Protein AF-A0AAN6HKD9-F1 (afdb_monomer_lite)

pLDDT: mean 76.51, std 19.88, range [21.08, 98.31]

Secondary structure (DSSP, 8-state):
--------------------------EEETT--BS-TTSSEEEE-----TTS-TT-EEEEEEETTTTEEEEEEE--S--SS--B--EEEE--TT-SEETTTEEEEEEEEEEEEEES--SS------HHHHHHHHHHHHHTT-EEEEEEEEEEESSTTGGG-GGG-SEEEEEEEEEES----TTGGGT---EEEEETTEEEEEEEEE-TT--EEEEEEETT----SEEEEE-HHHHHHHHHHHHHHSS-GGGS-SSPEEEEEEEE--EEE-SS-EEEEEEEEEEEEEE---GGGTT------------------------------------------HHHHHHHHHHTT-HHHHHHHHHHHHHHHHHHTT----------EEEEEETTEEPPPB---TT-EEEETTTTEEEE----SS-TT------EEEHHHHHH-SS---HHHHHHH--SSPPPHHHHHHHHHHHHHHHHHHHHHHSSS---HHHHHHHHHHHHHHHHHHHHHHHHTT----EEEEETTS-EEEEEEEETTEEEEEEEESS---S-TTS-PEEEE-TT----EEEEEE-SS-EEEEEEE-TT----S-----S-EEEEEE-SS---EEEEETTSS-EEETT------EEESSSS--S-EEETTT--B-S--SS-EEEEEEEET-TT--EEEEEE-SSBEEEEEE-SS---HHHHHHHHH-TT-EEEEEE--TT--EEEEEEEEEEETTTEEEEEEEEEETT--EEEES----GGGEEEEEEEE---TT-EEEEEE-SSS--EEE-TT----EEEPPPGGGS----GGGGS-----EEEEEE-TTEEEEEEEE-TTSSS--EEEEEEEETTS-EEEEE---GGGB---EEPPTTPPEEEEEEE-TT--EEEEEEESS--SS-TTPEEEEE-SSSEEEEEE-SS-EEEEEEETTEEEETT----

Radius of gyration: 34.32 Å; chains: 1; bounding box: 104×65×121 Å

InterPro domains:
  IPR002594 Glycoside hydrolase family 12 [PF01670] (46-285)
  IPR002594 Glycoside hydrolase family 12 [PTHR34002] (21-289)
  IPR013319 Glycoside hydrolase family 11/12 [G3DSA:2.60.120.180] (16-285)
  IPR013320 Concanavalin A-like lectin/glucanase domain superfamily [SSF49899] (30-285)
  IPR036404 Jacalin-like lectin domain superfamily [SSF51101] (702-754)

Foldseek 3Di:
DDDDDDDDDDDDDDDPPPPDPPFCFDKDWQADKDDDLPPQKIWGQFQPDPQADPVKIWIKTAGPVFGKIKIKIAGADFPVDFRGWTWMWGHDPCFQDWLVFWPWKKKKKFKAKAPADDPDDDPDSDPVVRVVRLVVQVVQVWWKFWKKKWFKAQDRVQLQPNLRGQAIEIETLAIHHDHDDFQPVVVDQLDWDDWDNFIWRWGWHADLSRHIYIYTAGPVRDHDRIDITICSVVVVVSLVSCCVRPFCNVSGDPTITIHIIIIGMTGRHGNHMMMMMMGDIDIDIDGNDDPVCPPDDDDDDDDWDDDDDDDDDDDDDDDDDDDDDDDDDDDDDDDPDPVLVVVCLCLLPPPVLLVLLCVVCVVVVVVVNIDDDDPPDPFWKWWDPDPLDIFDTHRDDEQDWDQGPVVRDIDGHYPDPDDPPDDDDTDMDRPVLSVLEPDDDDVLLVLQPQWLDDAFLVVVVLLLVLQLVSQQVVCCVPPPDHDNSVVSSVVSNVSSSSSLSSSSNVVSPPQDWDKDKDFLQAWKWWWWDADSNAIATQDIDRDFDPDDPPGGTDTQHHHPDFFFKKKFWAARRATRDIHTDDPPDDPPDDPPPAHTWIWMDGDPGGQGMWIAINSNRDIDGPPDDDPWTETENDNDFFDWKAFLQVRDTDPTDPGHWYKYKDKFLAPQFFWKKWWAQQLATQDIYTDRPDDQVVVSSCCVAPVQTFIDIGGAFVLKGFFFKKWFWFADPPRRIRTWIWTAIPVGDIDIGHFLDAPVRGDWIKTFDTADNHIFMKMFTNGNHTGMIDGPPTDDIDTDDDDVQSNDDDDPPPPDDPFRKDKFKDFLAQWFKKKWFWQPVDPLTFGQWIWTAGPVRDIGIAGGDRSVRIDDMDTDDQFFKKKFWWAADPVRAIGTNDIDSDDDPDDPRTDIDIGHSGFMKMWMDTSRHIKIWGQHPVGIDISPDDDD

Structure (mmCIF, N/CA/C/O backbone):
data_AF-A0AAN6HKD9-F1
#
_entry.id   AF-A0AAN6HKD9-F1
#
loop_
_atom_site.group_PDB
_atom_site.id
_atom_site.type_symbol
_atom_site.label_atom_id
_atom_site.label_alt_id
_atom_site.label_comp_id
_atom_site.label_asym_id
_atom_site.label_entity_id
_atom_site.label_seq_id
_atom_site.pdbx_PDB_ins_code
_atom_site.Cartn_x
_atom_site.Cartn_y
_atom_site.Cartn_z
_atom_site.occupancy
_atom_site.B_iso_or_equiv
_atom_site.auth_seq_id
_atom_site.auth_comp_id
_atom_site.auth_asym_id
_atom_site.auth_atom_id
_atom_site.pdbx_PDB_model_num
ATOM 1 N N . MET A 1 1 ? 56.711 4.397 -74.422 1.00 38.41 1 MET A N 1
ATOM 2 C CA . MET A 1 1 ? 56.422 3.602 -73.203 1.00 38.41 1 MET A CA 1
ATOM 3 C C . MET A 1 1 ? 55.196 2.738 -73.473 1.00 38.41 1 MET A C 1
ATOM 5 O O . MET A 1 1 ? 54.370 3.157 -74.274 1.00 38.41 1 MET A O 1
ATOM 9 N N . ARG A 1 2 ? 55.135 1.510 -72.938 1.00 26.94 2 ARG A N 1
ATOM 10 C CA . ARG A 1 2 ? 54.155 0.485 -73.350 1.00 26.94 2 ARG A CA 1
ATOM 11 C C . ARG A 1 2 ? 52.915 0.418 -72.450 1.00 26.94 2 ARG A C 1
ATOM 13 O O . ARG A 1 2 ? 52.998 0.629 -71.248 1.00 26.94 2 ARG A O 1
ATOM 20 N N . LEU A 1 3 ? 51.821 0.031 -73.102 1.00 26.98 3 LEU A N 1
ATOM 21 C CA . LEU A 1 3 ? 50.609 -0.623 -72.597 1.00 26.98 3 LEU A CA 1
ATOM 22 C C . LEU A 1 3 ? 50.889 -1.765 -71.589 1.00 26.98 3 LEU A C 1
ATOM 24 O O . LEU A 1 3 ? 51.888 -2.459 -71.777 1.00 26.98 3 LEU A O 1
ATOM 28 N N . ILE A 1 4 ? 49.956 -2.025 -70.653 1.00 28.55 4 ILE A N 1
ATOM 29 C CA . ILE A 1 4 ? 49.338 -3.339 -70.296 1.00 28.55 4 ILE A CA 1
ATOM 30 C C . ILE A 1 4 ? 48.632 -3.265 -68.920 1.00 28.55 4 ILE A C 1
ATOM 32 O O . ILE A 1 4 ? 49.090 -2.577 -68.014 1.00 28.55 4 ILE A O 1
ATOM 36 N N . ALA A 1 5 ? 47.511 -3.981 -68.779 1.00 29.02 5 ALA A N 1
ATOM 37 C CA . ALA A 1 5 ? 46.774 -4.209 -67.526 1.00 29.02 5 ALA A CA 1
ATOM 38 C C . ALA A 1 5 ? 47.031 -5.629 -66.977 1.00 29.02 5 ALA A C 1
ATOM 40 O O . ALA A 1 5 ? 47.449 -6.475 -67.755 1.00 29.02 5 ALA A O 1
ATOM 41 N N . LEU A 1 6 ? 46.727 -5.903 -65.697 1.00 25.34 6 LEU A N 1
ATOM 42 C CA . LEU A 1 6 ? 46.189 -7.175 -65.142 1.00 25.34 6 LEU A CA 1
ATOM 43 C C . LEU A 1 6 ? 45.953 -6.981 -63.612 1.00 25.34 6 LEU A C 1
ATOM 45 O O . LEU A 1 6 ? 46.754 -6.314 -62.969 1.00 25.34 6 LEU A O 1
ATOM 49 N N . ILE A 1 7 ? 44.769 -7.287 -63.052 1.00 26.95 7 ILE A N 1
ATOM 50 C CA . ILE A 1 7 ? 44.384 -8.534 -62.325 1.00 26.95 7 ILE A CA 1
ATOM 51 C C . ILE A 1 7 ? 45.269 -8.828 -61.085 1.00 26.95 7 ILE A C 1
ATOM 53 O O . ILE A 1 7 ? 46.481 -8.896 -61.219 1.00 26.95 7 ILE A O 1
ATOM 57 N N . GLY A 1 8 ? 44.749 -9.094 -59.874 1.00 23.12 8 GLY A N 1
ATOM 58 C CA . GLY A 1 8 ? 43.359 -9.193 -59.384 1.00 23.12 8 GLY A CA 1
ATOM 59 C C . GLY A 1 8 ? 43.261 -10.078 -58.116 1.00 23.12 8 GLY A C 1
ATOM 60 O O . GLY A 1 8 ? 44.287 -10.565 -57.650 1.00 23.12 8 GLY A O 1
ATOM 61 N N . SER A 1 9 ? 42.037 -10.386 -57.650 1.00 25.08 9 SER A N 1
ATOM 62 C CA . SER A 1 9 ? 41.713 -11.334 -56.541 1.00 25.08 9 SER A CA 1
ATOM 63 C C . SER A 1 9 ? 42.003 -10.826 -55.110 1.00 25.08 9 SER A C 1
ATOM 65 O O . SER A 1 9 ? 43.003 -10.163 -54.886 1.00 25.08 9 SER A O 1
ATOM 67 N N . ALA A 1 10 ? 41.225 -11.137 -54.065 1.00 23.89 10 ALA A N 1
ATOM 68 C CA . ALA A 1 10 ? 39.855 -11.659 -53.966 1.00 23.89 10 ALA A CA 1
ATOM 69 C C . ALA A 1 10 ? 39.316 -11.382 -52.545 1.00 23.89 10 ALA A C 1
ATOM 71 O O . ALA A 1 10 ? 40.070 -11.481 -51.581 1.00 23.89 10 ALA A O 1
ATOM 72 N N . LEU A 1 11 ? 38.009 -11.144 -52.397 1.00 25.94 11 LEU A N 1
ATOM 73 C CA . LEU A 1 11 ? 37.302 -11.454 -51.151 1.00 25.94 11 LEU A CA 1
ATOM 74 C C . LEU A 1 11 ? 35.993 -12.163 -51.494 1.00 25.94 11 LEU A C 1
ATOM 76 O O . LEU A 1 11 ? 35.133 -11.640 -52.200 1.00 25.94 11 LEU A O 1
ATOM 80 N N . THR A 1 12 ? 35.902 -13.404 -51.041 1.00 27.28 12 THR A N 1
ATOM 81 C CA . THR A 1 12 ? 34.793 -14.323 -51.276 1.00 27.28 12 THR A CA 1
ATOM 82 C C . THR A 1 12 ? 33.571 -13.955 -50.447 1.00 27.28 12 THR A C 1
ATOM 84 O O . THR A 1 12 ? 33.673 -13.791 -49.233 1.00 27.28 12 THR A O 1
ATOM 87 N N . LEU A 1 13 ? 32.404 -13.957 -51.090 1.00 27.33 13 LEU A N 1
ATOM 88 C CA . LEU A 1 13 ? 31.116 -14.103 -50.419 1.00 27.33 13 LEU A CA 1
ATOM 89 C C . LEU A 1 13 ? 31.069 -15.439 -49.660 1.00 27.33 13 LEU A C 1
ATOM 91 O O . LEU A 1 13 ? 30.998 -16.500 -50.276 1.00 27.33 13 LEU A O 1
ATOM 95 N N . LEU A 1 14 ? 31.051 -15.369 -48.333 1.00 23.92 14 LEU A N 1
ATOM 96 C CA . LEU A 1 14 ? 30.481 -16.377 -47.438 1.00 23.92 14 LEU A CA 1
ATOM 97 C C . LEU A 1 14 ? 29.631 -15.627 -46.396 1.00 23.92 14 LEU A C 1
ATOM 99 O O . LEU A 1 14 ? 29.869 -14.440 -46.162 1.00 23.92 14 LEU A O 1
ATOM 103 N N . PRO A 1 15 ? 28.557 -16.245 -45.882 1.00 24.48 15 PRO A N 1
ATOM 104 C CA . PRO A 1 15 ? 27.391 -15.499 -45.432 1.00 24.48 15 PRO A CA 1
ATOM 105 C C . PRO A 1 15 ? 27.643 -14.729 -44.139 1.00 24.48 15 PRO A C 1
ATOM 107 O O . PRO A 1 15 ? 28.369 -15.185 -43.256 1.00 24.48 15 PRO A O 1
ATOM 110 N N . TYR A 1 16 ? 26.906 -13.626 -43.979 1.00 24.06 16 TYR A N 1
ATOM 111 C CA . TYR A 1 16 ? 26.525 -13.172 -42.648 1.00 24.06 16 TYR A CA 1
ATOM 112 C C . TYR A 1 16 ? 25.784 -14.322 -41.961 1.00 24.06 16 TYR A C 1
ATOM 114 O O . TYR A 1 16 ? 24.593 -14.541 -42.189 1.00 24.06 16 TYR A O 1
ATOM 122 N N . LEU A 1 17 ? 26.495 -15.052 -41.102 1.00 23.55 17 LEU A N 1
ATOM 123 C CA . LEU A 1 17 ? 25.862 -15.748 -39.998 1.00 23.55 17 LEU A CA 1
ATOM 124 C C . LEU A 1 17 ? 25.246 -14.662 -39.123 1.00 23.55 17 LEU A C 1
ATOM 126 O O . LEU A 1 17 ? 25.915 -14.048 -38.293 1.00 23.55 17 LEU A O 1
ATOM 130 N N . VAL A 1 18 ? 23.958 -14.416 -39.359 1.00 27.41 18 VAL A N 1
ATOM 131 C CA . VAL A 1 18 ? 23.075 -13.801 -38.378 1.00 27.41 18 VAL A CA 1
ATOM 132 C C . VAL A 1 18 ? 23.203 -14.665 -37.131 1.00 27.41 18 VAL A C 1
ATOM 134 O O . VAL A 1 18 ? 22.623 -15.749 -37.060 1.00 27.41 18 VAL A O 1
ATOM 137 N N . SER A 1 19 ? 24.025 -14.215 -36.179 1.00 27.17 19 SER A N 1
ATOM 138 C CA . SER A 1 19 ? 24.009 -14.758 -34.829 1.00 27.17 19 SER A CA 1
ATOM 139 C C . SER A 1 19 ? 22.585 -14.569 -34.345 1.00 27.17 19 SER A C 1
ATOM 141 O O . SER A 1 19 ? 22.116 -13.434 -34.236 1.00 27.17 19 SER A O 1
ATOM 143 N N . GLY A 1 20 ? 21.862 -15.678 -34.212 1.00 28.56 20 GLY A N 1
ATOM 144 C CA . GLY A 1 20 ? 20.434 -15.644 -33.974 1.00 28.56 20 GLY A CA 1
ATOM 145 C C . GLY A 1 20 ? 20.166 -14.951 -32.652 1.00 28.56 20 GLY A C 1
ATOM 146 O O . GLY A 1 20 ? 20.321 -15.568 -31.602 1.00 28.56 20 GLY A O 1
ATOM 147 N N . GLN A 1 21 ? 19.712 -13.696 -32.708 1.00 28.20 21 GLN A N 1
ATOM 148 C CA . GLN A 1 21 ? 18.930 -13.135 -31.620 1.00 28.20 21 GLN A CA 1
ATOM 149 C C . GLN A 1 21 ? 17.798 -14.129 -31.368 1.00 28.20 21 GLN A C 1
ATOM 151 O O . GLN A 1 21 ? 16.927 -14.322 -32.221 1.00 28.20 21 GLN A O 1
ATOM 156 N N . THR A 1 22 ? 17.835 -14.797 -30.218 1.00 29.20 22 THR A N 1
ATOM 157 C CA . THR A 1 22 ? 16.713 -15.588 -29.727 1.00 29.20 22 THR A CA 1
ATOM 158 C C . THR A 1 22 ? 15.526 -14.649 -29.622 1.00 29.20 22 THR A C 1
ATOM 160 O O . THR A 1 22 ? 15.467 -13.803 -28.733 1.00 29.20 22 THR A O 1
ATOM 163 N N . VAL A 1 23 ? 14.622 -14.759 -30.598 1.00 33.94 23 VAL A N 1
ATOM 164 C CA . VAL A 1 23 ? 13.485 -13.860 -30.783 1.00 33.94 23 VAL A CA 1
ATOM 165 C C . VAL A 1 23 ? 12.623 -13.914 -29.527 1.00 33.94 23 VAL A C 1
ATOM 167 O O . VAL A 1 23 ? 11.848 -14.854 -29.341 1.00 33.94 23 VAL A O 1
ATOM 170 N N . GLN A 1 24 ? 12.758 -12.908 -28.662 1.00 41.31 24 GLN A N 1
ATOM 171 C CA . GLN A 1 24 ? 12.074 -12.851 -27.374 1.00 41.31 24 GLN A CA 1
ATOM 172 C C . GLN A 1 24 ? 10.612 -12.413 -27.565 1.00 41.31 24 GLN A C 1
ATOM 174 O O . GLN A 1 24 ? 10.182 -11.357 -27.111 1.00 41.31 24 GLN A O 1
ATOM 179 N N . LYS A 1 25 ? 9.836 -13.258 -28.258 1.00 52.44 25 LYS A N 1
ATOM 180 C CA . LYS A 1 25 ? 8.377 -13.167 -28.423 1.00 52.44 25 LYS A CA 1
ATOM 181 C C . LYS A 1 25 ? 7.691 -13.450 -27.086 1.00 52.44 25 LYS A C 1
ATOM 183 O O . LYS A 1 25 ? 7.098 -14.510 -26.882 1.00 52.44 25 LYS A O 1
ATOM 188 N N . ARG A 1 26 ? 7.799 -12.504 -26.153 1.00 68.19 26 ARG A N 1
ATOM 189 C CA . ARG A 1 26 ? 7.119 -12.570 -24.859 1.00 68.19 26 ARG A CA 1
ATOM 190 C C . ARG A 1 26 ? 5.645 -12.229 -25.068 1.00 68.19 26 ARG A C 1
ATOM 192 O O . ARG A 1 26 ? 5.305 -11.246 -25.721 1.00 68.19 26 ARG A O 1
ATOM 199 N N . THR A 1 27 ? 4.782 -13.079 -24.526 1.00 84.38 27 THR A N 1
ATOM 200 C CA . THR A 1 27 ? 3.343 -12.819 -24.432 1.00 84.38 27 THR A CA 1
ATOM 201 C C . THR A 1 27 ? 3.051 -12.406 -22.996 1.00 84.38 27 THR A C 1
ATOM 203 O O . THR A 1 27 ? 3.474 -13.099 -22.072 1.00 84.38 27 THR A O 1
ATOM 206 N N . VAL A 1 28 ? 2.368 -11.281 -22.813 1.00 86.69 28 VAL A N 1
ATOM 207 C CA . VAL A 1 28 ? 1.895 -10.768 -21.518 1.00 86.69 28 VAL A CA 1
ATOM 208 C C . VAL A 1 28 ? 0.371 -10.693 -21.545 1.00 86.69 28 VAL A C 1
ATOM 210 O O . VAL A 1 28 ? -0.210 -10.395 -22.586 1.00 86.69 28 VAL A O 1
ATOM 213 N N . CYS A 1 29 ? -0.300 -10.994 -20.436 1.00 88.94 29 CYS A N 1
ATOM 214 C CA . CYS A 1 29 ? -1.765 -11.082 -20.397 1.00 88.94 29 CYS A CA 1
ATOM 215 C C . CYS A 1 29 ? -2.356 -10.301 -19.218 1.00 88.94 29 CYS A C 1
ATOM 217 O O . CYS A 1 29 ? -1.681 -10.019 -18.226 1.00 88.94 29 CYS A O 1
ATOM 219 N N . GLY A 1 30 ? -3.644 -9.965 -19.314 1.00 83.81 30 GLY A N 1
ATOM 220 C CA . GLY A 1 30 ? -4.360 -9.266 -18.248 1.00 83.81 30 GLY A CA 1
ATOM 221 C C . GLY A 1 30 ? -3.823 -7.850 -18.021 1.00 83.81 30 GLY A C 1
ATOM 222 O O . GLY A 1 30 ? -3.997 -6.985 -18.870 1.00 83.81 30 GLY A O 1
ATOM 223 N N . ASN A 1 31 ? -3.179 -7.613 -16.876 1.00 79.06 31 ASN A N 1
ATOM 224 C CA . ASN A 1 31 ? -2.647 -6.298 -16.484 1.00 79.06 31 ASN A CA 1
ATOM 225 C C . ASN A 1 31 ? -1.106 -6.244 -16.410 1.00 79.06 31 ASN A C 1
ATOM 227 O O . ASN A 1 31 ? -0.548 -5.270 -15.912 1.00 79.06 31 ASN A O 1
ATOM 231 N N . GLN A 1 32 ? -0.409 -7.271 -16.910 1.00 75.81 32 GLN A N 1
ATOM 232 C CA . GLN A 1 32 ? 1.058 -7.303 -16.977 1.00 75.81 32 GLN A CA 1
ATOM 233 C C . GLN A 1 32 ? 1.589 -6.390 -18.089 1.00 75.81 32 GLN A C 1
ATOM 235 O O . GLN A 1 32 ? 1.135 -6.488 -19.226 1.00 75.81 32 GLN A O 1
ATOM 240 N N . ARG A 1 33 ? 2.586 -5.549 -17.797 1.00 82.31 33 ARG A N 1
ATOM 241 C CA . ARG A 1 33 ? 3.260 -4.700 -18.797 1.00 82.31 33 ARG A CA 1
ATOM 242 C C . ARG A 1 33 ? 4.413 -5.446 -19.477 1.00 82.31 33 ARG A C 1
ATOM 244 O O . ARG A 1 33 ? 5.098 -6.246 -18.847 1.00 82.31 33 ARG A O 1
ATOM 251 N N . PHE A 1 34 ? 4.689 -5.111 -20.734 1.00 79.94 34 PHE A N 1
ATOM 252 C CA . PHE A 1 34 ? 5.960 -5.394 -21.398 1.00 79.94 34 PHE A CA 1
ATOM 253 C C . PHE A 1 34 ? 6.712 -4.083 -21.704 1.00 79.94 34 PHE A C 1
ATOM 255 O O . PHE A 1 34 ? 6.110 -3.118 -22.172 1.00 79.94 34 PHE A O 1
ATOM 262 N N . GLY A 1 35 ? 8.019 -4.046 -21.431 1.00 67.81 35 GLY A N 1
ATOM 263 C CA . GLY A 1 35 ? 8.847 -2.830 -21.472 1.00 67.81 35 GLY A CA 1
ATOM 264 C C . GLY A 1 35 ? 8.944 -2.100 -20.121 1.00 67.81 35 GLY A C 1
ATOM 265 O O . GLY A 1 35 ? 8.136 -2.312 -19.206 1.00 67.81 35 GLY A O 1
ATOM 266 N N . ASN A 1 36 ? 9.957 -1.249 -19.976 1.00 67.69 36 ASN A N 1
ATOM 267 C CA . ASN A 1 36 ? 10.182 -0.365 -18.832 1.00 67.69 36 ASN A CA 1
ATOM 268 C C . ASN A 1 36 ? 9.625 1.038 -19.095 1.00 67.69 36 ASN A C 1
ATOM 270 O O . ASN A 1 36 ? 9.516 1.469 -20.235 1.00 67.69 36 ASN A O 1
ATOM 274 N N . LEU A 1 37 ? 9.371 1.799 -18.024 1.00 58.88 37 LEU A N 1
ATOM 275 C CA . LEU A 1 37 ? 8.940 3.204 -18.121 1.00 58.88 37 LEU A CA 1
ATOM 276 C C . LEU A 1 37 ? 9.972 4.128 -18.796 1.00 58.88 37 LEU A C 1
ATOM 278 O O . LEU A 1 37 ? 9.609 5.218 -19.222 1.00 58.88 37 LEU A O 1
ATOM 282 N N . ASN A 1 38 ? 11.234 3.697 -18.877 1.00 61.47 38 ASN A N 1
ATOM 283 C CA . ASN A 1 38 ? 12.319 4.429 -19.528 1.00 61.47 38 ASN A CA 1
ATOM 284 C C . ASN A 1 38 ? 12.503 4.026 -21.002 1.00 61.47 38 ASN A C 1
ATOM 286 O O . ASN A 1 38 ? 13.229 4.705 -21.718 1.00 61.47 38 ASN A O 1
ATOM 290 N N . ASP A 1 39 ? 11.883 2.933 -21.459 1.00 77.56 39 ASP A N 1
ATOM 291 C CA . ASP A 1 39 ? 11.947 2.531 -22.864 1.00 77.56 39 ASP A CA 1
ATOM 292 C C . ASP A 1 39 ? 11.061 3.492 -23.676 1.00 77.56 39 ASP A C 1
ATOM 294 O O . ASP A 1 39 ? 9.977 3.856 -23.219 1.00 77.56 39 ASP A O 1
ATOM 298 N N . SER A 1 40 ? 11.454 3.872 -24.896 1.00 85.00 40 SER A N 1
ATOM 299 C CA . SER A 1 40 ? 10.670 4.803 -25.736 1.00 85.00 40 SER A CA 1
ATOM 300 C C . SER A 1 40 ? 9.246 4.319 -26.052 1.00 85.00 40 SER A C 1
ATOM 302 O O . SER A 1 40 ? 8.361 5.133 -26.322 1.00 85.00 40 SER A O 1
ATOM 304 N N . LEU A 1 41 ? 9.009 3.004 -25.975 1.00 89.88 41 LEU A N 1
ATOM 305 C CA . LEU A 1 41 ? 7.705 2.362 -26.115 1.00 89.88 41 LEU A CA 1
ATOM 306 C C . LEU A 1 41 ? 7.469 1.367 -24.967 1.00 89.88 41 LEU A C 1
ATOM 308 O O . LEU A 1 41 ? 8.332 0.552 -24.648 1.00 89.88 41 LEU A O 1
ATOM 312 N N . SER A 1 42 ? 6.272 1.386 -24.382 1.00 90.56 42 SER A N 1
ATOM 313 C CA . SER A 1 42 ? 5.810 0.413 -23.376 1.00 90.56 42 SER A CA 1
ATOM 314 C C . SER A 1 42 ? 4.476 -0.202 -23.798 1.00 90.56 42 SER A C 1
ATOM 316 O O . SER A 1 42 ? 3.606 0.514 -24.275 1.00 90.56 42 SER A O 1
ATOM 318 N N . TYR A 1 43 ? 4.262 -1.497 -23.575 1.00 93.06 43 TYR A N 1
ATOM 319 C CA . TYR A 1 43 ? 3.103 -2.232 -24.096 1.00 93.06 43 TYR A CA 1
ATOM 320 C C . TYR A 1 43 ? 2.263 -2.845 -22.972 1.00 93.06 43 TYR A C 1
ATOM 322 O O . TYR A 1 43 ? 2.802 -3.430 -22.029 1.00 93.06 43 TYR A O 1
ATOM 330 N N . TYR A 1 44 ? 0.939 -2.740 -23.077 1.00 93.38 44 TYR A N 1
ATOM 331 C CA . TYR A 1 44 ? 0.004 -3.113 -22.014 1.00 93.38 44 TYR A CA 1
ATOM 332 C C . TYR A 1 44 ? -1.206 -3.858 -22.605 1.00 93.38 44 TYR A C 1
ATOM 334 O O . TYR A 1 44 ? -1.831 -3.325 -23.514 1.00 93.38 44 TYR A O 1
ATOM 342 N N . PRO A 1 45 ? -1.591 -5.053 -22.109 1.00 92.81 45 PRO A N 1
ATOM 343 C CA . PRO A 1 45 ? -2.857 -5.703 -22.463 1.00 92.81 45 PRO A CA 1
ATOM 344 C C . PRO A 1 45 ? -4.068 -5.048 -21.773 1.00 92.81 45 PRO A C 1
ATOM 346 O O . PRO A 1 45 ? -5.168 -5.075 -22.315 1.00 92.81 45 PRO A O 1
ATOM 349 N N . ASN A 1 46 ? -3.847 -4.446 -20.596 1.00 93.19 46 ASN A N 1
ATOM 350 C CA . ASN A 1 46 ? -4.761 -3.538 -19.894 1.00 93.19 46 ASN A CA 1
ATOM 351 C C . ASN A 1 46 ? -6.213 -4.053 -19.730 1.00 93.19 46 ASN A C 1
ATOM 353 O O . ASN A 1 46 ? -7.185 -3.406 -20.132 1.00 93.19 46 ASN A O 1
ATOM 357 N N . ALA A 1 47 ? -6.366 -5.224 -19.108 1.00 90.31 47 ALA A N 1
ATOM 358 C CA . ALA A 1 47 ? -7.640 -5.769 -18.627 1.00 90.31 47 ALA A CA 1
ATOM 359 C C . ALA A 1 47 ? -8.150 -5.051 -17.359 1.00 90.31 47 ALA A C 1
ATOM 361 O O . ALA A 1 47 ? -8.251 -5.641 -16.275 1.00 90.31 47 ALA A O 1
ATOM 362 N N . TRP A 1 48 ? -8.447 -3.756 -17.482 1.00 86.50 48 TRP A N 1
ATOM 363 C CA . TRP A 1 48 ? -8.772 -2.894 -16.345 1.00 86.50 48 TRP A CA 1
ATOM 364 C C . TRP A 1 48 ? -10.188 -3.098 -15.783 1.00 86.50 48 TRP A C 1
ATOM 366 O O . TRP A 1 48 ? -10.403 -2.899 -14.581 1.00 86.50 48 TRP A O 1
ATOM 376 N N . ASN A 1 49 ? -11.172 -3.485 -16.607 1.00 88.69 49 ASN A N 1
ATOM 377 C CA . ASN A 1 49 ? -12.566 -3.454 -16.172 1.00 88.69 49 ASN A CA 1
ATOM 378 C C . ASN A 1 49 ? -12.946 -4.677 -15.328 1.00 88.69 49 ASN A C 1
ATOM 380 O O . ASN A 1 49 ? -13.145 -5.787 -15.829 1.00 88.69 49 ASN A O 1
ATOM 384 N N . LYS A 1 50 ? -13.142 -4.440 -14.027 1.00 85.38 50 LYS A N 1
ATOM 385 C CA . LYS A 1 50 ? -13.527 -5.445 -13.021 1.00 85.38 50 LYS A CA 1
ATOM 386 C C . LYS A 1 50 ? -14.901 -6.094 -13.259 1.00 85.38 50 LYS A C 1
ATOM 388 O O . LYS A 1 50 ? -15.194 -7.104 -12.624 1.00 85.38 50 LYS A O 1
ATOM 393 N N . LYS A 1 51 ? -15.744 -5.539 -14.142 1.00 88.88 51 LYS A N 1
ATOM 394 C CA . LYS A 1 51 ? -17.035 -6.130 -14.552 1.00 88.88 51 LYS A CA 1
ATOM 395 C C . LYS A 1 51 ? -16.878 -7.273 -15.567 1.00 88.88 51 LYS A C 1
ATOM 397 O O . LYS A 1 51 ? -17.851 -7.982 -15.828 1.00 88.88 51 LYS A O 1
ATOM 402 N N . SER A 1 52 ? -15.695 -7.426 -16.165 1.00 90.12 52 SER A N 1
ATOM 403 C CA . SER A 1 52 ? -15.430 -8.397 -17.231 1.00 90.12 52 SER A CA 1
ATOM 404 C C . SER A 1 52 ? -15.662 -9.848 -16.784 1.00 90.12 52 SER A C 1
ATOM 406 O O . SER A 1 52 ? -15.364 -10.197 -15.637 1.00 90.12 52 SER A O 1
ATOM 408 N N . PRO A 1 53 ? -16.184 -10.721 -17.664 1.00 87.50 53 PRO A N 1
ATOM 409 C CA . PRO A 1 53 ? -16.394 -12.124 -17.339 1.00 87.50 53 PRO A CA 1
ATOM 410 C C . PRO A 1 53 ? -15.051 -12.847 -17.179 1.00 87.50 53 PRO A C 1
ATOM 412 O O . PRO A 1 53 ? -14.125 -12.640 -17.958 1.00 87.50 53 PRO A O 1
ATOM 415 N N . LYS A 1 54 ? -14.961 -13.761 -16.203 1.00 85.31 54 LYS A N 1
ATOM 416 C CA . LYS A 1 54 ? -13.758 -14.587 -15.976 1.00 85.31 54 LYS A CA 1
ATOM 417 C C . LYS A 1 54 ? -13.454 -15.578 -17.114 1.00 85.31 54 LYS A C 1
ATOM 419 O O . LYS A 1 54 ? -12.392 -16.187 -17.098 1.00 85.31 54 LYS A O 1
ATOM 424 N N . SER A 1 55 ? -14.386 -15.779 -18.049 1.00 85.75 55 SER A N 1
ATOM 425 C CA . SER A 1 55 ? -14.210 -16.594 -19.260 1.00 85.75 55 SER A CA 1
ATOM 426 C C . SER A 1 55 ? -13.474 -15.862 -20.385 1.00 85.75 55 SER A C 1
ATOM 428 O O . SER A 1 55 ? -12.922 -16.519 -21.266 1.00 85.75 55 SER A O 1
ATOM 430 N N . GLY A 1 56 ? -13.462 -14.527 -20.365 1.00 90.19 56 GLY A N 1
ATOM 431 C CA . GLY A 1 56 ? -12.776 -13.715 -21.364 1.00 90.19 56 GLY A CA 1
ATOM 432 C C . GLY A 1 56 ? -11.326 -13.403 -20.998 1.00 90.19 56 GLY A C 1
ATOM 433 O O . GLY A 1 56 ? -10.902 -13.560 -19.851 1.00 90.19 56 GLY A O 1
ATOM 434 N N . PHE A 1 57 ? -10.550 -12.967 -21.988 1.00 94.19 57 PHE A N 1
ATOM 435 C CA . PHE A 1 57 ? -9.129 -12.659 -21.825 1.00 94.19 57 PHE A CA 1
ATOM 436 C C . PHE A 1 57 ? -8.637 -11.629 -22.845 1.00 94.19 57 PHE A C 1
ATOM 438 O O . PHE A 1 57 ? -9.215 -11.471 -23.919 1.00 94.19 57 PHE A O 1
ATOM 445 N N . VAL A 1 58 ? -7.490 -11.020 -22.537 1.00 95.62 58 VAL A N 1
ATOM 446 C CA . VAL A 1 58 ? -6.634 -10.286 -23.477 1.00 95.62 58 VAL A CA 1
ATOM 447 C C . VAL A 1 58 ? -5.169 -10.639 -23.210 1.00 95.62 58 VAL A C 1
ATOM 449 O O . VAL A 1 58 ? -4.721 -10.681 -22.059 1.00 95.62 58 VAL A O 1
ATOM 452 N N . CYS A 1 59 ? -4.432 -10.915 -24.283 1.00 94.06 59 CYS A N 1
ATOM 453 C CA . CYS A 1 59 ? -3.009 -11.229 -24.278 1.00 94.06 59 CYS A CA 1
ATOM 454 C C . CYS A 1 59 ? -2.311 -10.487 -25.417 1.00 94.06 59 CYS A C 1
ATOM 456 O O . CYS A 1 59 ? -2.738 -10.560 -26.568 1.00 94.06 59 CYS A O 1
ATOM 458 N N . LEU A 1 60 ? -1.219 -9.804 -25.097 1.00 92.75 60 LEU A N 1
ATOM 459 C CA . LEU A 1 60 ? -0.425 -8.991 -26.005 1.00 92.75 60 LEU A CA 1
ATOM 460 C C . LEU A 1 60 ? 0.936 -9.661 -26.228 1.00 92.75 60 LEU A C 1
ATOM 462 O O . LEU A 1 60 ? 1.645 -10.001 -25.280 1.00 92.75 60 LEU A O 1
ATOM 466 N N . LYS A 1 61 ? 1.291 -9.869 -27.494 1.00 91.88 61 LYS A N 1
ATOM 467 C CA . LYS A 1 61 ? 2.571 -10.423 -27.944 1.00 91.88 61 LYS A CA 1
ATOM 468 C C . LYS A 1 61 ? 3.354 -9.319 -28.641 1.00 91.88 61 LYS A C 1
ATOM 470 O O . LYS A 1 61 ? 2.874 -8.778 -29.632 1.00 91.88 61 LYS A O 1
ATOM 475 N N . VAL A 1 62 ? 4.534 -8.982 -28.127 1.00 88.50 62 VAL A N 1
ATOM 476 C CA . VAL A 1 62 ? 5.385 -7.933 -28.716 1.00 88.50 62 VAL A CA 1
ATOM 477 C C . VAL A 1 62 ? 6.395 -8.557 -29.674 1.00 88.50 62 VAL A C 1
ATOM 479 O O . VAL A 1 62 ? 6.942 -9.633 -29.405 1.00 88.50 62 VAL A O 1
ATOM 482 N N . ASP A 1 63 ? 6.642 -7.883 -30.796 1.00 82.44 63 ASP A N 1
ATOM 483 C CA . ASP A 1 63 ? 7.782 -8.155 -31.664 1.00 82.44 63 ASP A CA 1
ATOM 484 C C . ASP A 1 63 ? 8.809 -7.022 -31.526 1.00 82.44 63 ASP A C 1
ATOM 486 O O . ASP A 1 63 ? 8.606 -5.907 -31.998 1.00 82.44 63 ASP A O 1
ATOM 490 N N . ASN A 1 64 ? 9.928 -7.308 -30.857 1.00 67.56 64 ASN A N 1
ATOM 491 C CA . ASN A 1 64 ? 11.010 -6.335 -30.680 1.00 67.56 64 ASN A CA 1
ATOM 492 C C . ASN A 1 64 ? 11.899 -6.188 -31.929 1.00 67.56 64 ASN A C 1
ATOM 494 O O . ASN A 1 64 ? 12.727 -5.283 -31.968 1.00 67.56 64 ASN A O 1
ATOM 498 N N . SER A 1 65 ? 11.764 -7.056 -32.943 1.00 68.06 65 SER A N 1
ATOM 499 C CA . SER A 1 65 ? 12.570 -6.964 -34.174 1.00 68.06 65 SER A CA 1
ATOM 500 C C . SER A 1 65 ? 12.033 -5.931 -35.171 1.00 68.06 65 SER A C 1
ATOM 502 O O . SER A 1 65 ? 12.737 -5.501 -36.081 1.00 68.06 65 SER A O 1
ATOM 504 N N . THR A 1 66 ? 10.779 -5.519 -35.005 1.00 70.56 66 THR A N 1
ATOM 505 C CA . THR A 1 66 ? 10.119 -4.430 -35.731 1.00 70.56 66 THR A CA 1
ATOM 506 C C . THR A 1 66 ? 9.048 -3.903 -34.782 1.00 70.56 66 THR A C 1
ATOM 508 O O . THR A 1 66 ? 8.106 -4.660 -34.564 1.00 70.56 66 THR A O 1
ATOM 511 N N . PRO A 1 67 ? 9.175 -2.690 -34.197 1.00 83.00 67 PRO A N 1
ATOM 512 C CA . PRO A 1 67 ? 8.295 -2.203 -33.131 1.00 83.00 67 PRO A CA 1
ATOM 513 C C . PRO A 1 67 ? 6.810 -2.384 -33.455 1.00 83.00 67 PRO A C 1
ATOM 515 O O . PRO A 1 67 ? 6.233 -1.652 -34.263 1.00 83.00 67 PRO A O 1
ATOM 518 N N . ALA A 1 68 ? 6.228 -3.426 -32.864 1.00 90.69 68 ALA A N 1
ATOM 519 C CA . ALA A 1 68 ? 4.908 -3.930 -33.197 1.00 90.69 68 ALA A CA 1
ATOM 520 C C . ALA A 1 68 ? 4.355 -4.799 -32.065 1.00 90.69 68 ALA A C 1
ATOM 522 O O . ALA A 1 68 ? 5.104 -5.463 -31.342 1.00 90.69 68 ALA A O 1
ATOM 523 N N . PHE A 1 69 ? 3.030 -4.854 -31.952 1.00 94.06 69 PHE A N 1
ATOM 524 C CA . PHE A 1 69 ? 2.357 -5.774 -31.047 1.00 94.06 69 PHE A CA 1
ATOM 525 C C . PHE A 1 69 ? 1.116 -6.413 -31.661 1.00 94.06 69 PHE A C 1
ATOM 527 O O . PHE A 1 69 ? 0.494 -5.881 -32.580 1.00 94.06 69 PHE A O 1
ATOM 534 N N . ASP A 1 70 ? 0.765 -7.571 -31.109 1.00 95.12 70 ASP A N 1
ATOM 535 C CA . ASP A 1 70 ? -0.416 -8.346 -31.455 1.00 95.12 70 ASP A CA 1
ATOM 536 C C . ASP A 1 70 ? -1.228 -8.635 -30.188 1.00 95.12 70 ASP A C 1
ATOM 538 O O . ASP A 1 70 ? -0.844 -9.474 -29.369 1.00 95.12 70 ASP A O 1
ATOM 542 N N . ALA A 1 71 ? -2.345 -7.932 -30.009 1.00 96.44 71 ALA A N 1
ATOM 543 C CA . ALA A 1 71 ? -3.272 -8.115 -28.900 1.00 96.44 71 ALA A CA 1
ATOM 544 C C . ALA A 1 71 ? -4.411 -9.056 -29.312 1.00 96.44 71 ALA A C 1
ATOM 546 O O . ALA A 1 71 ? -5.325 -8.675 -30.042 1.00 96.44 71 ALA A O 1
ATOM 547 N N . THR A 1 72 ? -4.355 -10.301 -28.841 1.00 96.56 72 THR A N 1
ATOM 548 C CA . THR A 1 72 ? -5.408 -11.305 -29.039 1.00 96.56 72 THR A CA 1
ATOM 549 C C . THR A 1 72 ? -6.317 -11.365 -27.824 1.00 96.56 72 THR A C 1
ATOM 551 O O . THR A 1 72 ? -5.841 -11.510 -26.697 1.00 96.56 72 THR A O 1
ATOM 554 N N . TRP A 1 73 ? -7.624 -11.297 -28.051 1.00 97.06 73 TRP A N 1
ATOM 555 C CA . TRP A 1 73 ? -8.624 -11.266 -26.991 1.00 97.06 73 TRP A CA 1
ATOM 556 C C . TRP A 1 73 ? -9.919 -11.975 -27.390 1.00 97.06 73 TRP A C 1
ATOM 558 O O . TRP A 1 73 ? -10.164 -12.275 -28.562 1.00 97.06 73 TRP A O 1
ATOM 568 N N . ASN A 1 74 ? -10.740 -12.256 -26.382 1.00 96.31 74 ASN A N 1
ATOM 569 C CA . ASN A 1 74 ? -12.096 -12.769 -26.525 1.00 96.31 74 ASN A CA 1
ATOM 570 C C . ASN A 1 74 ? -12.921 -12.309 -25.314 1.00 96.31 74 ASN A C 1
ATOM 572 O O . ASN A 1 74 ? -12.524 -12.561 -24.176 1.00 96.31 74 ASN A O 1
ATOM 576 N N . TRP A 1 75 ? -14.059 -11.662 -25.561 1.00 95.19 75 TRP A N 1
ATOM 577 C CA . TRP A 1 75 ? -15.011 -11.236 -24.535 1.00 95.19 75 TRP A CA 1
ATOM 578 C C . TRP A 1 75 ? -16.405 -11.690 -24.966 1.00 95.19 75 TRP A C 1
ATOM 580 O O . TRP A 1 75 ? -17.019 -11.091 -25.846 1.00 95.19 75 TRP A O 1
ATOM 590 N N . ASP A 1 76 ? -16.882 -12.776 -24.361 1.00 89.69 76 ASP A N 1
ATOM 591 C CA . ASP A 1 76 ? -18.095 -13.510 -24.751 1.00 89.69 76 ASP A CA 1
ATOM 592 C C . ASP A 1 76 ? -19.414 -12.840 -24.321 1.00 89.69 76 ASP A C 1
ATOM 594 O O . ASP A 1 76 ? -20.498 -13.263 -24.731 1.00 89.69 76 ASP A O 1
ATOM 598 N N . LYS A 1 77 ? -19.340 -11.788 -23.497 1.00 89.44 77 LYS A N 1
ATOM 599 C CA . LYS A 1 77 ? -20.492 -11.142 -22.867 1.00 89.44 77 LYS A CA 1
ATOM 600 C C . LYS A 1 77 ? -20.365 -9.623 -22.881 1.00 89.44 77 LYS A C 1
ATOM 602 O O . LYS A 1 77 ? -19.561 -9.069 -22.143 1.00 89.44 77 LYS A O 1
ATOM 607 N N . ASN A 1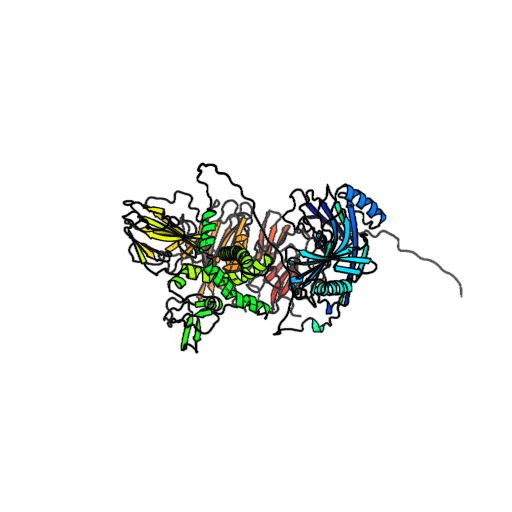 78 ? -21.269 -8.958 -23.599 1.00 86.44 78 ASN A N 1
ATOM 608 C CA . ASN A 1 78 ? -21.378 -7.500 -23.597 1.00 86.44 78 ASN A CA 1
ATOM 609 C C . ASN A 1 78 ? -21.800 -6.986 -22.201 1.00 86.44 78 ASN A C 1
ATOM 611 O O . ASN A 1 78 ? -22.897 -7.296 -21.724 1.00 86.44 78 ASN A O 1
ATOM 615 N N . ILE A 1 79 ? -20.936 -6.194 -21.560 1.00 88.62 79 ILE A N 1
ATOM 616 C CA . ILE A 1 79 ? -21.173 -5.554 -20.250 1.00 88.62 79 ILE A CA 1
ATOM 617 C C . ILE A 1 79 ? -21.667 -4.096 -20.349 1.00 88.62 79 ILE A C 1
ATOM 619 O O . ILE A 1 79 ? -21.789 -3.434 -19.320 1.00 88.62 79 ILE A O 1
ATOM 623 N N . GLN A 1 80 ? -21.971 -3.616 -21.562 1.00 85.44 80 GLN A N 1
ATOM 624 C CA . GLN A 1 80 ? -22.303 -2.220 -21.900 1.00 85.44 80 GLN A CA 1
ATOM 625 C C . GLN A 1 80 ? -21.194 -1.227 -21.504 1.00 85.44 80 GLN A C 1
ATOM 627 O O . GLN A 1 80 ? -21.461 -0.099 -21.097 1.00 85.44 80 GLN A O 1
ATOM 632 N N . ASP A 1 81 ? -19.946 -1.689 -21.563 1.00 87.94 81 ASP A N 1
ATOM 633 C CA . ASP A 1 81 ? -18.744 -1.017 -21.068 1.00 87.94 81 ASP A CA 1
ATOM 634 C C . ASP A 1 81 ? -17.510 -1.677 -21.723 1.00 87.94 81 ASP A C 1
ATOM 636 O O . ASP A 1 81 ? -17.618 -2.782 -22.263 1.00 87.94 81 ASP A O 1
ATOM 640 N N . VAL A 1 82 ? -16.351 -1.023 -21.689 1.00 92.12 82 VAL A N 1
ATOM 641 C CA . VAL A 1 82 ? -15.101 -1.537 -22.286 1.00 92.12 82 VAL A CA 1
ATOM 642 C C . VAL A 1 82 ? -14.482 -2.583 -21.361 1.00 92.12 82 VAL A C 1
ATOM 644 O O . VAL A 1 82 ? -14.348 -2.336 -20.167 1.00 92.12 82 VAL A O 1
ATOM 647 N N . HIS A 1 83 ? -14.062 -3.738 -21.877 1.00 94.25 83 HIS A N 1
ATOM 648 C CA . HIS A 1 83 ? -13.396 -4.769 -21.068 1.00 94.25 83 HIS A CA 1
ATOM 649 C C . HIS A 1 83 ? -11.913 -4.477 -20.828 1.00 94.25 83 HIS A C 1
ATOM 651 O O . HIS A 1 83 ? -11.413 -4.556 -19.701 1.00 94.25 83 HIS A O 1
ATOM 657 N N . SER A 1 84 ? -11.211 -4.173 -21.918 1.00 95.38 84 SER A N 1
ATOM 658 C CA . SER A 1 84 ? -9.780 -3.893 -21.942 1.00 95.38 84 SER A CA 1
ATOM 659 C C . SER A 1 84 ? -9.433 -2.902 -23.046 1.00 95.38 84 SER A C 1
ATOM 661 O O . SER A 1 84 ? -10.124 -2.855 -24.068 1.00 95.38 84 SER A O 1
ATOM 663 N N . PHE A 1 85 ? -8.351 -2.152 -22.848 1.00 96.44 85 PHE A N 1
ATOM 664 C CA . PHE A 1 85 ? -7.764 -1.267 -23.858 1.00 96.44 85 PHE A CA 1
ATOM 665 C C . PHE A 1 85 ? -6.290 -1.646 -24.064 1.00 96.44 85 PHE A C 1
ATOM 667 O O . PHE A 1 85 ? -5.427 -0.984 -23.497 1.00 96.44 85 PHE A O 1
ATOM 674 N N . PRO A 1 86 ? -5.956 -2.754 -24.754 1.00 97.38 86 PRO A N 1
ATOM 675 C CA . PRO A 1 86 ? -4.571 -3.076 -25.081 1.00 97.38 86 PRO A CA 1
ATOM 676 C C . PRO A 1 86 ? -3.917 -2.014 -25.985 1.00 97.38 86 PRO A C 1
ATOM 678 O O . PRO A 1 86 ? -4.415 -1.743 -27.081 1.00 97.38 86 PRO A O 1
ATOM 681 N N . TYR A 1 87 ? -2.782 -1.458 -25.549 1.00 97.00 87 TYR A N 1
ATOM 682 C CA . TYR A 1 87 ? -2.096 -0.330 -26.196 1.00 97.00 87 TYR A CA 1
ATOM 683 C C . TYR A 1 87 ? -0.559 -0.421 -26.170 1.00 97.00 87 TYR A C 1
ATOM 685 O O . TYR A 1 87 ? 0.044 -1.148 -25.371 1.00 97.00 87 TYR A O 1
ATOM 693 N N . VAL A 1 88 ? 0.073 0.403 -27.012 1.00 95.94 88 VAL A N 1
ATOM 694 C CA . VAL A 1 88 ? 1.444 0.902 -26.841 1.00 95.94 88 VAL A CA 1
ATOM 695 C C . VAL A 1 88 ? 1.404 2.345 -26.321 1.00 95.94 88 VAL A C 1
ATOM 697 O O . VAL A 1 88 ? 0.623 3.161 -26.801 1.00 95.94 88 VAL A O 1
ATOM 700 N N . ARG A 1 89 ? 2.230 2.654 -25.320 1.00 94.81 89 ARG A N 1
ATOM 701 C CA . ARG A 1 89 ? 2.468 3.996 -24.774 1.00 94.81 89 ARG A CA 1
ATOM 702 C C . ARG A 1 89 ? 3.797 4.513 -25.298 1.00 94.81 89 ARG A C 1
ATOM 704 O O . ARG A 1 89 ? 4.792 3.789 -25.247 1.00 94.81 89 ARG A O 1
ATOM 711 N N . PHE A 1 90 ? 3.803 5.764 -25.732 1.00 93.94 90 PHE A N 1
ATOM 712 C CA . PHE A 1 90 ? 4.988 6.479 -26.183 1.00 93.94 90 PHE A CA 1
ATOM 713 C C . PHE A 1 90 ? 5.574 7.282 -25.018 1.00 93.94 90 PHE A C 1
ATOM 715 O O . PHE A 1 90 ? 4.880 8.103 -24.417 1.00 93.94 90 PHE A O 1
ATOM 722 N N . ASN A 1 91 ? 6.848 7.051 -24.700 1.00 89.12 91 ASN A N 1
ATOM 723 C CA . ASN A 1 91 ? 7.569 7.770 -23.651 1.00 89.12 91 ASN A CA 1
ATOM 724 C C . ASN A 1 91 ? 8.603 8.711 -24.302 1.00 89.12 91 ASN A C 1
ATOM 726 O O . ASN A 1 91 ? 9.299 8.319 -25.238 1.00 89.12 91 ASN A O 1
ATOM 730 N N . HIS A 1 92 ? 8.713 9.949 -23.811 1.00 88.31 92 HIS A N 1
ATOM 731 C CA . HIS A 1 92 ? 9.687 10.943 -24.283 1.00 88.31 92 HIS A CA 1
ATOM 732 C C . HIS A 1 92 ? 10.221 11.762 -23.098 1.00 88.31 92 HIS A C 1
ATOM 734 O O . HIS A 1 92 ? 9.417 12.093 -22.225 1.00 88.31 92 HIS A O 1
ATOM 740 N N . PRO A 1 93 ? 11.509 12.159 -23.065 1.00 83.44 93 PRO A N 1
ATOM 741 C CA . PRO A 1 93 ? 12.059 12.985 -21.983 1.00 83.44 93 PRO A CA 1
ATOM 742 C C . PRO A 1 93 ? 11.324 14.318 -21.772 1.00 83.44 93 PRO A C 1
ATOM 744 O O . PRO A 1 93 ? 11.149 14.746 -20.633 1.00 83.44 93 PRO A O 1
ATOM 747 N N . ASP A 1 94 ? 10.843 14.945 -22.852 1.00 84.69 94 ASP A N 1
ATOM 748 C CA . ASP A 1 94 ? 10.096 16.210 -22.762 1.00 84.69 94 ASP A CA 1
ATOM 749 C C . ASP A 1 94 ? 8.665 16.039 -22.205 1.00 84.69 94 ASP A C 1
ATOM 751 O O . ASP A 1 94 ? 8.031 17.032 -21.851 1.00 84.69 94 ASP A O 1
ATOM 755 N N . LEU A 1 95 ? 8.127 14.814 -22.112 1.00 87.50 95 LEU A N 1
ATOM 756 C CA . LEU A 1 95 ? 6.778 14.574 -21.588 1.00 87.50 95 LEU A CA 1
ATOM 757 C C . LEU A 1 95 ? 6.775 14.418 -20.048 1.00 87.50 95 LEU A C 1
ATOM 759 O O . LEU A 1 95 ? 7.652 13.766 -19.481 1.00 87.50 95 LEU A O 1
ATOM 763 N N . PRO A 1 96 ? 5.765 14.950 -19.331 1.00 94.44 96 PRO A N 1
ATOM 764 C CA . PRO A 1 96 ? 4.740 15.867 -19.822 1.00 94.44 96 PRO A CA 1
ATOM 765 C C . PRO A 1 96 ? 5.277 17.254 -20.216 1.00 94.44 96 PRO A C 1
ATOM 767 O O . PRO A 1 96 ? 6.072 17.837 -19.466 1.00 94.44 96 PRO A O 1
ATOM 770 N N . ILE A 1 97 ? 4.754 17.799 -21.325 1.00 92.94 97 ILE A N 1
ATOM 771 C CA . ILE A 1 97 ? 5.086 19.116 -21.912 1.00 92.94 97 ILE A CA 1
ATOM 772 C C . ILE A 1 97 ? 3.857 20.038 -21.932 1.00 92.94 97 ILE A C 1
ATOM 774 O O . ILE A 1 97 ? 2.751 19.567 -22.182 1.00 92.94 97 ILE A O 1
ATOM 778 N N . ARG A 1 98 ? 4.009 21.351 -21.710 1.00 93.00 98 ARG A N 1
ATOM 779 C CA . ARG A 1 98 ? 2.910 22.316 -21.922 1.00 93.00 98 ARG A CA 1
ATOM 780 C C . ARG A 1 98 ? 2.592 22.479 -23.405 1.00 93.00 98 ARG A C 1
ATOM 782 O O . ARG A 1 98 ? 3.500 22.604 -24.227 1.00 93.00 98 ARG A O 1
ATOM 789 N N . LEU A 1 99 ? 1.308 22.585 -23.750 1.00 91.50 99 LEU A N 1
ATOM 790 C CA . LEU A 1 99 ? 0.898 22.789 -25.141 1.00 91.50 99 LEU A CA 1
ATOM 791 C C . LEU A 1 99 ? 1.439 24.093 -25.751 1.00 91.50 99 LEU A C 1
ATOM 793 O O . LEU A 1 99 ? 1.725 24.106 -26.945 1.00 91.50 99 LEU A O 1
ATOM 797 N N . LYS A 1 100 ? 1.618 25.187 -25.002 1.00 89.56 100 LYS A N 1
ATOM 798 C CA . LYS A 1 100 ? 2.247 26.402 -25.560 1.00 89.56 100 LYS A CA 1
ATOM 799 C C . LYS A 1 100 ? 3.712 26.201 -25.997 1.00 89.56 100 LYS A C 1
ATOM 801 O O . LYS A 1 100 ? 4.143 26.893 -26.914 1.00 89.56 100 LYS A O 1
ATOM 806 N N . ASP A 1 101 ? 4.442 25.284 -25.353 1.00 90.94 101 ASP A N 1
ATOM 807 C CA . ASP A 1 101 ? 5.895 25.092 -25.515 1.00 90.94 101 ASP A CA 1
ATOM 808 C C . ASP A 1 101 ? 6.223 23.986 -26.540 1.00 90.94 101 ASP A C 1
ATOM 810 O O . ASP A 1 101 ? 7.349 23.884 -27.032 1.00 90.94 101 ASP A O 1
ATOM 814 N N . LEU A 1 102 ? 5.215 23.187 -26.900 1.00 90.88 102 LEU A N 1
ATOM 815 C CA . LEU A 1 102 ? 5.238 22.203 -27.977 1.00 90.88 102 LEU A CA 1
ATOM 816 C C . LEU A 1 102 ? 5.148 22.896 -29.352 1.00 90.88 102 LEU A C 1
ATOM 818 O O . LEU A 1 102 ? 4.231 23.672 -29.595 1.00 90.88 102 LEU A O 1
ATOM 822 N N . GLU A 1 103 ? 6.070 22.609 -30.271 1.00 90.12 103 GLU A N 1
ATOM 823 C CA . GLU A 1 103 ? 6.055 23.129 -31.649 1.00 90.12 103 GLU A CA 1
ATOM 824 C C . GLU A 1 103 ? 5.332 22.162 -32.601 1.00 90.12 103 GLU A C 1
ATOM 826 O O . GLU A 1 103 ? 4.479 22.556 -33.403 1.00 90.12 103 GLU A O 1
ATOM 831 N N . SER A 1 104 ? 5.661 20.872 -32.508 1.00 91.62 104 SER A N 1
ATOM 832 C CA . SER A 1 104 ? 5.017 19.808 -33.277 1.00 91.62 104 SER A CA 1
ATOM 833 C C . SER A 1 104 ? 5.125 18.471 -32.557 1.00 91.62 104 SER A C 1
ATOM 835 O O . SER A 1 104 ? 6.083 18.231 -31.824 1.00 91.62 104 SER A O 1
ATOM 837 N N . ILE A 1 105 ? 4.144 17.600 -32.786 1.00 95.12 105 ILE A N 1
ATOM 838 C CA . ILE A 1 105 ? 4.213 16.200 -32.376 1.00 95.12 105 ILE A CA 1
ATOM 839 C C . ILE A 1 105 ? 3.630 15.324 -33.479 1.00 95.12 105 ILE A C 1
ATOM 841 O O . ILE A 1 105 ? 2.413 15.233 -33.661 1.00 95.12 105 ILE A O 1
ATOM 845 N N . ARG A 1 106 ? 4.520 14.739 -34.280 1.00 96.06 106 ARG A N 1
ATOM 846 C CA . ARG A 1 106 ? 4.161 13.840 -35.377 1.00 96.06 106 ARG A CA 1
ATOM 847 C C . ARG A 1 106 ? 4.140 12.411 -34.856 1.00 96.06 106 ARG A C 1
ATOM 849 O O . ARG A 1 106 ? 5.140 11.955 -34.308 1.00 96.06 106 ARG A O 1
ATOM 856 N N . LEU A 1 107 ? 3.007 11.736 -35.018 1.00 96.25 107 LEU A N 1
ATOM 857 C CA . LEU A 1 107 ? 2.792 10.371 -34.547 1.00 96.25 107 LEU A CA 1
ATOM 858 C C . LEU A 1 107 ? 2.411 9.477 -35.727 1.00 96.25 107 LEU A C 1
ATOM 860 O O . LEU A 1 107 ? 1.509 9.823 -36.494 1.00 96.25 107 LEU A O 1
ATOM 864 N N . SER A 1 108 ? 3.097 8.337 -35.845 1.00 95.06 108 SER A N 1
ATOM 865 C CA . SER A 1 108 ? 2.873 7.336 -36.892 1.00 95.06 108 SER A CA 1
ATOM 866 C C . SER A 1 108 ? 2.489 5.981 -36.309 1.00 95.06 108 SER A C 1
ATOM 868 O O . SER A 1 108 ? 3.051 5.564 -35.294 1.00 95.06 108 SER A O 1
ATOM 870 N N . THR A 1 109 ? 1.567 5.279 -36.970 1.00 96.00 109 THR A N 1
ATOM 871 C CA . THR A 1 109 ? 1.239 3.870 -36.714 1.00 96.00 109 THR A CA 1
ATOM 872 C C . THR A 1 109 ? 0.509 3.234 -37.902 1.00 96.00 109 THR A C 1
ATOM 874 O O . THR A 1 109 ? -0.298 3.882 -38.571 1.00 96.00 109 THR A O 1
ATOM 877 N N . ASP A 1 110 ? 0.752 1.940 -38.113 1.00 96.56 110 ASP A N 1
ATOM 878 C CA . ASP A 1 110 ? -0.078 1.068 -38.943 1.00 96.56 110 ASP A CA 1
ATOM 879 C C . ASP A 1 110 ? -0.846 0.073 -38.062 1.00 96.56 110 ASP A C 1
ATOM 881 O O . ASP A 1 110 ? -0.287 -0.450 -37.093 1.00 96.56 110 ASP A O 1
ATOM 885 N N . TRP A 1 111 ? -2.097 -0.248 -38.406 1.00 97.25 111 TRP A N 1
ATOM 886 C CA . TRP A 1 111 ? -2.907 -1.231 -37.680 1.00 97.25 111 TRP A CA 1
ATOM 887 C C . TRP A 1 111 ? -3.882 -2.017 -38.565 1.00 97.25 111 TRP A C 1
ATOM 889 O O . TRP A 1 111 ? -4.350 -1.557 -39.606 1.00 97.25 111 TRP A O 1
ATOM 899 N N . ILE A 1 112 ? -4.213 -3.233 -38.127 1.00 96.62 112 ILE A N 1
ATOM 900 C CA . ILE A 1 112 ? -5.272 -4.070 -38.698 1.00 96.62 112 ILE A CA 1
ATOM 901 C C . ILE A 1 112 ? -5.829 -5.020 -37.631 1.00 96.62 112 ILE A C 1
ATOM 903 O O . ILE A 1 112 ? -5.123 -5.450 -36.721 1.00 96.62 112 ILE A O 1
ATOM 907 N N . TYR A 1 113 ? -7.098 -5.398 -37.759 1.00 96.19 113 TYR A N 1
ATOM 908 C CA . TYR A 1 113 ? -7.688 -6.504 -37.002 1.00 96.19 113 TYR A CA 1
ATOM 909 C C . TYR A 1 113 ? -7.751 -7.771 -37.868 1.00 96.19 113 TYR A C 1
ATOM 911 O O . TYR A 1 113 ? -8.124 -7.702 -39.039 1.00 96.19 113 TYR A O 1
ATOM 919 N N . THR A 1 114 ? -7.441 -8.935 -37.295 1.00 95.50 114 THR A N 1
ATOM 920 C CA . THR A 1 114 ? -7.495 -10.256 -37.948 1.00 95.50 114 THR A CA 1
ATOM 921 C C . THR A 1 114 ? -8.384 -11.218 -37.144 1.00 95.50 114 THR A C 1
ATOM 923 O O . THR A 1 114 ? -8.263 -11.276 -35.918 1.00 95.50 114 THR A O 1
ATOM 926 N N . PRO A 1 115 ? -9.288 -11.990 -37.780 1.00 93.62 115 PRO A N 1
ATOM 927 C CA . PRO A 1 115 ? -10.115 -12.972 -37.078 1.00 93.62 115 PRO A CA 1
ATOM 928 C C . PRO A 1 115 ? -9.301 -14.178 -36.580 1.00 93.62 115 PRO A C 1
ATOM 930 O O . PRO A 1 115 ? -8.502 -14.753 -37.315 1.00 93.62 115 PRO A O 1
ATOM 933 N N . GLY A 1 116 ? -9.591 -14.641 -35.361 1.00 92.25 116 GLY A N 1
ATOM 934 C CA . GLY A 1 116 ? -8.951 -15.806 -34.747 1.00 92.25 116 GLY A CA 1
ATOM 935 C C . GLY A 1 116 ? -7.758 -15.447 -33.857 1.00 92.25 116 GLY A C 1
ATOM 936 O O . GLY A 1 116 ? -7.742 -14.405 -33.218 1.00 92.25 116 GLY A O 1
ATOM 937 N N . ASN A 1 117 ? -6.793 -16.366 -33.785 1.00 91.19 117 ASN A N 1
ATOM 938 C CA . ASN A 1 117 ? -5.491 -16.187 -33.137 1.00 91.19 117 ASN A CA 1
ATOM 939 C C . ASN A 1 117 ? -4.418 -16.767 -34.080 1.00 91.19 117 ASN A C 1
ATOM 941 O O . ASN A 1 117 ? -4.049 -17.938 -33.937 1.00 91.19 117 ASN A O 1
ATOM 945 N N . PRO A 1 118 ? -4.007 -16.030 -35.127 1.00 86.06 118 PRO A N 1
ATOM 946 C CA . PRO A 1 118 ? -3.009 -16.514 -36.070 1.00 86.06 118 PRO A CA 1
ATOM 947 C C . PRO A 1 118 ? -1.636 -16.616 -35.392 1.00 86.06 118 PRO A C 1
ATOM 949 O O . PRO A 1 118 ? -1.161 -15.684 -34.748 1.00 86.06 118 PRO A O 1
ATOM 952 N N . SER A 1 119 ? -0.956 -17.749 -35.581 1.00 74.31 119 SER A N 1
ATOM 953 C CA . SER A 1 119 ? 0.379 -18.007 -35.013 1.00 74.31 119 SER A CA 1
ATOM 954 C C . SER A 1 119 ? 1.430 -16.978 -35.458 1.00 74.31 119 SER A C 1
ATOM 956 O O . SER A 1 119 ? 2.348 -16.641 -34.696 1.00 74.31 119 SER A O 1
ATOM 958 N N . GLN A 1 120 ? 1.254 -16.442 -36.668 1.00 76.25 120 GLN A N 1
ATOM 959 C CA . GLN A 1 120 ? 1.923 -15.259 -37.199 1.00 76.25 120 GLN A CA 1
ATOM 960 C C . GLN A 1 120 ? 0.853 -14.301 -37.752 1.00 76.25 120 GLN A C 1
ATOM 962 O O . GLN A 1 120 ? 0.322 -14.554 -38.835 1.00 76.25 120 GLN A O 1
ATOM 967 N N . PRO A 1 121 ? 0.491 -13.237 -37.016 1.00 77.94 121 PRO A N 1
ATOM 968 C CA . PRO A 1 121 ? -0.416 -12.209 -37.515 1.00 77.94 121 PRO A CA 1
ATOM 969 C C . PRO A 1 121 ? 0.195 -11.496 -38.735 1.00 77.94 121 PRO A C 1
ATOM 971 O O . PRO A 1 121 ? 1.375 -11.131 -38.695 1.00 77.94 121 PRO A O 1
ATOM 974 N N . PRO A 1 122 ? -0.552 -11.323 -39.839 1.00 74.19 122 PRO A N 1
ATOM 975 C CA . PRO A 1 122 ? -0.016 -10.709 -41.048 1.00 74.19 122 PRO A CA 1
ATOM 976 C C . PRO A 1 122 ? 0.182 -9.201 -40.852 1.00 74.19 122 PRO A C 1
ATOM 978 O O . PRO A 1 122 ? -0.762 -8.483 -40.536 1.00 74.19 122 PRO A O 1
ATOM 981 N N . ARG A 1 123 ? 1.392 -8.698 -41.126 1.00 86.12 123 ARG A N 1
ATOM 982 C CA . ARG A 1 123 ? 1.707 -7.254 -41.193 1.00 86.12 123 ARG A CA 1
ATOM 983 C C . ARG A 1 123 ? 1.300 -6.645 -42.553 1.00 86.12 123 ARG A C 1
ATOM 985 O O . ARG A 1 123 ? 2.047 -5.874 -43.144 1.00 86.12 123 ARG A O 1
ATOM 992 N N . ASP A 1 124 ? 0.144 -7.054 -43.079 1.00 90.31 124 ASP A N 1
ATOM 993 C CA . ASP A 1 124 ? -0.464 -6.505 -44.299 1.00 90.31 124 ASP A CA 1
ATOM 994 C C . ASP A 1 124 ? -1.586 -5.549 -43.894 1.00 90.31 124 ASP A C 1
ATOM 996 O O . ASP A 1 124 ? -2.706 -5.965 -43.599 1.00 90.31 124 ASP A O 1
ATOM 1000 N N . PHE A 1 125 ? -1.258 -4.260 -43.874 1.00 93.94 125 PHE A N 1
ATOM 1001 C CA . PHE A 1 125 ? -2.161 -3.173 -43.497 1.00 93.94 125 PHE A CA 1
ATOM 1002 C C . PHE A 1 125 ? -2.957 -2.622 -44.700 1.00 93.94 125 PHE A C 1
ATOM 1004 O O . PHE A 1 125 ? -3.476 -1.505 -44.670 1.00 93.94 125 PHE A O 1
ATOM 1011 N N . SER A 1 126 ? -3.059 -3.378 -45.802 1.00 93.19 126 SER A N 1
ATOM 1012 C CA . SER A 1 126 ? -3.775 -2.924 -46.995 1.00 93.19 126 SER A CA 1
ATOM 1013 C C . SER A 1 126 ? -5.295 -2.890 -46.798 1.00 93.19 126 SER A C 1
ATOM 1015 O O . SER A 1 126 ? -5.904 -3.772 -46.186 1.00 93.19 126 SER A O 1
ATOM 1017 N N . ARG A 1 127 ? -5.956 -1.913 -47.441 1.00 92.81 127 ARG A N 1
ATOM 1018 C CA . ARG A 1 127 ? -7.431 -1.824 -47.481 1.00 92.81 127 ARG A CA 1
ATOM 1019 C C . ARG A 1 127 ? -8.096 -3.102 -48.007 1.00 92.81 127 ARG A C 1
ATOM 1021 O O . ARG A 1 127 ? -9.219 -3.404 -47.616 1.00 92.81 127 ARG A O 1
ATOM 1028 N N . SER A 1 128 ? -7.411 -3.846 -48.881 1.00 93.12 128 SER A N 1
ATOM 1029 C CA . SER A 1 128 ? -7.919 -5.105 -49.436 1.00 93.12 128 SER A CA 1
ATOM 1030 C C . SER A 1 128 ? -7.992 -6.212 -48.380 1.00 93.12 128 SER A C 1
ATOM 1032 O O . SER A 1 128 ? -9.052 -6.817 -48.207 1.00 93.12 128 SER A O 1
ATOM 1034 N N . LYS A 1 129 ? -6.917 -6.401 -47.601 1.00 94.44 129 LYS A N 1
ATOM 1035 C CA . LYS A 1 129 ? -6.874 -7.358 -46.492 1.00 94.44 129 LYS A CA 1
ATOM 1036 C C . LYS A 1 129 ? -7.825 -6.956 -45.369 1.00 94.44 129 LYS A C 1
ATOM 1038 O O . LYS A 1 129 ? -8.495 -7.808 -44.786 1.00 94.44 129 LYS A O 1
ATOM 1043 N N . TRP A 1 130 ? -7.948 -5.654 -45.117 1.00 95.88 130 TRP A N 1
ATOM 1044 C CA . TRP A 1 130 ? -8.881 -5.138 -44.126 1.00 95.88 130 TRP A CA 1
ATOM 1045 C C . TRP A 1 130 ? -10.344 -5.427 -44.455 1.00 95.88 130 TRP A C 1
ATOM 1047 O O . TRP A 1 130 ? -11.072 -5.897 -43.584 1.00 95.88 130 TRP A O 1
ATOM 1057 N N . ALA A 1 131 ? -10.773 -5.210 -45.701 1.00 93.88 131 ALA A N 1
ATOM 1058 C CA . ALA A 1 131 ? -12.148 -5.490 -46.114 1.00 93.88 131 ALA A CA 1
ATOM 1059 C C . ALA A 1 131 ? -12.523 -6.974 -45.919 1.00 93.88 131 ALA A C 1
ATOM 1061 O O . ALA A 1 131 ? -13.611 -7.277 -45.425 1.00 93.88 131 ALA A O 1
ATOM 1062 N N . GLU A 1 132 ? -11.603 -7.892 -46.237 1.00 93.50 132 GLU A N 1
ATOM 1063 C CA . GLU A 1 132 ? -11.762 -9.332 -45.993 1.00 93.50 132 GLU A CA 1
ATOM 1064 C C . GLU A 1 132 ? -11.889 -9.645 -44.491 1.00 93.50 132 GLU A C 1
ATOM 1066 O O . GLU A 1 132 ? -12.826 -10.331 -44.069 1.00 93.50 132 GLU A O 1
ATOM 1071 N N . ASN A 1 133 ? -10.976 -9.112 -43.672 1.00 95.50 133 ASN A N 1
ATOM 1072 C CA . ASN A 1 133 ? -10.963 -9.354 -42.232 1.00 95.50 133 ASN A CA 1
ATOM 1073 C C . ASN A 1 133 ? -12.200 -8.757 -41.537 1.00 95.50 133 ASN A C 1
ATOM 1075 O O . ASN A 1 133 ? -12.861 -9.458 -40.768 1.00 95.50 133 ASN A O 1
ATOM 1079 N N . LYS A 1 134 ? -12.549 -7.490 -41.814 1.00 95.00 134 LYS A N 1
ATOM 1080 C CA . LYS A 1 134 ? -13.681 -6.774 -41.195 1.00 95.00 134 LYS A CA 1
ATOM 1081 C C . LYS A 1 134 ? -15.013 -7.466 -41.486 1.00 95.00 134 LYS A C 1
ATOM 1083 O O . LYS A 1 134 ? -15.831 -7.595 -40.578 1.00 95.00 134 LYS A O 1
ATOM 1088 N N . ALA A 1 135 ? -15.208 -8.007 -42.693 1.00 93.62 135 ALA A N 1
ATOM 1089 C CA . ALA A 1 135 ? -16.388 -8.813 -43.015 1.00 93.62 135 ALA A CA 1
ATOM 1090 C C . ALA A 1 135 ? -16.500 -10.073 -42.130 1.00 93.62 135 ALA A C 1
ATOM 1092 O O . ALA A 1 135 ? -17.562 -10.345 -41.563 1.00 93.62 135 ALA A O 1
ATOM 1093 N N . GLN A 1 136 ? -15.399 -10.811 -41.947 1.00 94.25 136 GLN A N 1
ATOM 1094 C CA . GLN A 1 136 ? -15.373 -11.999 -41.085 1.00 94.25 136 GLN A CA 1
ATOM 1095 C C . GLN A 1 136 ? -15.559 -11.653 -39.600 1.00 94.25 136 GLN A C 1
ATOM 1097 O O . GLN A 1 136 ? -16.285 -12.351 -38.893 1.00 94.25 136 GLN A O 1
ATOM 1102 N N . LEU A 1 137 ? -14.944 -10.574 -39.117 1.00 96.25 137 LEU A N 1
ATOM 1103 C CA . LEU A 1 137 ? -15.065 -10.132 -37.725 1.00 96.25 137 LEU A CA 1
ATOM 1104 C C . LEU A 1 137 ? -16.487 -9.644 -37.402 1.00 96.25 137 LEU A C 1
ATOM 1106 O O . LEU A 1 137 ? -17.049 -10.040 -36.381 1.00 96.25 137 LEU A O 1
ATOM 1110 N N . ASN A 1 138 ? -17.117 -8.893 -38.312 1.00 94.19 138 ASN A N 1
ATOM 1111 C CA . ASN A 1 138 ? -18.528 -8.514 -38.200 1.00 94.19 138 ASN A CA 1
ATOM 1112 C C . ASN A 1 138 ? -19.439 -9.755 -38.116 1.00 94.19 138 ASN A C 1
ATOM 1114 O O . ASN A 1 138 ? -20.354 -9.785 -37.295 1.00 94.19 138 ASN A O 1
ATOM 1118 N N . SER A 1 139 ? -19.158 -10.817 -38.887 1.00 90.62 139 SER A N 1
ATOM 1119 C CA . SER A 1 139 ? -19.919 -12.080 -38.806 1.00 90.62 139 SER A CA 1
ATOM 1120 C C . SER A 1 139 ? -19.784 -12.809 -37.457 1.00 90.62 139 SER A C 1
ATOM 1122 O O . SER A 1 139 ? -20.650 -13.604 -37.097 1.00 90.62 139 SER A O 1
ATOM 1124 N N . LYS A 1 140 ? -18.730 -12.504 -36.686 1.00 89.44 140 LYS A N 1
ATOM 1125 C CA . LYS A 1 140 ? -18.501 -12.991 -35.314 1.00 89.44 140 LYS A CA 1
ATOM 1126 C C . LYS A 1 140 ? -18.976 -12.008 -34.235 1.00 89.44 140 LYS A C 1
ATOM 1128 O O . LYS A 1 140 ? -18.684 -12.213 -33.060 1.00 89.44 140 LYS A O 1
ATOM 1133 N N . GLY A 1 141 ? -19.688 -10.941 -34.607 1.00 91.75 141 GLY A N 1
ATOM 1134 C CA . GLY A 1 141 ? -20.198 -9.943 -33.663 1.00 91.75 141 GLY A CA 1
ATOM 1135 C C . GLY A 1 141 ? -19.107 -9.169 -32.918 1.00 91.75 141 GLY A C 1
ATOM 1136 O O . GLY A 1 141 ? -19.357 -8.704 -31.809 1.00 91.75 141 GLY A O 1
ATOM 1137 N N . VAL A 1 142 ? -17.904 -9.060 -33.494 1.00 95.94 142 VAL A N 1
ATOM 1138 C CA . VAL A 1 142 ? -16.788 -8.321 -32.888 1.00 95.94 142 VAL A CA 1
ATOM 1139 C C . VAL A 1 142 ? -17.147 -6.839 -32.774 1.00 95.94 142 VAL A C 1
ATOM 1141 O O . VAL A 1 142 ? -17.620 -6.248 -33.742 1.00 95.94 142 VAL A O 1
ATOM 1144 N N . GLN A 1 143 ? -16.898 -6.244 -31.608 1.00 96.50 143 GLN A N 1
ATOM 1145 C CA . GLN A 1 143 ? -17.035 -4.810 -31.350 1.00 96.50 143 GLN A CA 1
ATOM 1146 C C . GLN A 1 143 ? -15.739 -4.276 -30.735 1.00 96.50 143 GLN A C 1
ATOM 1148 O O . GLN A 1 143 ? -15.375 -4.656 -29.617 1.00 96.50 143 GLN A O 1
ATOM 1153 N N . ALA A 1 144 ? -15.039 -3.432 -31.496 1.00 96.88 144 ALA A N 1
ATOM 1154 C CA . ALA A 1 144 ? -13.749 -2.843 -31.134 1.00 96.88 144 ALA A CA 1
ATOM 1155 C C . ALA A 1 144 ? -13.431 -1.601 -31.976 1.00 96.88 144 ALA A C 1
ATOM 1157 O O . ALA A 1 144 ? -13.977 -1.436 -33.069 1.00 96.88 144 ALA A O 1
ATOM 1158 N N . ASN A 1 145 ? -12.519 -0.754 -31.502 1.00 97.25 145 ASN A N 1
ATOM 1159 C CA . ASN A 1 145 ? -11.994 0.396 -32.248 1.00 97.25 145 ASN A CA 1
ATOM 1160 C C . ASN A 1 145 ? -10.497 0.231 -32.568 1.00 97.25 145 ASN A C 1
ATOM 1162 O O . ASN A 1 145 ? -9.882 -0.773 -32.210 1.00 97.25 145 ASN A O 1
ATOM 1166 N N . ALA A 1 146 ? -9.909 1.225 -33.219 1.00 97.75 146 ALA A N 1
ATOM 1167 C CA . ALA A 1 146 ? -8.481 1.505 -33.147 1.00 97.75 146 ALA A CA 1
ATOM 1168 C C . ALA A 1 146 ? -8.327 2.995 -32.848 1.00 97.75 146 ALA A C 1
ATOM 1170 O O . ALA A 1 146 ? -8.837 3.823 -33.610 1.00 97.75 146 ALA A O 1
ATOM 1171 N N . ALA A 1 147 ? -7.688 3.338 -31.734 1.00 97.56 147 ALA A N 1
ATOM 1172 C CA . ALA A 1 147 ? -7.709 4.688 -31.190 1.00 97.56 147 ALA A CA 1
ATOM 1173 C C . ALA A 1 147 ? -6.334 5.131 -30.687 1.00 97.56 147 ALA A C 1
ATOM 1175 O O . ALA A 1 147 ? -5.633 4.382 -30.004 1.00 97.56 147 ALA A O 1
ATOM 1176 N N . TRP A 1 148 ? -5.990 6.379 -31.001 1.00 98.06 148 TRP A N 1
ATOM 1177 C CA . TRP A 1 148 ? -5.058 7.155 -30.190 1.00 98.06 148 TRP A CA 1
ATOM 1178 C C . TRP A 1 148 ? -5.782 7.689 -28.960 1.00 98.06 148 TRP A C 1
ATOM 1180 O O . TRP A 1 148 ? -6.949 8.068 -29.075 1.00 98.06 148 TRP A O 1
ATOM 1190 N N . ASP A 1 149 ? -5.082 7.762 -27.835 1.00 97.38 149 ASP A N 1
ATOM 1191 C CA . ASP A 1 149 ? -5.587 8.275 -26.565 1.00 97.38 149 ASP A CA 1
ATOM 1192 C C . ASP A 1 149 ? -4.550 9.205 -25.904 1.00 97.38 149 ASP A C 1
ATOM 1194 O O . ASP A 1 149 ? -3.340 8.944 -25.928 1.00 97.38 149 ASP A O 1
ATOM 1198 N N . PHE A 1 150 ? -5.021 10.335 -25.374 1.00 97.31 150 PHE A N 1
ATOM 1199 C CA . PHE A 1 150 ? -4.199 11.466 -24.940 1.00 97.31 150 PHE A CA 1
ATOM 1200 C C . PHE A 1 150 ? -4.755 12.102 -23.667 1.00 97.31 150 PHE A C 1
ATOM 1202 O O . PHE A 1 150 ? -5.909 12.530 -23.643 1.00 97.31 150 PHE A O 1
ATOM 1209 N N . PHE A 1 151 ? -3.909 12.286 -22.648 1.00 95.38 151 PHE A N 1
ATOM 1210 C CA . PHE A 1 151 ? -4.330 12.853 -21.359 1.00 95.38 151 PHE A CA 1
ATOM 1211 C C . PHE A 1 151 ? -3.683 14.208 -21.064 1.00 95.38 151 PHE A C 1
ATOM 1213 O O . PHE A 1 151 ? -2.457 14.367 -21.146 1.00 95.38 151 PHE A O 1
ATOM 1220 N N . LEU A 1 152 ? -4.529 15.181 -20.704 1.00 94.19 152 LEU A N 1
ATOM 1221 C CA . LEU A 1 152 ? -4.174 16.586 -20.519 1.00 94.19 152 LEU A CA 1
ATOM 1222 C C . LEU A 1 152 ? -4.769 17.183 -19.228 1.00 94.19 152 LEU A C 1
ATOM 1224 O O . LEU A 1 152 ? -5.902 16.888 -18.846 1.00 94.19 152 LEU A O 1
ATOM 1228 N N . ASP A 1 153 ? -4.005 18.047 -18.554 1.00 92.44 153 ASP A N 1
ATOM 1229 C CA . ASP A 1 153 ? -4.369 18.699 -17.283 1.00 92.44 153 ASP A CA 1
ATOM 1230 C C . ASP A 1 153 ? -3.499 19.955 -17.058 1.00 92.44 153 ASP A C 1
ATOM 1232 O O . ASP A 1 153 ? -2.375 20.028 -17.558 1.00 92.44 153 ASP A O 1
ATOM 1236 N N . ASP A 1 154 ? -3.980 20.944 -16.299 1.00 89.75 154 ASP A N 1
ATOM 1237 C CA . ASP A 1 154 ? -3.157 22.096 -15.885 1.00 89.75 154 ASP A CA 1
ATOM 1238 C C . ASP A 1 154 ? -2.101 21.691 -14.825 1.00 89.75 154 ASP A C 1
ATOM 1240 O O . ASP A 1 154 ? -1.040 22.321 -14.730 1.00 89.75 154 ASP A O 1
ATOM 1244 N N . ASP A 1 155 ? -2.344 20.616 -14.059 1.00 84.69 155 ASP A N 1
ATOM 1245 C CA . ASP A 1 155 ? -1.358 19.980 -13.176 1.00 84.69 155 ASP A CA 1
ATOM 1246 C C . ASP A 1 155 ? -0.572 18.894 -13.924 1.00 84.69 155 ASP A C 1
ATOM 1248 O O . ASP A 1 155 ? -1.087 17.818 -14.249 1.00 84.69 155 ASP A O 1
ATOM 1252 N N . ARG A 1 156 ? 0.728 19.150 -14.111 1.00 87.88 156 ARG A N 1
ATOM 1253 C CA . ARG A 1 156 ? 1.682 18.240 -14.755 1.00 87.88 156 ARG A CA 1
ATOM 1254 C C . ARG A 1 156 ? 1.594 16.806 -14.231 1.00 87.88 156 ARG A C 1
ATOM 1256 O O . ARG A 1 156 ? 1.676 15.869 -15.020 1.00 87.88 156 ARG A O 1
ATOM 1263 N N . ASN A 1 157 ? 1.415 16.613 -12.924 1.00 82.38 157 ASN A N 1
ATOM 1264 C CA . ASN A 1 157 ? 1.429 15.283 -12.317 1.00 82.38 157 ASN A CA 1
ATOM 1265 C C . ASN A 1 157 ? 0.133 14.507 -12.572 1.00 82.38 157 ASN A C 1
ATOM 1267 O O . ASN A 1 157 ? 0.173 13.283 -12.665 1.00 82.38 157 ASN A O 1
ATOM 1271 N N . ARG A 1 158 ? -1.009 15.193 -12.718 1.00 86.94 158 ARG A N 1
ATOM 1272 C CA . ARG A 1 158 ? -2.303 14.544 -12.995 1.00 86.94 158 ARG A CA 1
ATOM 1273 C C . ARG A 1 158 ? -2.353 13.935 -14.393 1.00 86.94 158 ARG A C 1
ATOM 1275 O O . ARG A 1 158 ? -2.967 12.889 -14.567 1.00 86.94 158 ARG A O 1
ATOM 1282 N N . THR A 1 159 ? -1.623 14.510 -15.350 1.00 86.94 159 THR A N 1
ATOM 1283 C CA . THR A 1 159 ? -1.500 13.965 -16.716 1.00 86.94 159 THR A CA 1
ATOM 1284 C C . THR A 1 159 ? -0.865 12.573 -16.796 1.00 86.94 159 THR A C 1
ATOM 1286 O O . THR A 1 159 ? -1.027 11.896 -17.805 1.00 86.94 159 THR A O 1
ATOM 1289 N N . LEU A 1 160 ? -0.170 12.124 -15.742 1.00 82.88 160 LEU A N 1
ATOM 1290 C CA . LEU A 1 160 ? 0.461 10.800 -15.660 1.00 82.88 160 LEU A CA 1
ATOM 1291 C C . LEU A 1 160 ? -0.506 9.683 -15.222 1.00 82.88 160 LEU A C 1
ATOM 1293 O O . LEU A 1 160 ? -0.099 8.525 -15.107 1.00 82.88 160 LEU A O 1
ATOM 1297 N N . TYR A 1 161 ? -1.775 10.017 -14.970 1.00 84.81 161 TYR A N 1
ATOM 1298 C CA . TYR A 1 161 ? -2.779 9.111 -14.421 1.00 84.81 161 TYR A CA 1
ATOM 1299 C C . TYR A 1 161 ? -4.129 9.313 -15.139 1.00 84.81 161 TYR A C 1
ATOM 1301 O O . TYR A 1 161 ? -4.877 10.221 -14.762 1.00 84.81 161 TYR A O 1
ATOM 1309 N N . PRO A 1 162 ? -4.484 8.463 -16.126 1.00 84.50 162 PRO A N 1
ATOM 1310 C CA . PRO A 1 162 ? -5.717 8.581 -16.916 1.00 84.50 162 PRO A CA 1
ATOM 1311 C C . PRO A 1 162 ? -6.977 8.832 -16.078 1.00 84.50 162 PRO A C 1
ATOM 1313 O O . PRO A 1 162 ? -7.775 9.717 -16.363 1.00 84.50 162 PRO A O 1
ATOM 1316 N N . GLN A 1 163 ? -7.090 8.126 -14.951 1.00 81.31 163 GLN A N 1
ATOM 1317 C CA . GLN A 1 163 ? -8.210 8.191 -14.012 1.00 81.31 163 GLN A CA 1
ATOM 1318 C C . GLN A 1 163 ? -8.412 9.535 -13.277 1.00 81.31 163 GLN A C 1
ATOM 1320 O O . GLN A 1 163 ? -9.411 9.676 -12.570 1.00 81.31 163 GLN A O 1
ATOM 1325 N N . VAL A 1 164 ? -7.471 10.485 -13.359 1.00 81.88 164 VAL A N 1
ATOM 1326 C CA . VAL A 1 164 ? -7.567 11.803 -12.693 1.00 81.88 164 VAL A CA 1
ATOM 1327 C C . VAL A 1 164 ? -7.153 12.989 -13.569 1.00 81.88 164 VAL A C 1
ATOM 1329 O O . VAL A 1 164 ? -7.201 14.121 -13.080 1.00 81.88 164 VAL A O 1
ATOM 1332 N N . ALA A 1 165 ? -6.770 12.778 -14.828 1.00 86.94 165 ALA A N 1
ATOM 1333 C CA . ALA A 1 165 ? -6.540 13.869 -15.773 1.00 86.94 165 ALA A CA 1
ATOM 1334 C C . ALA A 1 165 ? -7.856 14.612 -16.081 1.00 86.94 165 ALA A C 1
ATOM 1336 O O . ALA A 1 165 ? -8.928 14.002 -16.146 1.00 86.94 165 ALA A O 1
ATOM 1337 N N . ALA A 1 166 ? -7.793 15.934 -16.246 1.00 88.69 166 ALA A N 1
ATOM 1338 C CA . ALA A 1 166 ? -8.961 16.769 -16.532 1.00 88.69 166 ALA A CA 1
ATOM 1339 C C . ALA A 1 166 ? -9.582 16.496 -17.915 1.00 88.69 166 ALA A C 1
ATOM 1341 O O . ALA A 1 166 ? -10.809 16.533 -18.057 1.00 88.69 166 ALA A O 1
ATOM 1342 N N . VAL A 1 167 ? -8.744 16.221 -18.918 1.00 92.12 167 VAL A N 1
ATOM 1343 C CA . VAL A 1 167 ? -9.136 16.031 -20.319 1.00 92.12 167 VAL A CA 1
ATOM 1344 C C . VAL A 1 167 ? -8.514 14.755 -20.888 1.00 92.12 167 VAL A C 1
ATOM 1346 O O . VAL A 1 167 ? -7.325 14.494 -20.710 1.00 92.12 167 VAL A O 1
ATOM 1349 N N . GLU A 1 168 ? -9.334 14.011 -21.620 1.00 94.75 168 GLU A N 1
ATOM 1350 C CA . GLU A 1 168 ? -9.015 12.820 -22.407 1.00 94.75 168 GLU A CA 1
ATOM 1351 C C . GLU A 1 168 ? -9.407 13.130 -23.862 1.00 94.75 168 GLU A C 1
ATOM 1353 O O . GLU A 1 168 ? -10.529 13.575 -24.129 1.00 94.75 168 GLU A O 1
ATOM 1358 N N . ILE A 1 169 ? -8.487 12.975 -24.813 1.00 95.25 169 ILE A N 1
ATOM 1359 C CA . ILE A 1 169 ? -8.760 13.161 -26.244 1.00 95.25 169 ILE A CA 1
ATOM 1360 C C . ILE A 1 169 ? -8.487 11.834 -26.935 1.00 95.25 169 ILE A C 1
ATOM 1362 O O . ILE A 1 169 ? -7.344 11.399 -27.004 1.00 95.25 169 ILE A O 1
ATOM 1366 N N . MET A 1 170 ? -9.525 11.234 -27.509 1.00 96.00 170 MET A N 1
ATOM 1367 C CA . MET A 1 170 ? -9.408 10.022 -28.309 1.00 96.00 170 MET A CA 1
ATOM 1368 C C . MET A 1 170 ? -9.529 10.345 -29.797 1.00 96.00 170 MET A C 1
ATOM 1370 O O . MET A 1 170 ? -10.431 11.082 -30.203 1.00 96.00 170 MET A O 1
ATOM 1374 N N . VAL A 1 171 ? -8.684 9.744 -30.635 1.00 96.56 171 VAL A N 1
ATOM 1375 C CA . VAL A 1 171 ? -8.786 9.837 -32.102 1.00 96.56 171 VAL A CA 1
ATOM 1376 C C . VAL A 1 171 ? -8.925 8.442 -32.683 1.00 96.56 171 VAL A C 1
ATOM 1378 O O . VAL A 1 171 ? -7.962 7.679 -32.752 1.00 96.56 171 VAL A O 1
ATOM 1381 N N . TRP A 1 172 ? -10.145 8.108 -33.087 1.00 96.19 172 TRP A N 1
ATOM 1382 C CA . TRP A 1 172 ? -10.500 6.805 -33.625 1.00 96.19 172 TRP A CA 1
ATOM 1383 C C . TRP A 1 172 ? -10.166 6.754 -35.115 1.00 96.19 172 TRP A C 1
ATOM 1385 O O . TRP A 1 172 ? -10.775 7.447 -35.932 1.00 96.19 172 TRP A O 1
ATOM 1395 N N . LEU A 1 173 ? -9.203 5.905 -35.464 1.00 96.50 173 LEU A N 1
ATOM 1396 C CA . LEU A 1 173 ? -8.798 5.652 -36.844 1.00 96.50 173 LEU A CA 1
ATOM 1397 C C . LEU A 1 173 ? -9.742 4.682 -37.560 1.00 96.50 173 LEU A C 1
ATOM 1399 O O . LEU A 1 173 ? -9.783 4.676 -38.784 1.00 96.50 173 LEU A O 1
ATOM 1403 N N . GLY A 1 174 ? -10.493 3.855 -36.833 1.00 95.12 174 GLY A N 1
ATOM 1404 C CA . GLY A 1 174 ? -11.471 2.932 -37.408 1.00 95.12 174 GLY A CA 1
ATOM 1405 C C . GLY A 1 174 ? -12.119 2.034 -36.359 1.00 95.12 174 GLY A C 1
ATOM 1406 O O . GLY A 1 174 ? -11.852 2.157 -35.161 1.00 95.12 174 GLY A O 1
ATOM 1407 N N . SER A 1 175 ? -12.988 1.127 -36.806 1.00 95.44 175 SER A N 1
ATOM 1408 C CA . SER A 1 175 ? -13.727 0.223 -35.916 1.00 95.44 175 SER A CA 1
ATOM 1409 C C . SER A 1 175 ? -14.167 -1.087 -36.577 1.00 95.44 175 SER A C 1
ATOM 1411 O O . SER A 1 175 ? -14.139 -1.255 -37.797 1.00 95.44 175 SER A O 1
ATOM 1413 N N . VAL A 1 176 ? -14.584 -2.040 -35.747 1.00 95.56 176 VAL A N 1
ATOM 1414 C CA . VAL A 1 176 ? -15.225 -3.307 -36.119 1.00 95.56 176 VAL A CA 1
ATOM 1415 C C . VAL A 1 176 ? -16.555 -3.392 -35.382 1.00 95.56 176 VAL A C 1
ATOM 1417 O O . VAL A 1 176 ? -16.611 -3.059 -34.200 1.00 95.56 176 VAL A O 1
ATOM 1420 N N . GLY A 1 177 ? -17.610 -3.848 -36.059 1.00 92.50 177 GLY A N 1
ATOM 1421 C CA . GLY A 1 177 ? -18.965 -3.822 -35.518 1.00 92.50 177 GLY A CA 1
ATOM 1422 C C . GLY A 1 177 ? -19.466 -2.397 -35.290 1.00 92.50 177 GLY A C 1
ATOM 1423 O O . GLY A 1 177 ? -19.186 -1.504 -36.086 1.00 92.50 177 GLY A O 1
ATOM 1424 N N . ASP A 1 178 ? -20.215 -2.203 -34.204 1.00 89.44 178 ASP A N 1
ATOM 1425 C CA . ASP A 1 178 ? -20.773 -0.903 -33.820 1.00 89.44 178 ASP A CA 1
ATOM 1426 C C . ASP A 1 178 ? -20.507 -0.573 -32.333 1.00 89.44 178 ASP A C 1
ATOM 1428 O O . ASP A 1 178 ? -21.439 -0.557 -31.526 1.00 89.44 178 ASP A O 1
ATOM 1432 N N . PRO A 1 179 ? -19.236 -0.381 -31.926 1.00 88.19 179 PRO A N 1
ATOM 1433 C CA . PRO A 1 179 ? -18.869 -0.106 -30.538 1.00 88.19 179 PRO A CA 1
ATOM 1434 C C . PRO A 1 179 ? -19.400 1.256 -30.069 1.00 88.19 179 PRO A C 1
ATOM 1436 O O . PRO A 1 179 ? -19.542 2.203 -30.846 1.00 88.19 179 PRO A O 1
ATOM 1439 N N . TRP A 1 180 ? -19.687 1.370 -28.776 1.00 85.00 180 TRP A N 1
ATOM 1440 C CA . TRP A 1 180 ? -20.205 2.598 -28.172 1.00 85.00 180 TRP A CA 1
ATOM 1441 C C . TRP A 1 180 ? -19.074 3.524 -27.708 1.00 85.00 180 TRP A C 1
ATOM 1443 O O . TRP A 1 180 ? -18.082 3.049 -27.169 1.00 85.00 180 TRP A O 1
ATOM 1453 N N . TRP A 1 181 ? -19.249 4.842 -27.851 1.00 82.62 181 TRP A N 1
ATOM 1454 C CA . TRP A 1 181 ? -18.328 5.856 -27.322 1.00 82.62 181 TRP A CA 1
ATOM 1455 C C . TRP A 1 181 ? -19.060 6.997 -26.611 1.00 82.62 181 TRP A C 1
ATOM 1457 O O . TRP A 1 181 ? -20.252 7.249 -26.830 1.00 82.62 181 TRP A O 1
ATOM 1467 N N . LEU A 1 182 ? -18.326 7.718 -25.761 1.00 80.69 182 LEU A N 1
ATOM 1468 C CA . LEU A 1 182 ? -18.840 8.865 -25.018 1.00 80.69 182 LEU A CA 1
ATOM 1469 C C . LEU A 1 182 ? -19.282 9.994 -25.966 1.00 80.69 182 LEU A C 1
ATOM 1471 O O . LEU A 1 182 ? -18.639 10.302 -26.963 1.00 80.69 182 LEU A O 1
ATOM 1475 N N . GLY A 1 183 ? -20.441 10.588 -25.676 1.00 75.31 183 GLY A N 1
ATOM 1476 C CA . GLY A 1 183 ? -21.074 11.599 -26.534 1.00 75.31 183 GLY A CA 1
ATOM 1477 C C . GLY A 1 183 ? -21.894 11.052 -27.710 1.00 75.31 183 GLY A C 1
ATOM 1478 O O . GLY A 1 183 ? -22.704 11.788 -28.275 1.00 75.31 183 GLY A O 1
ATOM 1479 N N . ARG A 1 184 ? -21.782 9.757 -28.049 1.00 78.44 184 ARG A N 1
ATOM 1480 C CA . ARG A 1 184 ? -22.518 9.155 -29.177 1.00 78.44 184 ARG A CA 1
ATOM 1481 C C . ARG A 1 184 ? -24.040 9.176 -29.004 1.00 78.44 184 ARG A C 1
ATOM 1483 O O . ARG A 1 184 ? -24.760 9.371 -29.977 1.00 78.44 184 ARG A O 1
ATOM 1490 N N . ALA A 1 185 ? -24.540 8.981 -27.781 1.00 60.34 185 ALA A N 1
ATOM 1491 C CA . ALA A 1 185 ? -25.966 8.751 -27.511 1.00 60.34 185 ALA A CA 1
ATOM 1492 C C . ALA A 1 185 ? -26.901 9.896 -27.956 1.00 60.34 185 ALA A C 1
ATOM 1494 O O . ALA A 1 185 ? -28.050 9.639 -28.304 1.00 60.34 185 ALA A O 1
ATOM 1495 N N . ASN A 1 186 ? -26.399 11.135 -27.999 1.00 59.72 186 ASN A N 1
ATOM 1496 C CA . ASN A 1 186 ? -27.154 12.309 -28.457 1.00 59.72 186 ASN A CA 1
ATOM 1497 C C . ASN A 1 186 ? -26.886 12.648 -29.939 1.00 59.72 186 ASN A C 1
ATOM 1499 O O . ASN A 1 186 ? -27.483 13.579 -30.474 1.00 59.72 186 ASN A O 1
ATOM 1503 N N . ASN A 1 187 ? -25.956 11.931 -30.583 1.00 64.88 187 ASN A N 1
ATOM 1504 C CA . ASN A 1 187 ? -25.434 12.152 -31.938 1.00 64.88 187 ASN A CA 1
ATOM 1505 C C . ASN A 1 187 ? -24.998 13.607 -32.240 1.00 64.88 187 ASN A C 1
ATOM 1507 O O . ASN A 1 187 ? -24.925 14.030 -33.395 1.00 64.88 187 ASN A O 1
ATOM 1511 N N . SER A 1 188 ? -24.717 14.385 -31.191 1.00 71.25 188 SER A N 1
ATOM 1512 C CA . SER A 1 188 ? -24.407 15.810 -31.246 1.00 71.25 188 SER A CA 1
ATOM 1513 C C . SER A 1 188 ? -22.917 16.023 -31.507 1.00 71.25 188 SER A C 1
ATOM 1515 O O . SER A 1 188 ? -22.106 16.070 -30.580 1.00 71.25 188 SER A O 1
ATOM 1517 N N . ILE A 1 189 ? -22.566 16.147 -32.785 1.00 83.38 189 ILE A N 1
ATOM 1518 C CA . ILE A 1 189 ? -21.226 16.538 -33.231 1.00 83.38 189 ILE A CA 1
ATOM 1519 C C . ILE A 1 189 ? -20.969 17.979 -32.764 1.00 83.38 189 ILE A C 1
ATOM 1521 O O . ILE A 1 189 ? -21.641 18.900 -33.227 1.00 83.38 189 ILE A O 1
ATOM 1525 N N . ILE A 1 190 ? -20.000 18.185 -31.866 1.00 86.38 190 ILE A N 1
ATOM 1526 C CA . ILE A 1 190 ? -19.660 19.527 -31.362 1.00 86.38 190 ILE A CA 1
ATOM 1527 C C . ILE A 1 190 ? -18.811 20.322 -32.360 1.00 86.38 190 ILE A C 1
ATOM 1529 O O . ILE A 1 190 ? -18.842 21.548 -32.357 1.00 86.38 190 ILE A O 1
ATOM 1533 N N . SER A 1 191 ? -18.053 19.644 -33.228 1.00 89.25 191 SER A N 1
ATOM 1534 C CA . SER A 1 191 ? -17.314 20.275 -34.325 1.00 89.25 191 SER A CA 1
ATOM 1535 C C . SER A 1 191 ? -16.846 19.247 -35.361 1.00 89.25 191 SER A C 1
ATOM 1537 O O . SER A 1 191 ? -16.907 18.042 -35.128 1.00 89.25 191 SER A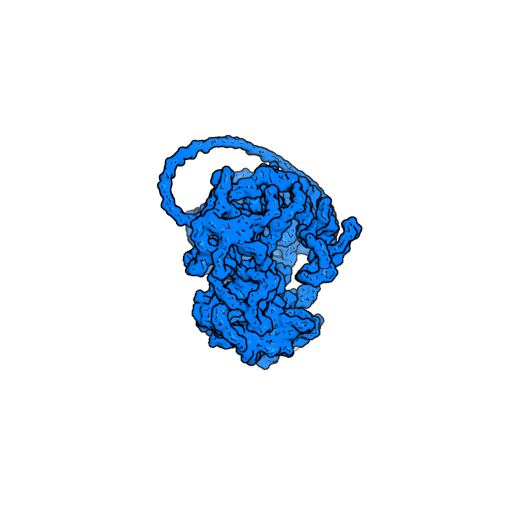 O 1
ATOM 1539 N N . THR A 1 192 ? -16.334 19.711 -36.501 1.00 88.88 192 THR A N 1
ATOM 1540 C CA . THR A 1 192 ? -15.515 18.883 -37.405 1.00 88.88 192 THR A CA 1
ATOM 1541 C C . THR A 1 192 ? -14.076 19.371 -37.328 1.00 88.88 192 THR A C 1
ATOM 1543 O O . THR A 1 192 ? -13.844 20.574 -37.438 1.00 88.88 192 THR A O 1
ATOM 1546 N N . VAL A 1 193 ? -13.123 18.455 -37.165 1.00 86.12 193 VAL A N 1
ATOM 1547 C CA . VAL A 1 193 ? -11.689 18.755 -37.191 1.00 86.12 193 VAL A CA 1
ATOM 1548 C C . VAL A 1 193 ? -11.007 18.001 -38.321 1.00 86.12 193 VAL A C 1
ATOM 1550 O O . VAL A 1 193 ? -11.214 16.803 -38.480 1.00 86.12 193 VAL A O 1
ATOM 1553 N N . THR A 1 194 ? -10.181 18.692 -39.097 1.00 88.00 194 THR A N 1
ATOM 1554 C CA . THR A 1 194 ? -9.339 18.060 -40.115 1.00 88.00 194 THR A CA 1
ATOM 1555 C C . THR A 1 194 ? -7.956 17.814 -39.518 1.00 88.00 194 THR A C 1
ATOM 1557 O O . THR A 1 194 ? -7.297 18.758 -39.077 1.00 88.00 194 THR A O 1
ATOM 1560 N N . LEU A 1 195 ? -7.511 16.557 -39.504 1.00 88.50 195 LEU A N 1
ATOM 1561 C CA . LEU A 1 195 ? -6.142 16.174 -39.156 1.00 88.50 195 LEU A CA 1
ATOM 1562 C C . LEU A 1 195 ? -5.518 15.509 -40.385 1.00 88.50 195 LEU A C 1
ATOM 1564 O O . LEU A 1 195 ? -6.029 14.511 -40.898 1.00 88.50 195 LEU A O 1
ATOM 1568 N N . GLY A 1 196 ? -4.450 16.116 -40.903 1.00 86.12 196 GLY A N 1
ATOM 1569 C CA . GLY A 1 196 ? -3.864 15.702 -42.171 1.00 86.12 196 GLY A CA 1
ATOM 1570 C C . GLY A 1 196 ? -4.803 15.945 -43.348 1.00 86.12 196 GLY A C 1
ATOM 1571 O O . GLY A 1 196 ? -5.175 17.080 -43.647 1.00 86.12 196 GLY A O 1
ATOM 1572 N N . LYS A 1 197 ? -5.197 14.854 -44.013 1.00 86.81 197 LYS A N 1
ATOM 1573 C CA . LYS A 1 197 ? -6.174 14.844 -45.119 1.00 86.81 197 LYS A CA 1
ATOM 1574 C C . LYS A 1 197 ? -7.568 14.350 -44.719 1.00 86.81 197 LYS A C 1
ATOM 1576 O O . LYS A 1 197 ? -8.429 14.271 -45.594 1.00 86.81 197 LYS A O 1
ATOM 1581 N N . THR A 1 198 ? -7.791 14.003 -43.451 1.00 91.12 198 THR A N 1
ATOM 1582 C CA . THR A 1 198 ? -9.041 13.369 -43.009 1.00 91.12 198 THR A CA 1
ATOM 1583 C C . THR A 1 198 ? -9.847 14.283 -42.096 1.00 91.12 198 THR A C 1
ATOM 1585 O O . THR A 1 198 ? -9.318 14.855 -41.143 1.00 91.12 198 THR A O 1
ATOM 1588 N N . ASP A 1 199 ? -11.145 14.385 -42.378 1.00 92.94 199 ASP A N 1
ATOM 1589 C CA . ASP A 1 199 ? -12.125 15.028 -41.507 1.00 92.94 199 ASP A CA 1
ATOM 1590 C C . ASP A 1 199 ? -12.618 14.048 -40.432 1.00 92.94 199 ASP A C 1
ATOM 1592 O O . ASP A 1 199 ? -13.092 12.950 -40.734 1.00 92.94 199 ASP A O 1
ATOM 1596 N N . PHE A 1 200 ? -12.611 14.499 -39.183 1.00 93.62 200 PHE A N 1
ATOM 1597 C CA . PHE A 1 200 ? -13.169 13.799 -38.035 1.00 93.62 200 PHE A CA 1
ATOM 1598 C C . PHE A 1 200 ? -14.340 14.594 -37.449 1.00 93.62 200 PHE A C 1
ATOM 1600 O O . PHE A 1 200 ? -14.252 15.806 -37.231 1.00 93.62 200 PHE A O 1
ATOM 1607 N N . SER A 1 201 ? -15.436 13.905 -37.157 1.00 92.44 201 SER A N 1
ATOM 1608 C CA . SER A 1 201 ? -16.523 14.402 -36.320 1.00 92.44 201 SER A CA 1
ATOM 1609 C C . SER A 1 201 ? -16.109 14.311 -34.854 1.00 92.44 201 SER A C 1
ATOM 1611 O O . SER A 1 201 ? -15.796 13.230 -34.356 1.00 92.44 201 SER A O 1
ATOM 1613 N N . LEU A 1 202 ? -16.097 15.454 -34.169 1.00 92.44 202 LEU A N 1
ATOM 1614 C CA . LEU A 1 202 ? -15.737 15.557 -32.761 1.00 92.44 202 LEU A CA 1
ATOM 1615 C C . LEU A 1 202 ? -16.989 15.415 -31.887 1.00 92.44 202 LEU A C 1
ATOM 1617 O O . LEU A 1 202 ? -17.932 16.202 -32.010 1.00 92.44 202 LEU A O 1
ATOM 1621 N N . PHE A 1 203 ? -16.970 14.435 -30.992 1.00 90.94 203 PHE A N 1
ATOM 1622 C CA . PHE A 1 203 ? -17.975 14.191 -29.960 1.00 90.94 203 PHE A CA 1
ATOM 1623 C C . PHE A 1 203 ? -17.422 14.568 -28.582 1.00 90.94 203 PHE A C 1
ATOM 1625 O O . PHE A 1 203 ? -16.210 14.689 -28.397 1.00 90.94 203 PHE A O 1
ATOM 1632 N N . TYR A 1 204 ? -18.315 14.751 -27.610 1.00 89.44 204 TYR A N 1
ATOM 1633 C CA . TYR A 1 204 ? -17.958 15.076 -26.232 1.00 89.44 204 TYR A CA 1
ATOM 1634 C C . TYR A 1 204 ? -18.852 14.333 -25.233 1.00 89.44 204 TYR A C 1
ATOM 1636 O O . TYR A 1 204 ? -20.071 14.261 -25.407 1.00 89.44 204 TYR A O 1
ATOM 1644 N N . GLY A 1 205 ? -18.248 13.832 -24.156 1.00 87.25 205 GLY A N 1
ATOM 1645 C CA . GLY A 1 205 ? -18.942 13.352 -22.965 1.00 87.25 205 GLY A CA 1
ATOM 1646 C C . GLY A 1 205 ? -18.078 13.485 -21.709 1.00 87.25 205 GLY A C 1
ATOM 1647 O O . GLY A 1 205 ? -16.950 13.971 -21.754 1.00 87.25 205 GLY A O 1
ATOM 1648 N N . ARG A 1 206 ? -18.600 13.030 -20.567 1.00 84.12 206 ARG A N 1
ATOM 1649 C CA . ARG A 1 206 ? -17.821 12.848 -19.332 1.00 84.12 206 ARG A CA 1
ATOM 1650 C C . ARG A 1 206 ? -17.814 11.371 -18.954 1.00 84.12 206 ARG A C 1
ATOM 1652 O O . ARG A 1 206 ? -18.875 10.744 -18.946 1.00 84.12 206 ARG A O 1
ATOM 1659 N N . ASN A 1 207 ? -16.638 10.824 -18.644 1.00 77.62 207 ASN A N 1
ATOM 1660 C CA . ASN A 1 207 ? -16.519 9.463 -18.117 1.00 77.62 207 ASN A CA 1
ATOM 1661 C C . ASN A 1 207 ? -16.935 9.419 -16.626 1.00 77.62 207 ASN A C 1
ATOM 1663 O O . ASN A 1 207 ? -17.211 10.450 -16.007 1.00 77.62 207 ASN A O 1
ATOM 1667 N N . SER A 1 208 ? -16.986 8.231 -16.013 1.00 68.06 208 SER A N 1
ATOM 1668 C CA . SER A 1 208 ? -17.392 8.083 -14.602 1.00 68.06 208 SER A CA 1
ATOM 1669 C C . SER A 1 208 ? -16.417 8.696 -13.583 1.00 68.06 208 SER A C 1
ATOM 1671 O O . SER A 1 208 ? -16.780 8.842 -12.417 1.00 68.06 208 SER A O 1
ATOM 1673 N N . GLY A 1 209 ? -15.195 9.048 -13.999 1.00 63.50 209 GLY A N 1
ATOM 1674 C CA . GLY A 1 209 ? -14.234 9.825 -13.209 1.00 63.50 209 GLY A CA 1
ATOM 1675 C C . GLY A 1 209 ? -14.465 11.341 -13.282 1.00 63.50 209 GLY A C 1
ATOM 1676 O O . GLY A 1 209 ? -13.877 12.087 -12.503 1.00 63.50 209 GLY A O 1
ATOM 1677 N N . GLY A 1 210 ? -15.344 11.813 -14.171 1.00 75.50 210 GLY A N 1
ATOM 1678 C CA . GLY A 1 210 ? -15.617 13.235 -14.392 1.00 75.50 210 GLY A CA 1
ATOM 1679 C C . GLY A 1 210 ? -14.673 13.922 -15.386 1.00 75.50 210 GLY A C 1
ATOM 1680 O O . GLY A 1 210 ? -14.880 15.100 -15.671 1.00 75.50 210 GLY A O 1
ATOM 1681 N N . THR A 1 211 ? -13.692 13.202 -15.937 1.00 84.56 211 THR A N 1
ATOM 1682 C CA . THR A 1 211 ? -12.815 13.667 -17.023 1.00 84.56 211 THR A CA 1
ATOM 1683 C C . THR A 1 211 ? -13.641 14.031 -18.255 1.00 84.56 211 THR A C 1
ATOM 1685 O O . THR A 1 211 ? -14.602 13.334 -18.603 1.00 84.56 211 THR A O 1
ATOM 1688 N N . HIS A 1 212 ? -13.274 15.129 -18.917 1.00 89.06 212 HIS A N 1
ATOM 1689 C CA . HIS A 1 212 ? -13.862 15.532 -20.192 1.00 89.06 212 HIS A CA 1
ATOM 1690 C C . HIS A 1 212 ? -13.269 14.685 -21.318 1.00 89.06 212 HIS A C 1
ATOM 1692 O O . HIS A 1 212 ? -12.087 14.828 -21.621 1.00 89.06 212 HIS A O 1
ATOM 1698 N N . VAL A 1 213 ? -14.090 13.841 -21.942 1.00 91.38 213 VAL A N 1
ATOM 1699 C CA . VAL A 1 213 ? -13.664 12.948 -23.024 1.00 91.38 213 VAL A CA 1
ATOM 1700 C C . VAL A 1 213 ? -14.108 13.513 -24.366 1.00 91.38 213 VAL A C 1
ATOM 1702 O O . VAL A 1 213 ? -15.301 13.744 -24.589 1.00 91.38 213 VAL A O 1
ATOM 1705 N N . PHE A 1 214 ? -13.145 13.726 -25.258 1.00 92.69 214 PHE A N 1
ATOM 1706 C CA . PHE A 1 214 ? -13.350 14.209 -26.619 1.00 92.69 214 PHE A CA 1
ATOM 1707 C C . PHE A 1 214 ? -13.008 13.111 -27.615 1.00 92.69 214 PHE A C 1
ATOM 1709 O O . PHE A 1 214 ? -11.837 12.817 -27.832 1.00 92.69 214 PHE A O 1
ATOM 1716 N N . THR A 1 215 ? -14.018 12.519 -28.247 1.00 93.75 215 THR A N 1
ATOM 1717 C CA . THR A 1 215 ? -13.816 11.428 -29.207 1.00 93.75 215 THR A CA 1
ATOM 1718 C C . THR A 1 215 ? -13.937 11.967 -30.629 1.00 93.75 215 THR A C 1
ATOM 1720 O O . THR A 1 215 ? -15.016 12.377 -31.054 1.00 93.75 215 THR A O 1
ATOM 1723 N N . ALA A 1 216 ? -12.835 11.981 -31.374 1.00 93.81 216 ALA A N 1
ATOM 1724 C CA . ALA A 1 216 ? -12.801 12.308 -32.794 1.00 93.81 216 ALA A CA 1
ATOM 1725 C C . ALA A 1 216 ? -12.915 11.015 -33.620 1.00 93.81 216 ALA A C 1
ATOM 1727 O O . ALA A 1 216 ? -12.020 10.175 -33.574 1.00 93.81 216 ALA A O 1
ATOM 1728 N N . VAL A 1 217 ? -14.002 10.857 -34.379 1.00 92.94 217 VAL A N 1
ATOM 1729 C CA . VAL A 1 217 ? -14.267 9.684 -35.241 1.00 92.94 217 VAL A CA 1
ATOM 1730 C C . VAL A 1 217 ? -14.313 10.132 -36.699 1.00 92.94 217 VAL A C 1
ATOM 1732 O O . VAL A 1 217 ? -14.767 11.241 -36.975 1.00 92.94 217 VAL A O 1
ATOM 1735 N N . THR A 1 218 ? -13.846 9.316 -37.646 1.00 92.25 218 THR A N 1
ATOM 1736 C CA . THR A 1 218 ? -13.854 9.672 -39.076 1.00 92.25 218 THR A CA 1
ATOM 1737 C C . THR A 1 218 ? -15.261 10.035 -39.562 1.00 92.25 218 THR A C 1
ATOM 1739 O O . THR A 1 218 ? -16.229 9.302 -39.371 1.00 92.25 218 THR A O 1
ATOM 1742 N N . LYS A 1 219 ? -15.392 11.212 -40.183 1.00 90.25 219 LYS A N 1
ATOM 1743 C CA . LYS A 1 219 ? -16.688 11.841 -40.507 1.00 90.25 219 LYS A CA 1
ATOM 1744 C C . LYS A 1 219 ? -17.533 11.044 -41.506 1.00 90.25 219 LYS A C 1
ATOM 1746 O O . LYS A 1 219 ? -18.756 11.159 -41.515 1.00 90.25 219 LYS A O 1
ATOM 1751 N N . ASP A 1 220 ? -16.881 10.259 -42.357 1.00 88.81 220 ASP A N 1
ATOM 1752 C CA . ASP A 1 220 ? -17.491 9.361 -43.340 1.00 88.81 220 ASP A CA 1
ATOM 1753 C C . ASP A 1 220 ? -17.508 7.886 -42.882 1.00 88.81 220 ASP A C 1
ATOM 1755 O O . ASP A 1 220 ? -17.891 7.007 -43.654 1.00 88.81 220 ASP A O 1
ATOM 1759 N N . ASN A 1 221 ? -17.124 7.615 -41.627 1.00 85.38 221 ASN A N 1
ATOM 1760 C CA . ASN A 1 221 ? -16.914 6.285 -41.047 1.00 85.38 221 ASN A CA 1
ATOM 1761 C C . ASN A 1 221 ? -15.908 5.405 -41.823 1.00 85.38 221 ASN A C 1
ATOM 1763 O O . ASN A 1 221 ? -15.994 4.174 -41.769 1.00 85.38 221 ASN A O 1
ATOM 1767 N N . THR A 1 222 ? -14.960 5.995 -42.562 1.00 91.12 222 THR A N 1
ATOM 1768 C CA . THR A 1 222 ? -13.869 5.226 -43.183 1.00 91.12 222 THR A CA 1
ATOM 1769 C C . THR A 1 222 ? -12.810 4.816 -42.162 1.00 91.12 222 THR A C 1
ATOM 1771 O O . THR A 1 222 ? -12.506 5.562 -41.234 1.00 91.12 222 THR A O 1
ATOM 1774 N N . ASP A 1 223 ? -12.222 3.629 -42.338 1.00 95.25 223 ASP A N 1
ATOM 1775 C CA . ASP A 1 223 ? -11.091 3.180 -41.520 1.00 95.25 223 ASP A CA 1
ATOM 1776 C C . ASP A 1 223 ? -9.750 3.610 -42.149 1.00 95.25 223 ASP A C 1
ATOM 1778 O O . ASP A 1 223 ? -9.504 3.407 -43.346 1.00 95.25 223 ASP A O 1
ATOM 1782 N N . ILE A 1 224 ? -8.856 4.156 -41.327 1.00 95.62 224 ILE A N 1
ATOM 1783 C CA . ILE A 1 224 ? -7.516 4.621 -41.687 1.00 95.62 224 ILE A CA 1
ATOM 1784 C C . ILE A 1 224 ? -6.475 3.666 -41.092 1.00 95.62 224 ILE A C 1
ATOM 1786 O O . ILE A 1 224 ? -6.085 3.795 -39.938 1.00 95.62 224 ILE A O 1
ATOM 1790 N N . LEU A 1 225 ? -6.026 2.698 -41.889 1.00 95.44 225 LEU A N 1
ATOM 1791 C CA . LEU A 1 225 ? -5.128 1.613 -41.452 1.00 95.44 225 LEU A CA 1
ATOM 1792 C C . LEU A 1 225 ? -3.663 2.038 -41.283 1.00 95.44 225 LEU A C 1
ATOM 1794 O O . LEU A 1 225 ? -2.908 1.351 -40.609 1.00 95.44 225 LEU A O 1
ATOM 1798 N N . SER A 1 226 ? -3.284 3.162 -41.891 1.00 94.38 226 SER A N 1
ATOM 1799 C CA . SER A 1 226 ? -1.946 3.756 -41.847 1.00 94.38 226 SER A CA 1
ATOM 1800 C C . SER A 1 226 ? -2.088 5.243 -41.581 1.00 94.38 226 SER A C 1
ATOM 1802 O O . SER A 1 226 ? -2.763 5.937 -42.349 1.00 94.38 226 SER A O 1
ATOM 1804 N N . PHE A 1 227 ? -1.479 5.734 -40.507 1.00 93.81 227 PHE A N 1
ATOM 1805 C CA . PHE A 1 227 ? -1.633 7.109 -40.042 1.00 93.81 227 PHE A CA 1
ATOM 1806 C C . PHE A 1 227 ? -0.273 7.704 -39.686 1.00 93.81 227 PHE A C 1
ATOM 1808 O O . PHE A 1 227 ? 0.467 7.070 -38.948 1.00 93.81 227 PHE A O 1
ATOM 1815 N N . ASP A 1 228 ? 0.045 8.897 -40.195 1.00 95.25 228 ASP A N 1
ATOM 1816 C CA . ASP A 1 228 ? 1.304 9.617 -39.942 1.00 95.25 228 ASP A CA 1
ATOM 1817 C C . ASP A 1 228 ? 1.073 11.136 -40.060 1.00 95.25 228 ASP A C 1
ATOM 1819 O O . ASP A 1 228 ? 1.179 11.726 -41.141 1.00 95.25 228 ASP A O 1
ATOM 1823 N N . GLU A 1 229 ? 0.698 11.777 -38.950 1.00 95.94 229 GLU A N 1
ATOM 1824 C CA . GLU A 1 229 ? 0.263 13.180 -38.926 1.00 95.94 229 GLU A CA 1
ATOM 1825 C C . GLU A 1 229 ? 0.746 13.936 -37.678 1.00 95.94 229 GLU A C 1
ATOM 1827 O O . GLU A 1 229 ? 1.101 13.345 -36.659 1.00 95.94 229 GLU A O 1
ATOM 1832 N N . ASN A 1 230 ? 0.764 15.273 -37.753 1.00 93.38 230 ASN A N 1
ATOM 1833 C CA . ASN A 1 230 ? 1.098 16.149 -36.622 1.00 93.38 230 ASN A CA 1
ATOM 1834 C C . ASN A 1 230 ? -0.155 16.458 -35.788 1.00 93.38 230 ASN A C 1
ATOM 1836 O O . ASN A 1 230 ? -1.024 17.199 -36.242 1.00 93.38 230 ASN A O 1
ATOM 1840 N N . PHE A 1 231 ? -0.222 15.947 -34.558 1.00 94.50 231 PHE A N 1
ATOM 1841 C CA . PHE A 1 231 ? -1.371 16.102 -33.657 1.00 94.50 231 PHE A CA 1
ATOM 1842 C C . PHE A 1 231 ? -1.428 17.465 -32.952 1.00 94.50 231 PHE A C 1
ATOM 1844 O O . PHE A 1 231 ? -2.462 17.820 -32.386 1.00 94.50 231 PHE A O 1
ATOM 1851 N N . TYR A 1 232 ? -0.369 18.277 -32.999 1.00 90.44 232 TYR A N 1
ATOM 1852 C CA . TYR A 1 232 ? -0.346 19.543 -32.262 1.00 90.44 232 TYR A CA 1
ATOM 1853 C C . TYR A 1 232 ? -1.501 20.517 -32.608 1.00 90.44 232 TYR A C 1
ATOM 1855 O O . TYR A 1 232 ? -2.133 21.046 -31.685 1.00 90.44 232 TYR A O 1
ATOM 1863 N N . PRO A 1 233 ? -1.863 20.732 -33.893 1.00 88.19 233 PRO A N 1
ATOM 1864 C CA . PRO A 1 233 ? -3.021 21.549 -34.250 1.00 88.19 233 PRO A CA 1
ATOM 1865 C C . PRO A 1 233 ? -4.345 20.964 -33.742 1.00 88.19 233 PRO A C 1
ATOM 1867 O O . PRO A 1 233 ? -5.243 21.734 -33.397 1.00 88.19 233 PRO A O 1
ATOM 1870 N N . LEU A 1 234 ? -4.462 19.630 -33.651 1.00 88.38 234 LEU A N 1
ATOM 1871 C CA . LEU A 1 234 ? -5.660 18.962 -33.139 1.00 88.38 234 LEU A CA 1
ATOM 1872 C C . LEU A 1 234 ? -5.895 19.315 -31.668 1.00 88.38 234 LEU A C 1
ATOM 1874 O O . LEU A 1 234 ? -7.004 19.717 -31.336 1.00 88.38 234 LEU A O 1
ATOM 1878 N N . PHE A 1 235 ? -4.882 19.230 -30.799 1.00 91.50 235 PHE A N 1
ATOM 1879 C CA . PHE A 1 235 ? -5.059 19.539 -29.371 1.00 91.50 235 PHE A CA 1
ATOM 1880 C C . PHE A 1 235 ? -5.533 20.980 -29.153 1.00 91.50 235 PHE A C 1
ATOM 1882 O O . PHE A 1 235 ? -6.502 21.218 -28.429 1.00 91.50 235 PHE A O 1
ATOM 1889 N N . LYS A 1 236 ? -4.916 21.940 -29.857 1.00 86.44 236 LYS A N 1
ATOM 1890 C CA . LYS A 1 236 ? -5.360 23.342 -29.851 1.00 86.44 236 LYS A CA 1
ATOM 1891 C C . LYS A 1 236 ? -6.788 23.495 -30.368 1.00 86.44 236 LYS A C 1
ATOM 1893 O O . LYS A 1 236 ? -7.567 24.229 -29.765 1.00 86.44 236 LYS A O 1
ATOM 1898 N N . PHE A 1 237 ? -7.143 22.814 -31.457 1.00 87.81 237 PHE A N 1
ATOM 1899 C CA . PHE A 1 237 ? -8.487 22.886 -32.023 1.00 87.81 237 PHE A CA 1
ATOM 1900 C C . PHE A 1 237 ? -9.536 22.282 -31.083 1.00 87.81 237 PHE A C 1
ATOM 1902 O O . PHE A 1 237 ? -10.517 22.955 -30.785 1.00 87.81 237 PHE A O 1
ATOM 1909 N N . VAL A 1 238 ? -9.326 21.064 -30.573 1.00 88.31 238 VAL A N 1
ATOM 1910 C CA . VAL A 1 238 ? -10.250 20.378 -29.653 1.00 88.31 238 VAL A CA 1
ATOM 1911 C C . VAL A 1 238 ? -10.505 21.237 -28.423 1.00 88.31 238 VAL A C 1
ATOM 1913 O O . VAL A 1 238 ? -11.663 21.528 -28.137 1.00 88.31 238 VAL A O 1
ATOM 1916 N N . LEU A 1 239 ? -9.456 21.746 -27.765 1.00 86.44 239 LEU A N 1
ATOM 1917 C CA . LEU A 1 239 ? -9.615 22.654 -26.627 1.00 86.44 239 LEU A CA 1
ATOM 1918 C C . LEU A 1 239 ? -10.349 23.946 -27.024 1.00 86.44 239 LEU A C 1
ATOM 1920 O O . LEU A 1 239 ? -11.224 24.396 -26.287 1.00 86.44 239 LEU A O 1
ATOM 1924 N N . GLN A 1 240 ? -10.071 24.528 -28.196 1.00 85.56 240 GLN A N 1
ATOM 1925 C CA . GLN A 1 240 ? -10.776 25.727 -28.665 1.00 85.56 240 GLN A CA 1
ATOM 1926 C C . GLN A 1 240 ? -12.271 25.477 -28.939 1.00 85.56 240 GLN A C 1
ATOM 1928 O O . GLN A 1 240 ? -13.085 26.362 -28.680 1.00 85.56 240 GLN A O 1
ATOM 1933 N N . GLN A 1 241 ? -12.652 24.314 -29.476 1.00 83.31 241 GLN A N 1
ATOM 1934 C CA . GLN A 1 241 ? -14.063 23.959 -29.679 1.00 83.31 241 GLN A CA 1
ATOM 1935 C C . GLN A 1 241 ? -14.740 23.607 -28.351 1.00 83.31 241 GLN A C 1
ATOM 1937 O O . GLN A 1 241 ? -15.858 24.047 -28.100 1.00 83.31 241 GLN A O 1
ATOM 1942 N N . ALA A 1 242 ? -14.043 22.896 -27.465 1.00 80.31 242 ALA A N 1
ATOM 1943 C CA . ALA A 1 242 ? -14.513 22.559 -26.127 1.00 80.31 242 ALA A CA 1
ATOM 1944 C C . ALA A 1 242 ? -14.915 23.812 -25.327 1.00 80.31 242 ALA A C 1
ATOM 1946 O O . ALA A 1 242 ? -16.028 23.882 -24.814 1.00 80.31 242 ALA A O 1
ATOM 1947 N N . HIS A 1 243 ? -14.072 24.852 -25.330 1.00 81.81 243 HIS A N 1
ATOM 1948 C CA . HIS A 1 243 ? -14.369 26.143 -24.693 1.00 81.81 243 HIS A CA 1
ATOM 1949 C C . HIS A 1 243 ? -15.544 26.920 -25.333 1.00 81.81 243 HIS A C 1
ATOM 1951 O O . HIS A 1 243 ? -16.019 27.883 -24.734 1.00 81.81 243 HIS A O 1
ATOM 1957 N N . LYS A 1 244 ? -16.006 26.552 -26.540 1.00 79.75 244 LYS A N 1
ATOM 1958 C CA . LYS A 1 244 ? -17.152 27.183 -27.231 1.00 79.75 244 LYS A CA 1
ATOM 1959 C C . LYS A 1 244 ? -18.469 26.421 -27.071 1.00 79.75 244 LYS A C 1
ATOM 1961 O O . LYS A 1 244 ? -19.524 27.031 -27.216 1.00 79.75 244 LYS A O 1
ATOM 1966 N N . HIS A 1 245 ? -18.405 25.107 -26.859 1.00 71.44 245 HIS A N 1
ATOM 1967 C CA . HIS A 1 245 ? -19.544 24.192 -27.011 1.00 71.44 245 HIS A CA 1
ATOM 1968 C C . HIS A 1 245 ? -19.901 23.408 -25.735 1.00 71.44 245 HIS A C 1
ATOM 1970 O O . HIS A 1 245 ? -20.745 22.518 -25.798 1.00 71.44 245 HIS A O 1
ATOM 1976 N N . ILE A 1 246 ? -19.272 23.711 -24.594 1.00 71.94 246 ILE A N 1
ATOM 1977 C CA . ILE A 1 246 ? -19.535 23.064 -23.299 1.00 71.94 246 ILE A CA 1
ATOM 1978 C C . ILE A 1 246 ? -19.955 24.123 -22.278 1.00 71.94 246 ILE A C 1
ATOM 1980 O O . ILE A 1 246 ? -19.280 25.139 -22.135 1.00 71.94 246 ILE A O 1
ATOM 1984 N N . ASP A 1 247 ? -21.018 23.842 -21.520 1.00 61.88 247 ASP A N 1
ATOM 1985 C CA . ASP A 1 247 ? -21.693 24.782 -20.601 1.00 61.88 247 ASP A CA 1
ATOM 1986 C C . ASP A 1 247 ? -20.884 25.152 -19.338 1.00 61.88 247 ASP A C 1
ATOM 1988 O O . ASP A 1 247 ? -21.315 25.952 -18.512 1.00 61.88 247 ASP A O 1
ATOM 1992 N N . ALA A 1 248 ? -19.702 24.559 -19.160 1.00 63.69 248 ALA A N 1
ATOM 1993 C CA . ALA A 1 248 ? -18.779 24.830 -18.058 1.00 63.69 248 ALA A CA 1
ATOM 1994 C C . ALA A 1 248 ? -17.334 24.980 -18.579 1.00 63.69 248 ALA A C 1
ATOM 1996 O O . ALA A 1 248 ? -16.457 24.192 -18.221 1.00 63.69 248 ALA A O 1
ATOM 1997 N N . PRO A 1 249 ? -17.041 25.979 -19.435 1.00 57.38 249 PRO A N 1
ATOM 1998 C CA . PRO A 1 249 ? -15.742 26.090 -20.103 1.00 57.38 249 PRO A CA 1
ATOM 1999 C C . PRO A 1 249 ? -14.602 26.477 -19.146 1.00 57.38 249 PRO A C 1
ATOM 2001 O O . PRO A 1 249 ? -13.438 26.370 -19.511 1.00 57.38 249 PRO A O 1
ATOM 2004 N N . ASN A 1 250 ? -14.919 26.902 -17.917 1.00 62.56 250 ASN A N 1
ATOM 2005 C CA . ASN A 1 250 ? -13.940 27.169 -16.860 1.00 62.56 250 ASN A CA 1
ATOM 2006 C C . ASN A 1 250 ? -13.396 25.893 -16.181 1.00 62.56 250 ASN A C 1
ATOM 2008 O O . ASN A 1 250 ? -12.409 25.996 -15.457 1.00 62.56 250 ASN A O 1
ATOM 2012 N N . ASP A 1 251 ? -14.014 24.724 -16.404 1.00 66.75 251 ASP A N 1
ATOM 2013 C CA . ASP A 1 251 ? -13.509 23.422 -15.931 1.00 66.75 251 ASP A CA 1
ATOM 2014 C C . ASP A 1 251 ? -12.413 22.854 -16.864 1.00 66.75 251 ASP A C 1
ATOM 2016 O O . ASP A 1 251 ? -11.751 21.874 -16.522 1.00 66.75 251 ASP A O 1
ATOM 2020 N N . LEU A 1 252 ? -12.226 23.446 -18.052 1.00 75.94 252 LEU A N 1
ATOM 2021 C CA . LEU A 1 252 ? -11.241 23.015 -19.044 1.00 75.94 252 LEU A CA 1
ATOM 2022 C C . LEU A 1 252 ? -9.906 23.759 -18.866 1.00 75.94 252 LEU A C 1
ATOM 2024 O O . LEU A 1 252 ? -9.901 24.978 -18.668 1.00 75.94 252 LEU A O 1
ATOM 2028 N N . PRO A 1 253 ? -8.763 23.061 -18.994 1.00 81.12 253 PRO A N 1
ATOM 2029 C CA . PRO A 1 253 ? -7.454 23.685 -18.895 1.00 81.12 253 PRO A CA 1
ATOM 2030 C C . PRO A 1 253 ? -7.167 24.588 -20.102 1.00 81.12 253 PRO A C 1
ATOM 2032 O O . PRO A 1 253 ? -7.474 24.248 -21.251 1.00 81.12 253 PRO A O 1
ATOM 2035 N N . LYS A 1 254 ? -6.550 25.747 -19.846 1.00 75.62 254 LYS A N 1
ATOM 2036 C CA . LYS A 1 254 ? -6.302 26.789 -20.868 1.00 75.62 254 LYS A CA 1
ATOM 2037 C C . LYS A 1 254 ? -4.968 26.620 -21.591 1.00 75.62 254 LYS A C 1
ATOM 2039 O O . LYS A 1 254 ? -4.875 26.913 -22.780 1.00 75.62 254 LYS A O 1
ATOM 2044 N N . ASP A 1 255 ? -3.953 26.155 -20.869 1.00 84.94 255 ASP A N 1
ATOM 2045 C CA . ASP A 1 255 ? -2.643 25.753 -21.391 1.00 84.94 255 ASP A CA 1
ATOM 2046 C C . ASP A 1 255 ? -2.195 24.500 -20.620 1.00 84.94 255 ASP A C 1
ATOM 2048 O O . ASP A 1 255 ? -1.335 24.589 -19.736 1.00 84.94 255 ASP A O 1
ATOM 2052 N N . PRO A 1 256 ? -2.838 23.345 -20.884 1.00 92.25 256 PRO A N 1
ATOM 2053 C CA . PRO A 1 256 ? -2.519 22.115 -20.184 1.00 92.25 256 PRO A CA 1
ATOM 2054 C C . PRO A 1 256 ? -1.128 21.597 -20.537 1.00 92.25 256 PRO A C 1
ATOM 2056 O O . PRO A 1 256 ? -0.568 21.856 -21.607 1.00 92.25 256 PRO A O 1
ATOM 2059 N N . TRP A 1 257 ? -0.631 20.747 -19.650 1.00 95.56 257 TRP A N 1
ATOM 2060 C CA . TRP A 1 257 ? 0.365 19.747 -19.981 1.00 95.56 257 TRP A CA 1
ATOM 2061 C C . TRP A 1 257 ? -0.288 18.617 -20.790 1.00 95.56 257 TRP A C 1
ATOM 2063 O O . TRP A 1 257 ? -1.393 18.187 -20.471 1.00 95.56 257 TRP A O 1
ATOM 2073 N N . LEU A 1 258 ? 0.403 18.119 -21.811 1.00 95.44 258 LEU A N 1
ATOM 2074 C CA . LEU A 1 258 ? 0.169 16.824 -22.448 1.00 95.44 258 LEU A CA 1
ATOM 2075 C C . LEU A 1 258 ? 1.112 15.816 -21.786 1.00 95.44 258 LEU A C 1
ATOM 2077 O O . LEU A 1 258 ? 2.323 16.041 -21.809 1.00 95.44 258 LEU A O 1
ATOM 2081 N N . GLY A 1 259 ? 0.579 14.747 -21.185 1.00 93.62 259 GLY A N 1
ATOM 2082 C CA . GLY A 1 259 ? 1.385 13.797 -20.405 1.00 93.62 259 GLY A CA 1
ATOM 2083 C C . GLY A 1 259 ? 1.476 12.385 -20.956 1.00 93.62 259 GLY A C 1
ATOM 2084 O O . GLY A 1 259 ? 2.579 11.863 -21.093 1.00 93.62 259 GLY A O 1
ATOM 2085 N N . ILE A 1 260 ? 0.336 11.767 -21.259 1.00 94.19 260 ILE A N 1
ATOM 2086 C CA . ILE A 1 260 ? 0.269 10.400 -21.793 1.00 94.19 260 ILE A CA 1
ATOM 2087 C C . ILE A 1 260 ? -0.129 10.441 -23.265 1.00 94.19 260 ILE A C 1
ATOM 2089 O O . ILE A 1 260 ? -0.986 11.232 -23.664 1.00 94.19 260 ILE A O 1
ATOM 2093 N N . ILE A 1 261 ? 0.512 9.563 -24.039 1.00 97.06 261 ILE A N 1
ATOM 2094 C CA . ILE A 1 261 ? 0.271 9.319 -25.459 1.00 97.06 261 ILE A CA 1
ATOM 2095 C C . ILE A 1 261 ? 0.217 7.807 -25.668 1.00 97.06 261 ILE A C 1
ATOM 2097 O O . ILE A 1 261 ? 1.217 7.112 -25.458 1.00 97.06 261 ILE A O 1
ATOM 2101 N N . GLU A 1 262 ? -0.940 7.301 -26.075 1.00 97.69 262 GLU A N 1
ATOM 2102 C CA . GLU A 1 262 ? -1.201 5.872 -26.250 1.00 97.69 262 GLU A CA 1
ATOM 2103 C C . GLU A 1 262 ? -1.857 5.586 -27.602 1.00 97.69 262 GLU A C 1
ATOM 2105 O O . GLU A 1 262 ? -2.601 6.407 -28.133 1.00 97.69 262 GLU A O 1
ATOM 2110 N N . PHE A 1 263 ? -1.579 4.410 -28.164 1.00 98.31 263 PHE A N 1
ATOM 2111 C CA . PHE A 1 263 ? -2.277 3.883 -29.332 1.00 98.31 263 PHE A CA 1
ATOM 2112 C C . PHE A 1 263 ? -2.652 2.419 -29.117 1.00 98.31 263 PHE A C 1
ATOM 2114 O O . PHE A 1 263 ? -1.797 1.589 -28.795 1.00 98.31 263 PHE A O 1
ATOM 2121 N N . GLY A 1 264 ? -3.924 2.084 -29.312 1.00 98.12 264 GLY A N 1
ATOM 2122 C CA . GLY A 1 264 ? -4.434 0.758 -28.998 1.00 98.12 264 GLY A CA 1
ATOM 2123 C C . GLY A 1 264 ? -5.824 0.477 -29.544 1.00 98.12 264 GLY A C 1
ATOM 2124 O O . GLY A 1 264 ? -6.293 1.103 -30.495 1.00 98.12 264 GLY A O 1
ATOM 2125 N N . THR A 1 265 ? -6.483 -0.497 -28.925 1.00 98.19 265 THR A N 1
ATOM 2126 C CA . THR A 1 265 ? -7.848 -0.905 -29.262 1.00 98.19 265 THR A CA 1
ATOM 2127 C C . THR A 1 265 ? -8.661 -1.149 -28.002 1.00 98.19 265 THR A C 1
ATOM 2129 O O . THR A 1 265 ? -8.255 -1.903 -27.124 1.00 98.19 265 THR A O 1
ATOM 2132 N N . GLU A 1 266 ? -9.814 -0.506 -27.888 1.00 97.19 266 GLU A N 1
ATOM 2133 C CA . GLU A 1 266 ? -10.820 -0.821 -26.883 1.00 97.19 266 GLU A CA 1
ATOM 2134 C C . GLU A 1 266 ? -11.647 -2.021 -27.350 1.00 97.19 266 GLU A C 1
ATOM 2136 O O . GLU A 1 266 ? -11.910 -2.208 -28.542 1.00 97.19 266 GLU A O 1
ATOM 2141 N N . THR A 1 267 ? -12.050 -2.860 -26.398 1.00 96.19 267 THR A N 1
ATOM 2142 C CA . THR A 1 267 ? -12.606 -4.191 -26.670 1.00 96.19 267 THR A CA 1
ATOM 2143 C C . THR A 1 267 ? -13.922 -4.388 -25.910 1.00 96.19 267 THR A C 1
ATOM 2145 O O . THR A 1 267 ? -13.944 -4.337 -24.679 1.00 96.19 267 THR A O 1
ATOM 2148 N N . TRP A 1 268 ? -15.031 -4.604 -26.629 1.00 95.12 268 TRP A N 1
ATOM 2149 C CA . TRP A 1 268 ? -16.385 -4.691 -26.043 1.00 95.12 268 TRP A CA 1
ATOM 2150 C C . TRP A 1 268 ? -17.032 -6.072 -26.166 1.00 95.12 268 TRP A C 1
ATOM 2152 O O . TRP A 1 268 ? -17.761 -6.490 -25.271 1.00 95.12 268 TRP A O 1
ATOM 2162 N N . LEU A 1 269 ? -16.839 -6.760 -27.293 1.00 94.94 269 LEU A N 1
ATOM 2163 C CA . LEU A 1 269 ? -17.519 -8.026 -27.577 1.00 94.94 269 LEU A CA 1
ATOM 2164 C C . LEU A 1 269 ? -16.780 -8.797 -28.666 1.00 94.94 269 LEU A C 1
ATOM 2166 O O . LEU A 1 269 ? -16.314 -8.196 -29.631 1.00 94.94 269 LEU A O 1
ATOM 2170 N N . SER A 1 270 ? -16.713 -10.121 -28.551 1.00 93.62 270 SER A N 1
ATOM 2171 C CA . SER A 1 270 ? -16.341 -11.008 -29.654 1.00 93.62 270 SER A CA 1
ATOM 2172 C C . SER A 1 270 ? -16.897 -12.412 -29.424 1.00 93.62 270 SER A C 1
ATOM 2174 O O . SER A 1 270 ? -16.803 -12.943 -28.321 1.00 93.62 270 SER A O 1
ATOM 2176 N N . ASN A 1 271 ? -17.440 -13.050 -30.464 1.00 89.50 271 ASN A N 1
ATOM 2177 C CA . ASN A 1 271 ? -17.758 -14.477 -30.422 1.00 89.50 271 ASN A CA 1
ATOM 2178 C C . ASN A 1 271 ? -16.549 -15.296 -30.914 1.00 89.50 271 ASN A C 1
ATOM 2180 O O . ASN A 1 271 ? -16.453 -15.679 -32.087 1.00 89.50 271 ASN A O 1
ATOM 2184 N N . GLY A 1 272 ? -15.596 -15.520 -30.005 1.00 90.44 272 GLY A N 1
ATOM 2185 C CA . GLY A 1 272 ? -14.323 -16.193 -30.272 1.00 90.44 272 GLY A CA 1
ATOM 2186 C C . GLY A 1 272 ? -13.145 -15.220 -30.359 1.00 90.44 272 GLY A C 1
ATOM 2187 O O . GLY A 1 272 ? -13.279 -14.031 -30.096 1.00 90.44 272 GLY A O 1
ATOM 2188 N N . ASN A 1 273 ? -11.963 -15.718 -30.717 1.00 95.81 273 ASN A N 1
ATOM 2189 C CA . ASN A 1 273 ? -10.759 -14.884 -30.696 1.00 95.81 273 ASN A CA 1
ATOM 2190 C C . ASN A 1 273 ? -10.746 -13.854 -31.842 1.00 95.81 273 ASN A C 1
ATOM 2192 O O . ASN A 1 273 ? -11.079 -14.183 -32.990 1.00 95.81 273 ASN A O 1
ATOM 2196 N N . ALA A 1 274 ? -10.287 -12.645 -31.529 1.00 96.56 274 ALA A N 1
ATOM 2197 C CA . ALA A 1 274 ? -9.880 -11.614 -32.478 1.00 96.56 274 ALA A CA 1
ATOM 2198 C C . ALA A 1 274 ? -8.479 -11.104 -32.102 1.00 96.56 274 ALA A C 1
ATOM 2200 O O . ALA A 1 274 ? -8.157 -10.998 -30.917 1.00 96.56 274 ALA A O 1
ATOM 2201 N N . THR A 1 275 ? -7.655 -10.778 -33.099 1.00 97.44 275 THR A N 1
ATOM 2202 C CA . THR A 1 275 ? -6.302 -10.237 -32.903 1.00 97.44 275 THR A CA 1
ATOM 2203 C C . THR A 1 275 ? -6.199 -8.853 -33.527 1.00 97.44 275 THR A C 1
ATOM 2205 O O . THR A 1 275 ? -6.349 -8.711 -34.739 1.00 97.44 275 THR A O 1
ATOM 2208 N N . PHE A 1 276 ? -5.917 -7.843 -32.710 1.00 97.75 276 PHE A N 1
ATOM 2209 C CA . PHE A 1 276 ? -5.457 -6.533 -33.162 1.00 97.75 276 PHE A CA 1
ATOM 2210 C C . PHE A 1 276 ? -3.946 -6.565 -33.353 1.00 97.75 276 PHE A C 1
ATOM 2212 O O . PHE A 1 276 ? -3.226 -7.063 -32.492 1.00 97.75 276 PHE A O 1
ATOM 2219 N N . THR A 1 277 ? -3.475 -6.024 -34.464 1.00 96.25 277 THR A N 1
ATOM 2220 C CA . THR A 1 277 ? -2.077 -6.031 -34.891 1.00 96.25 277 THR A CA 1
ATOM 2221 C C . THR A 1 277 ? -1.718 -4.592 -35.220 1.00 96.25 277 THR A C 1
ATOM 2223 O O . THR A 1 277 ? -2.322 -4.016 -36.121 1.00 96.25 277 THR A O 1
ATOM 2226 N N . ALA A 1 278 ? -0.740 -4.021 -34.518 1.00 96.69 278 ALA A N 1
ATOM 2227 C CA . ALA A 1 278 ? -0.252 -2.663 -34.756 1.00 96.69 278 ALA A CA 1
ATOM 2228 C C . ALA A 1 278 ? 1.279 -2.634 -34.852 1.00 96.69 278 ALA A C 1
ATOM 2230 O O . ALA A 1 278 ? 1.953 -3.446 -34.214 1.00 96.69 278 ALA A O 1
ATOM 2231 N N . ALA A 1 279 ? 1.825 -1.745 -35.679 1.00 94.88 279 ALA A N 1
ATOM 2232 C CA . ALA A 1 279 ? 3.254 -1.645 -35.974 1.00 94.88 279 ALA A CA 1
ATOM 2233 C C . ALA A 1 279 ? 3.659 -0.227 -36.419 1.00 94.88 279 ALA A C 1
ATOM 2235 O O . ALA A 1 279 ? 2.831 0.685 -36.480 1.00 94.88 279 ALA A O 1
ATOM 2236 N N . ASN A 1 280 ? 4.939 -0.071 -36.777 1.00 91.94 280 ASN A N 1
ATOM 2237 C CA . ASN A 1 280 ? 5.500 1.120 -37.431 1.00 91.94 280 ASN A CA 1
ATOM 2238 C C . ASN A 1 280 ? 5.290 2.409 -36.614 1.00 91.94 280 ASN A C 1
ATOM 2240 O O . ASN A 1 280 ? 4.981 3.478 -37.143 1.00 91.94 280 ASN A O 1
ATOM 2244 N N . PHE A 1 281 ? 5.469 2.269 -35.298 1.00 94.50 281 PHE A N 1
ATOM 2245 C CA . PHE A 1 281 ? 5.348 3.336 -34.313 1.00 94.50 281 PHE A CA 1
ATOM 2246 C C . PHE A 1 281 ? 6.473 4.368 -34.460 1.00 94.50 281 PHE A C 1
ATOM 2248 O O . PHE A 1 281 ? 7.650 4.020 -34.364 1.00 94.50 281 PHE A O 1
ATOM 2255 N N . VAL A 1 282 ? 6.116 5.643 -34.635 1.00 91.25 282 VAL A N 1
ATOM 2256 C CA . VAL A 1 282 ? 7.065 6.773 -34.620 1.00 91.25 282 VAL A CA 1
ATOM 2257 C C . VAL A 1 282 ? 6.477 7.925 -33.815 1.00 91.25 282 VAL A C 1
ATOM 2259 O O . VAL A 1 282 ? 5.280 8.190 -33.903 1.00 91.25 282 VAL A O 1
ATOM 2262 N N . MET A 1 283 ? 7.331 8.628 -33.072 1.00 93.69 283 MET A N 1
ATOM 2263 C CA . MET A 1 283 ? 7.035 9.913 -32.443 1.00 93.69 283 MET A CA 1
ATOM 2264 C C . MET A 1 283 ? 8.199 10.878 -32.700 1.00 93.69 283 MET A C 1
ATOM 2266 O O . MET A 1 283 ? 9.319 10.610 -32.275 1.00 93.69 283 MET A O 1
ATOM 2270 N N . ASP A 1 284 ? 7.929 11.989 -33.387 1.00 91.94 284 ASP A N 1
ATOM 2271 C CA . ASP A 1 284 ? 8.839 13.138 -33.543 1.00 91.94 284 ASP A CA 1
ATOM 2272 C C . ASP A 1 284 ? 8.214 14.329 -32.803 1.00 91.94 284 ASP A C 1
ATOM 2274 O O . ASP A 1 284 ? 7.204 14.884 -33.247 1.00 91.94 284 ASP A O 1
ATOM 2278 N N . LEU A 1 285 ? 8.773 14.661 -31.635 1.00 92.19 285 LEU A N 1
ATOM 2279 C CA . LEU A 1 285 ? 8.322 15.733 -30.747 1.00 92.19 285 LEU A CA 1
ATOM 2280 C C . LEU A 1 285 ? 9.353 16.864 -30.786 1.00 92.19 285 LEU A C 1
ATOM 2282 O O . LEU A 1 285 ? 10.527 16.647 -30.496 1.00 92.19 285 LEU A O 1
ATOM 2286 N N . LYS A 1 286 ? 8.907 18.078 -31.122 1.00 88.88 286 LYS A N 1
ATOM 2287 C CA . LYS A 1 286 ? 9.747 19.287 -31.141 1.00 88.88 286 LYS A CA 1
ATOM 2288 C C . LYS A 1 286 ? 9.212 20.317 -30.165 1.00 88.88 286 LYS A C 1
ATOM 2290 O O . LYS A 1 286 ? 8.012 20.595 -30.161 1.00 88.88 286 LYS A O 1
ATOM 2295 N N . SER A 1 287 ? 10.099 20.872 -29.350 1.00 83.81 287 SER A N 1
ATOM 2296 C CA . SER A 1 287 ? 9.789 21.807 -28.272 1.00 83.81 287 SER A CA 1
ATOM 2297 C C . SER A 1 287 ? 10.640 23.077 -28.394 1.00 83.81 287 SER A C 1
ATOM 2299 O O . SER A 1 287 ? 11.785 23.037 -28.839 1.00 83.81 287 SER A O 1
ATOM 2301 N N . ASN A 1 288 ? 10.081 24.224 -28.001 1.00 74.00 288 ASN A N 1
ATOM 2302 C CA . ASN A 1 288 ? 10.756 25.531 -28.059 1.00 74.00 288 ASN A CA 1
ATOM 2303 C C . ASN A 1 288 ? 11.547 25.857 -26.772 1.00 74.00 288 ASN A C 1
ATOM 2305 O O . ASN A 1 288 ? 11.787 27.024 -26.463 1.00 74.00 288 ASN A O 1
ATOM 2309 N N . VAL A 1 289 ? 11.918 24.841 -25.987 1.00 63.25 289 VAL A N 1
ATOM 2310 C CA . VAL A 1 289 ? 12.519 25.016 -24.656 1.00 63.25 289 VAL A CA 1
ATOM 2311 C C . VAL A 1 289 ? 14.037 25.162 -24.767 1.00 63.25 289 VAL A C 1
ATOM 2313 O O . VAL A 1 289 ? 14.747 24.205 -25.076 1.00 63.25 289 VAL A O 1
ATOM 2316 N N . THR A 1 290 ? 14.555 26.354 -24.469 1.00 44.94 290 THR A N 1
ATOM 2317 C CA . THR A 1 290 ? 15.997 26.596 -24.328 1.00 44.94 290 THR A CA 1
ATOM 2318 C C . THR A 1 290 ? 16.564 25.941 -23.064 1.00 44.94 290 THR A C 1
ATOM 2320 O O . THR A 1 290 ? 15.912 25.913 -22.024 1.00 44.94 290 THR A O 1
ATOM 2323 N N . GLU A 1 291 ? 17.804 25.434 -23.122 1.00 40.88 291 GLU A N 1
ATOM 2324 C CA . GLU A 1 291 ? 18.395 24.605 -22.048 1.00 40.88 291 GLU A CA 1
ATOM 2325 C C . GLU A 1 291 ? 18.431 25.267 -20.656 1.00 40.88 291 GLU A C 1
ATOM 2327 O O . GLU A 1 291 ? 18.418 24.559 -19.653 1.00 40.88 291 GLU A O 1
ATOM 2332 N N . ASN A 1 292 ? 18.411 26.603 -20.579 1.00 33.75 292 ASN A N 1
ATOM 2333 C CA . ASN A 1 292 ? 18.417 27.354 -19.317 1.00 33.75 292 ASN A CA 1
ATOM 2334 C C . ASN A 1 292 ? 17.040 27.450 -18.620 1.00 33.75 292 ASN A C 1
ATOM 2336 O O . ASN A 1 292 ? 16.979 27.824 -17.447 1.00 33.75 292 ASN A O 1
ATOM 2340 N N . ASP A 1 293 ? 15.942 27.114 -19.304 1.00 39.19 293 ASP A N 1
ATOM 2341 C CA . ASP A 1 293 ? 14.580 27.211 -18.753 1.00 39.19 293 ASP A CA 1
ATOM 2342 C C . ASP A 1 293 ? 14.103 25.913 -18.079 1.00 39.19 293 ASP A C 1
ATOM 2344 O O . ASP A 1 293 ? 13.043 25.890 -17.456 1.00 39.19 293 ASP A O 1
ATOM 2348 N N . ARG A 1 294 ? 14.903 24.836 -18.137 1.00 42.16 294 ARG A N 1
ATOM 2349 C CA . ARG A 1 294 ? 14.579 23.536 -17.517 1.00 42.16 294 ARG A CA 1
ATOM 2350 C C . ARG A 1 294 ? 14.510 23.583 -15.980 1.00 42.16 294 ARG A C 1
ATOM 2352 O O . ARG A 1 294 ? 13.799 22.771 -15.396 1.00 42.16 294 ARG A O 1
ATOM 2359 N N . ASP A 1 295 ? 15.181 24.552 -15.349 1.00 36.94 295 ASP A N 1
ATOM 2360 C CA . ASP A 1 295 ? 15.287 24.703 -13.884 1.00 36.94 295 ASP A CA 1
ATOM 2361 C C . ASP A 1 295 ? 14.668 26.008 -13.324 1.00 36.94 295 ASP A C 1
ATOM 2363 O O . ASP A 1 295 ? 14.773 26.285 -12.124 1.00 36.94 295 ASP A O 1
ATOM 2367 N N . SER A 1 296 ? 14.025 26.840 -14.157 1.00 30.12 296 SER A N 1
ATOM 2368 C CA . SER A 1 296 ? 13.611 28.200 -13.768 1.00 30.12 296 SER A CA 1
ATOM 2369 C C . SER A 1 296 ? 12.093 28.399 -13.651 1.00 30.12 296 SER A C 1
ATOM 2371 O O . SER A 1 296 ? 11.338 28.144 -14.580 1.00 30.12 296 SER A O 1
ATOM 2373 N N . ALA A 1 297 ? 11.689 28.994 -12.520 1.00 32.12 297 ALA A N 1
ATOM 2374 C CA . ALA A 1 297 ? 10.329 29.391 -12.119 1.00 32.12 297 ALA A CA 1
ATOM 2375 C C . ALA A 1 297 ? 9.334 28.244 -11.771 1.00 32.12 297 ALA A C 1
ATOM 2377 O O . ALA A 1 297 ? 9.066 27.343 -12.548 1.00 32.12 297 ALA A O 1
ATOM 2378 N N . GLY A 1 298 ? 8.669 28.261 -10.613 1.00 29.73 298 GLY A N 1
ATOM 2379 C CA . GLY A 1 298 ? 8.758 29.268 -9.565 1.00 29.73 298 GLY A CA 1
ATOM 2380 C C . GLY A 1 298 ? 7.901 28.963 -8.341 1.00 29.73 298 GLY A C 1
ATOM 2381 O O . GLY A 1 298 ? 6.688 28.793 -8.409 1.00 29.73 298 GLY A O 1
ATOM 2382 N N . SER A 1 299 ? 8.579 28.988 -7.199 1.00 29.02 299 SER A N 1
ATOM 2383 C CA . SER A 1 299 ? 8.102 29.591 -5.958 1.00 29.02 299 SER A CA 1
ATOM 2384 C C . SER A 1 299 ? 7.139 30.775 -6.175 1.00 29.02 299 SER A C 1
ATOM 2386 O O . SER A 1 299 ? 7.479 31.719 -6.882 1.00 29.02 299 SER A O 1
ATOM 2388 N N . GLY A 1 300 ? 6.014 30.780 -5.453 1.00 25.98 300 GLY A N 1
ATOM 2389 C CA . GLY A 1 300 ? 5.421 32.025 -4.955 1.00 25.98 300 GLY A CA 1
ATOM 2390 C C . GLY A 1 300 ? 4.276 32.684 -5.739 1.00 25.98 300 GLY A C 1
ATOM 2391 O O . GLY A 1 300 ? 4.489 33.620 -6.495 1.00 25.98 300 GLY A O 1
ATOM 2392 N N . ASN A 1 301 ? 3.058 32.380 -5.276 1.00 26.28 301 ASN A N 1
ATOM 2393 C CA . ASN A 1 301 ? 2.082 33.377 -4.794 1.00 26.28 301 ASN A CA 1
ATOM 2394 C C . ASN A 1 301 ? 1.135 34.117 -5.784 1.00 26.28 301 ASN A C 1
ATOM 2396 O O . ASN A 1 301 ? 1.517 35.075 -6.444 1.00 26.28 301 ASN A O 1
ATOM 2400 N N . GLY A 1 302 ? -0.168 33.807 -5.661 1.00 24.78 302 GLY A N 1
ATOM 2401 C CA . GLY A 1 302 ? -1.263 34.796 -5.661 1.00 24.78 302 GLY A CA 1
ATOM 2402 C C . GLY A 1 302 ? -1.972 35.140 -6.983 1.00 24.78 302 GLY A C 1
ATOM 2403 O O . GLY A 1 302 ? -1.365 35.687 -7.892 1.00 24.78 302 GLY A O 1
ATOM 2404 N N . GLY A 1 303 ? -3.310 34.982 -7.035 1.00 21.08 303 GLY A N 1
ATOM 2405 C CA . GLY A 1 303 ? -4.126 35.726 -8.018 1.00 21.08 303 GLY A CA 1
ATOM 2406 C C . GLY A 1 303 ? -5.495 35.169 -8.448 1.00 21.08 303 GLY A C 1
ATOM 2407 O O . GLY A 1 303 ? -5.609 34.603 -9.518 1.00 21.08 303 GLY A O 1
ATOM 2408 N N . ASN A 1 304 ? -6.544 35.452 -7.665 1.00 24.83 304 ASN A N 1
ATOM 2409 C CA . ASN A 1 304 ? -7.908 35.824 -8.111 1.00 24.83 304 ASN A CA 1
ATOM 2410 C C . ASN A 1 304 ? -8.622 35.139 -9.322 1.00 24.83 304 ASN A C 1
ATOM 2412 O O . ASN A 1 304 ? -8.370 35.474 -10.472 1.00 24.83 304 ASN A O 1
ATOM 2416 N N . LYS A 1 305 ? -9.759 34.499 -8.982 1.00 24.11 305 LYS A N 1
ATOM 2417 C CA . LYS A 1 305 ? -11.142 34.811 -9.444 1.00 24.11 305 LYS A CA 1
ATOM 2418 C C . LYS A 1 305 ? -11.654 34.470 -10.867 1.00 24.11 305 LYS A C 1
ATOM 2420 O O . LYS A 1 305 ? -11.180 34.997 -11.863 1.00 24.11 305 LYS A O 1
ATOM 2425 N N . THR A 1 306 ? -12.864 33.875 -10.835 1.00 24.36 306 THR A N 1
ATOM 2426 C CA . THR A 1 306 ? -14.067 34.131 -11.684 1.00 24.36 306 THR A CA 1
ATOM 2427 C C . THR A 1 306 ? -14.039 33.706 -13.165 1.00 24.36 306 THR A C 1
ATOM 2429 O O . THR A 1 306 ? -13.020 33.850 -13.823 1.00 24.36 306 THR A O 1
ATOM 2432 N N . SER A 1 307 ? -15.141 33.235 -13.774 1.00 28.02 307 SER A N 1
ATOM 2433 C CA . SER A 1 307 ? -16.524 32.978 -13.286 1.00 28.02 307 SER A CA 1
ATOM 2434 C C . SER A 1 307 ? -17.383 32.313 -14.373 1.00 28.02 307 SER A C 1
ATOM 2436 O O . SER A 1 307 ? -17.197 32.679 -15.528 1.00 28.02 307 SER A O 1
ATOM 2438 N N . ASP A 1 308 ? -18.364 31.492 -13.953 1.00 27.70 308 ASP A N 1
ATOM 2439 C CA . ASP A 1 308 ? -19.700 31.226 -14.558 1.00 27.70 308 ASP A CA 1
ATOM 2440 C C . ASP A 1 308 ? -19.758 30.762 -16.042 1.00 27.70 308 ASP A C 1
ATOM 2442 O O . ASP A 1 308 ? -18.825 30.961 -16.807 1.00 27.70 308 ASP A O 1
ATOM 2446 N N . GLY A 1 309 ? -20.784 30.085 -16.569 1.00 25.48 309 GLY A N 1
ATOM 2447 C CA . GLY A 1 309 ? -22.065 29.512 -16.106 1.00 25.48 309 GLY A CA 1
ATOM 2448 C C . GLY A 1 309 ? -22.695 28.782 -17.331 1.00 25.48 309 GLY A C 1
ATOM 2449 O O . GLY A 1 309 ? -22.107 28.844 -18.405 1.00 25.48 309 GLY A O 1
ATOM 2450 N N . ASP A 1 310 ? -23.873 28.147 -17.321 1.00 30.56 310 ASP A N 1
ATOM 2451 C CA . ASP A 1 310 ? -25.000 28.165 -16.377 1.00 30.56 310 ASP A CA 1
ATOM 2452 C C . ASP A 1 310 ? -26.119 27.194 -16.874 1.00 30.56 310 ASP A C 1
ATOM 2454 O O . ASP A 1 310 ? -26.287 27.084 -18.084 1.00 30.56 310 ASP A O 1
ATOM 2458 N N . ARG A 1 311 ? -26.964 26.643 -15.973 1.00 30.06 311 ARG A N 1
ATOM 2459 C CA . ARG A 1 311 ? -28.355 26.129 -16.230 1.00 30.06 311 ARG A CA 1
ATOM 2460 C C . ARG A 1 311 ? -28.567 24.938 -17.216 1.00 30.06 311 ARG A C 1
ATOM 2462 O O . ARG A 1 311 ? -27.700 24.600 -17.997 1.00 30.06 311 ARG A O 1
ATOM 2469 N N . ASP A 1 312 ? -29.682 24.189 -17.208 1.00 27.27 312 ASP A N 1
ATOM 2470 C CA . ASP A 1 312 ? -30.940 24.290 -16.442 1.00 27.27 312 ASP A CA 1
ATOM 2471 C C . ASP A 1 312 ? -31.583 22.913 -16.100 1.00 27.27 312 ASP A C 1
ATOM 2473 O O . ASP A 1 312 ? -31.137 21.847 -16.524 1.00 27.27 312 ASP A O 1
ATOM 2477 N N . LYS A 1 313 ? -32.655 23.011 -15.305 1.00 30.23 313 LYS A N 1
ATOM 2478 C CA . LYS A 1 313 ? -33.691 22.042 -14.870 1.00 30.23 313 LYS A CA 1
ATOM 2479 C C . LYS A 1 313 ? -34.322 21.235 -16.033 1.00 30.23 313 LYS A C 1
ATOM 2481 O O . LYS A 1 313 ? -34.219 21.653 -17.178 1.00 30.23 313 LYS A O 1
ATOM 2486 N N . GLY A 1 314 ? -35.018 20.102 -15.866 1.00 24.69 314 GLY A N 1
ATOM 2487 C CA . GLY A 1 314 ? -35.743 19.518 -14.719 1.00 24.69 314 GLY A CA 1
ATOM 2488 C C . GLY A 1 314 ? -36.499 18.233 -15.160 1.00 24.69 314 GLY A C 1
ATOM 2489 O O . GLY A 1 314 ? -36.130 17.672 -16.189 1.00 24.69 314 GLY A O 1
ATOM 2490 N N . ASP A 1 315 ? -37.566 17.700 -14.539 1.00 26.59 315 ASP A N 1
ATOM 2491 C CA . ASP A 1 315 ? -38.129 17.791 -13.171 1.00 26.59 315 ASP A CA 1
ATOM 2492 C C . ASP A 1 315 ? -39.179 16.646 -12.948 1.00 26.59 315 ASP A C 1
ATOM 2494 O O . ASP A 1 315 ? -39.638 16.024 -13.902 1.00 26.59 315 ASP A O 1
ATOM 2498 N N . ASP A 1 316 ? -39.521 16.364 -11.681 1.00 29.05 316 ASP A N 1
ATOM 2499 C CA . ASP A 1 316 ? -40.737 15.727 -11.106 1.00 29.05 316 ASP A CA 1
ATOM 2500 C C . ASP A 1 316 ? -41.410 14.399 -11.599 1.00 29.05 316 ASP A C 1
ATOM 2502 O O . ASP A 1 316 ? -42.187 14.340 -12.545 1.00 29.05 316 ASP A O 1
ATOM 2506 N N . ALA A 1 317 ? -41.315 13.392 -10.704 1.00 28.14 317 ALA A N 1
ATOM 2507 C CA . ALA A 1 317 ? -42.429 12.830 -9.897 1.00 28.14 317 ALA A CA 1
ATOM 2508 C C . ALA A 1 317 ? -43.283 11.584 -10.319 1.00 28.14 317 ALA A C 1
ATOM 2510 O O . ALA A 1 317 ? -44.211 11.647 -11.116 1.00 28.14 317 ALA A O 1
ATOM 2511 N N . ASN A 1 318 ? -43.161 10.549 -9.460 1.00 30.61 318 ASN A N 1
ATOM 2512 C CA . ASN A 1 318 ? -44.224 9.926 -8.621 1.00 30.61 318 ASN A CA 1
ATOM 2513 C C . ASN A 1 318 ? -44.779 8.495 -8.888 1.00 30.61 318 ASN A C 1
ATOM 2515 O O . ASN A 1 318 ? -45.297 8.176 -9.949 1.00 30.61 318 ASN A O 1
ATOM 2519 N N . LYS A 1 319 ? -44.861 7.751 -7.765 1.00 30.23 319 LYS A N 1
ATOM 2520 C CA . LYS A 1 319 ? -45.818 6.686 -7.359 1.00 30.23 319 LYS A CA 1
ATOM 2521 C C . LYS A 1 319 ? -45.922 5.339 -8.104 1.00 30.23 319 LYS A C 1
ATOM 2523 O O . LYS A 1 319 ? -46.424 5.236 -9.213 1.00 30.23 319 LYS A O 1
ATOM 2528 N N . GLY A 1 320 ? -45.711 4.276 -7.318 1.00 24.00 320 GLY A N 1
ATOM 2529 C CA . GLY A 1 320 ? -46.278 2.932 -7.487 1.00 24.00 320 GLY A CA 1
ATOM 2530 C C . GLY A 1 320 ? -46.139 2.155 -6.170 1.00 24.00 320 GLY A C 1
ATOM 2531 O O . GLY A 1 320 ? -45.044 2.100 -5.624 1.00 24.00 320 GLY A O 1
ATOM 2532 N N . ASN A 1 321 ? -47.237 1.636 -5.613 1.00 26.62 321 ASN A N 1
ATOM 2533 C CA . ASN A 1 321 ? -47.293 1.031 -4.270 1.00 26.62 321 ASN A CA 1
ATOM 2534 C C . ASN A 1 321 ? -47.671 -0.459 -4.357 1.00 26.62 321 ASN A C 1
ATOM 2536 O O . ASN A 1 321 ? -48.420 -0.837 -5.256 1.00 26.62 321 ASN A O 1
ATOM 2540 N N . GLY A 1 322 ? -47.226 -1.280 -3.405 1.00 24.88 322 GLY A N 1
ATOM 2541 C CA . GLY A 1 322 ? -47.621 -2.689 -3.304 1.00 24.88 322 GLY A CA 1
ATOM 2542 C C . GLY A 1 322 ? -46.733 -3.473 -2.340 1.00 24.88 322 GLY A C 1
ATOM 2543 O O . GLY A 1 322 ? -45.516 -3.468 -2.481 1.00 24.88 322 GLY A O 1
ATOM 2544 N N . GLY A 1 323 ? -47.335 -4.149 -1.364 1.00 24.45 323 GLY A N 1
ATOM 2545 C CA . GLY A 1 323 ? -46.630 -5.034 -0.437 1.00 24.45 323 GLY A CA 1
ATOM 2546 C C . GLY A 1 323 ? -47.478 -6.253 -0.094 1.00 24.45 323 GLY A C 1
ATOM 2547 O O . GLY A 1 323 ? -48.661 -6.279 -0.426 1.00 24.45 323 GLY A O 1
ATOM 2548 N N . ASP A 1 324 ? -46.887 -7.226 0.599 1.00 25.95 324 ASP A N 1
ATOM 2549 C CA . ASP A 1 324 ? -47.631 -8.272 1.309 1.00 25.95 324 ASP A CA 1
ATOM 2550 C C . ASP A 1 324 ? -46.832 -8.805 2.520 1.00 25.95 324 ASP A C 1
ATOM 2552 O O . ASP A 1 324 ? -45.641 -8.515 2.666 1.00 25.95 324 ASP A O 1
ATOM 2556 N N . LYS A 1 325 ? -47.500 -9.532 3.422 1.00 27.06 325 LYS A N 1
ATOM 2557 C CA . LYS A 1 325 ? -46.979 -10.033 4.708 1.00 27.06 325 LYS A CA 1
ATOM 2558 C C . LYS A 1 325 ? -46.726 -11.546 4.680 1.00 27.06 325 LYS A C 1
ATOM 2560 O O . LYS A 1 325 ? -47.495 -12.286 4.079 1.00 27.06 325 LYS A O 1
ATOM 2565 N N . GLY A 1 326 ? -45.765 -12.031 5.475 1.00 24.22 326 GLY A N 1
ATOM 2566 C CA . GLY A 1 326 ? -45.655 -13.467 5.773 1.00 24.22 326 GLY A CA 1
ATOM 2567 C C . GLY A 1 326 ? -44.514 -13.859 6.719 1.00 24.22 326 GLY A C 1
ATOM 2568 O O . GLY A 1 326 ? -43.350 -13.724 6.370 1.00 24.22 326 GLY A O 1
ATOM 2569 N N . SER A 1 327 ? -44.877 -14.367 7.901 1.00 24.45 327 SER A N 1
ATOM 2570 C CA . SER A 1 327 ? -44.051 -15.127 8.870 1.00 24.45 327 SER A CA 1
ATOM 2571 C C . SER A 1 327 ? -43.175 -16.218 8.208 1.00 24.45 327 SER A C 1
ATOM 2573 O O . SER A 1 327 ? -43.552 -16.747 7.170 1.00 24.45 327 SER A O 1
ATOM 2575 N N . GLY A 1 328 ? -42.025 -16.656 8.742 1.00 24.30 328 GLY A N 1
ATOM 2576 C CA . GLY A 1 328 ? -41.315 -16.342 9.995 1.00 24.30 328 GLY A CA 1
ATOM 2577 C C . GLY A 1 328 ? -40.787 -17.629 10.660 1.00 24.30 328 GLY A C 1
ATOM 2578 O O . GLY A 1 328 ? -41.575 -18.554 10.824 1.00 24.30 328 GLY A O 1
ATOM 2579 N N . ASN A 1 329 ? -39.495 -17.701 11.016 1.00 26.08 329 ASN A N 1
ATOM 2580 C CA . ASN A 1 329 ? -38.932 -18.641 12.008 1.00 26.08 329 ASN A CA 1
ATOM 2581 C C . ASN A 1 329 ? -37.451 -18.332 12.303 1.00 26.08 329 ASN A C 1
ATOM 2583 O O . ASN A 1 329 ? -36.698 -17.983 11.394 1.00 26.08 329 ASN A O 1
ATOM 2587 N N . ASP A 1 330 ? -37.053 -18.492 13.565 1.00 30.34 330 ASP A N 1
ATOM 2588 C CA . ASP A 1 330 ? -35.714 -18.173 14.068 1.00 30.34 330 ASP A CA 1
ATOM 2589 C C . ASP A 1 330 ? -34.650 -19.221 13.709 1.00 30.34 330 ASP A C 1
ATOM 2591 O O . ASP A 1 330 ? -34.874 -20.426 13.807 1.00 30.34 330 ASP A O 1
ATOM 2595 N N . ASN A 1 331 ? -33.443 -18.739 13.412 1.00 26.75 331 ASN A N 1
ATOM 2596 C CA . ASN A 1 331 ? -32.184 -19.400 13.751 1.00 26.75 331 ASN A CA 1
ATOM 2597 C C . ASN A 1 331 ? -31.169 -18.303 14.102 1.00 26.75 331 ASN A C 1
ATOM 2599 O O . ASN A 1 331 ? -31.096 -17.284 13.417 1.00 26.75 331 ASN A O 1
ATOM 2603 N N . GLY A 1 332 ? -30.433 -18.490 15.200 1.00 32.69 332 GLY A N 1
ATOM 2604 C CA . GLY A 1 332 ? -29.522 -17.484 15.753 1.00 32.69 332 GLY A CA 1
ATOM 2605 C C . GLY A 1 332 ? -28.260 -17.327 14.914 1.00 32.69 332 GLY A C 1
ATOM 2606 O O . GLY A 1 332 ? -27.238 -17.932 15.228 1.00 32.69 332 GLY A O 1
ATOM 2607 N N . ASP A 1 333 ? -28.350 -16.530 13.852 1.00 23.66 333 ASP A N 1
ATOM 2608 C CA . ASP A 1 333 ? -27.263 -16.317 12.903 1.00 23.66 333 ASP A CA 1
ATOM 2609 C C . ASP A 1 333 ? -26.426 -15.069 13.227 1.00 23.66 333 ASP A C 1
ATOM 2611 O O . ASP A 1 333 ? -26.898 -14.092 13.817 1.00 23.66 333 ASP A O 1
ATOM 2615 N N . ASN A 1 334 ? -25.156 -15.105 12.828 1.00 38.25 334 ASN A N 1
ATOM 2616 C CA . ASN A 1 334 ? -24.132 -14.129 13.211 1.00 38.25 334 ASN A CA 1
ATOM 2617 C C . ASN A 1 334 ? -24.224 -12.827 12.387 1.00 38.25 334 ASN A C 1
ATOM 2619 O O . ASN A 1 334 ? -23.307 -12.476 11.642 1.00 38.25 334 ASN A O 1
ATOM 2623 N N . SER A 1 335 ? -25.348 -12.111 12.488 1.00 25.66 335 SER A N 1
ATOM 2624 C CA . SER A 1 335 ? -25.548 -10.830 11.808 1.00 25.66 335 SER A CA 1
ATOM 2625 C C . SER A 1 335 ? -25.247 -9.645 12.725 1.00 25.66 335 SER A C 1
ATOM 2627 O O . SER A 1 335 ? -25.995 -9.370 13.667 1.00 25.66 335 SER A O 1
ATOM 2629 N N . THR A 1 336 ? -24.232 -8.852 12.373 1.00 35.50 336 THR A N 1
ATOM 2630 C CA . THR A 1 336 ? -24.250 -7.420 12.683 1.00 35.50 336 THR A CA 1
ATOM 2631 C C . THR A 1 336 ? -25.507 -6.829 12.050 1.00 35.50 336 THR A C 1
ATOM 2633 O O . THR A 1 336 ? -25.641 -6.747 10.828 1.00 35.50 336 THR A O 1
ATOM 2636 N N . SER A 1 337 ? -26.483 -6.512 12.897 1.00 31.03 337 SER A N 1
ATOM 2637 C CA . SER A 1 337 ? -27.812 -6.086 12.475 1.00 31.03 337 SER A CA 1
ATOM 2638 C C . SER A 1 337 ? -27.712 -4.819 11.618 1.00 31.03 337 SER A C 1
ATOM 2640 O O . SER A 1 337 ? -27.159 -3.803 12.039 1.00 31.03 337 SER A O 1
ATOM 2642 N N . LYS A 1 338 ? -28.279 -4.866 10.404 1.00 35.16 338 LYS A N 1
ATOM 2643 C CA . LYS A 1 338 ? -28.450 -3.664 9.566 1.00 35.16 338 LYS A CA 1
ATOM 2644 C C . LYS A 1 338 ? -29.298 -2.599 10.269 1.00 35.16 338 LYS A C 1
ATOM 2646 O O . LYS A 1 338 ? -29.121 -1.424 9.978 1.00 35.16 338 LYS A O 1
ATOM 2651 N N . GLY A 1 339 ? -30.182 -3.007 11.186 1.00 33.34 339 GLY A N 1
ATOM 2652 C CA . GLY A 1 339 ? -30.986 -2.096 11.999 1.00 33.34 339 GLY A CA 1
ATOM 2653 C C . GLY A 1 339 ? -30.137 -1.277 12.969 1.00 33.34 339 GLY A C 1
ATOM 2654 O O . GLY A 1 339 ? -30.362 -0.078 13.088 1.00 33.34 339 GLY A O 1
ATOM 2655 N N . ASP A 1 340 ? -29.108 -1.883 13.574 1.00 39.75 340 ASP A N 1
ATOM 2656 C CA . ASP A 1 340 ? -28.165 -1.174 14.444 1.00 39.75 340 ASP A CA 1
ATOM 2657 C C . ASP A 1 340 ? -27.434 -0.099 13.630 1.00 39.75 340 ASP A C 1
ATOM 2659 O O . ASP A 1 340 ? -27.379 1.042 14.063 1.00 39.75 340 ASP A O 1
ATOM 2663 N N . GLU A 1 341 ? -26.938 -0.415 12.423 1.00 36.81 341 GLU A N 1
ATOM 2664 C CA . GLU A 1 341 ? -26.300 0.584 11.547 1.00 36.81 341 GLU A CA 1
ATOM 2665 C C . GLU A 1 341 ? -27.254 1.694 11.073 1.00 36.81 341 GLU A C 1
ATOM 2667 O O . GLU A 1 341 ? -26.808 2.821 10.847 1.00 36.81 341 GLU A O 1
ATOM 2672 N N . GLU A 1 342 ? -28.541 1.391 10.888 1.00 38.28 342 GLU A N 1
ATOM 2673 C CA . GLU A 1 342 ? -29.542 2.323 10.358 1.00 38.28 342 GLU A CA 1
ATOM 2674 C C . GLU A 1 342 ? -30.087 3.278 11.434 1.00 38.28 342 GLU A C 1
ATOM 2676 O O . GLU A 1 342 ? -30.240 4.473 11.167 1.00 38.28 342 GLU A O 1
ATOM 2681 N N . ASP A 1 343 ? -30.292 2.807 12.668 1.00 42.47 343 ASP A N 1
ATOM 2682 C CA . ASP A 1 343 ? -30.611 3.686 13.800 1.00 42.47 343 ASP A CA 1
ATOM 2683 C C . ASP A 1 343 ? -29.377 4.488 14.264 1.00 42.47 343 ASP A C 1
ATOM 2685 O O . ASP A 1 343 ? -29.520 5.657 14.633 1.00 42.47 343 ASP A O 1
ATOM 2689 N N . ASP A 1 344 ? -28.153 3.961 14.121 1.00 41.94 344 ASP A N 1
ATOM 2690 C CA . ASP A 1 344 ? -26.912 4.740 14.282 1.00 41.94 344 ASP A CA 1
ATOM 2691 C C . ASP A 1 344 ? -26.810 5.845 13.214 1.00 41.94 344 ASP A C 1
ATOM 2693 O O . ASP A 1 344 ? -26.492 6.995 13.521 1.00 41.94 344 ASP A O 1
ATOM 2697 N N . ALA A 1 345 ? -27.174 5.544 11.960 1.00 41.06 345 ALA A N 1
ATOM 2698 C CA . ALA A 1 345 ? -27.255 6.525 10.874 1.00 41.06 345 ALA A CA 1
ATOM 2699 C C . ALA A 1 345 ? -28.364 7.581 11.075 1.00 41.06 345 ALA A C 1
ATOM 2701 O O . ALA A 1 345 ? -28.336 8.626 10.418 1.00 41.06 345 ALA A O 1
ATOM 2702 N N . ARG A 1 346 ? -29.311 7.352 11.995 1.00 44.47 346 ARG A N 1
ATOM 2703 C CA . ARG A 1 346 ? -30.271 8.362 12.471 1.00 44.47 346 ARG A CA 1
ATOM 2704 C C . ARG A 1 346 ? -29.734 9.150 13.672 1.00 44.47 346 ARG A C 1
ATOM 2706 O O . ARG A 1 346 ? -29.890 10.369 13.688 1.00 44.47 346 ARG A O 1
ATOM 2713 N N . ARG A 1 347 ? -29.067 8.498 14.637 1.00 45.03 347 ARG A N 1
ATOM 2714 C CA . ARG A 1 347 ? -28.493 9.129 15.850 1.00 45.03 347 ARG A CA 1
ATOM 2715 C C . ARG A 1 347 ? -27.273 10.011 15.540 1.00 45.03 347 ARG A C 1
ATOM 2717 O O . ARG A 1 347 ? -27.287 11.187 15.886 1.00 45.03 347 ARG A O 1
ATOM 2724 N N . LEU A 1 348 ? -26.268 9.492 14.824 1.00 40.31 348 LEU A N 1
ATOM 2725 C CA . LEU A 1 348 ? -25.035 10.207 14.418 1.00 40.31 348 LEU A CA 1
ATOM 2726 C C . LEU A 1 348 ? -25.288 11.403 13.486 1.00 40.31 348 LEU A C 1
ATOM 2728 O O . LEU A 1 348 ? -24.394 12.196 13.206 1.00 40.31 348 LEU A O 1
ATOM 2732 N N . MET A 1 349 ? -26.479 11.456 12.898 1.00 47.72 349 MET A N 1
ATOM 2733 C CA . MET A 1 349 ? -26.749 12.174 11.659 1.00 47.72 349 MET A CA 1
ATOM 2734 C C . MET A 1 349 ? -28.156 12.783 11.668 1.00 47.72 349 MET A C 1
ATOM 2736 O O . MET A 1 349 ? -28.790 12.924 10.615 1.00 47.72 349 MET A O 1
ATOM 2740 N N . ASN A 1 350 ? -28.617 13.181 12.858 1.00 48.66 350 ASN A N 1
ATOM 2741 C CA . ASN A 1 350 ? -29.839 13.953 13.050 1.00 48.66 350 ASN A CA 1
ATOM 2742 C C . ASN A 1 350 ? -29.823 15.200 12.140 1.00 48.66 350 ASN A C 1
ATOM 2744 O O . ASN A 1 350 ? -28.762 15.777 11.873 1.00 48.66 350 ASN A O 1
ATOM 2748 N N . ASN A 1 351 ? -30.987 15.613 11.629 1.00 44.94 351 ASN A N 1
ATOM 2749 C CA . ASN A 1 351 ? -31.063 16.662 10.601 1.00 44.94 351 ASN A CA 1
ATOM 2750 C C . ASN A 1 351 ? -30.508 18.015 11.085 1.00 44.94 351 ASN A C 1
ATOM 2752 O O . ASN A 1 351 ? -30.030 18.793 10.263 1.00 44.94 351 ASN A O 1
ATOM 2756 N N . SER A 1 352 ? -30.500 18.264 12.399 1.00 48.38 352 SER A N 1
ATOM 2757 C CA . SER A 1 352 ? -29.812 19.401 13.018 1.00 48.38 352 SER A CA 1
ATOM 2758 C C . SER A 1 352 ? -28.296 19.343 12.812 1.00 48.38 352 SER A C 1
ATOM 2760 O O . SER A 1 352 ? -27.740 20.252 12.213 1.00 48.38 352 SER A O 1
ATOM 2762 N N . VAL A 1 353 ? -27.630 18.273 13.256 1.00 50.34 353 VAL A N 1
ATOM 2763 C CA . VAL A 1 353 ? -26.160 18.149 13.287 1.00 50.34 353 VAL A CA 1
ATOM 2764 C C . VAL A 1 353 ? -25.560 18.269 11.890 1.00 50.34 353 VAL A C 1
ATOM 2766 O O . VAL A 1 353 ? -24.663 19.078 11.660 1.00 50.34 353 VAL A O 1
ATOM 2769 N N . LEU A 1 354 ? -26.105 17.526 10.921 1.00 51.06 354 LEU A N 1
ATOM 2770 C CA . LEU A 1 354 ? -25.707 17.681 9.522 1.00 51.06 354 LEU A CA 1
ATOM 2771 C C . LEU A 1 354 ? -26.057 19.080 9.007 1.00 51.06 354 LEU A C 1
ATOM 2773 O O . LEU A 1 354 ? -25.229 19.695 8.337 1.00 51.06 354 LEU A O 1
ATOM 2777 N N . GLY A 1 355 ? -27.260 19.576 9.311 1.00 52.53 355 GLY A N 1
ATOM 2778 C CA . GLY A 1 355 ? -27.686 20.921 8.946 1.00 52.53 355 GLY A CA 1
ATOM 2779 C C . GLY A 1 355 ? -26.668 21.967 9.397 1.00 52.53 355 GLY A C 1
ATOM 2780 O O . GLY A 1 355 ? -26.290 22.813 8.594 1.00 52.53 355 GLY A O 1
ATOM 2781 N N . TYR A 1 356 ? -26.132 21.860 10.616 1.00 55.56 356 TYR A N 1
ATOM 2782 C CA . TYR A 1 356 ? -25.078 22.730 11.138 1.00 55.56 356 TYR A CA 1
ATOM 2783 C C . TYR A 1 356 ? -23.717 22.486 10.490 1.00 55.56 356 TYR A C 1
ATOM 2785 O O . TYR A 1 356 ? -23.094 23.457 10.078 1.00 55.56 356 TYR A O 1
ATOM 2793 N N . VAL A 1 357 ? -23.263 21.239 10.315 1.00 55.75 357 VAL A N 1
ATOM 2794 C CA . VAL A 1 357 ? -22.003 20.937 9.602 1.00 55.75 357 VAL A CA 1
ATOM 2795 C C . VAL A 1 357 ? -22.026 21.532 8.193 1.00 55.75 357 VAL A C 1
ATOM 2797 O O . VAL A 1 357 ? -21.088 22.218 7.788 1.00 55.75 357 VAL A O 1
ATOM 2800 N N . VAL A 1 358 ? -23.108 21.300 7.448 1.00 53.50 358 VAL A N 1
ATOM 2801 C CA . VAL A 1 358 ? -23.262 21.786 6.077 1.00 53.50 358 VAL A CA 1
ATOM 2802 C C . VAL A 1 358 ? -23.509 23.294 6.059 1.00 53.50 358 VAL A C 1
ATOM 2804 O O . VAL A 1 358 ? -22.925 23.959 5.218 1.00 53.50 358 VAL A O 1
ATOM 2807 N N . THR A 1 359 ? -24.260 23.877 6.998 1.00 52.91 359 THR A N 1
ATOM 2808 C CA . THR A 1 359 ? -24.496 25.338 7.061 1.00 52.91 359 THR A CA 1
ATOM 2809 C C . THR A 1 359 ? -23.282 26.124 7.558 1.00 52.91 359 THR A C 1
ATOM 2811 O O . THR A 1 359 ? -23.053 27.232 7.088 1.00 52.91 359 THR A O 1
ATOM 2814 N N . ALA A 1 360 ? -22.446 25.559 8.430 1.00 47.91 360 ALA A N 1
ATOM 2815 C CA . ALA A 1 360 ? -21.165 26.143 8.830 1.00 47.91 360 ALA A CA 1
ATOM 2816 C C . ALA A 1 360 ? -20.097 25.966 7.738 1.00 47.91 360 ALA A C 1
ATOM 2818 O O . ALA A 1 360 ? -19.260 26.849 7.538 1.00 47.91 360 ALA A O 1
ATOM 2819 N N . ALA A 1 361 ? -20.145 24.863 6.982 1.00 49.38 361 ALA A N 1
ATOM 2820 C CA . ALA A 1 361 ? -19.309 24.666 5.802 1.00 49.38 361 ALA A CA 1
ATOM 2821 C C . ALA A 1 361 ? -19.801 25.456 4.576 1.00 49.38 361 ALA A C 1
ATOM 2823 O O . ALA A 1 361 ? -18.978 25.800 3.738 1.00 49.38 361 ALA A O 1
ATOM 2824 N N . LEU A 1 362 ? -21.090 25.790 4.453 1.00 48.62 362 LEU A N 1
ATOM 2825 C CA . LEU A 1 362 ? -21.679 26.465 3.286 1.00 48.62 362 LEU A CA 1
ATOM 2826 C C . LEU A 1 362 ? -21.006 27.810 2.963 1.00 48.62 362 LEU A C 1
ATOM 2828 O O . LEU A 1 362 ? -20.653 28.005 1.800 1.00 48.62 362 LEU A O 1
ATOM 2832 N N . PRO A 1 363 ? -20.713 28.698 3.937 1.00 43.16 363 PRO A N 1
ATOM 2833 C CA . PRO A 1 363 ? -19.884 29.879 3.722 1.00 43.16 363 PRO A CA 1
ATOM 2834 C C . PRO A 1 363 ? -18.505 29.555 3.145 1.00 43.16 363 PRO A C 1
ATOM 2836 O O . PRO A 1 363 ? -18.044 30.284 2.276 1.00 43.16 363 PRO A O 1
ATOM 2839 N N . TRP A 1 364 ? -17.869 28.455 3.561 1.00 41.41 364 TRP A N 1
ATOM 2840 C CA . TRP A 1 364 ? -16.561 28.013 3.057 1.00 41.41 364 TRP A CA 1
ATOM 2841 C C . TRP A 1 364 ? -16.646 27.326 1.689 1.00 41.41 364 TRP A C 1
ATOM 2843 O O . TRP A 1 364 ? -15.786 27.559 0.849 1.00 41.41 364 TRP A O 1
ATOM 2853 N N . ILE A 1 365 ? -17.707 26.565 1.417 1.00 42.50 365 ILE A N 1
ATOM 2854 C CA . ILE A 1 365 ? -18.034 25.989 0.104 1.00 42.50 365 ILE A CA 1
ATOM 2855 C C . ILE A 1 365 ? -18.349 27.122 -0.896 1.00 42.50 365 ILE A C 1
ATOM 2857 O O . ILE A 1 365 ? -17.954 27.066 -2.059 1.00 42.50 365 ILE A O 1
ATOM 2861 N N . HIS A 1 366 ? -18.985 28.206 -0.441 1.00 36.69 366 HIS A N 1
ATOM 2862 C CA . HIS A 1 366 ? -19.162 29.446 -1.204 1.00 36.69 366 HIS A CA 1
ATOM 2863 C C . HIS A 1 366 ? -17.886 30.311 -1.279 1.00 36.69 366 HIS A C 1
ATOM 2865 O O . HIS A 1 366 ? -17.700 31.010 -2.274 1.00 36.69 366 HIS A O 1
ATOM 2871 N N . LEU A 1 367 ? -16.971 30.247 -0.303 1.00 32.06 367 LEU A N 1
ATOM 2872 C CA . LEU A 1 367 ? -15.665 30.922 -0.373 1.00 32.06 367 LEU A CA 1
ATOM 2873 C C . LEU A 1 367 ? -14.694 30.201 -1.320 1.00 32.06 367 LEU A C 1
ATOM 2875 O O . LEU A 1 367 ? -13.939 30.858 -2.035 1.00 32.06 367 LEU A O 1
ATOM 2879 N N . MET A 1 368 ? -14.761 28.867 -1.386 1.00 33.78 368 MET A N 1
ATOM 2880 C CA . MET A 1 368 ? -14.030 28.038 -2.351 1.00 33.78 368 MET A CA 1
ATOM 2881 C C . MET A 1 368 ? -14.449 28.337 -3.798 1.00 33.78 368 MET A C 1
ATOM 2883 O O . MET A 1 368 ? -13.610 28.259 -4.688 1.00 33.78 368 MET A O 1
ATOM 2887 N N . LYS A 1 369 ? -15.682 28.816 -4.039 1.00 32.62 369 LYS A N 1
ATOM 2888 C CA . LYS A 1 369 ? -16.080 29.401 -5.339 1.00 32.62 369 LYS A CA 1
ATOM 2889 C C . LYS A 1 369 ? -15.379 30.733 -5.676 1.00 32.62 369 LYS A C 1
ATOM 2891 O O . LYS A 1 369 ? -15.578 31.249 -6.773 1.00 32.62 369 LYS A O 1
ATOM 2896 N N . ARG A 1 370 ? -14.612 31.344 -4.761 1.00 27.84 370 ARG A N 1
ATOM 2897 C CA . ARG A 1 370 ? -13.987 32.670 -4.965 1.00 27.84 370 ARG A CA 1
ATOM 2898 C C . ARG A 1 370 ? -12.472 32.732 -4.763 1.00 27.84 370 ARG A C 1
ATOM 2900 O O . ARG A 1 370 ? -11.862 33.596 -5.389 1.00 27.84 370 ARG A O 1
ATOM 2907 N N . HIS A 1 371 ? -11.859 31.860 -3.957 1.00 23.77 371 HIS A N 1
ATOM 2908 C CA . HIS A 1 371 ? -10.400 31.829 -3.775 1.00 23.77 371 HIS A CA 1
ATOM 2909 C C . HIS A 1 371 ? -9.840 30.415 -3.557 1.00 23.77 371 HIS A C 1
ATOM 2911 O O . HIS A 1 371 ? -10.277 29.686 -2.666 1.00 23.77 371 HIS A O 1
ATOM 2917 N N . THR A 1 372 ? -8.787 30.084 -4.306 1.00 26.75 372 THR A N 1
ATOM 2918 C CA . THR A 1 372 ? -7.909 28.929 -4.089 1.00 26.75 372 THR A CA 1
ATOM 2919 C C . THR A 1 372 ? -7.020 29.150 -2.862 1.00 26.75 372 THR A C 1
ATOM 2921 O O . THR A 1 372 ? -5.933 29.718 -2.951 1.00 26.75 372 THR A O 1
ATOM 2924 N N . PHE A 1 373 ? -7.473 28.689 -1.695 1.00 23.92 373 PHE A N 1
ATOM 2925 C CA . PHE A 1 373 ? -6.614 28.548 -0.516 1.00 23.92 373 PHE A CA 1
ATOM 2926 C C . PHE A 1 373 ? -6.000 27.149 -0.466 1.00 23.92 373 PHE A C 1
ATOM 2928 O O . PHE A 1 373 ? -6.712 26.148 -0.383 1.00 23.92 373 PHE A O 1
ATOM 2935 N N . ALA A 1 374 ? -4.668 27.090 -0.482 1.00 22.67 374 ALA A N 1
ATOM 2936 C CA . ALA A 1 374 ? -3.920 25.863 -0.257 1.00 22.67 374 ALA A CA 1
ATOM 2937 C C . ALA A 1 374 ? -4.045 25.433 1.214 1.00 22.67 374 ALA A C 1
ATOM 2939 O O . ALA A 1 374 ? -3.433 26.026 2.100 1.00 22.67 374 ALA A O 1
ATOM 2940 N N . TRP A 1 375 ? -4.811 24.373 1.475 1.00 25.16 375 TRP A N 1
ATOM 2941 C CA . TRP A 1 375 ? -4.905 23.752 2.798 1.00 25.16 375 TRP A CA 1
ATOM 2942 C C . TRP A 1 375 ? -3.846 22.658 2.979 1.00 25.16 375 TRP A C 1
ATOM 2944 O O . TRP A 1 375 ? -4.166 21.488 3.178 1.00 25.16 375 TRP A O 1
ATOM 2954 N N . GLN A 1 376 ? -2.568 23.049 2.954 1.00 25.41 376 GLN A N 1
ATOM 2955 C CA . GLN A 1 376 ? -1.526 22.289 3.648 1.00 25.41 376 GLN A CA 1
ATOM 2956 C C . GLN A 1 376 ? -1.449 22.775 5.096 1.00 25.41 376 GLN A C 1
ATOM 2958 O O . GLN A 1 376 ? -0.618 23.607 5.454 1.00 25.41 376 GLN A O 1
ATOM 2963 N N . THR A 1 377 ? -2.304 22.229 5.958 1.00 28.94 377 THR A N 1
ATOM 2964 C CA . THR A 1 377 ? -2.049 22.296 7.398 1.00 28.94 377 THR A CA 1
ATOM 2965 C C . THR A 1 377 ? -0.977 21.269 7.747 1.00 28.94 377 THR A C 1
ATOM 2967 O O . THR A 1 377 ? -1.287 20.105 8.014 1.00 28.94 377 THR A O 1
ATOM 2970 N N . GLN A 1 378 ? 0.280 21.712 7.815 1.00 35.09 378 GLN A N 1
ATOM 2971 C CA . GLN A 1 378 ? 1.100 21.255 8.938 1.00 35.09 378 GLN A CA 1
ATOM 2972 C C . GLN A 1 378 ? 0.326 21.619 10.215 1.00 35.09 378 GLN A C 1
ATOM 2974 O O . GLN A 1 378 ? -0.252 22.705 10.285 1.00 35.09 378 GLN A O 1
ATOM 2979 N N . GLY A 1 379 ? 0.195 20.671 11.144 1.00 49.41 379 GLY A N 1
ATOM 2980 C CA . GLY A 1 379 ? -0.682 20.819 12.305 1.00 49.41 379 GLY A CA 1
ATOM 2981 C C . GLY A 1 379 ? -0.259 22.004 13.164 1.00 49.41 379 GLY A C 1
ATOM 2982 O O . GLY A 1 379 ? 0.822 21.982 13.744 1.00 49.41 379 GLY A O 1
ATOM 2983 N N . VAL A 1 380 ? -1.109 23.032 13.216 1.00 63.38 380 VAL A N 1
ATOM 2984 C CA . VAL A 1 380 ? -0.960 24.148 14.150 1.00 63.38 380 VAL A CA 1
ATOM 2985 C C . VAL A 1 380 ? -2.048 24.005 15.204 1.00 63.38 380 VAL A C 1
ATOM 2987 O O . VAL A 1 380 ? -3.240 23.954 14.879 1.00 63.38 380 VAL A O 1
ATOM 2990 N N . ASP A 1 381 ? -1.627 23.945 16.455 1.00 79.12 381 ASP A N 1
ATOM 2991 C CA . ASP A 1 381 ? -2.461 23.647 17.609 1.00 79.12 381 ASP A CA 1
ATOM 2992 C C . ASP A 1 381 ? -2.780 24.913 18.404 1.00 79.12 381 ASP A C 1
ATOM 2994 O O . ASP A 1 381 ? -2.255 26.005 18.152 1.00 79.12 381 ASP A O 1
ATOM 2998 N N . SER A 1 382 ? -3.717 24.796 19.337 1.00 79.69 382 SER A N 1
ATOM 2999 C CA . SER A 1 382 ? -4.064 25.839 20.302 1.00 79.69 382 SER A CA 1
ATOM 3000 C C . SER A 1 382 ? -4.497 25.182 21.615 1.00 79.69 382 SER A C 1
ATOM 3002 O O . SER A 1 382 ? -5.191 24.163 21.605 1.00 79.69 382 SER A O 1
ATOM 3004 N N . ALA A 1 383 ? -4.078 25.745 22.746 1.00 80.38 383 ALA A N 1
ATOM 3005 C CA . ALA A 1 383 ? -4.443 25.269 24.076 1.00 80.38 383 ALA A CA 1
ATOM 3006 C C . ALA A 1 383 ? -5.725 25.954 24.558 1.00 80.38 383 ALA A C 1
ATOM 3008 O O . ALA A 1 383 ? -5.852 27.172 24.411 1.00 80.38 383 ALA A O 1
ATOM 3009 N N . ASN A 1 384 ? -6.656 25.199 25.145 1.00 77.75 384 ASN A N 1
ATOM 3010 C CA . ASN A 1 384 ? -7.814 25.772 25.840 1.00 77.75 384 ASN A CA 1
ATOM 3011 C C . ASN A 1 384 ? -7.383 26.267 27.230 1.00 77.75 384 ASN A C 1
ATOM 3013 O O . ASN A 1 384 ? -6.859 25.484 28.019 1.00 77.75 384 ASN A O 1
ATOM 3017 N N . ILE A 1 385 ? -7.604 27.551 27.522 1.00 75.81 385 ILE A N 1
ATOM 3018 C CA . ILE A 1 385 ? -7.166 28.211 28.769 1.00 75.81 385 ILE A CA 1
ATOM 3019 C C . ILE A 1 385 ? -8.365 28.441 29.721 1.00 75.81 385 ILE A C 1
ATOM 3021 O O . ILE A 1 385 ? -8.200 28.944 30.831 1.00 75.81 385 ILE A O 1
ATOM 3025 N N . GLY A 1 386 ? -9.574 28.027 29.322 1.00 68.06 386 GLY A N 1
ATOM 3026 C CA . GLY A 1 386 ? -10.817 28.255 30.064 1.00 68.06 386 GLY A CA 1
ATOM 3027 C C . GLY A 1 386 ? -11.519 29.559 29.667 1.00 68.06 386 GLY A C 1
ATOM 3028 O O . GLY A 1 386 ? -10.971 30.387 28.941 1.00 68.06 386 GLY A O 1
ATOM 3029 N N . ASP A 1 387 ? -12.770 29.731 30.104 1.00 63.44 387 ASP A N 1
ATOM 3030 C CA . ASP A 1 387 ? -13.609 30.917 29.840 1.00 63.44 387 ASP A CA 1
ATOM 3031 C C . ASP A 1 387 ? -13.640 31.365 28.363 1.00 63.44 387 ASP A C 1
ATOM 3033 O O . ASP A 1 387 ? -13.597 32.553 28.043 1.00 63.44 387 ASP A O 1
ATOM 3037 N N . ARG A 1 388 ? -13.695 30.391 27.440 1.00 62.91 388 ARG A N 1
ATOM 3038 C CA . ARG A 1 388 ? -13.643 30.568 25.969 1.00 62.91 388 ARG A CA 1
ATOM 3039 C C . ARG A 1 388 ? -12.326 31.135 25.412 1.00 62.91 388 ARG A C 1
ATOM 3041 O O . ARG A 1 388 ? -12.240 31.358 24.199 1.00 62.91 388 ARG A O 1
ATOM 3048 N N . ARG A 1 389 ? -11.300 31.330 26.245 1.00 71.75 389 ARG A N 1
ATOM 3049 C CA . ARG A 1 389 ? -9.971 31.804 25.836 1.00 71.75 389 ARG A CA 1
ATOM 3050 C C . ARG A 1 389 ? -9.102 30.655 25.340 1.00 71.75 389 ARG A C 1
ATOM 3052 O O . ARG A 1 389 ? -9.138 29.538 25.856 1.00 71.75 389 ARG A O 1
ATOM 3059 N N . CYS A 1 390 ? -8.305 30.950 24.323 1.00 74.88 390 CYS A N 1
ATOM 3060 C CA . CYS A 1 390 ? -7.383 30.005 23.713 1.00 74.88 390 CYS A CA 1
ATOM 3061 C C . CYS A 1 390 ? -6.047 30.676 23.455 1.00 74.88 390 CYS A C 1
ATOM 3063 O O . CYS A 1 390 ? -6.002 31.871 23.165 1.00 74.88 390 CYS A O 1
ATOM 3065 N N . SER A 1 391 ? -4.986 29.878 23.487 1.00 80.31 391 SER A N 1
ATOM 3066 C CA . SER A 1 391 ? -3.654 30.367 23.169 1.00 80.31 391 SER A CA 1
ATOM 3067 C C . SER A 1 391 ? -3.547 30.857 21.723 1.00 80.31 391 SER A C 1
ATOM 3069 O O . SER A 1 391 ? -4.308 30.462 20.828 1.00 80.31 391 SER A O 1
ATOM 3071 N N . MET A 1 392 ? -2.496 31.627 21.463 1.00 81.94 392 MET A N 1
ATOM 3072 C CA . MET A 1 392 ? -1.907 31.755 20.142 1.00 81.94 392 MET A CA 1
ATOM 3073 C C . MET A 1 392 ? -1.623 30.377 19.529 1.00 81.94 392 MET A C 1
ATOM 3075 O O . MET A 1 392 ? -1.467 29.362 20.210 1.00 81.94 392 MET A O 1
ATOM 3079 N N . ALA A 1 393 ? -1.572 30.356 18.202 1.00 80.50 393 ALA A N 1
ATOM 3080 C CA . ALA A 1 393 ? -1.395 29.135 17.440 1.00 80.50 393 ALA A CA 1
ATOM 3081 C C . ALA A 1 393 ? 0.084 28.743 17.357 1.00 80.50 393 ALA A C 1
ATOM 3083 O O . ALA A 1 393 ? 0.911 29.568 16.963 1.00 80.50 393 ALA A O 1
ATOM 3084 N N . PHE A 1 394 ? 0.407 27.491 17.678 1.00 78.88 394 PHE A N 1
ATOM 3085 C CA . PHE A 1 394 ? 1.783 26.994 17.737 1.00 78.88 394 PHE A CA 1
ATOM 3086 C C . PHE A 1 394 ? 1.940 25.627 17.061 1.00 78.88 394 PHE A C 1
ATOM 3088 O O . PHE A 1 394 ? 0.972 24.898 16.883 1.00 78.88 394 PHE A O 1
ATOM 3095 N N . ASN A 1 395 ? 3.168 25.265 16.687 1.00 78.12 395 ASN A N 1
ATOM 3096 C CA . ASN A 1 395 ? 3.478 23.911 16.219 1.00 78.12 395 ASN A CA 1
ATOM 3097 C C . ASN A 1 395 ? 3.892 23.067 17.427 1.00 78.12 395 ASN A C 1
ATOM 3099 O O . ASN A 1 395 ? 4.905 23.388 18.054 1.00 78.12 395 ASN A O 1
ATOM 3103 N N . LEU A 1 396 ? 3.147 22.010 17.757 1.00 71.38 396 LEU A N 1
ATOM 3104 C CA . LEU A 1 396 ? 3.484 21.150 18.889 1.00 71.38 396 LEU A CA 1
ATOM 3105 C C . LEU A 1 396 ? 4.833 20.441 18.668 1.00 71.38 396 LEU A C 1
ATOM 3107 O O . LEU A 1 396 ? 5.067 19.782 17.652 1.00 71.38 396 LEU A O 1
ATOM 3111 N N . ARG A 1 397 ? 5.730 20.572 19.646 1.00 70.88 397 ARG A N 1
ATOM 3112 C CA . ARG A 1 397 ? 7.038 19.911 19.705 1.00 70.88 397 ARG A CA 1
ATOM 3113 C C . ARG A 1 397 ? 7.250 19.420 21.122 1.00 70.88 397 ARG A C 1
ATOM 3115 O O . ARG A 1 397 ? 7.027 20.175 22.052 1.00 70.88 397 ARG A O 1
ATOM 3122 N N . MET A 1 398 ? 7.682 18.177 21.304 1.00 71.31 398 MET A N 1
ATOM 3123 C CA . MET A 1 398 ? 7.931 17.653 22.649 1.00 71.31 398 MET A CA 1
ATOM 3124 C C . MET A 1 398 ? 9.155 18.317 23.286 1.00 71.31 398 MET A C 1
ATOM 3126 O O . MET A 1 398 ? 10.152 18.566 22.610 1.00 71.31 398 MET A O 1
ATOM 3130 N N . THR A 1 399 ? 9.105 18.529 24.603 1.00 71.38 399 THR A N 1
ATOM 3131 C CA . THR A 1 399 ? 10.146 19.194 25.416 1.00 71.38 399 THR A CA 1
ATOM 3132 C C . THR A 1 399 ? 10.387 20.670 25.073 1.00 71.38 399 THR A C 1
ATOM 3134 O O . THR A 1 399 ? 11.441 21.210 25.402 1.00 71.38 399 THR A O 1
ATOM 3137 N N . ASP A 1 400 ? 9.399 21.334 24.467 1.00 79.12 400 ASP A N 1
ATOM 3138 C CA . ASP A 1 400 ? 9.437 22.758 24.118 1.00 79.12 400 ASP A CA 1
ATOM 3139 C C . ASP A 1 400 ? 8.649 23.616 25.134 1.00 79.12 400 ASP A C 1
ATOM 3141 O O . ASP A 1 400 ? 7.754 23.123 25.834 1.00 79.12 400 ASP A O 1
ATOM 3145 N N . THR A 1 401 ? 8.977 24.908 25.227 1.00 83.06 401 THR A N 1
ATOM 3146 C CA . THR A 1 401 ? 8.266 25.883 26.075 1.00 83.06 401 THR A CA 1
ATOM 3147 C C . THR A 1 401 ? 7.853 27.085 25.244 1.00 83.06 401 THR A C 1
ATOM 3149 O O . THR A 1 401 ? 8.685 27.865 24.788 1.00 83.06 401 THR A O 1
ATOM 3152 N N . ILE A 1 402 ? 6.547 27.239 25.071 1.00 83.38 402 ILE A N 1
ATOM 3153 C CA . ILE A 1 402 ? 5.948 28.188 24.142 1.00 83.38 402 ILE A CA 1
ATOM 3154 C C . ILE A 1 402 ? 5.408 29.361 24.956 1.00 83.38 402 ILE A C 1
ATOM 3156 O O . ILE A 1 402 ? 4.516 29.188 25.786 1.00 83.38 402 ILE A O 1
ATOM 3160 N N . HIS A 1 403 ? 5.964 30.552 24.738 1.00 84.31 403 HIS A N 1
ATOM 3161 C CA . HIS A 1 403 ? 5.479 31.771 25.377 1.00 84.31 403 HIS A CA 1
ATOM 3162 C C . HIS A 1 403 ? 4.303 32.354 24.588 1.00 84.31 403 HIS A C 1
ATOM 3164 O O . HIS A 1 403 ? 4.441 32.678 23.407 1.00 84.31 403 HIS A O 1
ATOM 3170 N N . ASP A 1 404 ? 3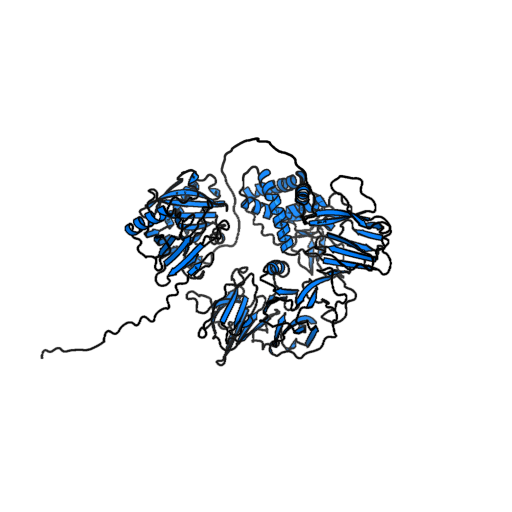.163 32.513 25.254 1.00 82.31 404 ASP A N 1
ATOM 3171 C CA . ASP A 1 404 ? 1.998 33.211 24.730 1.00 82.31 404 ASP A CA 1
ATOM 3172 C C . ASP A 1 404 ? 1.965 34.633 25.296 1.00 82.31 404 ASP A C 1
ATOM 3174 O O . ASP A 1 404 ? 1.646 34.855 26.466 1.00 82.31 404 ASP A O 1
ATOM 3178 N N . SER A 1 405 ? 2.298 35.608 24.453 1.00 81.75 405 SER A N 1
ATOM 3179 C CA . SER A 1 405 ? 2.305 37.021 24.829 1.00 81.75 405 SER A CA 1
ATOM 3180 C C . SER A 1 405 ? 0.915 37.669 24.822 1.00 81.75 405 SER A C 1
ATOM 3182 O O . SER A 1 405 ? 0.776 38.782 25.332 1.00 81.75 405 SER A O 1
ATOM 3184 N N . TRP A 1 406 ? -0.109 37.006 24.275 1.00 80.38 406 TRP A N 1
ATOM 3185 C CA . TRP A 1 406 ? -1.484 37.505 24.262 1.00 80.38 406 TRP A CA 1
ATOM 3186 C C . TRP A 1 406 ? -2.193 37.187 25.580 1.00 80.38 406 TRP A C 1
ATOM 3188 O O . TRP A 1 406 ? -2.715 38.086 26.235 1.00 80.38 406 TRP A O 1
ATOM 3198 N N . GLU A 1 407 ? -2.141 35.924 26.004 1.00 82.19 407 GLU A N 1
ATOM 3199 C CA . GLU A 1 407 ? -2.724 35.462 27.273 1.00 82.19 407 GLU A CA 1
ATOM 3200 C C . GLU A 1 407 ? -1.737 35.560 28.455 1.00 82.19 407 GLU A C 1
ATOM 3202 O O . GLU A 1 407 ? -2.117 35.304 29.596 1.00 82.19 407 GLU A O 1
ATOM 3207 N N . GLN A 1 408 ? -0.483 35.964 28.202 1.00 83.31 408 GLN A N 1
ATOM 3208 C CA . GLN A 1 408 ? 0.596 36.109 29.195 1.00 83.31 408 GLN A CA 1
ATOM 3209 C C . GLN A 1 408 ? 0.904 34.801 29.953 1.00 83.31 408 GLN A C 1
ATOM 3211 O O . GLN A 1 408 ? 1.171 34.802 31.156 1.00 83.31 408 GLN A O 1
ATOM 3216 N N . ILE A 1 409 ? 0.896 33.671 29.236 1.00 83.75 409 ILE A N 1
ATOM 3217 C CA . ILE A 1 409 ? 1.170 32.334 29.789 1.00 83.75 409 ILE A CA 1
ATOM 3218 C C . ILE A 1 409 ? 2.383 31.666 29.131 1.00 83.75 409 ILE A C 1
ATOM 3220 O O . ILE A 1 409 ? 2.832 32.050 28.054 1.00 83.75 409 ILE A O 1
ATOM 3224 N N . ASN A 1 410 ? 2.903 30.620 29.775 1.00 84.06 410 ASN A N 1
ATOM 3225 C CA . ASN A 1 410 ? 3.916 29.736 29.203 1.00 84.06 410 ASN A CA 1
ATOM 3226 C C . ASN A 1 410 ? 3.348 28.318 29.107 1.00 84.06 410 ASN A C 1
ATOM 3228 O O . ASN A 1 410 ? 3.030 27.705 30.125 1.00 84.06 410 ASN A O 1
ATOM 3232 N N . LEU A 1 411 ? 3.246 27.791 27.889 1.00 83.31 411 LEU A N 1
ATOM 3233 C CA . LEU A 1 411 ? 2.819 26.424 27.617 1.00 83.31 411 LEU A CA 1
ATOM 3234 C C . LEU A 1 411 ? 4.053 25.527 27.535 1.00 83.31 411 LEU A C 1
ATOM 3236 O O . LEU A 1 411 ? 4.784 25.537 26.544 1.00 83.31 411 LEU A O 1
ATOM 3240 N N . HIS A 1 412 ? 4.305 24.763 28.595 1.00 83.56 412 HIS A N 1
ATOM 3241 C CA . HIS A 1 412 ? 5.391 23.790 28.629 1.00 83.56 412 HIS A CA 1
ATOM 3242 C C . HIS A 1 412 ? 4.893 22.407 28.196 1.00 83.56 412 HIS A C 1
ATOM 3244 O O . HIS A 1 412 ? 3.893 21.904 28.704 1.00 83.56 412 HIS A O 1
ATOM 3250 N N . THR A 1 413 ? 5.608 21.775 27.269 1.00 78.94 413 THR A N 1
ATOM 3251 C CA . THR A 1 413 ? 5.210 20.502 26.655 1.00 78.94 413 THR A CA 1
ATOM 3252 C C . THR A 1 413 ? 6.220 19.422 27.023 1.00 78.94 413 THR A C 1
ATOM 3254 O O . THR A 1 413 ? 7.392 19.503 26.667 1.00 78.94 413 THR A O 1
ATOM 3257 N N . CYS A 1 414 ? 5.824 18.401 27.784 1.00 71.12 414 CYS A N 1
ATOM 3258 C CA . CYS A 1 414 ? 6.789 17.437 28.314 1.00 71.12 414 CYS A CA 1
ATOM 3259 C C . CYS A 1 414 ? 6.158 16.077 28.604 1.00 71.12 414 CYS A C 1
ATOM 3261 O O . CYS A 1 414 ? 5.111 16.000 29.236 1.00 71.12 414 CYS A O 1
ATOM 3263 N N . ALA A 1 415 ? 6.841 15.002 28.202 1.00 61.22 415 ALA A N 1
ATOM 3264 C CA . ALA A 1 415 ? 6.461 13.628 28.541 1.00 61.22 415 ALA A CA 1
ATOM 3265 C C . ALA A 1 415 ? 6.979 13.171 29.920 1.00 61.22 415 ALA A C 1
ATOM 3267 O O . ALA A 1 415 ? 6.753 12.031 30.311 1.00 61.22 415 ALA A O 1
ATOM 3268 N N . ARG A 1 416 ? 7.726 14.008 30.659 1.00 62.56 416 ARG A N 1
ATOM 3269 C CA . ARG A 1 416 ? 8.300 13.606 31.953 1.00 62.56 416 ARG A CA 1
ATOM 3270 C C . ARG A 1 416 ? 7.214 13.635 33.038 1.00 62.56 416 ARG A C 1
ATOM 3272 O O . ARG A 1 416 ? 6.697 14.719 33.299 1.00 62.56 416 ARG A O 1
ATOM 3279 N N . PRO A 1 417 ? 6.949 12.524 33.759 1.00 54.53 417 PRO A N 1
ATOM 3280 C CA . PRO A 1 417 ? 5.929 12.480 34.818 1.00 54.53 417 PRO A CA 1
ATOM 3281 C C . PRO A 1 417 ? 6.178 13.422 36.006 1.00 54.53 417 PRO A C 1
ATOM 3283 O O . PRO A 1 417 ? 5.296 13.612 36.834 1.00 54.53 417 PRO A O 1
ATOM 3286 N N . ARG A 1 418 ? 7.395 13.970 36.121 1.00 62.44 418 ARG A N 1
ATOM 3287 C CA . ARG A 1 418 ? 7.811 14.948 37.134 1.00 62.44 418 ARG A CA 1
ATOM 3288 C C . ARG A 1 418 ? 8.600 16.063 36.452 1.00 62.44 418 ARG A C 1
ATOM 3290 O O . ARG A 1 418 ? 9.832 16.049 36.454 1.00 62.44 418 ARG A O 1
ATOM 3297 N N . CYS A 1 419 ? 7.905 16.984 35.790 1.00 69.50 419 CYS A N 1
ATOM 3298 C CA . CYS A 1 419 ? 8.548 18.193 35.286 1.00 69.50 419 CYS A CA 1
ATOM 3299 C C . CYS A 1 419 ? 8.725 19.213 36.424 1.00 69.50 419 CYS A C 1
ATOM 3301 O O . CYS A 1 419 ? 7.897 19.288 37.319 1.00 69.50 419 CYS A O 1
ATOM 3303 N N . MET A 1 420 ? 9.785 20.026 36.392 1.00 67.44 420 MET A N 1
ATOM 3304 C CA . MET A 1 420 ? 9.930 21.151 37.335 1.00 67.44 420 MET A CA 1
ATOM 3305 C C . MET A 1 420 ? 9.039 22.350 36.967 1.00 67.44 420 MET A C 1
ATOM 3307 O O . MET A 1 420 ? 8.879 23.260 37.769 1.00 67.44 420 MET A O 1
ATOM 3311 N N . MET A 1 421 ? 8.450 22.325 35.767 1.00 66.94 421 MET A N 1
ATOM 3312 C CA . MET A 1 421 ? 7.460 23.286 35.268 1.00 66.94 421 MET A CA 1
ATOM 3313 C C . MET A 1 421 ? 6.023 22.747 35.417 1.00 66.94 421 MET A C 1
ATOM 3315 O O . MET A 1 421 ? 5.159 23.095 34.616 1.00 66.94 421 MET A O 1
ATOM 3319 N N . ASP A 1 422 ? 5.784 21.824 36.358 1.00 65.12 422 ASP A N 1
ATOM 3320 C CA . ASP A 1 422 ? 4.465 21.209 36.553 1.00 65.12 422 ASP A CA 1
ATOM 3321 C C . ASP A 1 422 ? 3.438 22.253 37.020 1.00 65.12 422 ASP A C 1
ATOM 3323 O O . ASP A 1 422 ? 3.714 23.091 37.880 1.00 65.12 422 ASP A O 1
ATOM 3327 N N . GLY A 1 423 ? 2.260 22.224 36.408 1.00 69.19 423 GLY A N 1
ATOM 3328 C CA . GLY A 1 423 ? 1.243 23.265 36.518 1.00 69.19 423 GLY A CA 1
ATOM 3329 C C . GLY A 1 423 ? -0.107 22.770 36.008 1.00 69.19 423 GLY A C 1
ATOM 3330 O O . GLY A 1 423 ? -0.312 21.568 35.837 1.00 69.19 423 GLY A O 1
ATOM 3331 N N . CYS A 1 424 ? -1.049 23.682 35.756 1.00 73.19 424 CYS A N 1
ATOM 3332 C CA . CYS A 1 424 ? -2.358 23.284 35.239 1.00 73.19 424 CYS A CA 1
ATOM 3333 C C . CYS A 1 424 ? -2.215 22.621 33.858 1.00 73.19 424 CYS A C 1
ATOM 3335 O O . CYS A 1 424 ? -1.684 23.225 32.923 1.00 73.19 424 CYS A O 1
ATOM 3337 N N . ARG A 1 425 ? -2.691 21.377 33.725 1.00 74.06 425 ARG A N 1
ATOM 3338 C CA . ARG A 1 425 ? -2.714 20.668 32.443 1.00 74.06 425 ARG A CA 1
ATOM 3339 C C . ARG A 1 425 ? -3.849 21.217 31.589 1.00 74.06 425 ARG A C 1
ATOM 3341 O O . ARG A 1 425 ? -5.008 21.125 31.976 1.00 74.06 425 ARG A O 1
ATOM 3348 N N . VAL A 1 426 ? -3.505 21.739 30.419 1.00 75.62 426 VAL A N 1
ATOM 3349 C CA . VAL A 1 426 ? -4.460 22.270 29.443 1.00 75.62 426 VAL A CA 1
ATOM 3350 C C . VAL A 1 426 ? -4.536 21.351 28.219 1.00 75.62 426 VAL A C 1
ATOM 3352 O O . VAL A 1 426 ? -3.489 20.957 27.701 1.00 75.62 426 VAL A O 1
ATOM 3355 N N . PRO A 1 427 ? -5.738 20.982 27.740 1.00 74.00 427 PRO A N 1
ATOM 3356 C CA . PRO A 1 427 ? -5.872 20.182 26.530 1.00 74.00 427 PRO A CA 1
ATOM 3357 C C . PRO A 1 427 ? -5.516 21.006 25.284 1.00 74.00 427 PRO A C 1
ATOM 3359 O O . PRO A 1 427 ? -5.877 22.184 25.162 1.00 74.00 427 PRO A O 1
ATOM 3362 N N . PHE A 1 428 ? -4.809 20.369 24.351 1.00 78.94 428 PHE A N 1
ATOM 3363 C CA . PHE A 1 428 ? -4.463 20.934 23.049 1.00 78.94 428 PHE A CA 1
ATOM 3364 C C . PHE A 1 428 ? -5.430 20.435 21.980 1.00 78.94 428 PHE A C 1
ATOM 3366 O O . PHE A 1 428 ? -5.785 19.258 21.947 1.00 78.94 428 PHE A O 1
ATOM 3373 N N . PHE A 1 429 ? -5.811 21.328 21.073 1.00 75.75 429 PHE A N 1
ATOM 3374 C CA . PHE A 1 429 ? -6.674 21.013 19.943 1.00 75.75 429 PHE A CA 1
ATOM 3375 C C . PHE A 1 429 ? -6.040 21.514 18.653 1.00 75.75 429 PHE A C 1
ATOM 3377 O O . PHE A 1 429 ? -5.516 22.630 18.609 1.00 75.75 429 PHE A O 1
ATOM 3384 N N . HIS A 1 430 ? -6.192 20.744 17.574 1.00 77.44 430 HIS A N 1
ATOM 3385 C CA . HIS A 1 430 ? -5.952 21.250 16.227 1.00 77.44 430 HIS A CA 1
ATOM 3386 C C . HIS A 1 430 ? -6.757 22.542 16.032 1.00 77.44 430 HIS A C 1
ATOM 3388 O O . HIS A 1 430 ? -7.986 22.538 16.189 1.00 77.44 430 HIS A O 1
ATOM 3394 N N . ARG A 1 431 ? -6.093 23.640 15.653 1.00 75.62 431 ARG A N 1
ATOM 3395 C CA . ARG A 1 431 ? -6.714 24.974 15.587 1.00 75.62 431 ARG A CA 1
ATOM 3396 C C . ARG A 1 431 ? -7.961 25.015 14.706 1.00 75.62 431 ARG A C 1
ATOM 3398 O O . ARG A 1 431 ? -8.914 25.729 15.012 1.00 75.62 431 ARG A O 1
ATOM 3405 N N . ASP A 1 432 ? -7.968 24.246 13.621 1.00 71.31 432 ASP A N 1
ATOM 3406 C CA . ASP A 1 432 ? -9.133 24.155 12.745 1.00 71.31 432 ASP A CA 1
ATOM 3407 C C . ASP A 1 432 ? -10.290 23.399 13.402 1.00 71.31 432 ASP A C 1
ATOM 3409 O O . ASP A 1 432 ? -11.416 23.876 13.328 1.00 71.31 432 ASP A O 1
ATOM 3413 N N . CYS A 1 433 ? -10.052 22.291 14.112 1.00 73.06 433 CYS A N 1
ATOM 3414 C CA . CYS A 1 433 ? -11.119 21.611 14.858 1.00 73.06 433 CYS A CA 1
ATOM 3415 C C . CYS A 1 433 ? -11.721 22.538 15.927 1.00 73.06 433 CYS A C 1
ATOM 3417 O O . CYS A 1 433 ? -12.941 22.652 16.014 1.00 73.06 433 CYS A O 1
ATOM 3419 N N . TYR A 1 434 ? -10.882 23.287 16.655 1.00 74.19 434 TYR A N 1
ATOM 3420 C CA . TYR A 1 434 ? -11.336 24.272 17.646 1.00 74.19 434 TYR A CA 1
ATOM 3421 C C . TYR A 1 434 ? -12.234 25.375 17.052 1.00 74.19 434 TYR A C 1
ATOM 3423 O O . TYR A 1 434 ? -13.131 25.878 17.731 1.00 74.19 434 TYR A O 1
ATOM 3431 N N . ARG A 1 435 ? -12.019 25.747 15.781 1.00 72.81 435 ARG A N 1
ATOM 3432 C CA . ARG A 1 435 ? -12.826 26.742 15.049 1.00 72.81 435 ARG A CA 1
ATOM 3433 C C . ARG A 1 435 ? -14.197 26.236 14.592 1.00 72.81 435 ARG A C 1
ATOM 3435 O O . ARG A 1 435 ? -15.041 27.072 14.289 1.00 72.81 435 ARG A O 1
ATOM 3442 N N . PHE A 1 436 ? -14.401 24.921 14.501 1.00 68.50 436 PHE A N 1
ATOM 3443 C CA . PHE A 1 436 ? -15.655 24.313 14.033 1.00 68.50 436 PHE A CA 1
ATOM 3444 C C . PHE A 1 436 ? -16.551 23.778 15.160 1.00 68.50 436 PHE A C 1
ATOM 3446 O O . PHE A 1 436 ? -17.626 23.267 14.858 1.00 68.50 436 PHE A O 1
ATOM 3453 N N . ARG A 1 437 ? -16.138 23.900 16.429 1.00 71.62 437 ARG A N 1
ATOM 3454 C CA . ARG A 1 437 ? -16.967 23.527 17.585 1.00 71.62 437 ARG A CA 1
ATOM 3455 C C . ARG A 1 437 ? -18.280 24.323 17.611 1.00 71.62 437 ARG A C 1
ATOM 3457 O O . ARG A 1 437 ? -18.282 25.513 17.280 1.00 71.62 437 ARG A O 1
ATOM 3464 N N . LEU A 1 438 ? -19.368 23.677 18.010 1.00 66.94 438 LEU A N 1
ATOM 3465 C CA . LEU A 1 438 ? -20.695 24.287 18.140 1.00 66.94 438 LEU A CA 1
ATOM 3466 C C . LEU A 1 438 ? -20.985 24.761 19.573 1.00 66.94 438 LEU A C 1
ATOM 3468 O O . LEU A 1 438 ? -21.790 25.674 19.762 1.00 66.94 438 LEU A O 1
ATOM 3472 N N . TYR A 1 439 ? -20.307 24.182 20.564 1.00 72.62 439 TYR A N 1
ATOM 3473 C CA . TYR A 1 439 ? -20.529 24.405 21.987 1.00 72.62 439 TYR A CA 1
ATOM 3474 C C . TYR A 1 439 ? -19.218 24.800 22.695 1.00 72.62 439 TYR A C 1
ATOM 3476 O O . TYR A 1 439 ? -18.151 24.967 22.091 1.00 72.62 439 TYR A O 1
ATOM 3484 N N . ASP A 1 440 ? -19.303 25.033 24.003 1.00 74.88 440 ASP A N 1
ATOM 3485 C CA . ASP A 1 440 ? -18.116 25.215 24.835 1.00 74.88 440 ASP A CA 1
ATOM 3486 C C . ASP A 1 440 ? -17.472 23.860 25.144 1.00 74.88 440 ASP A C 1
ATOM 3488 O O . ASP A 1 440 ? -18.158 22.844 25.256 1.00 74.88 440 ASP A O 1
ATOM 3492 N N . ILE A 1 441 ? -16.145 23.841 25.296 1.00 75.62 441 ILE A N 1
ATOM 3493 C CA . ILE A 1 441 ? -15.411 22.613 25.617 1.00 75.62 441 ILE A CA 1
ATOM 3494 C C . ILE A 1 441 ? -15.732 22.217 27.057 1.00 75.62 441 ILE A C 1
ATOM 3496 O O . ILE A 1 441 ? -15.161 22.765 27.998 1.00 75.62 441 ILE A O 1
ATOM 3500 N N . SER A 1 442 ? -16.655 21.270 27.203 1.00 74.75 442 SER A N 1
ATOM 3501 C CA . SER A 1 442 ? -16.971 20.613 28.466 1.00 74.75 442 SER A CA 1
ATOM 3502 C C . SER A 1 442 ? -15.937 19.538 28.795 1.00 74.75 442 SER A C 1
ATOM 3504 O O . SER A 1 442 ? -15.304 18.967 27.901 1.00 74.75 442 SER A O 1
ATOM 3506 N N . ASP A 1 443 ? -15.819 19.188 30.076 1.00 74.81 443 ASP A N 1
ATOM 3507 C CA . ASP A 1 443 ? -14.978 18.062 30.491 1.00 74.81 443 ASP A CA 1
ATOM 3508 C C . ASP A 1 443 ? -15.434 16.753 29.820 1.00 74.81 443 ASP A C 1
ATOM 3510 O O . ASP A 1 443 ? -14.602 15.940 29.425 1.00 74.81 443 ASP A O 1
ATOM 3514 N N . ALA A 1 444 ? -16.743 16.583 29.587 1.00 74.19 444 ALA A N 1
ATOM 3515 C CA . ALA A 1 444 ? -17.320 15.442 28.871 1.00 74.19 444 ALA A CA 1
ATOM 3516 C C . ALA A 1 444 ? -16.874 15.342 27.400 1.00 74.19 444 ALA A C 1
ATOM 3518 O O . ALA A 1 444 ? -16.709 14.235 26.882 1.00 74.19 444 ALA A O 1
ATOM 3519 N N . LEU A 1 445 ? -16.640 16.472 26.719 1.00 75.94 445 LEU A N 1
ATOM 3520 C CA . LEU A 1 445 ? -16.010 16.476 25.395 1.00 75.94 445 LEU A CA 1
ATOM 3521 C C . LEU A 1 445 ? -14.532 16.082 25.498 1.00 75.94 445 LEU A C 1
ATOM 3523 O O . LEU A 1 445 ? -14.071 15.257 24.712 1.00 75.94 445 LEU A O 1
ATOM 3527 N N . VAL A 1 446 ? -13.799 16.634 26.473 1.00 75.75 446 VAL A N 1
ATOM 3528 C CA . VAL A 1 446 ? -12.380 16.299 26.699 1.00 75.75 446 VAL A CA 1
ATOM 3529 C C . VAL A 1 446 ? -12.210 14.803 26.980 1.00 75.75 446 VAL A C 1
ATOM 3531 O O . VAL A 1 446 ? -11.327 14.181 26.397 1.00 75.75 446 VAL A O 1
ATOM 3534 N N . ALA A 1 447 ? -13.083 14.204 27.794 1.00 73.38 447 ALA A N 1
ATOM 3535 C CA . ALA A 1 447 ? -13.092 12.767 28.053 1.00 73.38 447 ALA A CA 1
ATOM 3536 C C . ALA A 1 447 ? -13.412 11.946 26.790 1.00 73.38 447 ALA A C 1
ATOM 3538 O O . ALA A 1 447 ? -12.702 10.990 26.494 1.00 73.38 447 ALA A O 1
ATOM 3539 N N . ALA A 1 448 ? -14.416 12.344 25.999 1.00 72.94 448 ALA A N 1
ATOM 3540 C CA . ALA A 1 448 ? -14.826 11.608 24.798 1.00 72.94 448 ALA A CA 1
ATOM 3541 C C . ALA A 1 448 ? -13.789 11.612 23.653 1.00 72.94 448 ALA A C 1
ATOM 3543 O O . ALA A 1 448 ? -13.813 10.713 22.808 1.00 72.94 448 ALA A O 1
ATOM 3544 N N . VAL A 1 449 ? -12.880 12.598 23.612 1.00 73.12 449 VAL A N 1
ATOM 3545 C CA . VAL A 1 449 ? -11.748 12.637 22.659 1.00 73.12 449 VAL A CA 1
ATOM 3546 C C . VAL A 1 449 ? -10.445 12.065 23.229 1.00 73.12 449 VAL A C 1
ATOM 3548 O O . VAL A 1 449 ? -9.467 11.938 22.492 1.00 73.12 449 VAL A O 1
ATOM 3551 N N . ASN A 1 450 ? -10.402 11.728 24.520 1.00 73.06 450 ASN A N 1
ATOM 3552 C CA . ASN A 1 450 ? -9.204 11.230 25.189 1.00 73.06 450 ASN A CA 1
ATOM 3553 C C . ASN A 1 450 ? -9.060 9.714 24.990 1.00 73.06 450 ASN A C 1
ATOM 3555 O O . ASN A 1 450 ? -9.495 8.918 25.823 1.00 73.06 450 ASN A O 1
ATOM 3559 N N . TYR A 1 451 ? -8.445 9.321 23.874 1.00 75.88 451 TYR A N 1
ATOM 3560 C CA . TYR A 1 451 ? -8.173 7.914 23.590 1.00 75.88 451 TYR A CA 1
ATOM 3561 C C . TYR A 1 451 ? -7.265 7.275 24.652 1.00 75.88 451 TYR A C 1
ATOM 3563 O O . TYR A 1 451 ? -6.330 7.891 25.165 1.00 75.88 451 TYR A O 1
ATOM 3571 N N . THR A 1 452 ? -7.521 6.005 24.959 1.00 71.62 452 THR A N 1
ATOM 3572 C CA . THR A 1 452 ? -6.720 5.199 25.894 1.00 71.62 452 THR A CA 1
ATOM 3573 C C . THR A 1 452 ? -5.329 4.870 25.337 1.00 71.62 452 THR A C 1
ATOM 3575 O O . THR A 1 452 ? -4.407 4.623 26.115 1.00 71.62 452 THR A O 1
ATOM 3578 N N . PHE A 1 453 ? -5.186 4.872 24.008 1.00 74.62 453 PHE A N 1
ATOM 3579 C CA . PHE A 1 453 ? -3.951 4.758 23.227 1.00 74.62 453 PHE A CA 1
ATOM 3580 C C . PHE A 1 453 ? -4.210 5.232 21.781 1.00 74.62 453 PHE A C 1
ATOM 3582 O O . PHE A 1 453 ? -5.363 5.401 21.389 1.00 74.62 453 PHE A O 1
ATOM 3589 N N . ASP A 1 454 ? -3.167 5.443 20.973 1.00 74.06 454 ASP A N 1
ATOM 3590 C CA . ASP A 1 454 ? -3.326 5.897 19.580 1.00 74.06 454 ASP A CA 1
ATOM 3591 C C . ASP A 1 454 ? -4.097 4.862 18.719 1.00 74.06 454 ASP A C 1
ATOM 3593 O O . ASP A 1 454 ? -3.731 3.682 18.719 1.00 74.06 454 ASP A O 1
ATOM 3597 N N . PRO A 1 455 ? -5.140 5.255 17.956 1.00 76.56 455 PRO A N 1
ATOM 3598 C CA . PRO A 1 455 ? -5.851 4.336 17.066 1.00 76.56 455 PRO A CA 1
ATOM 3599 C C . PRO A 1 455 ? -4.933 3.823 15.939 1.00 76.56 455 PRO A C 1
ATOM 3601 O O . PRO A 1 455 ? -4.140 4.603 15.406 1.00 76.56 455 PRO A O 1
ATOM 3604 N N . PRO A 1 456 ? -5.047 2.546 15.524 1.00 74.19 456 PRO A N 1
ATOM 3605 C CA . PRO A 1 456 ? -4.270 2.010 14.407 1.00 74.19 456 PRO A CA 1
ATOM 3606 C C . PRO A 1 456 ? -4.713 2.617 13.064 1.00 74.19 456 PRO A C 1
ATOM 3608 O O . PRO A 1 456 ? -5.855 3.062 12.909 1.00 74.19 456 PRO A O 1
ATOM 3611 N N . GLY A 1 457 ? -3.818 2.596 12.071 1.00 70.44 457 GLY A N 1
ATOM 3612 C CA . GLY A 1 457 ? -4.027 3.242 10.769 1.00 70.44 457 GLY A CA 1
ATOM 3613 C C . GLY A 1 457 ? -5.286 2.758 10.046 1.00 70.44 457 GLY A C 1
ATOM 3614 O O . GLY A 1 457 ? -6.074 3.570 9.549 1.00 70.44 457 GLY A O 1
ATOM 3615 N N . HIS A 1 458 ? -5.552 1.448 10.077 1.00 75.19 458 HIS A N 1
ATOM 3616 C CA . HIS A 1 458 ? -6.768 0.887 9.489 1.00 75.19 458 HIS A CA 1
ATOM 3617 C C . HIS A 1 458 ? -8.063 1.369 10.168 1.00 75.19 458 HIS A C 1
ATOM 3619 O O . HIS A 1 458 ? -9.098 1.437 9.502 1.00 75.19 458 HIS A O 1
ATOM 3625 N N . GLU A 1 459 ? -8.050 1.712 11.464 1.00 79.44 459 GLU A N 1
ATOM 3626 C CA . GLU A 1 459 ? -9.237 2.238 12.153 1.00 79.44 459 GLU A CA 1
ATOM 3627 C C . GLU A 1 459 ? -9.496 3.690 11.757 1.00 79.44 459 GLU A C 1
ATOM 3629 O O . GLU A 1 459 ? -10.627 4.030 11.408 1.00 79.44 459 GLU A O 1
ATOM 3634 N N . GLU A 1 460 ? -8.460 4.529 11.683 1.00 77.75 460 GLU A N 1
ATOM 3635 C CA . GLU A 1 460 ? -8.590 5.883 11.127 1.00 77.75 460 GLU A CA 1
ATOM 3636 C C . GLU A 1 460 ? -9.110 5.853 9.681 1.00 77.75 460 GLU A C 1
ATOM 3638 O O . GLU A 1 460 ? -10.035 6.595 9.323 1.00 77.75 460 GLU A O 1
ATOM 3643 N N . ASN A 1 461 ? -8.616 4.920 8.860 1.00 78.31 461 ASN A N 1
ATOM 3644 C CA . ASN A 1 461 ? -9.133 4.719 7.511 1.00 78.31 461 ASN A CA 1
ATOM 3645 C C . ASN A 1 461 ? -10.578 4.194 7.506 1.00 78.31 461 ASN A C 1
ATOM 3647 O O . ASN A 1 461 ? -11.393 4.715 6.737 1.00 78.31 461 ASN A O 1
ATOM 3651 N N . ARG A 1 462 ? -10.962 3.252 8.377 1.00 84.69 462 ARG A N 1
ATOM 3652 C CA . ARG A 1 462 ? -12.355 2.780 8.514 1.00 84.69 462 ARG A CA 1
ATOM 3653 C C . ARG A 1 462 ? -13.303 3.926 8.881 1.00 84.69 462 ARG A C 1
ATOM 3655 O O . ARG A 1 462 ? -14.342 4.089 8.234 1.00 84.69 462 ARG A O 1
ATOM 3662 N N . ARG A 1 463 ? -12.939 4.748 9.870 1.00 82.06 463 ARG A N 1
ATOM 3663 C CA . ARG A 1 463 ? -13.709 5.923 10.320 1.00 82.06 463 ARG A CA 1
ATOM 3664 C C . ARG A 1 463 ? -13.848 6.956 9.205 1.00 82.06 463 ARG A C 1
ATOM 3666 O O . ARG A 1 463 ? -14.960 7.380 8.895 1.00 82.06 463 ARG A O 1
ATOM 3673 N N . SER A 1 464 ? -12.743 7.284 8.534 1.00 82.50 464 SER A N 1
ATOM 3674 C CA . SER A 1 464 ? -12.708 8.188 7.378 1.00 82.50 464 SER A CA 1
ATOM 3675 C C . SER A 1 464 ? -13.638 7.721 6.253 1.00 82.50 464 SER A C 1
ATOM 3677 O O . SER A 1 464 ? -14.445 8.507 5.750 1.00 82.50 464 SER A O 1
ATOM 3679 N N . HIS A 1 465 ? -13.605 6.432 5.896 1.00 83.62 465 HIS A N 1
ATOM 3680 C CA . HIS A 1 465 ? -14.506 5.857 4.893 1.00 83.62 465 HIS A CA 1
ATOM 3681 C C . HIS A 1 465 ? -15.975 5.845 5.344 1.00 83.62 465 HIS A C 1
ATOM 3683 O O . HIS A 1 465 ? -16.846 6.189 4.541 1.00 83.62 465 HIS A O 1
ATOM 3689 N N . ARG A 1 466 ? -16.268 5.517 6.612 1.00 82.00 466 ARG A N 1
ATOM 3690 C CA . ARG A 1 466 ? -17.634 5.553 7.171 1.00 82.00 466 ARG A CA 1
ATOM 3691 C C . ARG A 1 466 ? -18.214 6.970 7.113 1.00 82.00 466 ARG A C 1
ATOM 3693 O O . ARG A 1 466 ? -19.307 7.154 6.581 1.00 82.00 466 ARG A O 1
ATOM 3700 N N . ILE A 1 467 ? -17.457 7.974 7.561 1.00 79.88 467 ILE A N 1
ATOM 3701 C CA . ILE A 1 467 ? -17.873 9.384 7.524 1.00 79.88 467 ILE A CA 1
ATOM 3702 C C . ILE A 1 467 ? -18.082 9.858 6.077 1.00 79.88 467 ILE A C 1
ATOM 3704 O O . ILE A 1 467 ? -19.125 10.439 5.779 1.00 79.88 467 ILE A O 1
ATOM 3708 N N . LYS A 1 468 ? -17.164 9.547 5.146 1.00 82.12 468 LYS A N 1
ATOM 3709 C CA . LYS A 1 468 ? -17.346 9.855 3.712 1.00 82.12 468 LYS A CA 1
ATOM 3710 C C . LYS A 1 468 ? -18.630 9.237 3.151 1.00 82.12 468 LYS A C 1
ATOM 3712 O O . LYS A 1 468 ? -19.414 9.939 2.517 1.00 82.12 468 LYS A O 1
ATOM 3717 N N . ARG A 1 469 ? -18.873 7.948 3.418 1.00 83.31 469 ARG A N 1
ATOM 3718 C CA . ARG A 1 469 ? -20.053 7.208 2.940 1.00 83.31 469 ARG A CA 1
ATOM 3719 C C . ARG A 1 469 ? -21.369 7.826 3.422 1.00 83.31 469 ARG A C 1
ATOM 3721 O O . ARG A 1 469 ? -22.318 7.862 2.647 1.00 83.31 469 ARG A O 1
ATOM 3728 N N . PHE A 1 470 ? -21.425 8.334 4.655 1.00 76.31 470 PHE A N 1
ATOM 3729 C CA . PHE A 1 470 ? -22.613 9.025 5.172 1.00 76.31 470 PHE A CA 1
ATOM 3730 C C . PHE A 1 470 ? -22.743 10.474 4.691 1.00 76.31 470 PHE A C 1
ATOM 3732 O O . PHE A 1 470 ? -23.861 10.948 4.493 1.00 76.31 470 PHE A O 1
ATOM 3739 N N . LEU A 1 471 ? -21.632 11.182 4.480 1.00 78.31 471 LEU A N 1
ATOM 3740 C CA . LEU A 1 471 ? -21.657 12.554 3.973 1.00 78.31 471 LEU A CA 1
ATOM 3741 C C . LEU A 1 471 ? -22.087 12.640 2.509 1.00 78.31 471 LEU A C 1
ATOM 3743 O O . LEU A 1 471 ? -22.794 13.576 2.165 1.00 78.31 471 LEU A O 1
ATOM 3747 N N . VAL A 1 472 ? -21.691 11.700 1.648 1.00 80.62 472 VAL A N 1
ATOM 3748 C CA . VAL A 1 472 ? -21.924 11.792 0.192 1.00 80.62 472 VAL A CA 1
ATOM 3749 C C . VAL A 1 472 ? -23.406 11.964 -0.189 1.00 80.62 472 VAL A C 1
ATOM 3751 O O . VAL A 1 472 ? -23.699 12.939 -0.883 1.00 80.62 472 VAL A O 1
ATOM 3754 N N . PRO A 1 473 ? -24.362 11.128 0.275 1.00 78.06 473 PRO A N 1
ATOM 3755 C CA . PRO A 1 473 ? -25.784 11.334 -0.023 1.00 78.06 473 PRO A CA 1
ATOM 3756 C C . PRO A 1 473 ? -26.302 12.656 0.554 1.00 78.06 473 PRO A C 1
ATOM 3758 O O . PRO A 1 473 ? -26.967 13.426 -0.122 1.00 78.06 473 PRO A O 1
ATOM 3761 N N . LYS A 1 474 ? -25.907 12.971 1.787 1.00 72.94 474 LYS A N 1
ATOM 3762 C CA . LYS A 1 474 ? -26.368 14.151 2.522 1.00 72.94 474 LYS A CA 1
ATOM 3763 C C . LYS A 1 474 ? -25.853 15.475 1.938 1.00 72.94 474 LYS A C 1
ATOM 3765 O O . LYS A 1 474 ? -26.583 16.463 1.922 1.00 72.94 474 LYS A O 1
ATOM 3770 N N . LEU A 1 475 ? -24.632 15.483 1.399 1.00 74.81 475 LEU A N 1
ATOM 3771 C CA . LEU A 1 475 ? -24.092 16.567 0.578 1.00 74.81 475 LEU A CA 1
ATOM 3772 C C . LEU A 1 475 ? -24.855 16.675 -0.747 1.00 74.81 475 LEU A C 1
ATOM 3774 O O . LEU A 1 475 ? -25.165 17.789 -1.148 1.00 74.81 475 LEU A O 1
ATOM 3778 N N . ARG A 1 476 ? -25.204 15.554 -1.395 1.00 78.31 476 ARG A N 1
ATOM 3779 C CA . ARG A 1 476 ? -26.036 15.549 -2.613 1.00 78.31 476 ARG A CA 1
ATOM 3780 C C . ARG A 1 476 ? -27.415 16.180 -2.379 1.00 78.31 476 ARG A C 1
ATOM 3782 O O . ARG A 1 476 ? -27.902 16.875 -3.262 1.00 78.31 476 ARG A O 1
ATOM 3789 N N . ASP A 1 477 ? -28.004 15.963 -1.204 1.00 74.94 477 ASP A N 1
ATOM 3790 C CA . ASP A 1 477 ? -29.331 16.482 -0.847 1.00 74.94 477 ASP A CA 1
ATOM 3791 C C . ASP A 1 477 ? -29.306 17.964 -0.420 1.00 74.94 477 ASP A C 1
ATOM 3793 O O . ASP A 1 477 ? -30.231 18.713 -0.727 1.00 74.94 477 ASP A O 1
ATOM 3797 N N . HIS A 1 478 ? -28.266 18.405 0.303 1.00 69.31 478 HIS A N 1
ATOM 3798 C CA . HIS A 1 478 ? -28.158 19.793 0.787 1.00 69.31 478 HIS A CA 1
ATOM 3799 C C . HIS A 1 478 ? -27.529 20.758 -0.225 1.00 69.31 478 HIS A C 1
ATOM 3801 O O . HIS A 1 478 ? -27.832 21.955 -0.215 1.00 69.31 478 HIS A O 1
ATOM 3807 N N . LEU A 1 479 ? -26.625 20.278 -1.081 1.00 66.25 479 LEU A N 1
ATOM 3808 C CA . LEU A 1 479 ? -26.083 21.093 -2.159 1.00 66.25 479 LEU A CA 1
ATOM 3809 C C . LEU A 1 479 ? -27.159 21.217 -3.237 1.00 66.25 479 LEU A C 1
ATOM 3811 O O . LEU A 1 479 ? -27.496 20.251 -3.910 1.00 66.25 479 LEU A O 1
ATOM 3815 N N . GLN A 1 480 ? -27.644 22.439 -3.461 1.00 56.75 480 GLN A N 1
ATOM 3816 C CA . GLN A 1 480 ? -28.627 22.780 -4.505 1.00 56.75 480 GLN A CA 1
ATOM 3817 C C . GLN A 1 480 ? -28.060 22.648 -5.945 1.00 56.75 480 GLN A C 1
ATOM 3819 O O . GLN A 1 480 ? -28.520 23.306 -6.873 1.00 56.75 480 GLN A O 1
ATOM 3824 N N . ILE A 1 481 ? -27.005 21.848 -6.123 1.00 56.56 481 ILE A N 1
ATOM 3825 C CA . ILE A 1 481 ? -26.209 21.649 -7.334 1.00 56.56 481 ILE A CA 1
ATOM 3826 C C . ILE A 1 481 ? -25.879 20.154 -7.403 1.00 56.56 481 ILE A C 1
ATOM 3828 O O . ILE A 1 481 ? -25.273 19.613 -6.478 1.00 56.56 481 ILE A O 1
ATOM 3832 N N . ARG A 1 482 ? -26.223 19.483 -8.510 1.00 67.62 482 ARG A N 1
ATOM 3833 C CA . ARG A 1 482 ? -25.839 18.080 -8.732 1.00 67.62 482 ARG A CA 1
ATOM 3834 C C . ARG A 1 482 ? -24.328 17.977 -8.959 1.00 67.62 482 ARG A C 1
ATOM 3836 O O . ARG A 1 482 ? -23.839 18.383 -10.009 1.00 67.62 482 ARG A O 1
ATOM 3843 N N . LEU A 1 483 ? -23.604 17.410 -7.995 1.00 64.56 483 LEU A N 1
ATOM 3844 C CA . LEU A 1 483 ? -22.185 17.063 -8.128 1.00 64.56 483 LEU A CA 1
ATOM 3845 C C . LEU A 1 483 ? -22.007 15.547 -8.333 1.00 64.56 483 LEU A C 1
ATOM 3847 O O . LEU A 1 483 ? -22.753 14.776 -7.726 1.00 64.56 483 LEU A O 1
ATOM 3851 N N . PRO A 1 484 ? -21.018 15.105 -9.135 1.00 75.50 484 PRO A N 1
ATOM 3852 C CA . PRO A 1 484 ? -20.644 13.695 -9.248 1.00 75.50 484 PRO A CA 1
ATOM 3853 C C . PRO A 1 484 ? -20.167 13.080 -7.923 1.00 75.50 484 PRO A C 1
ATOM 3855 O O . PRO A 1 484 ? -19.573 13.757 -7.080 1.00 75.50 484 PRO A O 1
ATOM 3858 N N . ASP A 1 485 ? -20.370 11.772 -7.759 1.00 67.44 485 ASP A N 1
ATOM 3859 C CA . ASP A 1 485 ? -20.100 11.067 -6.499 1.00 67.44 485 ASP A CA 1
ATOM 3860 C C . ASP A 1 485 ? -18.626 11.093 -6.079 1.00 67.44 485 ASP A C 1
ATOM 3862 O O . ASP A 1 485 ? -18.339 11.203 -4.890 1.00 67.44 485 ASP A O 1
ATOM 3866 N N . ASN A 1 486 ? -17.678 11.071 -7.018 1.00 69.75 486 ASN A N 1
ATOM 3867 C CA . ASN A 1 486 ? -16.254 11.221 -6.709 1.00 69.75 486 ASN A CA 1
ATOM 3868 C C . ASN A 1 486 ? -15.919 12.618 -6.150 1.00 69.75 486 ASN A C 1
ATOM 3870 O O . ASN A 1 486 ? -15.129 12.727 -5.212 1.00 69.75 486 ASN A O 1
ATOM 3874 N N . ILE A 1 487 ? -16.566 13.675 -6.654 1.00 71.38 487 ILE A N 1
ATOM 3875 C CA . ILE A 1 487 ? -16.431 15.041 -6.123 1.00 71.38 487 ILE A CA 1
ATOM 3876 C C . ILE A 1 487 ? -17.086 15.148 -4.743 1.00 71.38 487 ILE A C 1
ATOM 3878 O O . ILE A 1 487 ? -16.501 15.729 -3.829 1.00 71.38 487 ILE A O 1
ATOM 3882 N N . LEU A 1 488 ? -18.254 14.531 -4.545 1.00 71.31 488 LEU A N 1
ATOM 3883 C CA . LEU A 1 488 ? -18.891 14.446 -3.228 1.00 71.31 488 LEU A CA 1
ATOM 3884 C C . LEU A 1 488 ? -18.017 13.677 -2.221 1.00 71.31 488 LEU A C 1
ATOM 3886 O O . LEU A 1 488 ? -17.895 14.115 -1.081 1.00 71.31 488 LEU A O 1
ATOM 3890 N N . VAL A 1 489 ? -17.360 12.583 -2.631 1.00 73.44 489 VAL A N 1
ATOM 3891 C CA . VAL A 1 489 ? -16.398 11.823 -1.805 1.00 73.44 489 VAL A CA 1
ATOM 3892 C C . VAL A 1 489 ? -15.166 12.669 -1.467 1.00 73.44 489 VAL A C 1
ATOM 3894 O O . VAL A 1 489 ? -14.682 12.617 -0.335 1.00 73.44 489 VAL A O 1
ATOM 3897 N N . PHE A 1 490 ? -14.674 13.473 -2.412 1.00 75.62 490 PHE A N 1
ATOM 3898 C CA . PHE A 1 490 ? -13.542 14.379 -2.208 1.00 75.62 490 PHE A CA 1
ATOM 3899 C C . PHE A 1 490 ? -13.883 15.515 -1.227 1.00 75.62 490 PHE A C 1
ATOM 3901 O O . PHE A 1 490 ? -13.174 15.714 -0.237 1.00 75.62 490 PHE A O 1
ATOM 3908 N N . ILE A 1 491 ? -15.023 16.190 -1.424 1.00 71.94 491 ILE A N 1
ATOM 3909 C CA . ILE A 1 491 ? -15.559 17.204 -0.499 1.00 71.94 491 ILE A CA 1
ATOM 3910 C C . ILE A 1 491 ? -15.776 16.589 0.888 1.00 71.94 491 ILE A C 1
ATOM 3912 O O . ILE A 1 491 ? -15.304 17.136 1.886 1.00 71.94 491 ILE A O 1
ATOM 3916 N N . ALA A 1 492 ? -16.418 15.420 0.961 1.00 78.75 492 ALA A N 1
ATOM 3917 C CA . ALA A 1 492 ? -16.595 14.685 2.207 1.00 78.75 492 ALA A CA 1
ATOM 3918 C C . ALA A 1 492 ? -15.249 14.370 2.881 1.00 78.75 492 ALA A C 1
ATOM 3920 O O . ALA A 1 492 ? -15.133 14.519 4.094 1.00 78.75 492 ALA A O 1
ATOM 3921 N N . GLY A 1 493 ? -14.213 14.034 2.104 1.00 77.06 493 GLY A N 1
ATOM 3922 C CA . GLY A 1 493 ? -12.831 13.858 2.560 1.00 77.06 493 GLY A CA 1
ATOM 3923 C C . GLY A 1 493 ? -12.275 15.066 3.321 1.00 77.06 493 GLY A C 1
ATOM 3924 O O . GLY A 1 493 ? -11.720 14.903 4.408 1.00 77.06 493 GLY A O 1
ATOM 3925 N N . HIS A 1 494 ? -12.495 16.284 2.819 1.00 76.12 494 HIS A N 1
ATOM 3926 C CA . HIS A 1 494 ? -12.104 17.523 3.510 1.00 76.12 494 HIS A CA 1
ATOM 3927 C C . HIS A 1 494 ? -12.959 17.849 4.746 1.00 76.12 494 HIS A C 1
ATOM 3929 O O . HIS A 1 494 ? -12.530 18.629 5.611 1.00 76.12 494 HIS A O 1
ATOM 3935 N N . LEU A 1 495 ? -14.154 17.260 4.842 1.00 75.94 495 LEU A N 1
ATOM 3936 C CA . LEU A 1 495 ? -15.092 17.439 5.948 1.00 75.94 495 LEU A CA 1
ATOM 3937 C C . LEU A 1 495 ? -14.946 16.385 7.057 1.00 75.94 495 LEU A C 1
ATOM 3939 O O . LEU A 1 495 ? -15.351 16.686 8.179 1.00 75.94 495 LEU A O 1
ATOM 3943 N N . VAL A 1 496 ? -14.308 15.226 6.809 1.00 78.81 496 VAL A N 1
ATOM 3944 C CA . VAL A 1 496 ? -14.161 14.108 7.775 1.00 78.81 496 VAL A CA 1
ATOM 3945 C C . VAL A 1 496 ? -13.815 14.588 9.187 1.00 78.81 496 VAL A C 1
ATOM 3947 O O . VAL A 1 496 ? -14.562 14.321 10.123 1.00 78.81 496 VAL A O 1
ATOM 3950 N N . ARG A 1 497 ? -12.727 15.359 9.341 1.00 76.06 497 ARG A N 1
ATOM 3951 C CA . ARG A 1 497 ? -12.256 15.841 10.656 1.00 76.06 497 ARG A CA 1
ATOM 3952 C C . ARG A 1 497 ? -13.261 16.757 11.368 1.00 76.06 497 ARG A C 1
ATOM 3954 O O . ARG A 1 497 ? -13.378 16.688 12.585 1.00 76.06 497 ARG A O 1
ATOM 3961 N N . LYS A 1 498 ? -13.988 17.598 10.621 1.00 76.81 498 LYS A N 1
ATOM 3962 C CA . LYS A 1 498 ? -14.994 18.518 11.183 1.00 76.81 498 LYS A CA 1
ATOM 3963 C C . LYS A 1 498 ? -16.231 17.745 11.633 1.00 76.81 498 LYS A C 1
ATOM 3965 O O . LYS A 1 498 ? -16.754 17.993 12.711 1.00 76.81 498 LYS A O 1
ATOM 3970 N N . CYS A 1 499 ? -16.647 16.765 10.833 1.00 75.94 499 CYS A N 1
ATOM 3971 C CA . CYS A 1 499 ? -17.775 15.896 11.149 1.00 75.94 499 CYS A CA 1
ATOM 3972 C C . CYS A 1 499 ? -17.477 15.025 12.371 1.00 75.94 499 CYS A C 1
ATOM 3974 O O . CYS A 1 499 ? -18.320 14.939 13.253 1.00 75.94 499 CYS A O 1
ATOM 3976 N N . ALA A 1 500 ? -16.275 14.444 12.467 1.00 76.75 500 ALA A N 1
ATOM 3977 C CA . ALA A 1 500 ? -15.848 13.679 13.638 1.00 76.75 500 ALA A CA 1
ATOM 3978 C C . ALA A 1 500 ? -15.857 14.528 14.923 1.00 76.75 500 ALA A C 1
ATOM 3980 O O . ALA A 1 500 ? -16.379 14.081 15.944 1.00 76.75 500 ALA A O 1
ATOM 3981 N N . ALA A 1 501 ? -15.341 15.763 14.863 1.00 74.75 501 ALA A N 1
ATOM 3982 C CA . ALA A 1 501 ? -15.361 16.689 15.995 1.00 74.75 501 ALA A CA 1
ATOM 3983 C C . ALA A 1 501 ? -16.797 17.014 16.445 1.00 74.75 501 ALA A C 1
ATOM 3985 O O . ALA A 1 501 ? -17.143 16.750 17.592 1.00 74.75 501 ALA A O 1
ATOM 3986 N N . ILE A 1 502 ? -17.647 17.490 15.528 1.00 74.06 502 ILE A N 1
ATOM 3987 C CA . ILE A 1 502 ? -19.035 17.884 15.829 1.00 74.06 502 ILE A CA 1
ATOM 3988 C C . ILE A 1 502 ? -19.887 16.682 16.279 1.00 74.06 502 ILE A C 1
ATOM 3990 O O . ILE A 1 502 ? -20.696 16.805 17.191 1.00 74.06 502 ILE A O 1
ATOM 3994 N N . THR A 1 503 ? -19.681 15.496 15.696 1.00 74.56 503 THR A N 1
ATOM 3995 C CA . THR A 1 503 ? -20.405 14.278 16.110 1.00 74.56 503 THR A CA 1
ATOM 3996 C C . THR A 1 503 ? -20.012 13.849 17.523 1.00 74.56 503 THR A C 1
ATOM 3998 O O . THR A 1 503 ? -20.871 13.430 18.291 1.00 74.56 503 THR A O 1
ATOM 4001 N N . THR A 1 504 ? -18.733 13.981 17.889 1.00 75.06 504 THR A N 1
ATOM 4002 C CA . THR A 1 504 ? -18.271 13.694 19.258 1.00 75.06 504 THR A CA 1
ATOM 4003 C C . THR A 1 504 ? -18.823 14.722 20.247 1.00 75.06 504 THR A C 1
ATOM 4005 O O . THR A 1 504 ? -19.271 14.357 21.325 1.00 75.06 504 THR A O 1
ATOM 4008 N N . GLU A 1 505 ? -18.856 15.996 19.856 1.00 74.44 505 GLU A N 1
ATOM 4009 C CA . GLU A 1 505 ? -19.397 17.096 20.655 1.00 74.44 505 GLU A CA 1
ATOM 4010 C C . GLU A 1 505 ? -20.889 16.917 20.975 1.00 74.44 505 GLU A C 1
ATOM 4012 O O . GLU A 1 505 ? -21.265 16.953 22.144 1.00 74.44 505 GLU A O 1
ATOM 4017 N N . GLU A 1 506 ? -21.716 16.618 19.969 1.00 73.81 506 GLU A N 1
ATOM 4018 C CA . GLU A 1 506 ? -23.143 16.307 20.143 1.00 73.81 506 GLU A CA 1
ATOM 4019 C C . GLU A 1 506 ? -23.369 15.044 20.997 1.00 73.81 506 GLU A C 1
ATOM 4021 O O . GLU A 1 506 ? -24.297 15.004 21.803 1.00 73.81 506 GLU A O 1
ATOM 4026 N N . GLN A 1 507 ? -22.503 14.026 20.879 1.00 71.69 507 GLN A N 1
ATOM 4027 C CA . GLN A 1 507 ? -22.551 12.827 21.731 1.00 71.69 507 GLN A CA 1
ATOM 4028 C C . GLN A 1 507 ? -22.193 13.101 23.202 1.00 71.69 507 GLN A C 1
ATOM 4030 O O . GLN A 1 507 ? -22.665 12.373 24.073 1.00 71.69 507 GLN A O 1
ATOM 4035 N N . SER A 1 508 ? -21.385 14.127 23.486 1.00 73.25 508 SER A N 1
ATOM 4036 C CA . SER A 1 508 ? -20.998 14.524 24.848 1.00 73.25 508 SER A CA 1
ATOM 4037 C C . SER A 1 508 ? -22.011 15.449 25.541 1.00 73.25 508 SER A C 1
ATOM 4039 O O . SER A 1 508 ? -21.868 15.715 26.737 1.00 73.25 508 SER A O 1
ATOM 4041 N N . LEU A 1 509 ? -23.029 15.960 24.837 1.00 72.44 509 LEU A N 1
ATOM 4042 C CA . LEU A 1 509 ? -24.028 16.861 25.423 1.00 72.44 509 LEU A CA 1
ATOM 4043 C C . LEU A 1 509 ? -24.863 16.165 26.508 1.00 72.44 509 LEU A C 1
ATOM 4045 O O . LEU A 1 509 ? -25.310 15.032 26.349 1.00 72.44 509 LEU A O 1
ATOM 4049 N N . GLY A 1 510 ? -25.100 16.870 27.619 1.00 64.88 510 GLY A N 1
ATOM 4050 C CA . GLY A 1 510 ? -25.916 16.372 28.734 1.00 64.88 510 GLY A CA 1
ATOM 4051 C C . GLY A 1 510 ? -25.323 15.177 29.493 1.00 64.88 510 GLY A C 1
ATOM 4052 O O . GLY A 1 510 ? -26.024 14.578 30.304 1.00 64.88 510 GLY A O 1
ATOM 4053 N N . THR A 1 511 ? -24.059 14.825 29.237 1.00 67.19 511 THR A N 1
ATOM 4054 C CA . THR A 1 511 ? -23.339 13.774 29.965 1.00 67.19 511 THR A CA 1
ATOM 4055 C C . THR A 1 511 ? -22.497 14.412 31.066 1.00 67.19 511 THR A C 1
ATOM 4057 O O . THR A 1 511 ? -21.458 15.003 30.784 1.00 67.19 511 THR A O 1
ATOM 4060 N N . ASP A 1 512 ? -22.928 14.295 32.322 1.00 64.69 512 ASP A N 1
ATOM 4061 C CA . ASP A 1 512 ? -22.136 14.752 33.467 1.00 64.69 512 ASP A CA 1
ATOM 4062 C C . ASP A 1 512 ? -21.020 13.750 33.791 1.00 64.69 512 ASP A C 1
ATOM 4064 O O . ASP A 1 512 ? -21.278 12.554 33.981 1.00 64.69 512 ASP A O 1
ATOM 4068 N N . ILE A 1 513 ? -19.779 14.238 33.925 1.00 66.81 513 ILE A N 1
ATOM 4069 C CA . ILE A 1 513 ? -18.684 13.387 34.395 1.00 66.81 513 ILE A CA 1
ATOM 4070 C C . ILE A 1 513 ? -18.901 13.051 35.868 1.00 66.81 513 ILE A C 1
ATOM 4072 O O . ILE A 1 513 ? -18.742 13.877 36.763 1.00 66.81 513 ILE A O 1
ATOM 4076 N N . SER A 1 514 ? -19.236 11.790 36.103 1.00 69.12 514 SER A N 1
ATOM 4077 C CA . SER A 1 514 ? -19.484 11.206 37.416 1.00 69.12 514 SER A CA 1
ATOM 4078 C C . SER A 1 514 ? -18.843 9.821 37.532 1.00 69.12 514 SER A C 1
ATOM 4080 O O . SER A 1 514 ? -18.491 9.190 36.529 1.00 69.12 514 SER A O 1
ATOM 4082 N N . GLU A 1 515 ? -18.671 9.350 38.766 1.00 75.50 515 GLU A N 1
ATOM 4083 C CA . GLU A 1 515 ? -18.303 7.965 39.063 1.00 75.50 515 GLU A CA 1
ATOM 4084 C C . GLU A 1 515 ? -19.537 7.250 39.619 1.00 75.50 515 GLU A C 1
ATOM 4086 O O . GLU A 1 515 ? -20.095 7.652 40.641 1.00 75.50 515 GLU A O 1
ATOM 4091 N N . THR A 1 516 ? -19.984 6.199 38.932 1.00 77.56 516 THR A N 1
ATOM 4092 C CA . THR A 1 516 ? -21.138 5.392 39.344 1.00 77.56 516 THR A CA 1
ATOM 4093 C C . THR A 1 516 ? -20.635 4.135 40.036 1.00 77.56 516 THR A C 1
ATOM 4095 O O . THR A 1 516 ? -19.815 3.403 39.482 1.00 77.56 516 THR A O 1
ATOM 4098 N N . THR A 1 517 ? -21.114 3.877 41.253 1.00 84.50 517 THR A N 1
ATOM 4099 C CA . THR A 1 517 ? -20.826 2.630 41.973 1.00 84.50 517 THR A CA 1
ATOM 4100 C C . THR A 1 517 ? -22.017 1.689 41.863 1.00 84.50 517 THR A C 1
ATOM 4102 O O . THR A 1 517 ? -23.134 2.063 42.213 1.00 84.50 517 THR A O 1
ATOM 4105 N N . VAL A 1 518 ? -21.765 0.474 41.383 1.00 85.94 518 VAL A N 1
ATOM 4106 C CA . VAL A 1 518 ? -22.763 -0.575 41.149 1.00 85.94 518 VAL A CA 1
ATOM 4107 C C . VAL A 1 518 ? -22.454 -1.753 42.058 1.00 85.94 518 VAL A C 1
ATOM 4109 O O . VAL A 1 518 ? -21.305 -2.201 42.131 1.00 85.94 518 VAL A O 1
ATOM 4112 N N . SER A 1 519 ? -23.474 -2.262 42.748 1.00 86.00 519 SER A N 1
ATOM 4113 C CA . SER A 1 519 ? -23.312 -3.428 43.611 1.00 86.00 519 SER A CA 1
ATOM 4114 C C . SER A 1 519 ? -23.475 -4.709 42.808 1.00 86.00 519 SER A C 1
ATOM 4116 O O . SER A 1 519 ? -24.506 -4.938 42.182 1.00 86.00 519 SER A O 1
ATOM 4118 N N . LEU A 1 520 ? -22.474 -5.577 42.862 1.00 85.81 520 LEU A N 1
ATOM 4119 C CA . LEU A 1 520 ? -22.512 -6.901 42.246 1.00 85.81 520 LEU A CA 1
ATOM 4120 C C . LEU A 1 520 ? -23.318 -7.914 43.083 1.00 85.81 520 LEU A C 1
ATOM 4122 O O . LEU A 1 520 ? -23.544 -9.037 42.650 1.00 85.81 520 LEU A O 1
ATOM 4126 N N . THR A 1 521 ? -23.786 -7.512 44.271 1.00 83.44 521 THR A N 1
ATOM 4127 C CA . THR A 1 521 ? -24.660 -8.326 45.139 1.00 83.44 521 THR A CA 1
ATOM 4128 C C . THR A 1 521 ? -26.126 -8.360 44.685 1.00 83.44 521 THR A C 1
ATOM 4130 O O . THR A 1 521 ? -26.915 -9.152 45.203 1.00 83.44 521 THR A O 1
ATOM 4133 N N . GLN A 1 522 ? -26.500 -7.509 43.728 1.00 86.12 522 GLN A N 1
ATOM 4134 C CA . GLN A 1 522 ? -27.837 -7.401 43.137 1.00 86.12 522 GLN A CA 1
ATOM 4135 C C . GLN A 1 522 ? -27.782 -7.808 41.657 1.00 86.12 522 GLN A C 1
ATOM 4137 O O . GLN A 1 522 ? -26.705 -8.066 41.123 1.00 86.12 522 GLN A O 1
ATOM 4142 N N . ASP A 1 523 ? -28.928 -7.844 40.974 1.00 87.00 523 ASP A N 1
ATOM 4143 C CA . ASP A 1 523 ? -28.925 -7.934 39.512 1.00 87.00 523 ASP A CA 1
ATOM 4144 C C . ASP A 1 523 ? -28.131 -6.757 38.921 1.00 87.00 523 ASP A C 1
ATOM 4146 O O . ASP A 1 523 ? -28.286 -5.606 39.345 1.00 87.00 523 ASP A O 1
ATOM 4150 N N . VAL A 1 524 ? -27.281 -7.046 37.936 1.00 86.19 524 VAL A N 1
ATOM 4151 C CA . VAL A 1 524 ? -26.468 -6.046 37.235 1.00 86.19 524 VAL A CA 1
ATOM 4152 C C . VAL A 1 524 ? -26.896 -6.013 35.781 1.00 86.19 524 VAL A C 1
ATOM 4154 O O . VAL A 1 524 ? -26.802 -7.013 35.070 1.00 86.19 524 VAL A O 1
ATOM 4157 N N . TYR A 1 525 ? -27.328 -4.844 35.334 1.00 85.88 525 TYR A N 1
ATOM 4158 C CA . TYR A 1 525 ? -27.721 -4.565 33.964 1.00 85.88 525 TYR A CA 1
ATOM 4159 C C . TYR A 1 525 ? -26.625 -3.751 33.277 1.00 85.88 525 TYR A C 1
ATOM 4161 O O . TYR A 1 525 ? -26.063 -2.843 33.883 1.00 85.88 525 TYR A O 1
ATOM 4169 N N . ILE A 1 526 ? -26.321 -4.065 32.018 1.00 83.44 526 ILE A N 1
ATOM 4170 C CA . ILE A 1 526 ? -25.369 -3.322 31.186 1.00 83.44 526 ILE A CA 1
ATOM 4171 C C . ILE A 1 526 ? -26.101 -2.670 30.011 1.00 83.44 526 ILE A C 1
ATOM 4173 O O . ILE A 1 526 ? -26.902 -3.314 29.323 1.00 83.44 526 ILE A O 1
ATOM 4177 N N . SER A 1 527 ? -25.830 -1.387 29.781 1.00 79.56 527 SER A N 1
ATOM 4178 C CA . SER A 1 527 ? -26.307 -0.652 28.610 1.00 79.56 527 SER A CA 1
ATOM 4179 C C . SER A 1 527 ? -25.157 -0.392 27.635 1.00 79.56 527 SER A C 1
ATOM 4181 O O . SER A 1 527 ? -23.990 -0.292 28.026 1.00 79.56 527 SER A O 1
ATOM 4183 N N . TYR A 1 528 ? -25.488 -0.284 26.350 1.00 78.38 528 TYR A N 1
ATOM 4184 C CA . TYR A 1 528 ? -24.523 -0.026 25.287 1.00 78.38 528 TYR A CA 1
ATOM 4185 C C . TYR A 1 528 ? -24.863 1.267 24.546 1.00 78.38 528 TYR A C 1
ATOM 4187 O O . TYR A 1 528 ? -26.025 1.647 24.413 1.00 78.38 528 TYR A O 1
ATOM 4195 N N . THR A 1 529 ? -23.829 1.916 24.028 1.00 76.19 529 THR A N 1
ATOM 4196 C CA . THR A 1 529 ? -23.915 2.963 23.010 1.00 76.19 529 THR A CA 1
ATOM 4197 C C . THR A 1 529 ? -23.152 2.505 21.768 1.00 76.19 529 THR A C 1
ATOM 4199 O O . THR A 1 529 ? -22.373 1.549 21.821 1.00 76.19 529 THR A O 1
ATOM 4202 N N . VAL A 1 530 ? -23.366 3.163 20.635 1.00 75.50 530 VAL A N 1
ATOM 4203 C CA . VAL A 1 530 ? -22.617 2.903 19.403 1.00 75.50 530 VAL A CA 1
ATOM 4204 C C . VAL A 1 530 ? -22.007 4.222 18.936 1.00 75.50 530 VAL A C 1
ATOM 4206 O O . VAL A 1 530 ? -22.628 5.282 19.015 1.00 75.50 530 VAL A O 1
ATOM 4209 N N . ALA A 1 531 ? -20.741 4.178 18.529 1.00 74.56 531 ALA A N 1
ATOM 4210 C CA . ALA A 1 531 ? -20.018 5.336 18.023 1.00 74.56 531 ALA A CA 1
ATOM 4211 C C . ALA A 1 531 ? -19.072 4.909 16.903 1.00 74.56 531 ALA A C 1
ATOM 4213 O O . ALA A 1 531 ? -18.418 3.870 16.991 1.00 74.56 531 ALA A O 1
ATOM 4214 N N . ASP A 1 532 ? -19.035 5.682 15.817 1.00 73.56 532 ASP A N 1
ATOM 4215 C CA . ASP A 1 532 ? -18.353 5.311 14.571 1.00 73.56 532 ASP A CA 1
ATOM 4216 C C . ASP A 1 532 ? -18.707 3.885 14.074 1.00 73.56 532 ASP A C 1
ATOM 4218 O O . ASP A 1 532 ? -17.908 3.237 13.394 1.00 73.56 532 ASP A O 1
ATOM 4222 N N . GLY A 1 533 ? -19.912 3.382 14.387 1.00 72.50 533 GLY A N 1
ATOM 4223 C CA . GLY A 1 533 ? -20.354 2.017 14.068 1.00 72.50 533 GLY A CA 1
ATOM 4224 C C . GLY A 1 533 ? -19.743 0.901 14.919 1.00 72.50 533 GLY A C 1
ATOM 4225 O O . GLY A 1 533 ? -19.830 -0.263 14.535 1.00 72.50 533 GLY A O 1
ATOM 4226 N N . VAL A 1 534 ? -19.103 1.231 16.042 1.00 78.88 534 VAL A N 1
ATOM 4227 C CA . VAL A 1 534 ? -18.560 0.268 17.010 1.00 78.88 534 VAL A CA 1
ATOM 4228 C C . VAL A 1 534 ? -19.346 0.382 18.313 1.00 78.88 534 VAL A C 1
ATOM 4230 O O . VAL A 1 534 ? -19.628 1.483 18.783 1.00 78.88 534 VAL A O 1
ATOM 4233 N N . ARG A 1 535 ? -19.740 -0.764 18.876 1.00 81.62 535 ARG A N 1
ATOM 4234 C CA . ARG A 1 535 ? -20.502 -0.846 20.126 1.00 81.62 535 ARG A CA 1
ATOM 4235 C C . ARG A 1 535 ? -19.566 -0.714 21.334 1.00 81.62 535 ARG A C 1
ATOM 4237 O O . ARG A 1 535 ? -18.579 -1.444 21.423 1.00 81.62 535 ARG A O 1
ATOM 4244 N N . TYR A 1 536 ? -19.930 0.172 22.255 1.00 80.56 536 TYR A N 1
ATOM 4245 C CA . TYR A 1 536 ? -19.239 0.465 23.511 1.00 80.56 536 TYR A CA 1
ATOM 4246 C C . TYR A 1 536 ? -20.197 0.326 24.689 1.00 80.56 536 TYR A C 1
ATOM 4248 O O . TYR A 1 536 ? -21.402 0.537 24.551 1.00 80.56 536 TYR A O 1
ATOM 4256 N N . VAL A 1 537 ? -19.667 -0.014 25.857 1.00 80.94 537 VAL A N 1
ATOM 4257 C CA . VAL A 1 537 ? -20.417 0.026 27.115 1.00 80.94 537 VAL A CA 1
ATOM 4258 C C . VAL A 1 537 ? -20.743 1.484 27.454 1.00 80.94 537 VAL A C 1
ATOM 4260 O O . VAL A 1 537 ? -19.917 2.366 27.238 1.00 80.94 537 VAL A O 1
ATOM 4263 N N . LYS A 1 538 ? -21.962 1.740 27.941 1.00 78.25 538 LYS A N 1
ATOM 4264 C CA . LYS A 1 538 ? -22.474 3.082 28.267 1.00 78.25 538 LYS A CA 1
ATOM 4265 C C . LYS A 1 538 ? -22.692 3.255 29.769 1.00 78.25 538 LYS A C 1
ATOM 4267 O O . LYS A 1 538 ? -22.199 4.212 30.349 1.00 78.25 538 LYS A O 1
ATOM 4272 N N . SER A 1 539 ? -23.410 2.330 30.402 1.00 78.81 539 SER A N 1
ATOM 4273 C CA . SER A 1 539 ? -23.634 2.318 31.851 1.00 78.81 539 SER A CA 1
ATOM 4274 C C . SER A 1 539 ? -23.744 0.894 32.386 1.00 78.81 539 SER A C 1
ATOM 4276 O O . SER A 1 539 ? -23.984 -0.057 31.635 1.00 78.81 539 SER A O 1
ATOM 4278 N N . PHE A 1 540 ? -23.595 0.776 33.702 1.00 83.81 540 PHE A N 1
ATOM 4279 C CA . PHE A 1 540 ? -24.035 -0.377 34.471 1.00 83.81 540 PHE A CA 1
ATOM 4280 C C . PHE A 1 540 ? -25.015 0.126 35.525 1.00 83.81 540 PHE A C 1
ATOM 4282 O O . PHE A 1 540 ? -24.772 1.165 36.137 1.00 83.81 540 PHE A O 1
ATOM 4289 N N . ASP A 1 541 ? -26.085 -0.622 35.762 1.00 82.75 541 ASP A N 1
ATOM 4290 C CA . ASP A 1 541 ? -27.184 -0.209 36.628 1.00 82.75 541 ASP A CA 1
ATOM 4291 C C . ASP A 1 541 ? -27.721 -1.414 37.414 1.00 82.75 541 ASP A C 1
ATOM 4293 O O . ASP A 1 541 ? -27.804 -2.523 36.887 1.00 82.75 541 ASP A O 1
ATOM 4297 N N . ASN A 1 542 ? -28.133 -1.212 38.670 1.00 86.44 542 ASN A N 1
ATOM 4298 C CA . ASN A 1 542 ? -28.787 -2.265 39.468 1.00 86.44 542 ASN A CA 1
ATOM 4299 C C . ASN A 1 542 ? -30.306 -2.371 39.240 1.00 86.44 542 ASN A C 1
ATOM 4301 O O . ASN A 1 542 ? -30.978 -3.213 39.831 1.00 86.44 542 ASN A O 1
ATOM 4305 N N . ALA A 1 543 ? -30.866 -1.521 38.381 1.00 76.62 543 ALA A N 1
ATOM 4306 C CA . ALA A 1 543 ? -32.275 -1.533 38.018 1.00 76.62 543 ALA A CA 1
ATOM 4307 C C . ALA A 1 543 ? -32.430 -1.307 36.513 1.00 76.62 543 ALA A C 1
ATOM 4309 O O . ALA A 1 543 ? -31.651 -0.578 35.907 1.00 76.62 543 ALA A O 1
ATOM 4310 N N . VAL A 1 544 ? -33.474 -1.883 35.917 1.00 66.12 544 VAL A N 1
ATOM 4311 C CA . VAL A 1 544 ? -33.831 -1.626 34.516 1.00 66.12 544 VAL A CA 1
ATOM 4312 C C . VAL A 1 544 ? -34.306 -0.165 34.375 1.00 66.12 544 VAL A C 1
ATOM 4314 O O . VAL A 1 544 ? -35.347 0.173 34.954 1.00 66.12 544 VAL A O 1
ATOM 4317 N N . PRO A 1 545 ? -33.605 0.719 33.632 1.00 58.69 545 PRO A N 1
ATOM 4318 C CA . PRO A 1 545 ? -34.080 2.076 33.360 1.00 58.69 545 PRO A CA 1
ATOM 4319 C C . PRO A 1 545 ? -35.478 2.088 32.719 1.00 58.69 545 PRO A C 1
ATOM 4321 O O . PRO A 1 545 ? -35.785 1.328 31.805 1.00 58.69 545 PRO A O 1
ATOM 4324 N N . LYS A 1 546 ? -36.342 2.993 33.193 1.00 51.88 546 LYS A N 1
ATOM 4325 C CA . LYS A 1 546 ? -37.776 3.053 32.841 1.00 51.88 546 LYS A CA 1
ATOM 4326 C C . LYS A 1 546 ? -38.094 3.746 31.499 1.00 51.88 546 LYS A C 1
ATOM 4328 O O . LYS A 1 546 ? -39.225 4.194 31.320 1.00 51.88 546 LYS A O 1
ATOM 4333 N N . LEU A 1 547 ? -37.133 3.907 30.584 1.00 47.66 547 LEU A N 1
ATOM 4334 C CA . LEU A 1 547 ? -37.267 4.801 29.421 1.00 47.66 547 LEU A CA 1
ATOM 4335 C C . LEU A 1 547 ? -36.870 4.160 28.082 1.00 47.66 547 LEU A C 1
ATOM 4337 O O . LEU A 1 547 ? -35.766 3.655 27.943 1.00 47.66 547 LEU A O 1
ATOM 4341 N N . CYS A 1 548 ? -37.781 4.309 27.109 1.00 43.09 548 CYS A N 1
ATOM 4342 C CA . CYS A 1 548 ? -37.702 4.010 25.668 1.00 43.09 548 CYS A CA 1
ATOM 4343 C C . CYS A 1 548 ? -37.313 2.583 25.229 1.00 43.09 548 CYS A C 1
ATOM 4345 O O . CYS A 1 548 ? -36.315 2.009 25.641 1.00 43.09 548 CYS A O 1
ATOM 4347 N N . GLU A 1 549 ? -38.067 2.040 24.264 1.00 45.81 549 GLU A N 1
ATOM 4348 C CA . GLU A 1 549 ? -37.910 0.665 23.750 1.00 45.81 549 GLU A CA 1
ATOM 4349 C C . GLU A 1 549 ? -36.568 0.369 23.046 1.00 45.81 549 GLU A C 1
ATOM 4351 O O . GLU A 1 549 ? -36.291 -0.793 22.746 1.00 45.81 549 GLU A O 1
ATOM 4356 N N . GLN A 1 550 ? -35.755 1.398 22.774 1.00 45.78 550 GLN A N 1
ATOM 4357 C CA . GLN A 1 550 ? -34.544 1.335 21.944 1.00 45.78 550 GLN A CA 1
ATOM 4358 C C . GLN A 1 550 ? -33.249 1.043 22.726 1.00 45.78 550 GLN A C 1
ATOM 4360 O O . GLN A 1 550 ? -32.371 0.370 22.197 1.00 45.78 550 GLN A O 1
ATOM 4365 N N . ASP A 1 551 ? -33.127 1.476 23.985 1.00 53.69 551 ASP A N 1
ATOM 4366 C CA . ASP A 1 551 ? -31.937 1.229 24.820 1.00 53.69 551 ASP A CA 1
ATOM 4367 C C . ASP A 1 551 ? -32.217 0.030 25.769 1.00 53.69 551 ASP A C 1
ATOM 4369 O O . ASP A 1 551 ? -32.223 0.183 26.989 1.00 53.69 551 ASP A O 1
ATOM 4373 N N . ARG A 1 552 ? -32.499 -1.177 25.236 1.00 62.06 552 ARG A N 1
ATOM 4374 C CA . ARG A 1 552 ? -32.770 -2.374 26.072 1.00 62.06 552 ARG A CA 1
ATOM 4375 C C . ARG A 1 552 ? -31.508 -2.815 26.836 1.00 62.06 552 ARG A C 1
ATOM 4377 O O . ARG A 1 552 ? -30.575 -3.312 26.200 1.00 62.06 552 ARG A O 1
ATOM 4384 N N . PRO A 1 553 ? -31.462 -2.707 28.177 1.00 71.12 553 PRO A N 1
ATOM 4385 C CA . PRO A 1 553 ? -30.307 -3.153 28.941 1.00 71.12 553 PRO A CA 1
ATOM 4386 C C . PRO A 1 553 ? -30.236 -4.684 28.964 1.00 71.12 553 PRO A C 1
ATOM 4388 O O . PRO A 1 553 ? -31.255 -5.371 29.060 1.00 71.12 553 PRO A O 1
ATOM 4391 N N . THR A 1 554 ? -29.024 -5.228 28.901 1.00 78.88 554 THR A N 1
ATOM 4392 C CA . THR A 1 554 ? -28.784 -6.676 28.985 1.00 78.88 554 THR A CA 1
ATOM 4393 C C . THR A 1 554 ? -28.471 -7.058 30.429 1.00 78.88 554 THR A C 1
ATOM 4395 O O . THR A 1 554 ? -27.702 -6.368 31.092 1.00 78.88 554 THR A O 1
ATOM 4398 N N . LEU A 1 555 ? -29.049 -8.150 30.933 1.00 78.81 555 LEU A N 1
ATOM 4399 C CA . LEU A 1 555 ? -28.689 -8.691 32.246 1.00 78.81 555 LEU A CA 1
ATOM 4400 C C . LEU A 1 555 ? -27.280 -9.304 32.171 1.00 78.81 555 LEU A C 1
ATOM 4402 O O . LEU A 1 555 ? -27.051 -10.222 31.384 1.00 78.81 555 LEU A O 1
ATOM 4406 N N . LEU A 1 556 ? -26.352 -8.783 32.971 1.00 80.56 556 LEU A N 1
ATOM 4407 C CA . LEU A 1 556 ? -24.938 -9.168 32.990 1.00 80.56 556 LEU A CA 1
ATOM 4408 C C . LEU A 1 556 ? -24.606 -10.158 34.116 1.00 80.56 556 LEU A C 1
ATOM 4410 O O . LEU A 1 556 ? -23.768 -11.034 33.924 1.00 80.56 556 LEU A O 1
ATOM 4414 N N . SER A 1 557 ? -25.248 -10.010 35.276 1.00 81.25 557 SER A N 1
ATOM 4415 C CA . SER A 1 557 ? -25.157 -10.933 36.415 1.00 81.25 557 SER A CA 1
ATOM 4416 C C . SER A 1 557 ? -26.466 -10.930 37.187 1.00 81.25 557 SER A C 1
ATOM 4418 O O . SER A 1 557 ? -27.156 -9.907 37.229 1.00 81.25 557 SER A O 1
ATOM 4420 N N . LYS A 1 558 ? -26.782 -12.058 37.823 1.00 78.81 558 LYS A N 1
ATOM 4421 C CA . LYS A 1 558 ? -27.907 -12.172 38.755 1.00 78.81 558 LYS A CA 1
ATOM 4422 C C . LYS A 1 558 ? -27.468 -11.955 40.196 1.00 78.81 558 LYS A C 1
ATOM 4424 O O . LYS A 1 558 ? -26.326 -12.239 40.561 1.00 78.81 558 LYS A O 1
ATOM 4429 N N . GLN A 1 559 ? -28.415 -11.520 41.021 1.00 79.19 559 GLN A N 1
ATOM 4430 C CA . GLN A 1 559 ? -28.273 -11.504 42.472 1.00 79.19 559 GLN A CA 1
ATOM 4431 C C . GLN A 1 559 ? -27.797 -12.869 43.012 1.00 79.19 559 GLN A C 1
ATOM 4433 O O . GLN A 1 559 ? -28.430 -13.900 42.780 1.00 79.19 559 GLN A O 1
ATOM 4438 N N . GLY A 1 560 ? -26.717 -12.850 43.799 1.00 68.31 560 GLY A N 1
ATOM 4439 C CA . GLY A 1 560 ? -26.199 -14.015 44.525 1.00 68.31 560 GLY A CA 1
ATOM 4440 C C . GLY A 1 560 ? -25.129 -14.844 43.803 1.00 68.31 560 GLY A C 1
ATOM 4441 O O . GLY A 1 560 ? -24.655 -15.821 44.379 1.00 68.31 560 GLY A O 1
ATOM 4442 N N . GLU A 1 561 ? -24.716 -14.477 42.586 1.00 76.44 561 GLU A N 1
ATOM 4443 C CA . GLU A 1 561 ? -23.587 -15.128 41.908 1.00 76.44 561 GLU A CA 1
ATOM 4444 C C . GLU A 1 561 ? -22.236 -14.608 42.462 1.00 76.44 561 GLU A C 1
ATOM 4446 O O . GLU A 1 561 ? -22.009 -13.397 42.480 1.00 76.44 561 GLU A O 1
ATOM 4451 N N . PRO A 1 562 ? -21.314 -15.478 42.931 1.00 79.31 562 PRO A N 1
ATOM 4452 C CA . PRO A 1 562 ? -20.036 -15.045 43.499 1.00 79.31 562 PRO A CA 1
ATOM 4453 C C . PRO A 1 562 ? -19.059 -14.622 42.396 1.00 79.31 562 PRO A C 1
ATOM 4455 O O . PRO A 1 562 ? -18.513 -15.454 41.664 1.00 79.31 562 PRO A O 1
ATOM 4458 N N . ILE A 1 563 ? -18.817 -13.316 42.286 1.00 83.25 563 ILE A N 1
ATOM 4459 C CA . ILE A 1 563 ? -17.941 -12.729 41.267 1.00 83.25 563 ILE A CA 1
ATOM 4460 C C . ILE A 1 563 ? -16.556 -12.474 41.859 1.00 83.25 563 ILE A C 1
ATOM 4462 O O . ILE A 1 563 ? -16.397 -11.669 42.771 1.00 83.25 563 ILE A O 1
ATOM 4466 N N . ARG A 1 564 ? -15.533 -13.127 41.299 1.00 81.50 564 ARG A N 1
ATOM 4467 C CA . ARG A 1 564 ? -14.119 -12.980 41.714 1.00 81.50 564 ARG A CA 1
ATOM 4468 C C . ARG A 1 564 ? -13.204 -12.500 40.594 1.00 81.50 564 ARG A C 1
ATOM 4470 O O . ARG A 1 564 ? -12.077 -12.080 40.858 1.00 81.50 564 ARG A O 1
ATOM 4477 N N . LYS A 1 565 ? -13.684 -12.563 39.349 1.00 81.19 565 LYS A N 1
ATOM 4478 C CA . LYS A 1 565 ? -12.956 -12.158 38.149 1.00 81.19 565 LYS A CA 1
ATOM 4479 C C . LYS A 1 565 ? -13.861 -11.328 37.237 1.00 81.19 565 LYS A C 1
ATOM 4481 O O . LYS A 1 565 ? -14.971 -11.740 36.914 1.00 81.19 565 LYS A O 1
ATOM 4486 N N . ILE A 1 566 ? -13.371 -10.171 36.803 1.00 82.75 566 ILE A N 1
ATOM 4487 C CA . ILE A 1 566 ? -14.016 -9.305 35.809 1.00 82.75 566 ILE A CA 1
ATOM 4488 C C . ILE A 1 566 ? -13.116 -9.272 34.583 1.00 82.75 566 ILE A C 1
ATOM 4490 O O . ILE A 1 566 ? -11.982 -8.802 34.657 1.00 82.75 566 ILE A O 1
ATOM 4494 N N . CYS A 1 567 ? -13.618 -9.766 33.459 1.00 82.25 567 CYS A N 1
ATOM 4495 C CA . CYS A 1 567 ? -12.902 -9.786 32.192 1.00 82.25 567 CYS A CA 1
ATOM 4496 C C . CYS A 1 567 ? -13.421 -8.656 31.304 1.00 82.25 567 CYS A C 1
ATOM 4498 O O . CYS A 1 567 ? -14.631 -8.531 31.118 1.00 82.25 567 CYS A O 1
ATOM 4500 N N . ILE A 1 568 ? -12.523 -7.837 30.766 1.00 84.88 568 ILE A N 1
ATOM 4501 C CA . ILE A 1 568 ? -12.854 -6.599 30.056 1.00 84.88 568 ILE A CA 1
ATOM 4502 C C . ILE A 1 568 ? -12.116 -6.600 28.720 1.00 84.88 568 ILE A C 1
ATOM 4504 O O . ILE A 1 568 ? -10.913 -6.846 28.702 1.00 84.88 568 ILE A O 1
ATOM 4508 N N . ALA A 1 569 ? -12.829 -6.309 27.632 1.00 86.94 569 ALA A N 1
ATOM 4509 C CA . ALA A 1 569 ? -12.253 -6.010 26.325 1.00 86.94 569 ALA A CA 1
ATOM 4510 C C . ALA A 1 569 ? -12.475 -4.534 25.986 1.00 86.94 569 ALA A C 1
ATOM 4512 O O . ALA A 1 569 ? -13.609 -4.046 26.019 1.00 86.94 569 ALA A O 1
ATOM 4513 N N . GLU A 1 570 ? -11.400 -3.839 25.632 1.00 86.25 570 GLU A N 1
ATOM 4514 C CA . GLU A 1 570 ? -11.386 -2.411 25.310 1.00 86.25 570 GLU A CA 1
ATOM 4515 C C . GLU A 1 570 ? -10.548 -2.116 24.059 1.00 86.25 570 GLU A C 1
ATOM 4517 O O . GLU A 1 570 ? -9.657 -2.881 23.687 1.00 86.25 570 GLU A O 1
ATOM 4522 N N . ASP A 1 571 ? -10.847 -1.012 23.383 1.00 85.56 571 ASP A N 1
ATOM 4523 C CA . ASP A 1 571 ? -10.029 -0.473 22.296 1.00 85.56 571 ASP A CA 1
ATOM 4524 C C . ASP A 1 571 ? -9.518 0.940 22.640 1.00 85.56 571 ASP A C 1
ATOM 4526 O O . ASP A 1 571 ? -9.492 1.336 23.809 1.00 85.56 571 ASP A O 1
ATOM 4530 N N . TYR A 1 572 ? -9.076 1.684 21.622 1.00 80.06 572 TYR A N 1
ATOM 4531 C CA . TYR A 1 572 ? -8.534 3.036 21.760 1.00 80.06 572 TYR A CA 1
ATOM 4532 C C . TYR A 1 572 ? -9.567 4.040 22.297 1.00 80.06 572 TYR A C 1
ATOM 4534 O O . TYR A 1 572 ? -9.190 5.075 22.841 1.00 80.06 572 TYR A O 1
ATOM 4542 N N . ARG A 1 573 ? -10.870 3.769 22.148 1.00 79.69 573 ARG A N 1
ATOM 4543 C CA . ARG A 1 573 ? -11.960 4.673 22.533 1.00 79.69 573 ARG A CA 1
ATOM 4544 C C . ARG A 1 573 ? -12.630 4.268 23.843 1.00 79.69 573 ARG A C 1
ATOM 4546 O O . ARG A 1 573 ? -13.090 5.150 24.561 1.00 79.69 573 ARG A O 1
ATOM 4553 N N . GLY A 1 574 ? -12.692 2.978 24.173 1.00 82.44 574 GLY A N 1
ATOM 4554 C CA . GLY A 1 574 ? -13.241 2.543 25.459 1.00 82.44 574 GLY A CA 1
ATOM 4555 C C . GLY A 1 574 ? -13.582 1.059 25.552 1.00 82.44 574 GLY A C 1
ATOM 4556 O O . GLY A 1 574 ? -13.190 0.242 24.717 1.00 82.44 574 GLY A O 1
ATOM 4557 N N . ILE A 1 575 ? -14.328 0.701 26.599 1.00 85.81 575 ILE A N 1
ATOM 4558 C CA . ILE A 1 575 ? -14.726 -0.683 26.861 1.00 85.81 575 ILE A CA 1
ATOM 4559 C C . ILE A 1 575 ? -15.812 -1.114 25.868 1.00 85.81 575 ILE A C 1
ATOM 4561 O O . ILE A 1 575 ? -16.871 -0.498 25.763 1.00 85.81 575 ILE A O 1
ATOM 4565 N N . ARG A 1 576 ? -15.566 -2.221 25.166 1.00 85.25 576 ARG A N 1
ATOM 4566 C CA . ARG A 1 576 ? -16.499 -2.840 24.210 1.00 85.25 576 ARG A CA 1
ATOM 4567 C C . ARG A 1 576 ? -17.310 -3.969 24.838 1.00 85.25 576 ARG A C 1
ATOM 4569 O O . ARG A 1 576 ? -18.429 -4.238 24.406 1.00 85.25 576 ARG A O 1
ATOM 4576 N N . PHE A 1 577 ? -16.757 -4.641 25.849 1.00 85.56 577 PHE A N 1
ATOM 4577 C CA . PHE A 1 577 ? -17.381 -5.800 26.486 1.00 85.56 577 PHE A CA 1
ATOM 4578 C C . PHE A 1 577 ? -16.839 -6.052 27.889 1.00 85.56 577 PHE A C 1
ATOM 4580 O O . PHE A 1 577 ? -15.655 -5.850 28.157 1.00 85.56 577 PHE A O 1
ATOM 4587 N N . VAL A 1 578 ? -17.716 -6.552 28.757 1.00 85.19 578 VAL A N 1
ATOM 4588 C CA . VAL A 1 578 ? -17.397 -7.000 30.113 1.00 85.19 578 VAL A CA 1
ATOM 4589 C C . VAL A 1 578 ? -18.071 -8.345 30.357 1.00 85.19 578 VAL A C 1
ATOM 4591 O O . VAL A 1 578 ? -19.209 -8.550 29.942 1.00 85.19 578 VAL A O 1
ATOM 4594 N N . LYS A 1 579 ? -17.375 -9.247 31.050 1.00 85.12 579 LYS A N 1
ATOM 4595 C CA . LYS A 1 579 ? -17.902 -10.515 31.558 1.00 85.12 579 LYS A CA 1
ATOM 4596 C C . LYS A 1 579 ? -17.556 -10.643 33.039 1.00 85.12 579 LYS A C 1
ATOM 4598 O O . LYS A 1 579 ? -16.391 -10.509 33.414 1.00 85.12 579 LYS A O 1
ATOM 4603 N N . LEU A 1 580 ? -18.567 -10.902 33.859 1.00 85.12 580 LEU A N 1
ATOM 4604 C CA . LEU A 1 580 ? -18.421 -11.203 35.281 1.00 85.12 580 LEU A CA 1
ATOM 4605 C C . LEU A 1 580 ? -18.299 -12.729 35.439 1.00 85.12 580 LEU A C 1
ATOM 4607 O O . LEU A 1 580 ? -19.023 -13.477 34.784 1.00 85.12 580 LEU A O 1
ATOM 4611 N N . CYS A 1 581 ? -17.341 -13.186 36.244 1.00 79.62 581 CYS A N 1
ATOM 4612 C CA . CYS A 1 581 ? -16.984 -14.598 36.389 1.00 79.62 581 CYS A CA 1
ATOM 4613 C C . CYS A 1 581 ? -16.737 -14.966 37.863 1.00 79.62 581 CYS A C 1
ATOM 4615 O O . CYS A 1 581 ? -16.126 -14.197 38.617 1.00 79.62 581 CYS A O 1
ATOM 4617 N N . SER A 1 582 ? -17.106 -16.191 38.248 1.00 75.94 582 SER A N 1
ATOM 4618 C CA . SER A 1 582 ? -16.538 -16.830 39.441 1.00 75.94 582 SER A CA 1
ATOM 4619 C C . SER A 1 582 ? -15.074 -17.226 39.189 1.00 75.94 582 SER A C 1
ATOM 4621 O O . SER A 1 582 ? -14.614 -17.248 38.044 1.00 75.94 582 SER A O 1
ATOM 4623 N N . ALA A 1 583 ? -14.317 -17.514 40.253 1.00 64.81 583 ALA A N 1
ATOM 4624 C CA . ALA A 1 583 ? -12.877 -17.788 40.146 1.00 64.81 583 ALA A CA 1
ATOM 4625 C C . ALA A 1 583 ? -12.532 -19.023 39.291 1.00 64.81 583 ALA A C 1
ATOM 4627 O O . ALA A 1 583 ? -11.467 -19.048 38.678 1.00 64.81 583 ALA A O 1
ATOM 4628 N N . ASP A 1 584 ? -13.433 -20.006 39.216 1.00 57.53 584 ASP A N 1
ATOM 4629 C CA . ASP A 1 584 ? -13.181 -21.300 38.567 1.00 57.53 584 ASP A CA 1
ATOM 4630 C C . ASP A 1 584 ? -13.570 -21.322 37.074 1.00 57.53 584 ASP A C 1
ATOM 4632 O O . ASP A 1 584 ? -13.359 -22.316 36.377 1.00 57.53 584 ASP A O 1
ATOM 4636 N N . ALA A 1 585 ? -14.144 -20.231 36.555 1.00 56.47 585 ALA A N 1
ATOM 4637 C CA . ALA A 1 585 ? -14.548 -20.132 35.158 1.00 56.47 585 ALA A CA 1
ATOM 4638 C C . ALA A 1 585 ? -13.347 -19.826 34.242 1.00 56.47 585 ALA A C 1
ATOM 4640 O O . ALA A 1 585 ? -12.891 -18.681 34.133 1.00 56.47 585 ALA A O 1
ATOM 4641 N N . SER A 1 586 ? -12.878 -20.843 33.514 1.00 54.97 586 SER A N 1
ATOM 4642 C CA . SER A 1 586 ? -12.016 -20.639 32.346 1.00 54.97 586 SER A CA 1
ATOM 4643 C C . SER A 1 586 ? -12.748 -19.844 31.252 1.00 54.97 586 SER A C 1
ATOM 4645 O O . SER A 1 586 ? -13.980 -19.742 31.231 1.00 54.97 586 SER A O 1
ATOM 4647 N N . PHE A 1 587 ? -11.998 -19.282 30.300 1.00 55.25 587 PHE A N 1
ATOM 4648 C CA . PHE A 1 587 ? -12.563 -18.613 29.121 1.00 55.25 587 PHE A CA 1
ATOM 4649 C C . PHE A 1 587 ? -13.064 -19.628 28.070 1.00 55.25 587 PHE A C 1
ATOM 4651 O O . PHE A 1 587 ? -12.793 -19.515 26.882 1.00 55.25 587 PHE A O 1
ATOM 4658 N N . ALA A 1 588 ? -13.835 -20.630 28.501 1.00 41.47 588 ALA A N 1
ATOM 4659 C CA . ALA A 1 588 ? -14.431 -21.618 27.611 1.00 41.47 588 ALA A CA 1
ATOM 4660 C C . ALA A 1 588 ? -15.517 -20.977 26.723 1.00 41.47 588 ALA A C 1
ATOM 4662 O O . ALA A 1 588 ? -16.663 -20.794 27.142 1.00 41.47 588 ALA A O 1
ATOM 4663 N N . GLY A 1 589 ? -15.144 -20.626 25.492 1.00 46.91 589 GLY A N 1
ATOM 4664 C CA . GLY A 1 589 ? -16.049 -20.154 24.445 1.00 46.91 589 GLY A CA 1
ATOM 4665 C C . GLY A 1 589 ? -15.380 -19.168 23.490 1.00 46.91 589 GLY A C 1
ATOM 4666 O O . GLY A 1 589 ? -14.508 -18.400 23.880 1.00 46.91 589 GLY A O 1
ATOM 4667 N N . THR A 1 590 ? -15.820 -19.150 22.232 1.00 42.03 590 THR A N 1
ATOM 4668 C CA . THR A 1 590 ? -15.379 -18.156 21.246 1.00 42.03 590 THR A CA 1
ATOM 4669 C C . THR A 1 590 ? -15.757 -16.748 21.710 1.00 42.03 590 THR A C 1
ATOM 4671 O O . THR A 1 590 ? -16.936 -16.397 21.672 1.00 42.03 590 THR A O 1
ATOM 4674 N N . THR A 1 591 ? -14.784 -15.926 22.110 1.00 52.84 591 THR A N 1
ATOM 4675 C CA . THR A 1 591 ? -14.966 -14.481 22.339 1.00 52.84 591 THR A CA 1
ATOM 4676 C C . THR A 1 591 ? -14.448 -13.675 21.146 1.00 52.84 591 THR A C 1
ATOM 4678 O O . THR A 1 591 ? -13.252 -13.394 21.075 1.00 52.84 591 THR A O 1
ATOM 4681 N N . PRO A 1 592 ? -15.315 -13.272 20.197 1.00 55.47 592 PRO A N 1
ATOM 4682 C CA . PRO A 1 592 ? -14.898 -12.829 18.872 1.00 55.47 592 PRO A CA 1
ATOM 4683 C C . PRO A 1 592 ? -14.812 -11.300 18.770 1.00 55.47 592 PRO A C 1
ATOM 4685 O O . PRO A 1 592 ? -15.126 -10.724 17.729 1.00 55.47 592 PRO A O 1
ATOM 4688 N N . ILE A 1 593 ? -14.412 -10.611 19.844 1.00 69.44 593 ILE A N 1
ATOM 4689 C CA . ILE A 1 593 ? -14.167 -9.164 19.776 1.00 69.44 593 ILE A CA 1
ATOM 4690 C C . ILE A 1 593 ? -12.758 -8.951 19.238 1.00 69.44 593 ILE A C 1
ATOM 4692 O O . ILE A 1 593 ? -11.800 -8.705 19.969 1.00 69.44 593 ILE A O 1
ATOM 4696 N N . ALA A 1 594 ? -12.658 -9.106 17.920 1.00 67.81 594 ALA A N 1
ATOM 4697 C CA . ALA A 1 594 ? -11.454 -8.822 17.164 1.00 67.81 594 ALA A CA 1
ATOM 4698 C C . ALA A 1 594 ? -11.014 -7.364 17.377 1.00 67.81 594 ALA A C 1
ATOM 4700 O O . ALA A 1 594 ? -11.853 -6.460 17.495 1.00 67.81 594 ALA A O 1
ATOM 4701 N N . LYS A 1 595 ? -9.690 -7.156 17.353 1.00 76.69 595 LYS A N 1
ATOM 4702 C CA . LYS A 1 595 ? -9.033 -5.845 17.472 1.00 76.69 595 LYS A CA 1
ATOM 4703 C C . LYS A 1 595 ? -9.343 -5.148 18.803 1.00 76.69 595 LYS A C 1
ATOM 4705 O O . LYS A 1 595 ? -9.840 -4.024 18.839 1.00 76.69 595 LYS A O 1
ATOM 4710 N N . SER A 1 596 ? -9.111 -5.836 19.918 1.00 85.81 596 SER A N 1
ATOM 4711 C CA . SER A 1 596 ? -9.310 -5.287 21.265 1.00 85.81 596 SER A CA 1
ATOM 4712 C C . SER A 1 596 ? -8.343 -5.895 22.271 1.00 85.81 596 SER A C 1
ATOM 4714 O O . SER A 1 596 ? -7.871 -7.016 22.096 1.00 85.81 596 SER A O 1
ATOM 4716 N N . TRP A 1 597 ? -8.061 -5.131 23.320 1.00 87.31 597 TRP A N 1
ATOM 4717 C CA . TRP A 1 597 ? -7.175 -5.494 24.413 1.00 87.31 597 TRP A CA 1
ATOM 4718 C C . TRP A 1 597 ? -7.996 -6.034 25.575 1.00 87.31 597 TRP A C 1
ATOM 4720 O O . TRP A 1 597 ? -8.940 -5.400 26.045 1.00 87.31 597 TRP A O 1
ATOM 4730 N N . TRP A 1 598 ? -7.623 -7.219 26.028 1.00 86.44 598 TRP A N 1
ATOM 4731 C CA . TRP A 1 598 ? -8.261 -7.967 27.090 1.00 86.44 598 TRP A CA 1
ATOM 4732 C C . TRP A 1 598 ? -7.503 -7.782 28.395 1.00 86.44 598 TRP A C 1
ATOM 4734 O O . TRP A 1 598 ? -6.284 -7.919 28.444 1.00 86.44 598 TRP A O 1
ATOM 4744 N N . ARG A 1 599 ? -8.224 -7.512 29.478 1.00 82.81 599 ARG A N 1
ATOM 4745 C CA . ARG A 1 599 ? -7.666 -7.484 30.833 1.00 82.81 599 ARG A CA 1
ATOM 4746 C C . ARG A 1 599 ? -8.595 -8.188 31.805 1.00 82.81 599 ARG A C 1
ATOM 4748 O O . ARG A 1 599 ? -9.817 -8.156 31.649 1.00 82.81 599 ARG A O 1
ATOM 4755 N N . ALA A 1 600 ? -8.011 -8.790 32.833 1.00 79.38 600 ALA A N 1
ATOM 4756 C CA . ALA A 1 600 ? -8.745 -9.396 33.931 1.00 79.38 600 ALA A CA 1
ATOM 4757 C C . ALA A 1 600 ? -8.453 -8.655 35.238 1.00 79.38 600 ALA A C 1
ATOM 4759 O O . ALA A 1 600 ? -7.298 -8.470 35.614 1.00 79.38 600 ALA A O 1
ATOM 4760 N N . ILE A 1 601 ? -9.506 -8.279 35.957 1.00 79.38 601 ILE A N 1
ATOM 4761 C CA . ILE A 1 601 ? -9.433 -7.873 37.361 1.00 79.38 601 ILE A CA 1
ATOM 4762 C C . ILE A 1 601 ? -9.787 -9.116 38.171 1.00 79.38 601 ILE A C 1
ATOM 4764 O O . ILE A 1 601 ? -10.924 -9.573 38.097 1.00 79.38 601 ILE A O 1
ATOM 4768 N N . SER A 1 602 ? -8.831 -9.671 38.913 1.00 77.25 602 SER A N 1
ATOM 4769 C CA . SER A 1 602 ? -9.052 -10.831 39.787 1.00 77.25 602 SER A CA 1
ATOM 4770 C C . SER A 1 602 ? -8.722 -10.454 41.226 1.00 77.25 602 SER A C 1
ATOM 4772 O O . SER A 1 602 ? -7.724 -9.773 41.461 1.00 77.25 602 SER A O 1
ATOM 4774 N N . VAL A 1 603 ? -9.533 -10.897 42.185 1.00 74.12 603 VAL A N 1
ATOM 4775 C CA . VAL A 1 603 ? -9.314 -10.650 43.621 1.00 74.12 603 VAL A CA 1
ATOM 4776 C C . VAL A 1 603 ? -9.493 -11.933 44.448 1.00 74.12 603 VAL A C 1
ATOM 4778 O O . VAL A 1 603 ? -10.183 -12.849 44.002 1.00 74.12 603 VAL A O 1
ATOM 4781 N N . PRO A 1 604 ? -8.896 -12.028 45.656 1.00 72.81 604 PRO A N 1
ATOM 4782 C CA . PRO A 1 604 ? -8.995 -13.233 46.491 1.00 72.81 604 PRO A CA 1
ATOM 4783 C C . PRO A 1 604 ? -10.385 -13.474 47.103 1.00 72.81 604 PRO A C 1
ATOM 4785 O O . PRO A 1 604 ? -10.709 -14.603 47.464 1.00 72.81 604 PRO A O 1
ATOM 4788 N N . CYS A 1 605 ? -11.182 -12.413 47.245 1.00 78.56 605 CYS A N 1
ATOM 4789 C CA . CYS A 1 605 ? -12.515 -12.415 47.850 1.00 78.56 605 CYS A CA 1
ATOM 4790 C C . CYS A 1 605 ? -13.572 -12.038 46.804 1.00 78.56 605 CYS A C 1
ATOM 4792 O O . CYS A 1 605 ? -13.229 -11.538 45.737 1.00 78.56 605 CYS A O 1
ATOM 4794 N N . ASP A 1 606 ? -14.852 -12.235 47.111 1.00 80.31 606 ASP A N 1
ATOM 4795 C CA . ASP A 1 606 ? -15.933 -11.816 46.215 1.00 80.31 606 ASP A CA 1
ATOM 4796 C C . ASP A 1 606 ? -15.959 -10.277 46.068 1.00 80.31 606 ASP A C 1
ATOM 4798 O O . ASP A 1 606 ? -15.786 -9.535 47.038 1.00 80.31 606 ASP A O 1
ATOM 4802 N N . ILE A 1 607 ? -16.129 -9.784 44.839 1.00 80.94 607 ILE A N 1
ATOM 4803 C CA . ILE A 1 607 ? -16.244 -8.352 44.541 1.00 80.94 607 ILE A CA 1
ATOM 4804 C C . ILE A 1 607 ? -17.683 -7.939 44.837 1.00 80.94 607 ILE A C 1
ATOM 4806 O O . ILE A 1 607 ? -18.590 -8.284 44.090 1.00 80.94 607 ILE A O 1
ATOM 4810 N N . GLU A 1 608 ? -17.896 -7.173 45.902 1.00 83.00 608 GLU A N 1
ATOM 4811 C CA . GLU A 1 608 ? -19.237 -6.692 46.260 1.00 83.00 608 GLU A CA 1
ATOM 4812 C C . GLU A 1 608 ? -19.667 -5.468 45.443 1.00 83.00 608 GLU A C 1
ATOM 4814 O O . GLU A 1 608 ? -20.848 -5.322 45.131 1.00 83.00 608 GLU A O 1
ATOM 4819 N N . ASN A 1 609 ? -18.728 -4.580 45.091 1.00 83.62 609 ASN A N 1
ATOM 4820 C CA . ASN A 1 609 ? -19.012 -3.322 44.400 1.00 83.62 609 ASN A CA 1
ATOM 4821 C C . ASN A 1 609 ? -17.931 -2.980 43.364 1.00 83.62 609 ASN A C 1
ATOM 4823 O O . ASN A 1 609 ? -16.730 -3.146 43.608 1.00 83.62 609 ASN A O 1
ATOM 4827 N N . ILE A 1 610 ? -18.362 -2.429 42.231 1.00 84.12 610 ILE A N 1
ATOM 4828 C CA . ILE A 1 610 ? -17.485 -1.836 41.217 1.00 84.12 610 ILE A CA 1
ATOM 4829 C C . ILE A 1 610 ? -17.800 -0.359 41.045 1.00 84.12 610 ILE A C 1
ATOM 4831 O O . ILE A 1 610 ? -18.962 0.040 41.038 1.00 84.12 610 ILE A O 1
ATOM 4835 N N . THR A 1 611 ? -16.760 0.444 40.866 1.00 80.62 611 THR A N 1
ATOM 4836 C CA . THR A 1 611 ? -16.883 1.845 40.474 1.00 80.62 611 THR A CA 1
ATOM 4837 C C . THR A 1 611 ? -16.487 1.967 39.007 1.00 80.62 611 THR A C 1
ATOM 4839 O O . THR A 1 611 ? -15.450 1.452 38.576 1.00 80.62 611 THR A O 1
ATOM 4842 N N . ILE A 1 612 ? -17.354 2.614 38.233 1.00 75.19 612 ILE A N 1
ATOM 4843 C CA . ILE A 1 612 ? -17.218 2.839 36.797 1.00 75.19 612 ILE A CA 1
ATOM 4844 C C . ILE A 1 612 ? -17.236 4.347 36.560 1.00 75.19 612 ILE A C 1
ATOM 4846 O O . ILE A 1 612 ? -18.084 5.063 37.100 1.00 75.19 612 ILE A O 1
ATOM 4850 N N . LYS A 1 613 ? -16.310 4.835 35.738 1.00 71.50 613 LYS A N 1
ATOM 4851 C CA . LYS A 1 613 ? -16.344 6.223 35.272 1.00 71.50 613 LYS A CA 1
ATOM 4852 C C . LYS A 1 613 ? -17.419 6.391 34.198 1.00 71.50 613 LYS A C 1
ATOM 4854 O O . LYS A 1 613 ? -17.626 5.497 33.389 1.00 71.50 613 LYS A O 1
ATOM 4859 N N . SER A 1 614 ? -18.098 7.531 34.198 1.00 60.72 614 SER A N 1
ATOM 4860 C CA . SER A 1 614 ? -19.156 7.920 33.239 1.00 60.72 614 SER A CA 1
ATOM 4861 C C . SER A 1 614 ? -18.781 7.818 31.753 1.00 60.72 614 SER A C 1
ATOM 4863 O O . SER A 1 614 ? -19.662 7.651 30.917 1.00 60.72 614 SER A O 1
ATOM 4865 N N . ASP A 1 615 ? -17.491 7.874 31.418 1.00 56.41 615 ASP A N 1
ATOM 4866 C CA . ASP A 1 615 ? -16.953 7.629 30.072 1.00 56.41 615 ASP A CA 1
ATOM 4867 C C . ASP A 1 615 ? -16.862 6.128 29.706 1.00 56.41 615 ASP A C 1
ATOM 4869 O O . ASP A 1 615 ? -16.435 5.779 28.606 1.00 56.41 615 ASP A O 1
ATOM 4873 N N . ALA A 1 616 ? -17.205 5.240 30.645 1.00 55.62 616 ALA A N 1
ATOM 4874 C CA . ALA A 1 616 ? -17.006 3.793 30.613 1.00 55.62 616 ALA A CA 1
ATOM 4875 C C . ALA A 1 616 ? -15.576 3.357 30.217 1.00 55.62 616 ALA A C 1
ATOM 4877 O O . ALA A 1 616 ? -15.372 2.232 29.758 1.00 55.62 616 ALA A O 1
ATOM 4878 N N . SER A 1 617 ? -14.561 4.210 30.415 1.00 59.59 617 SER A N 1
ATOM 4879 C CA . SER A 1 617 ? -13.166 3.915 30.049 1.00 59.59 617 SER A CA 1
ATOM 4880 C C . SER A 1 617 ? -12.447 3.056 31.088 1.00 59.59 617 SER A C 1
ATOM 4882 O O . SER A 1 617 ? -11.426 2.429 30.802 1.00 59.59 617 SER A O 1
ATOM 4884 N N . THR A 1 618 ? -12.941 3.066 32.329 1.00 68.31 618 THR A N 1
ATOM 4885 C CA . THR A 1 618 ? -12.253 2.479 33.479 1.00 68.31 618 THR A CA 1
ATOM 4886 C C . THR A 1 618 ? -13.258 1.870 34.462 1.00 68.31 618 THR A C 1
ATOM 4888 O O . THR A 1 618 ? -14.258 2.494 34.811 1.00 68.31 618 THR A O 1
ATOM 4891 N N . ILE A 1 619 ? -12.955 0.654 34.928 1.00 70.38 619 ILE A N 1
ATOM 4892 C CA . ILE A 1 619 ? -13.695 -0.093 35.957 1.00 70.38 619 ILE A CA 1
ATOM 4893 C C . ILE A 1 619 ? -12.678 -0.543 37.005 1.00 70.38 619 ILE A C 1
ATOM 4895 O O . ILE A 1 619 ? -11.638 -1.095 36.627 1.00 70.38 619 ILE A O 1
ATOM 4899 N N . TYR A 1 620 ? -12.971 -0.325 38.287 1.00 73.50 620 TYR A N 1
ATOM 4900 C CA . TYR A 1 620 ? -12.159 -0.790 39.419 1.00 73.50 620 TYR A CA 1
ATOM 4901 C C . TYR A 1 620 ? -13.039 -1.281 40.580 1.00 73.50 620 TYR A C 1
ATOM 4903 O O . TYR A 1 620 ? -14.111 -0.723 40.824 1.00 73.50 620 TYR A O 1
ATOM 4911 N N . PRO A 1 621 ? -12.604 -2.318 41.316 1.00 68.25 621 PRO A N 1
ATOM 4912 C CA . PRO A 1 621 ? -13.289 -2.771 42.518 1.00 68.25 621 PRO A CA 1
ATOM 4913 C C . PRO A 1 621 ? -13.022 -1.802 43.680 1.00 68.25 621 PRO A C 1
ATOM 4915 O O . PRO A 1 621 ? -11.902 -1.318 43.849 1.00 68.25 621 PRO A O 1
ATOM 4918 N N . ASN A 1 622 ? -14.037 -1.560 44.512 1.00 63.69 622 ASN A N 1
ATOM 4919 C CA . ASN A 1 622 ? -13.906 -0.909 45.826 1.00 63.69 622 ASN A CA 1
ATOM 4920 C C . ASN A 1 622 ? -13.155 0.450 45.856 1.00 63.69 622 ASN A C 1
ATOM 4922 O O . ASN A 1 622 ? -12.497 0.775 46.844 1.00 63.69 622 ASN A O 1
ATOM 4926 N N . GLY A 1 623 ? -13.246 1.257 44.792 1.00 52.31 623 GLY A N 1
ATOM 4927 C CA . GLY A 1 623 ? -12.843 2.674 44.784 1.00 52.31 623 GLY A CA 1
ATOM 4928 C C . GLY A 1 623 ? -11.339 3.001 44.817 1.00 52.31 623 GLY A C 1
ATOM 4929 O O . GLY A 1 623 ? -10.981 4.157 44.610 1.00 52.31 623 GLY A O 1
ATOM 4930 N N . ASN A 1 624 ? -10.444 2.034 45.046 1.00 49.94 624 ASN A N 1
ATOM 4931 C CA . ASN A 1 624 ? -9.013 2.303 45.245 1.00 49.94 624 ASN A CA 1
ATOM 4932 C C . ASN A 1 624 ? -8.190 1.944 43.991 1.00 49.94 624 ASN A C 1
ATOM 4934 O O . ASN A 1 624 ? -7.641 0.849 43.869 1.00 49.94 624 ASN A O 1
ATOM 4938 N N . GLY A 1 625 ? -8.163 2.856 43.017 1.00 49.72 625 GLY A N 1
ATOM 4939 C CA . GLY A 1 625 ? -7.574 2.610 41.701 1.00 49.72 625 GLY A CA 1
ATOM 4940 C C . GLY A 1 625 ? -6.050 2.765 41.638 1.00 49.72 625 GLY A C 1
ATOM 4941 O O . GLY A 1 625 ? -5.523 3.865 41.798 1.00 49.72 625 GLY A O 1
ATOM 4942 N N . THR A 1 626 ? -5.344 1.699 41.255 1.00 50.62 626 THR A N 1
ATOM 4943 C CA . THR A 1 626 ? -4.018 1.788 40.622 1.00 50.62 626 THR A CA 1
ATOM 4944 C C . THR A 1 626 ? -4.167 1.494 39.127 1.00 50.62 626 THR A C 1
ATOM 4946 O O . THR A 1 626 ? -4.551 0.400 38.722 1.00 50.62 626 THR A O 1
ATOM 4949 N N . GLY A 1 627 ? -3.905 2.494 38.280 1.00 51.81 627 GLY A N 1
ATOM 4950 C CA . GLY A 1 627 ? -4.176 2.467 36.831 1.00 51.81 627 GLY A CA 1
ATOM 4951 C C . GLY A 1 627 ? -3.233 1.598 35.988 1.00 51.81 627 GLY A C 1
ATOM 4952 O O . GLY A 1 627 ? -3.012 1.909 34.819 1.00 51.81 627 GLY A O 1
ATOM 4953 N N . ASN A 1 628 ? -2.668 0.544 36.579 1.00 60.78 628 ASN A N 1
ATOM 4954 C CA . ASN A 1 628 ? -1.502 -0.181 36.085 1.00 60.78 628 ASN A CA 1
ATOM 4955 C C . ASN A 1 628 ? -1.878 -1.640 35.787 1.00 60.78 628 ASN A C 1
ATOM 4957 O O . ASN A 1 628 ? -1.502 -2.553 36.522 1.00 60.78 628 ASN A O 1
ATOM 4961 N N . TYR A 1 629 ? -2.653 -1.853 34.724 1.00 72.69 629 TYR A N 1
ATOM 4962 C CA . TYR A 1 629 ? -2.984 -3.183 34.210 1.00 72.69 629 TYR A CA 1
ATOM 4963 C C . TYR A 1 629 ? -2.277 -3.451 32.879 1.00 72.69 629 TYR A C 1
ATOM 4965 O O . TYR A 1 629 ? -1.901 -2.521 32.165 1.00 72.69 629 TYR A O 1
ATOM 4973 N N . VAL A 1 630 ? -2.145 -4.735 32.540 1.00 80.75 630 VAL A N 1
ATOM 4974 C CA . VAL A 1 630 ? -1.710 -5.185 31.215 1.00 80.75 630 VAL A CA 1
ATOM 4975 C C . VAL A 1 630 ? -2.944 -5.523 30.380 1.00 80.75 630 VAL A C 1
ATOM 4977 O O . VAL A 1 630 ? -3.803 -6.282 30.832 1.00 80.75 630 VAL A O 1
ATOM 4980 N N . GLY A 1 631 ? -3.043 -4.944 29.185 1.00 85.31 631 GLY A N 1
ATOM 4981 C CA . GLY A 1 631 ? -4.003 -5.335 28.156 1.00 85.31 631 GLY A CA 1
ATOM 4982 C C . GLY A 1 631 ? -3.365 -6.317 27.174 1.00 85.31 631 GLY A C 1
ATOM 4983 O O . GLY A 1 631 ? -2.295 -6.049 26.640 1.00 85.31 631 GLY A O 1
ATOM 4984 N N . TRP A 1 632 ? -4.018 -7.437 26.901 1.00 87.75 632 TRP A N 1
ATOM 4985 C CA . TRP A 1 632 ? -3.511 -8.523 26.063 1.00 87.75 632 TRP A CA 1
ATOM 4986 C C . TRP A 1 632 ? -4.344 -8.637 24.788 1.00 87.75 632 TRP A C 1
ATOM 4988 O O . TRP A 1 632 ? -5.566 -8.575 24.835 1.00 87.75 632 TRP A O 1
ATOM 4998 N N . SER A 1 633 ? -3.717 -8.800 23.628 1.00 87.44 633 SER A N 1
ATOM 4999 C CA . SER A 1 633 ? -4.444 -8.916 22.347 1.00 87.44 633 SER A CA 1
ATOM 5000 C C . SER A 1 633 ? -5.342 -10.168 22.220 1.00 87.44 633 SER A C 1
ATOM 5002 O O . SER A 1 633 ? -6.191 -10.225 21.331 1.00 87.44 633 SER A O 1
ATOM 5004 N N . ASN A 1 634 ? -5.213 -11.142 23.127 1.00 83.69 634 ASN A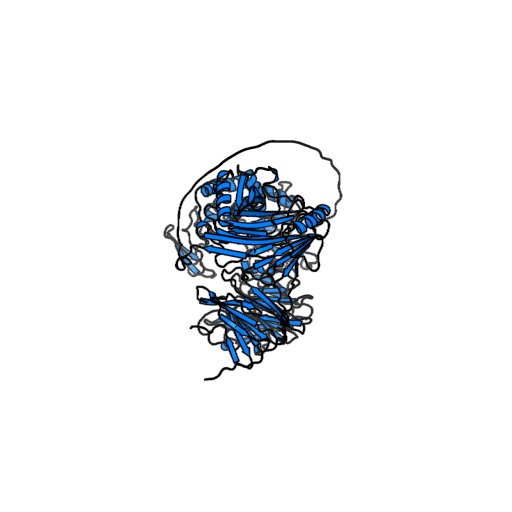 N 1
ATOM 5005 C CA . ASN A 1 634 ? -6.075 -12.321 23.278 1.00 83.69 634 ASN A CA 1
ATOM 5006 C C . ASN A 1 634 ? -6.323 -12.567 24.794 1.00 83.69 634 ASN A C 1
ATOM 5008 O O . ASN A 1 634 ? -5.415 -12.320 25.591 1.00 83.69 634 ASN A O 1
ATOM 5012 N N . PRO A 1 635 ? -7.540 -12.971 25.227 1.00 77.31 635 PRO A N 1
ATOM 5013 C CA . PRO A 1 635 ? -7.860 -13.235 26.638 1.00 77.31 635 PRO A CA 1
ATOM 5014 C C . PRO A 1 635 ? -7.121 -14.429 27.263 1.00 77.31 635 PRO A C 1
ATOM 5016 O O . PRO A 1 635 ? -7.038 -14.498 28.490 1.00 77.31 635 PRO A O 1
ATOM 5019 N N . GLU A 1 636 ? -6.616 -15.366 26.461 1.00 79.31 636 GLU A N 1
ATOM 5020 C CA . GLU A 1 636 ? -5.683 -16.400 26.914 1.00 79.31 636 GLU A CA 1
ATOM 5021 C C . GLU A 1 636 ? -4.262 -15.852 26.773 1.00 79.31 636 GLU A C 1
ATOM 5023 O O . GLU A 1 636 ? -3.853 -15.511 25.668 1.00 79.31 636 GLU A O 1
ATOM 5028 N N . HIS A 1 637 ? -3.538 -15.716 27.887 1.00 80.88 637 HIS A N 1
ATOM 5029 C CA . HIS A 1 637 ? -2.208 -15.107 27.934 1.00 80.88 637 HIS A CA 1
ATOM 5030 C C . HIS A 1 637 ? -1.380 -15.650 29.121 1.00 80.88 637 HIS A C 1
ATOM 5032 O O . HIS A 1 637 ? -1.965 -16.078 30.123 1.00 80.88 637 HIS A O 1
ATOM 5038 N N . PRO A 1 638 ? -0.034 -15.603 29.059 1.00 82.50 638 PRO A N 1
ATOM 5039 C CA . PRO A 1 638 ? 0.842 -15.975 30.171 1.00 82.50 638 PRO A CA 1
ATOM 5040 C C . PRO A 1 638 ? 0.711 -15.014 31.365 1.00 82.50 638 PRO A C 1
ATOM 5042 O O . PRO A 1 638 ? 0.242 -13.880 31.236 1.00 82.50 638 PRO A O 1
ATOM 5045 N N . ASN A 1 639 ? 1.165 -15.461 32.541 1.00 73.62 639 ASN A N 1
ATOM 5046 C CA . ASN A 1 639 ? 1.156 -14.654 33.772 1.00 73.62 639 ASN A CA 1
ATOM 5047 C C . ASN A 1 639 ? 2.460 -13.867 34.004 1.00 73.62 639 ASN A C 1
ATOM 5049 O O . ASN A 1 639 ? 2.429 -12.796 34.605 1.00 73.62 639 ASN A O 1
ATOM 5053 N N . ASP A 1 640 ? 3.600 -14.400 33.555 1.00 81.44 640 ASP A N 1
ATOM 5054 C CA . ASP A 1 640 ? 4.928 -13.845 33.832 1.00 81.44 640 ASP A CA 1
ATOM 5055 C C . ASP A 1 640 ? 5.414 -12.942 32.687 1.00 81.44 640 ASP A C 1
ATOM 5057 O O . ASP A 1 640 ? 5.610 -13.400 31.562 1.00 81.44 640 ASP A O 1
ATOM 5061 N N . VAL A 1 641 ? 5.673 -11.668 32.995 1.00 87.50 641 VAL A N 1
ATOM 5062 C CA . VAL A 1 641 ? 6.301 -10.696 32.083 1.00 87.50 641 VAL A CA 1
ATOM 5063 C C . VAL A 1 641 ? 7.733 -10.422 32.544 1.00 87.50 641 VAL A C 1
ATOM 5065 O O . VAL A 1 641 ? 7.960 -10.149 33.724 1.00 87.50 641 VAL A O 1
ATOM 5068 N N . ILE A 1 642 ? 8.696 -10.449 31.621 1.00 88.31 642 ILE A N 1
ATOM 5069 C CA . ILE A 1 642 ? 10.104 -10.107 31.875 1.00 88.31 642 ILE A CA 1
ATOM 5070 C C . ILE A 1 642 ? 10.492 -8.792 31.196 1.00 88.31 642 ILE A C 1
ATOM 5072 O O . ILE A 1 642 ? 10.046 -8.510 30.084 1.00 88.31 642 ILE A O 1
ATOM 5076 N N . ASP A 1 643 ? 11.352 -8.001 31.837 1.00 88.81 643 ASP A N 1
ATOM 5077 C CA . ASP A 1 643 ? 12.035 -6.870 31.202 1.00 88.81 643 ASP A CA 1
ATOM 5078 C C . ASP A 1 643 ? 13.276 -7.391 30.467 1.00 88.81 643 ASP A C 1
ATOM 5080 O O . ASP A 1 643 ? 14.210 -7.874 31.099 1.00 88.81 643 ASP A O 1
ATOM 5084 N N . ILE A 1 644 ? 13.334 -7.297 29.137 1.00 88.06 644 ILE A N 1
ATOM 5085 C CA . ILE A 1 644 ? 14.484 -7.802 28.374 1.00 88.06 644 ILE A CA 1
ATOM 5086 C C . ILE A 1 644 ? 15.763 -6.992 28.610 1.00 88.06 644 ILE A C 1
ATOM 5088 O O . ILE A 1 644 ? 16.834 -7.441 28.214 1.00 88.06 644 ILE A O 1
ATOM 5092 N N . THR A 1 645 ? 15.709 -5.812 29.234 1.00 85.19 645 THR A N 1
ATOM 5093 C CA . THR A 1 645 ? 16.918 -5.025 29.531 1.00 85.19 645 THR A CA 1
ATOM 5094 C C . THR A 1 645 ? 17.634 -5.515 30.790 1.00 85.19 645 THR A C 1
ATOM 5096 O O . THR A 1 645 ? 18.866 -5.548 30.797 1.00 85.19 645 THR A O 1
ATOM 5099 N N . THR A 1 646 ? 16.902 -5.987 31.805 1.00 86.12 646 THR A N 1
ATOM 5100 C CA . THR A 1 646 ? 17.475 -6.483 33.074 1.00 86.12 646 THR A CA 1
ATOM 5101 C C . THR A 1 646 ? 17.313 -7.990 33.298 1.00 86.12 646 THR A C 1
ATOM 5103 O O . THR A 1 646 ? 18.053 -8.564 34.089 1.00 86.12 646 THR A O 1
ATOM 5106 N N . PHE A 1 647 ? 16.393 -8.630 32.572 1.00 87.06 647 PHE A N 1
ATOM 5107 C CA . PHE A 1 647 ? 15.863 -9.982 32.791 1.00 87.06 647 PHE A CA 1
ATOM 5108 C C . PHE A 1 647 ? 15.098 -10.188 34.112 1.00 87.06 647 PHE A C 1
ATOM 5110 O O . PHE A 1 647 ? 14.803 -11.325 34.486 1.00 87.06 647 PHE A O 1
ATOM 5117 N N . ASP A 1 648 ? 14.698 -9.106 34.785 1.00 86.81 648 ASP A N 1
ATOM 5118 C CA . ASP A 1 648 ? 13.833 -9.185 35.964 1.00 86.81 648 ASP A CA 1
ATOM 5119 C C . ASP A 1 648 ? 12.375 -9.486 35.585 1.00 86.81 648 ASP A C 1
ATOM 5121 O O . ASP A 1 648 ? 11.865 -9.035 34.554 1.00 86.81 648 ASP A O 1
ATOM 5125 N N . ARG A 1 649 ? 11.667 -10.193 36.476 1.00 84.69 649 ARG A N 1
ATOM 5126 C CA . ARG A 1 649 ? 10.203 -10.331 36.417 1.00 84.69 649 ARG A CA 1
ATOM 5127 C C . ARG A 1 649 ? 9.533 -9.017 36.816 1.00 84.69 649 ARG A C 1
ATOM 5129 O O . ARG A 1 649 ? 9.846 -8.442 37.860 1.00 84.69 649 ARG A O 1
ATOM 5136 N N . VAL A 1 650 ? 8.576 -8.564 36.013 1.00 80.44 650 VAL A N 1
ATOM 5137 C CA . VAL A 1 650 ? 7.914 -7.268 36.189 1.00 80.44 650 VAL A CA 1
ATOM 5138 C C . VAL A 1 650 ? 6.577 -7.450 36.898 1.00 80.44 650 VAL A C 1
ATOM 5140 O O . VAL A 1 650 ? 5.564 -7.770 36.285 1.00 80.44 650 VAL A O 1
ATOM 5143 N N . ASN A 1 651 ? 6.574 -7.199 38.208 1.00 68.44 651 ASN A N 1
ATOM 5144 C CA . ASN A 1 651 ? 5.381 -7.337 39.056 1.00 68.44 651 ASN A CA 1
ATOM 5145 C C . ASN A 1 651 ? 4.523 -6.058 39.127 1.00 68.44 651 ASN A C 1
ATOM 5147 O O . ASN A 1 651 ? 3.445 -6.064 39.717 1.00 68.44 651 ASN A O 1
ATOM 5151 N N . SER A 1 652 ? 5.001 -4.944 38.567 1.00 66.44 652 SER A N 1
ATOM 5152 C CA . SER A 1 652 ? 4.266 -3.680 38.507 1.00 66.44 652 SER A CA 1
ATOM 5153 C C . SER A 1 652 ? 4.718 -2.845 37.315 1.00 66.44 652 SER A C 1
ATOM 5155 O O . SER A 1 652 ? 5.912 -2.597 37.149 1.00 66.44 652 SER A O 1
ATOM 5157 N N . PHE A 1 653 ? 3.761 -2.359 36.533 1.00 68.56 653 PHE A N 1
ATOM 5158 C CA . PHE A 1 653 ? 3.997 -1.477 35.390 1.00 68.56 653 PHE A CA 1
ATOM 5159 C C . PHE A 1 653 ? 3.722 -0.028 35.798 1.00 68.56 653 PHE A C 1
ATOM 5161 O O . PHE A 1 653 ? 2.873 0.214 36.652 1.00 68.56 653 PHE A O 1
ATOM 5168 N N . HIS A 1 654 ? 4.430 0.941 35.218 1.00 55.38 654 HIS A N 1
ATOM 5169 C CA . HIS A 1 654 ? 4.186 2.369 35.483 1.00 55.38 654 HIS A CA 1
ATOM 5170 C C . HIS A 1 654 ? 3.153 3.001 34.533 1.00 55.38 654 HIS A C 1
ATOM 5172 O O . HIS A 1 654 ? 2.745 4.139 34.747 1.00 55.38 654 HIS A O 1
ATOM 5178 N N . GLU A 1 655 ? 2.742 2.269 33.497 1.00 61.28 655 GLU A N 1
ATOM 5179 C CA . GLU A 1 655 ? 1.880 2.714 32.399 1.00 61.28 655 GLU A CA 1
ATOM 5180 C C . GLU A 1 655 ? 0.909 1.577 32.020 1.00 61.28 655 GLU A C 1
ATOM 5182 O O . GLU A 1 655 ? 1.122 0.425 32.415 1.00 61.28 655 GLU A O 1
ATOM 5187 N N . ARG A 1 656 ? -0.150 1.881 31.251 1.00 72.12 656 ARG A N 1
ATOM 5188 C CA . ARG A 1 656 ? -1.094 0.882 30.707 1.00 72.12 656 ARG A CA 1
ATOM 5189 C C . ARG A 1 656 ? -0.406 0.044 29.622 1.00 72.12 656 ARG A C 1
ATOM 5191 O O . ARG A 1 656 ? -0.511 0.338 28.432 1.00 72.12 656 ARG A O 1
ATOM 5198 N N . LEU A 1 657 ? 0.343 -0.972 30.044 1.00 81.50 657 LEU A N 1
ATOM 5199 C CA . LEU A 1 657 ? 1.073 -1.859 29.146 1.00 81.50 657 LEU A CA 1
ATOM 5200 C C . LEU A 1 657 ? 0.097 -2.621 28.240 1.00 81.50 657 LEU A C 1
ATOM 5202 O O . LEU A 1 657 ? -0.911 -3.144 28.709 1.00 81.50 657 LEU A O 1
ATOM 5206 N N . ARG A 1 658 ? 0.413 -2.724 26.949 1.00 86.94 658 ARG A N 1
ATOM 5207 C CA . ARG A 1 658 ? -0.338 -3.531 25.979 1.00 86.94 658 ARG A CA 1
ATOM 5208 C C . ARG A 1 658 ? 0.591 -4.591 25.396 1.00 86.94 658 ARG A C 1
ATOM 5210 O O . ARG A 1 658 ? 1.722 -4.259 25.059 1.00 86.94 658 ARG A O 1
ATOM 5217 N N . MET A 1 659 ? 0.145 -5.843 25.320 1.00 89.19 659 MET A N 1
ATOM 5218 C CA . MET A 1 659 ? 0.939 -7.013 24.924 1.00 89.19 659 MET A CA 1
ATOM 5219 C C . MET A 1 659 ? 0.326 -7.685 23.689 1.00 89.19 659 MET A C 1
ATOM 5221 O O . MET A 1 659 ? -0.733 -8.324 23.753 1.00 89.19 659 MET A O 1
ATOM 5225 N N . SER A 1 660 ? 0.985 -7.502 22.548 1.00 89.81 660 SER A N 1
ATOM 5226 C CA . SER A 1 660 ? 0.692 -8.222 21.307 1.00 89.81 660 SER A CA 1
ATOM 5227 C C . SER A 1 660 ? 1.356 -9.603 21.333 1.00 89.81 660 SER A C 1
ATOM 5229 O O . SER A 1 660 ? 2.210 -9.852 22.186 1.00 89.81 660 SER A O 1
ATOM 5231 N N . PHE A 1 661 ? 1.001 -10.496 20.410 1.00 91.31 661 PHE A N 1
ATOM 5232 C CA . PHE A 1 661 ? 1.716 -11.758 20.210 1.00 91.31 661 PHE A CA 1
ATOM 5233 C C . PHE A 1 661 ? 1.995 -12.041 18.737 1.00 91.31 661 PHE A C 1
ATOM 5235 O O . PHE A 1 661 ? 1.318 -11.537 17.843 1.00 91.31 661 PHE A O 1
ATOM 5242 N N . PHE A 1 662 ? 2.976 -12.906 18.504 1.00 91.81 662 PHE A N 1
ATOM 5243 C CA . PHE A 1 662 ? 3.140 -13.627 17.247 1.00 91.81 662 PHE A CA 1
ATOM 5244 C C . PHE A 1 662 ? 3.337 -15.116 17.545 1.00 91.81 662 PHE A C 1
ATOM 5246 O O . PHE A 1 662 ? 3.861 -15.486 18.600 1.00 91.81 662 PHE A O 1
ATOM 5253 N N . ASN A 1 663 ? 2.917 -15.978 16.622 1.00 92.19 663 ASN A N 1
ATOM 5254 C CA . ASN A 1 663 ? 3.145 -17.413 16.740 1.00 92.19 663 ASN A CA 1
ATOM 5255 C C . ASN A 1 663 ? 4.469 -17.750 16.040 1.00 92.19 663 ASN A C 1
ATOM 5257 O O . ASN A 1 663 ? 4.549 -17.811 14.816 1.00 92.19 663 ASN A O 1
ATOM 5261 N N . CYS A 1 664 ? 5.534 -17.926 16.816 1.00 95.12 664 CYS A N 1
ATOM 5262 C CA . CYS A 1 664 ? 6.825 -18.368 16.301 1.00 95.12 664 CYS A CA 1
ATOM 5263 C C . CYS A 1 664 ? 6.727 -19.839 15.872 1.00 95.12 664 CYS A C 1
ATOM 5265 O O . CYS A 1 664 ? 6.184 -20.652 16.615 1.00 95.12 664 CYS A O 1
ATOM 5267 N N . ASN A 1 665 ? 7.252 -20.178 14.695 1.00 95.94 665 ASN A N 1
ATOM 5268 C CA . ASN A 1 665 ? 7.245 -21.519 14.095 1.00 95.94 665 ASN A CA 1
ATOM 5269 C C . ASN A 1 665 ? 5.848 -22.133 13.880 1.00 95.94 665 ASN A C 1
ATOM 5271 O O . ASN A 1 665 ? 5.719 -23.352 13.790 1.00 95.94 665 ASN A O 1
ATOM 5275 N N . ALA A 1 666 ? 4.795 -21.317 13.775 1.00 93.81 666 ALA A N 1
ATOM 5276 C CA . ALA A 1 666 ? 3.471 -21.824 13.429 1.00 93.81 666 ALA A CA 1
ATOM 5277 C C . ALA A 1 666 ? 3.475 -22.492 12.045 1.00 93.81 666 ALA A C 1
ATOM 5279 O O . ALA A 1 666 ? 4.160 -22.043 11.118 1.00 93.81 666 ALA A O 1
ATOM 5280 N N . ASN A 1 667 ? 2.690 -23.560 11.893 1.00 90.62 667 ASN A N 1
ATOM 5281 C CA . ASN A 1 667 ? 2.599 -24.302 10.639 1.00 90.62 667 ASN A CA 1
ATOM 5282 C C . ASN A 1 667 ? 2.158 -23.388 9.479 1.00 90.62 667 ASN A C 1
ATOM 5284 O O . ASN A 1 667 ? 1.060 -22.841 9.503 1.00 90.62 667 ASN A O 1
ATOM 5288 N N . GLY A 1 668 ? 3.001 -23.263 8.452 1.00 89.56 668 GLY A N 1
ATOM 5289 C CA . GLY A 1 668 ? 2.785 -22.348 7.326 1.00 89.56 668 GLY A CA 1
ATOM 5290 C C . GLY A 1 668 ? 3.520 -21.004 7.430 1.00 89.56 668 GLY A C 1
ATOM 5291 O O . GLY A 1 668 ? 3.454 -20.227 6.479 1.00 89.56 668 GLY A O 1
ATOM 5292 N N . THR A 1 669 ? 4.264 -20.741 8.514 1.00 93.38 669 THR A N 1
ATOM 5293 C CA . THR A 1 669 ? 5.129 -19.552 8.623 1.00 93.38 669 THR A CA 1
ATOM 5294 C C . THR A 1 669 ? 6.196 -19.571 7.526 1.00 93.38 669 THR A C 1
ATOM 5296 O O . THR A 1 669 ? 7.033 -20.468 7.462 1.00 93.38 669 THR A O 1
ATOM 5299 N N . THR A 1 670 ? 6.192 -18.556 6.664 1.00 92.56 670 THR A N 1
ATOM 5300 C CA . THR A 1 670 ? 7.106 -18.443 5.510 1.00 92.56 670 THR A CA 1
ATOM 5301 C C . THR A 1 670 ? 8.341 -17.575 5.775 1.00 92.56 670 THR A C 1
ATOM 5303 O O . THR A 1 670 ? 9.281 -17.575 4.974 1.00 92.56 670 THR A O 1
ATOM 5306 N N . GLY A 1 671 ? 8.332 -16.825 6.878 1.00 95.06 671 GLY A N 1
ATOM 5307 C CA . GLY A 1 671 ? 9.360 -15.874 7.293 1.00 95.06 671 GLY A CA 1
ATOM 5308 C C . GLY A 1 671 ? 8.817 -14.878 8.320 1.00 95.06 671 GLY A C 1
ATOM 5309 O O . GLY A 1 671 ? 7.632 -14.906 8.654 1.00 95.06 671 GLY A O 1
ATOM 5310 N N . TYR A 1 672 ? 9.668 -13.967 8.787 1.00 96.12 672 TYR A N 1
ATOM 5311 C CA . TYR A 1 672 ? 9.311 -12.924 9.753 1.00 96.12 672 TYR A CA 1
ATOM 5312 C C . TYR A 1 672 ? 9.721 -11.546 9.240 1.00 96.12 672 TYR A C 1
ATOM 5314 O O . TYR A 1 672 ? 10.843 -11.382 8.763 1.00 96.12 672 TYR A O 1
ATOM 5322 N N . THR A 1 673 ? 8.853 -10.545 9.383 1.00 95.38 673 THR A N 1
ATOM 5323 C CA . THR A 1 673 ? 9.243 -9.131 9.282 1.00 95.38 673 THR A CA 1
ATOM 5324 C C . THR A 1 673 ? 9.338 -8.540 10.679 1.00 95.38 673 THR A C 1
ATOM 5326 O O . THR A 1 673 ? 8.416 -8.682 11.481 1.00 95.38 673 THR A O 1
ATOM 5329 N N . VAL A 1 674 ? 10.429 -7.832 10.953 1.00 94.44 674 VAL A N 1
ATOM 5330 C CA . VAL A 1 674 ? 10.601 -7.046 12.175 1.00 94.44 674 VAL A CA 1
ATOM 5331 C C . VAL A 1 674 ? 10.814 -5.585 11.804 1.00 94.44 674 VAL A C 1
ATOM 5333 O O . VAL A 1 674 ? 11.653 -5.260 10.960 1.00 94.44 674 VAL A O 1
ATOM 5336 N N . VAL A 1 675 ? 10.036 -4.714 12.441 1.00 93.69 675 VAL A N 1
ATOM 5337 C CA . VAL A 1 675 ? 10.123 -3.255 12.326 1.00 93.69 675 VAL A CA 1
ATOM 5338 C C . VAL A 1 675 ? 10.970 -2.739 13.482 1.00 93.69 675 VAL A C 1
ATOM 5340 O O . VAL A 1 675 ? 10.772 -3.158 14.625 1.00 93.69 675 VAL A O 1
ATOM 5343 N N . THR A 1 676 ? 11.939 -1.867 13.205 1.00 91.06 676 THR A N 1
ATOM 5344 C CA . THR A 1 676 ? 12.883 -1.390 14.224 1.00 91.06 676 THR A CA 1
ATOM 5345 C C . THR A 1 676 ? 13.399 0.025 13.961 1.00 91.06 676 THR A C 1
ATOM 5347 O O . THR A 1 676 ? 13.837 0.362 12.864 1.00 91.06 676 THR A O 1
ATOM 5350 N N . SER A 1 677 ? 13.466 0.834 15.019 1.00 84.31 677 SER A N 1
ATOM 5351 C CA . SER A 1 677 ? 14.190 2.121 15.044 1.00 84.31 677 SER A CA 1
ATOM 5352 C C . SER A 1 677 ? 15.728 1.968 15.017 1.00 84.31 677 SER A C 1
ATOM 5354 O O . SER A 1 677 ? 16.487 2.943 15.041 1.00 84.31 677 SER A O 1
ATOM 5356 N N . GLY A 1 678 ? 16.222 0.729 15.023 1.00 83.06 678 GLY A N 1
ATOM 5357 C CA . GLY A 1 678 ? 17.623 0.352 15.173 1.00 83.06 678 GLY A CA 1
ATOM 5358 C C . GLY A 1 678 ? 18.073 0.247 16.627 1.00 83.06 678 GLY A C 1
ATOM 5359 O O . GLY A 1 678 ? 18.809 -0.679 16.949 1.00 83.06 678 GLY A O 1
ATOM 5360 N N . ALA A 1 679 ? 17.612 1.124 17.521 1.00 80.38 679 ALA A N 1
ATOM 5361 C CA . ALA A 1 679 ? 17.935 1.032 18.949 1.00 80.38 679 ALA A CA 1
ATOM 5362 C C . ALA A 1 679 ? 17.125 -0.053 19.683 1.00 80.38 679 ALA A C 1
ATOM 5364 O O . ALA A 1 679 ? 17.600 -0.641 20.657 1.00 80.38 679 ALA A O 1
ATOM 5365 N N . SER A 1 680 ? 15.908 -0.310 19.204 1.00 84.56 680 SER A N 1
ATOM 5366 C CA . SER A 1 680 ? 14.993 -1.322 19.724 1.00 84.56 680 SER A CA 1
ATOM 5367 C C . SER A 1 680 ? 14.099 -1.861 18.607 1.00 84.56 680 SER A C 1
ATOM 5369 O O . SER A 1 680 ? 13.894 -1.197 17.584 1.00 84.56 680 SER A O 1
ATOM 5371 N N . VAL A 1 681 ? 13.576 -3.070 18.795 1.00 90.75 681 VAL A N 1
ATOM 5372 C CA . VAL A 1 681 ? 12.485 -3.621 17.978 1.00 90.75 681 VAL A CA 1
ATOM 5373 C C . VAL A 1 681 ? 11.184 -2.894 18.326 1.00 90.75 681 VAL A C 1
ATOM 5375 O O . VAL A 1 681 ? 10.989 -2.498 19.469 1.00 90.75 681 VAL A O 1
ATOM 5378 N N . SER A 1 682 ? 10.294 -2.715 17.358 1.00 88.62 682 SER A N 1
ATOM 5379 C CA . SER A 1 682 ? 9.036 -1.976 17.534 1.00 88.62 682 SER A CA 1
ATOM 5380 C C . SER A 1 682 ? 7.815 -2.850 17.228 1.00 88.62 682 SER A C 1
ATOM 5382 O O . SER A 1 682 ? 6.830 -2.787 17.955 1.00 88.62 682 SER A O 1
ATOM 5384 N N . MET A 1 683 ? 7.901 -3.735 16.227 1.00 90.38 683 MET A N 1
ATOM 5385 C CA . MET A 1 683 ? 6.859 -4.723 15.909 1.00 90.38 683 MET A CA 1
ATOM 5386 C C . MET A 1 683 ? 7.475 -5.986 15.288 1.00 90.38 683 MET A C 1
ATOM 5388 O O . MET A 1 683 ? 8.457 -5.889 14.551 1.00 90.38 683 MET A O 1
ATOM 5392 N N . ILE A 1 684 ? 6.888 -7.157 15.554 1.00 93.00 684 ILE A N 1
ATOM 5393 C CA . ILE A 1 684 ? 7.264 -8.454 14.962 1.00 93.00 684 ILE A CA 1
ATOM 5394 C C . ILE A 1 684 ? 6.027 -9.052 14.284 1.00 93.00 684 ILE A C 1
ATOM 5396 O O . ILE A 1 684 ? 4.966 -9.123 14.898 1.00 93.00 684 ILE A O 1
ATOM 5400 N N . HIS A 1 685 ? 6.168 -9.505 13.039 1.00 92.94 685 HIS A N 1
ATOM 5401 C CA . HIS A 1 685 ? 5.105 -10.141 12.261 1.00 92.94 685 HIS A CA 1
ATOM 5402 C C . HIS A 1 685 ? 5.601 -11.451 11.634 1.00 92.94 685 HIS A C 1
ATOM 5404 O O . HIS A 1 685 ? 6.645 -11.474 10.977 1.00 92.94 685 HIS A O 1
ATOM 5410 N N . ALA A 1 686 ? 4.852 -12.537 11.835 1.00 94.19 686 ALA A N 1
ATOM 5411 C CA . ALA A 1 686 ? 5.085 -13.842 11.216 1.00 94.19 686 ALA A CA 1
ATOM 5412 C C . ALA A 1 686 ? 4.204 -13.978 9.963 1.00 94.19 686 ALA A C 1
ATOM 5414 O O . ALA A 1 686 ? 3.000 -13.747 10.030 1.00 94.19 686 ALA A O 1
ATOM 5415 N N . HIS A 1 687 ? 4.804 -14.325 8.821 1.00 91.62 687 HIS A N 1
ATOM 5416 C CA . HIS A 1 687 ? 4.119 -14.322 7.523 1.00 91.62 687 HIS A CA 1
ATOM 5417 C C . HIS A 1 687 ? 3.450 -15.660 7.208 1.00 91.62 687 HIS A C 1
ATOM 5419 O O . HIS A 1 687 ? 4.128 -16.616 6.817 1.00 91.62 687 HIS A O 1
ATOM 5425 N N . GLU A 1 688 ? 2.121 -15.685 7.259 1.00 80.88 688 GLU A N 1
ATOM 5426 C CA . GLU A 1 688 ? 1.267 -16.814 6.872 1.00 80.88 688 GLU A CA 1
ATOM 5427 C C . GLU A 1 688 ? 0.358 -16.396 5.691 1.00 80.88 688 GLU A C 1
ATOM 5429 O O . GLU A 1 688 ? -0.725 -15.855 5.881 1.00 80.88 688 GLU A O 1
ATOM 5434 N N . ASN A 1 689 ? 0.798 -16.646 4.449 1.00 60.69 689 ASN A N 1
ATOM 5435 C CA . ASN A 1 689 ? 0.080 -16.349 3.190 1.00 60.69 689 ASN A CA 1
ATOM 5436 C C . ASN A 1 689 ? -0.276 -14.870 2.897 1.00 60.69 689 ASN A C 1
ATOM 5438 O O . ASN A 1 689 ? -1.442 -14.484 2.912 1.00 60.69 689 ASN A O 1
ATOM 5442 N N . GLY A 1 690 ? 0.707 -14.086 2.441 1.00 61.22 690 GLY A N 1
ATOM 5443 C CA . GLY A 1 690 ? 0.452 -12.918 1.577 1.00 61.22 690 GLY A CA 1
ATOM 5444 C C . GLY A 1 690 ? -0.302 -11.741 2.207 1.00 61.22 690 GLY A C 1
ATOM 5445 O O . GLY A 1 690 ? -0.839 -10.915 1.467 1.00 61.22 690 GLY A O 1
ATOM 5446 N N . ASP A 1 691 ? -0.347 -11.649 3.538 1.00 68.69 691 ASP A N 1
ATOM 5447 C CA . ASP A 1 691 ? -0.917 -10.496 4.230 1.00 68.69 691 ASP A CA 1
ATOM 5448 C C . ASP A 1 691 ? -0.053 -9.245 3.998 1.00 68.69 691 ASP A C 1
ATOM 5450 O O . ASP A 1 691 ? 1.080 -9.130 4.465 1.00 68.69 691 ASP A O 1
ATOM 5454 N N . ILE A 1 692 ? -0.610 -8.297 3.246 1.00 78.19 692 ILE A N 1
ATOM 5455 C CA . ILE A 1 692 ? -0.023 -6.974 3.011 1.00 78.19 692 ILE A CA 1
ATOM 5456 C C . ILE A 1 692 ? -0.664 -5.882 3.880 1.00 78.19 692 ILE A C 1
ATOM 5458 O O . ILE A 1 692 ? -0.142 -4.769 3.922 1.00 78.19 692 ILE A O 1
ATOM 5462 N N . GLY A 1 693 ? -1.763 -6.177 4.586 1.00 74.56 693 GLY A N 1
ATOM 5463 C CA . GLY A 1 693 ? -2.485 -5.205 5.416 1.00 74.56 693 GLY A CA 1
ATOM 5464 C C . GLY A 1 693 ? -1.657 -4.723 6.607 1.00 74.56 693 GLY A C 1
ATOM 5465 O O . GLY A 1 693 ? -1.731 -3.554 6.979 1.00 74.56 693 GLY A O 1
ATOM 5466 N N . PHE A 1 694 ? -0.785 -5.593 7.127 1.00 84.56 694 PHE A N 1
ATOM 5467 C CA . PHE A 1 694 ? 0.231 -5.265 8.129 1.00 84.56 694 PHE A CA 1
ATOM 5468 C C . PHE A 1 694 ? 1.017 -3.978 7.809 1.00 84.56 694 PHE A C 1
ATOM 5470 O O . PHE A 1 694 ? 1.235 -3.151 8.694 1.00 84.56 694 PHE A O 1
ATOM 5477 N N . TYR A 1 695 ? 1.432 -3.780 6.552 1.00 87.19 695 TYR A N 1
ATOM 5478 C CA . TYR A 1 695 ? 2.304 -2.662 6.183 1.00 87.19 695 TYR A CA 1
ATOM 5479 C C . TYR A 1 695 ? 1.617 -1.290 6.282 1.00 87.19 695 TYR A C 1
ATOM 5481 O O . TYR A 1 695 ? 2.285 -0.310 6.609 1.00 87.19 695 TYR A O 1
ATOM 5489 N N . GLU A 1 696 ? 0.297 -1.220 6.072 1.00 80.50 696 GLU A N 1
ATOM 5490 C CA . GLU A 1 696 ? -0.489 0.020 6.180 1.00 80.50 696 GLU A CA 1
ATOM 5491 C C . GLU A 1 696 ? -0.525 0.539 7.628 1.00 80.50 696 GLU A C 1
ATOM 5493 O O . GLU A 1 696 ? -0.320 1.730 7.877 1.00 80.50 696 GLU A O 1
ATOM 5498 N N . ASP A 1 697 ? -0.704 -0.362 8.600 1.00 80.81 697 ASP A N 1
ATOM 5499 C CA . ASP A 1 697 ? -0.646 -0.013 10.023 1.00 80.81 697 ASP A CA 1
ATOM 5500 C C . ASP A 1 697 ? 0.767 0.408 10.451 1.00 80.81 697 ASP A C 1
ATOM 5502 O O . ASP A 1 697 ? 0.919 1.334 11.255 1.00 80.81 697 ASP A O 1
ATOM 5506 N N . MET A 1 698 ? 1.807 -0.229 9.898 1.00 86.06 698 MET A N 1
ATOM 5507 C CA . MET A 1 698 ? 3.195 0.128 10.204 1.00 86.06 698 MET A CA 1
ATOM 5508 C C . MET A 1 698 ? 3.594 1.489 9.626 1.00 86.06 698 MET A C 1
ATOM 5510 O O . MET A 1 698 ? 4.292 2.240 10.303 1.00 86.06 698 MET A O 1
ATOM 5514 N N . ASP A 1 699 ? 3.127 1.849 8.427 1.00 82.75 699 ASP A N 1
ATOM 5515 C CA . ASP A 1 699 ? 3.367 3.180 7.851 1.00 82.75 699 ASP A CA 1
ATOM 5516 C C . ASP A 1 699 ? 2.707 4.297 8.675 1.00 82.75 699 ASP A C 1
ATOM 5518 O O . ASP A 1 699 ? 3.239 5.406 8.751 1.00 82.75 699 ASP A O 1
ATOM 5522 N N . TYR A 1 700 ? 1.578 4.013 9.333 1.00 75.25 700 TYR A N 1
ATOM 5523 C CA . TYR A 1 700 ? 0.924 4.960 10.236 1.00 75.25 700 TYR A CA 1
ATOM 5524 C C . TYR A 1 700 ? 1.644 5.078 11.592 1.00 75.25 700 TYR A C 1
ATOM 5526 O O . TYR A 1 700 ? 1.934 6.186 12.048 1.00 75.25 700 TYR A O 1
ATOM 5534 N N . ALA A 1 701 ? 1.949 3.949 12.241 1.00 77.19 701 ALA A N 1
ATOM 5535 C CA . ALA A 1 701 ? 2.516 3.927 13.592 1.00 77.19 701 ALA A CA 1
ATOM 5536 C C . ALA A 1 701 ? 4.032 4.218 13.636 1.00 77.19 701 ALA A C 1
ATOM 5538 O O . ALA A 1 701 ? 4.519 4.862 14.575 1.00 77.19 701 ALA A O 1
ATOM 5539 N N . TYR A 1 702 ? 4.769 3.775 12.613 1.00 82.00 702 TYR A N 1
ATOM 5540 C CA . TYR A 1 702 ? 6.234 3.751 12.563 1.00 82.00 702 TYR A CA 1
ATOM 5541 C C . TYR A 1 702 ? 6.810 4.295 11.230 1.00 82.00 702 TYR A C 1
ATOM 5543 O O . TYR A 1 702 ? 7.676 3.656 10.629 1.00 82.00 702 TYR A O 1
ATOM 5551 N N . PRO A 1 703 ? 6.427 5.508 10.767 1.00 76.94 703 PRO A N 1
ATOM 5552 C CA . PRO A 1 703 ? 6.779 6.062 9.442 1.00 76.94 703 PRO A CA 1
ATOM 5553 C C . PRO A 1 703 ? 8.280 6.335 9.196 1.00 76.94 703 PRO A C 1
ATOM 5555 O O . PRO A 1 703 ? 8.639 6.982 8.211 1.00 76.94 703 PRO A O 1
ATOM 5558 N N . ARG A 1 704 ? 9.167 5.942 10.117 1.00 77.88 704 ARG A N 1
ATOM 5559 C CA . ARG A 1 704 ? 10.626 6.112 10.018 1.00 77.88 704 ARG A CA 1
ATOM 5560 C C . ARG A 1 704 ? 11.434 4.882 10.428 1.00 77.88 704 ARG A C 1
ATOM 5562 O O . ARG A 1 704 ? 12.662 4.952 10.412 1.00 77.88 704 ARG A O 1
ATOM 5569 N N . ASP A 1 705 ? 10.769 3.794 10.799 1.00 87.44 705 ASP A N 1
ATOM 5570 C CA . ASP A 1 705 ? 11.449 2.588 11.250 1.00 87.44 705 ASP A CA 1
ATOM 5571 C C . ASP A 1 705 ? 11.781 1.674 10.065 1.00 87.44 705 ASP A C 1
ATOM 5573 O O . ASP A 1 705 ? 11.209 1.766 8.978 1.00 87.44 705 ASP A O 1
ATOM 5577 N N . PHE A 1 706 ? 12.770 0.814 10.277 1.00 90.94 706 PHE A N 1
ATOM 5578 C CA . PHE A 1 706 ? 13.380 -0.015 9.251 1.00 90.94 706 PHE A CA 1
ATOM 5579 C C . PHE A 1 706 ? 12.745 -1.408 9.224 1.00 90.94 706 PHE A C 1
ATOM 5581 O O . PHE A 1 706 ? 12.541 -2.018 10.276 1.00 90.94 706 PHE A O 1
ATOM 5588 N N . PHE A 1 707 ? 12.456 -1.922 8.027 1.00 94.19 707 PHE A N 1
ATOM 5589 C CA . PHE A 1 707 ? 11.791 -3.213 7.823 1.00 94.19 707 PHE A CA 1
ATOM 5590 C C . PHE A 1 707 ? 12.811 -4.295 7.456 1.00 94.19 707 PHE A C 1
ATOM 5592 O O . PHE A 1 707 ? 13.340 -4.301 6.346 1.00 94.19 707 PHE A O 1
ATOM 5599 N N . ILE A 1 708 ? 13.062 -5.233 8.370 1.00 95.38 708 ILE A N 1
ATOM 5600 C CA . ILE A 1 708 ? 13.976 -6.365 8.156 1.00 95.38 708 ILE A CA 1
ATOM 5601 C C . ILE A 1 708 ? 13.137 -7.624 7.954 1.00 95.38 708 ILE A C 1
ATOM 5603 O O . ILE A 1 708 ? 12.331 -7.966 8.819 1.00 95.38 708 ILE A O 1
ATOM 5607 N N . TYR A 1 709 ? 13.326 -8.328 6.837 1.00 96.00 709 TYR A N 1
ATOM 5608 C CA . TYR A 1 709 ? 12.663 -9.605 6.566 1.00 96.00 709 TYR A CA 1
ATOM 5609 C C . TYR A 1 709 ? 13.653 -10.771 6.645 1.00 96.00 709 TYR A C 1
ATOM 5611 O O . TYR A 1 709 ? 14.699 -10.752 6.000 1.00 96.00 709 TYR A O 1
ATOM 5619 N N . MET A 1 710 ? 13.297 -11.801 7.411 1.00 96.75 710 MET A N 1
ATOM 5620 C CA . MET A 1 710 ? 13.996 -13.082 7.469 1.00 96.75 710 MET A CA 1
ATOM 5621 C C . MET A 1 710 ? 13.106 -14.166 6.841 1.00 96.75 710 MET A C 1
ATOM 5623 O O . MET A 1 710 ? 12.133 -14.573 7.482 1.00 96.75 710 MET A O 1
ATOM 5627 N N . PRO A 1 711 ? 13.394 -14.652 5.620 1.00 95.50 711 PRO A N 1
ATOM 5628 C CA . PRO A 1 711 ? 12.709 -15.822 5.076 1.00 95.50 711 PRO A CA 1
ATOM 5629 C C . PRO A 1 711 ? 13.075 -17.089 5.866 1.00 95.50 711 PRO A C 1
ATOM 5631 O O . PRO A 1 711 ? 14.191 -17.206 6.371 1.00 95.50 711 PRO A O 1
ATOM 5634 N N . LEU A 1 712 ? 12.149 -18.050 5.929 1.00 95.38 712 LEU A N 1
ATOM 5635 C CA . LEU A 1 712 ? 12.420 -19.422 6.378 1.00 95.38 712 LEU A CA 1
ATOM 5636 C C . LEU A 1 712 ? 12.366 -20.372 5.180 1.00 95.38 712 LEU A C 1
ATOM 5638 O O . LEU A 1 712 ? 11.372 -20.403 4.457 1.00 95.38 712 LEU A O 1
ATOM 5642 N N . ASP A 1 713 ? 13.399 -21.168 4.949 1.00 95.56 713 ASP A N 1
ATOM 5643 C CA . ASP A 1 713 ? 13.355 -22.229 3.943 1.00 95.56 713 ASP A CA 1
ATOM 5644 C C . ASP A 1 713 ? 12.385 -23.361 4.341 1.00 95.56 713 ASP A C 1
ATOM 5646 O O . ASP A 1 713 ? 11.981 -23.497 5.494 1.00 95.56 713 ASP A O 1
ATOM 5650 N N . ASN A 1 714 ? 12.084 -24.273 3.411 1.00 92.75 714 ASN A N 1
ATOM 5651 C CA . ASN A 1 714 ? 11.325 -25.484 3.734 1.00 92.75 714 ASN A CA 1
ATOM 5652 C C . ASN A 1 714 ? 12.028 -26.306 4.841 1.00 92.75 714 ASN A C 1
ATOM 5654 O O . ASN A 1 714 ? 13.207 -26.657 4.705 1.00 92.75 714 ASN A O 1
ATOM 5658 N N . GLY A 1 715 ? 11.317 -26.587 5.938 1.00 92.81 715 GLY A N 1
ATOM 5659 C CA . GLY A 1 715 ? 11.851 -27.251 7.133 1.00 92.81 715 GLY A CA 1
ATOM 5660 C C . GLY A 1 715 ? 12.827 -26.407 7.969 1.00 92.81 715 GLY A C 1
ATOM 5661 O O . GLY A 1 715 ? 13.508 -26.955 8.837 1.00 92.81 715 GLY A O 1
ATOM 5662 N N . GLU A 1 716 ? 12.948 -25.103 7.702 1.00 96.50 716 GLU A N 1
ATOM 5663 C CA . GLU A 1 716 ? 13.666 -24.166 8.568 1.00 96.50 716 GLU A CA 1
ATOM 5664 C C . GLU A 1 716 ? 12.731 -23.607 9.648 1.00 96.50 716 GLU A C 1
ATOM 5666 O O . GLU A 1 716 ? 11.611 -23.198 9.353 1.00 96.50 716 GLU A O 1
ATOM 5671 N N . PHE A 1 717 ? 13.193 -23.574 10.896 1.00 96.25 717 PHE A N 1
ATOM 5672 C CA . PHE A 1 717 ? 12.459 -23.013 12.030 1.00 96.25 717 PHE A CA 1
ATOM 5673 C C . PHE A 1 717 ? 13.421 -22.355 13.026 1.00 96.25 717 PHE A C 1
ATOM 5675 O O . PHE A 1 717 ? 14.604 -22.700 13.091 1.00 96.25 717 PHE A O 1
ATOM 5682 N N . VAL A 1 718 ? 12.920 -21.395 13.804 1.00 97.62 718 VAL A N 1
ATOM 5683 C CA . VAL A 1 718 ? 13.696 -20.655 14.809 1.00 97.62 718 VAL A CA 1
ATOM 5684 C C . VAL A 1 718 ? 13.941 -21.556 16.015 1.00 97.62 718 VAL A C 1
ATOM 5686 O O . VAL A 1 718 ? 12.994 -21.982 16.671 1.00 97.62 718 VAL A O 1
ATOM 5689 N N . THR A 1 719 ? 15.204 -21.834 16.321 1.00 96.06 719 THR A N 1
ATOM 5690 C CA . THR A 1 719 ? 15.616 -22.606 17.501 1.00 96.06 719 THR A CA 1
ATOM 5691 C C . THR A 1 719 ? 15.887 -21.717 18.704 1.00 96.06 719 THR A C 1
ATOM 5693 O O . THR A 1 719 ? 15.680 -22.146 19.834 1.00 96.06 719 THR A O 1
ATOM 5696 N N . GLU A 1 720 ? 16.347 -20.481 18.497 1.00 94.94 720 GLU A N 1
ATOM 5697 C CA . GLU A 1 720 ? 16.680 -19.560 19.588 1.00 94.94 720 GLU A CA 1
ATOM 5698 C C . GLU A 1 720 ? 16.280 -18.124 19.233 1.00 94.94 720 GLU A C 1
ATOM 5700 O O . GLU A 1 720 ? 16.493 -17.671 18.105 1.00 94.94 720 GLU A O 1
ATOM 5705 N N . ILE A 1 721 ? 15.736 -17.395 20.213 1.00 94.88 721 ILE A N 1
ATOM 5706 C CA . ILE A 1 721 ? 15.619 -15.934 20.157 1.00 94.88 721 ILE A CA 1
ATOM 5707 C C . ILE A 1 721 ? 16.510 -15.350 21.251 1.00 94.88 721 ILE A C 1
ATOM 5709 O O . ILE A 1 721 ? 16.335 -15.619 22.444 1.00 94.88 721 ILE A O 1
ATOM 5713 N N . CYS A 1 722 ? 17.467 -14.533 20.827 1.00 93.44 722 CYS A N 1
ATOM 5714 C CA . CYS A 1 722 ? 18.491 -13.942 21.671 1.00 93.44 722 CYS A CA 1
ATOM 5715 C C . CYS A 1 722 ? 18.357 -12.415 21.710 1.00 93.44 722 CYS A C 1
ATOM 5717 O O . CYS A 1 722 ? 18.003 -11.773 20.723 1.00 93.44 722 CYS A O 1
ATOM 5719 N N . ARG A 1 723 ? 18.696 -11.821 22.850 1.00 91.81 723 ARG A N 1
ATOM 5720 C CA . ARG A 1 723 ? 18.914 -10.389 23.025 1.00 91.81 723 ARG A CA 1
ATOM 5721 C C . ARG A 1 723 ? 20.351 -10.069 22.648 1.00 91.81 723 ARG A C 1
ATOM 5723 O O . ARG A 1 723 ? 21.268 -10.594 23.272 1.00 91.81 723 ARG A O 1
ATOM 5730 N N . ARG A 1 724 ? 20.564 -9.135 21.727 1.00 88.75 724 ARG A N 1
ATOM 5731 C CA . ARG A 1 724 ? 21.840 -8.423 21.617 1.00 88.75 724 ARG A CA 1
ATOM 5732 C C . ARG A 1 724 ? 21.764 -7.153 22.461 1.00 88.75 724 ARG A C 1
ATOM 5734 O O . ARG A 1 724 ? 21.013 -6.235 22.130 1.00 88.75 724 ARG A O 1
ATOM 5741 N N . TYR A 1 725 ? 22.543 -7.125 23.539 1.00 86.19 725 TYR A N 1
ATOM 5742 C CA . TYR A 1 725 ? 22.656 -5.994 24.455 1.00 86.19 725 TYR A CA 1
ATOM 5743 C C . TYR A 1 725 ? 23.882 -5.147 24.104 1.00 86.19 725 TYR A C 1
ATOM 5745 O O . TYR A 1 725 ? 25.007 -5.657 24.017 1.00 86.19 725 TYR A O 1
ATOM 5753 N N . ALA A 1 726 ? 23.662 -3.850 23.906 1.00 79.06 726 ALA A N 1
ATOM 5754 C CA . ALA A 1 726 ? 24.705 -2.893 23.561 1.00 79.06 726 ALA A CA 1
ATOM 5755 C C . ALA A 1 726 ? 24.490 -1.540 24.256 1.00 79.06 726 ALA A C 1
ATOM 5757 O O . ALA A 1 726 ? 23.367 -1.179 24.610 1.00 79.06 726 ALA A O 1
ATOM 5758 N N . LEU A 1 727 ? 25.574 -0.781 24.437 1.00 73.25 727 LEU A N 1
ATOM 5759 C CA . LEU A 1 727 ? 25.529 0.598 24.935 1.00 73.25 727 LEU A CA 1
ATOM 5760 C C . LEU A 1 727 ? 25.980 1.568 23.841 1.00 73.25 727 LEU A C 1
ATOM 5762 O O . LEU A 1 727 ? 27.084 1.453 23.309 1.00 73.25 727 LEU A O 1
ATOM 5766 N N . ALA A 1 728 ? 25.132 2.548 23.536 1.00 66.69 728 ALA A N 1
ATOM 5767 C CA . ALA A 1 728 ? 25.471 3.678 22.680 1.00 66.69 728 ALA A CA 1
ATOM 5768 C C . ALA A 1 728 ? 25.937 4.896 23.499 1.00 66.69 728 ALA A C 1
ATOM 5770 O O . ALA A 1 728 ? 25.818 4.945 24.728 1.00 66.69 728 ALA A O 1
ATOM 5771 N N . GLY A 1 729 ? 26.463 5.907 22.799 1.00 59.81 729 GLY A N 1
ATOM 5772 C CA . GLY A 1 729 ? 26.908 7.164 23.403 1.00 59.81 729 GLY A CA 1
ATOM 5773 C C . GLY A 1 729 ? 25.826 7.804 24.281 1.00 59.81 729 GLY A C 1
ATOM 5774 O O . GLY A 1 729 ? 24.660 7.867 23.900 1.00 59.81 729 GLY A O 1
ATOM 5775 N N . GLY A 1 730 ? 26.216 8.268 25.472 1.00 60.22 730 GLY A N 1
ATOM 5776 C CA . GLY A 1 730 ? 25.280 8.795 26.473 1.00 60.22 730 GLY A CA 1
ATOM 5777 C C . GLY A 1 730 ? 24.593 7.731 27.342 1.00 60.22 730 GLY A C 1
ATOM 5778 O O . GLY A 1 730 ? 23.582 8.039 27.963 1.00 60.22 730 GLY A O 1
ATOM 5779 N N . ASN A 1 731 ? 25.135 6.506 27.405 1.00 64.12 731 ASN A N 1
ATOM 5780 C CA . ASN A 1 731 ? 24.591 5.359 28.152 1.00 64.12 731 ASN A CA 1
ATOM 5781 C C . ASN A 1 731 ? 23.189 4.918 27.689 1.00 64.12 731 ASN A C 1
ATOM 5783 O O . ASN A 1 731 ? 22.413 4.369 28.472 1.00 64.12 731 ASN A O 1
ATOM 5787 N N . LEU A 1 732 ? 22.858 5.142 26.414 1.00 69.94 732 LEU A N 1
ATOM 5788 C CA . LEU A 1 732 ? 21.616 4.641 25.835 1.00 69.94 732 LEU A CA 1
ATOM 5789 C C . LEU A 1 732 ? 21.714 3.118 25.659 1.00 69.94 732 LEU A C 1
ATOM 5791 O O . LEU A 1 732 ? 22.579 2.628 24.932 1.00 69.94 732 LEU A O 1
ATOM 5795 N N . ILE A 1 733 ? 20.817 2.387 26.320 1.00 75.75 733 ILE A N 1
ATOM 5796 C CA . ILE A 1 733 ? 20.683 0.934 26.180 1.00 75.75 733 ILE A CA 1
ATOM 5797 C C . ILE A 1 733 ? 20.062 0.622 24.818 1.00 75.75 733 ILE A C 1
ATOM 5799 O O . ILE A 1 733 ? 18.988 1.131 24.495 1.00 75.75 733 ILE A O 1
ATOM 5803 N N . LEU A 1 734 ? 20.722 -0.243 24.050 1.00 78.31 734 LEU A N 1
ATOM 5804 C CA . LEU A 1 734 ? 20.181 -0.844 22.837 1.00 78.31 734 LEU A CA 1
ATOM 5805 C C . LEU A 1 734 ? 19.845 -2.310 23.129 1.00 78.31 734 LEU A C 1
ATOM 5807 O O . LEU A 1 734 ? 20.707 -3.074 23.574 1.00 78.31 734 LEU A O 1
ATOM 5811 N N . ALA A 1 735 ? 18.599 -2.697 22.863 1.00 84.25 735 ALA A N 1
ATOM 5812 C CA . ALA A 1 735 ? 18.095 -4.051 23.068 1.00 84.25 735 ALA A CA 1
ATOM 5813 C C . ALA A 1 735 ? 17.518 -4.565 21.744 1.00 84.25 735 ALA A C 1
ATOM 5815 O O . ALA A 1 735 ? 16.346 -4.377 21.426 1.00 84.25 735 ALA A O 1
ATOM 5816 N N . CYS A 1 736 ? 18.388 -5.167 20.935 1.00 88.88 736 CYS A N 1
ATOM 5817 C CA . CYS A 1 736 ? 18.026 -5.733 19.636 1.00 88.88 736 CYS A CA 1
ATOM 5818 C C . CYS A 1 736 ? 17.721 -7.229 19.785 1.00 88.88 736 CYS A C 1
ATOM 5820 O O . CYS A 1 736 ? 18.256 -7.881 20.686 1.00 88.88 736 CYS A O 1
ATOM 5822 N N . LEU A 1 737 ? 16.918 -7.794 18.883 1.00 93.31 737 LEU A N 1
ATOM 5823 C CA . LEU A 1 737 ? 16.674 -9.240 18.851 1.00 93.31 737 LEU A CA 1
ATOM 5824 C C . LEU A 1 737 ? 17.533 -9.917 17.783 1.00 93.31 737 LEU A C 1
ATOM 5826 O O . LEU A 1 737 ? 17.877 -9.316 16.771 1.00 93.31 737 LEU A O 1
ATOM 5830 N N . VAL A 1 738 ? 17.875 -11.179 18.006 1.00 94.19 738 VAL A N 1
ATOM 5831 C CA . VAL A 1 738 ? 18.556 -12.055 17.052 1.00 94.19 738 VAL A CA 1
ATOM 5832 C C . VAL A 1 738 ? 17.781 -13.362 17.004 1.00 94.19 738 VAL A C 1
ATOM 5834 O O . VAL A 1 738 ? 17.587 -13.978 18.050 1.00 94.19 738 VAL A O 1
ATOM 5837 N N . PHE A 1 739 ? 17.333 -13.788 15.825 1.00 96.25 739 PHE A N 1
ATOM 5838 C CA . PHE A 1 739 ? 16.743 -15.121 15.654 1.00 96.25 739 PHE A CA 1
ATOM 5839 C C . PHE A 1 739 ? 17.798 -16.048 15.049 1.00 96.25 739 PHE A C 1
ATOM 5841 O O . PHE A 1 739 ? 18.500 -15.660 14.111 1.00 96.25 739 PHE A O 1
ATOM 5848 N N . ILE A 1 740 ? 17.901 -17.260 15.593 1.00 95.69 740 ILE A N 1
ATOM 5849 C CA . ILE A 1 740 ? 18.795 -18.323 15.124 1.00 95.69 740 ILE A CA 1
ATOM 5850 C C . ILE A 1 740 ? 17.934 -19.518 14.712 1.00 95.69 740 ILE A C 1
ATOM 5852 O O . ILE A 1 740 ? 16.999 -19.872 15.434 1.00 95.69 740 ILE A O 1
ATOM 5856 N N . THR A 1 741 ? 18.224 -20.132 13.563 1.00 96.50 741 THR A N 1
ATOM 5857 C CA . THR A 1 741 ? 17.442 -21.256 13.019 1.00 96.50 741 THR A CA 1
ATOM 5858 C C . THR A 1 741 ? 18.172 -22.595 13.089 1.00 96.50 741 THR A C 1
ATOM 5860 O O . THR A 1 741 ? 19.401 -22.662 13.157 1.00 96.50 741 THR A O 1
ATOM 5863 N N . ASN A 1 742 ? 17.411 -23.687 12.974 1.00 96.31 742 ASN A N 1
ATOM 5864 C CA . ASN A 1 742 ? 17.935 -25.054 12.865 1.00 96.31 742 ASN A CA 1
ATOM 5865 C C . ASN A 1 742 ? 18.869 -25.281 11.655 1.00 96.31 742 ASN A C 1
ATOM 5867 O O . ASN A 1 742 ? 19.610 -26.263 11.644 1.00 96.31 742 ASN A O 1
ATOM 5871 N N . LYS A 1 743 ? 18.845 -24.396 10.647 1.00 94.75 743 LYS A N 1
ATOM 5872 C CA . LYS A 1 743 ? 19.759 -24.413 9.491 1.00 94.75 743 LYS A CA 1
ATOM 5873 C C . LYS A 1 743 ? 20.988 -23.510 9.664 1.00 94.75 743 LYS A C 1
ATOM 5875 O O . LYS A 1 743 ? 21.784 -23.386 8.740 1.00 94.75 743 LYS A O 1
ATOM 5880 N N . GLY A 1 744 ? 21.165 -22.895 10.835 1.00 90.81 744 GLY A N 1
ATOM 5881 C CA . GLY A 1 744 ? 22.315 -22.044 11.151 1.00 90.81 744 GLY A CA 1
ATOM 5882 C C . GLY A 1 744 ? 22.193 -20.591 10.681 1.00 90.81 744 GLY A C 1
ATOM 5883 O O . GLY A 1 744 ? 23.138 -19.821 10.865 1.00 90.81 744 GLY A O 1
ATOM 5884 N N . ARG A 1 745 ? 21.044 -20.177 10.124 1.00 92.50 745 ARG A N 1
ATOM 5885 C CA . ARG A 1 745 ? 20.777 -18.761 9.837 1.00 92.50 745 ARG A CA 1
ATOM 5886 C C . ARG A 1 745 ? 20.773 -17.985 11.150 1.00 92.50 745 ARG A C 1
ATOM 5888 O O . ARG A 1 745 ? 20.236 -18.454 12.149 1.00 92.50 745 ARG A O 1
ATOM 5895 N N . SER A 1 746 ? 21.371 -16.798 11.145 1.00 93.00 746 SER A N 1
ATOM 5896 C CA . SER A 1 746 ? 21.337 -15.851 12.262 1.00 93.00 746 SER A CA 1
ATOM 5897 C C . SER A 1 746 ? 20.994 -14.470 11.718 1.00 93.00 746 SER A C 1
ATOM 5899 O O . SER A 1 746 ? 21.773 -13.917 10.941 1.00 93.00 746 SER A O 1
ATOM 5901 N N . THR A 1 747 ? 19.857 -13.902 12.117 1.00 94.19 747 THR A N 1
ATOM 5902 C CA . THR A 1 747 ? 19.418 -12.576 11.651 1.00 94.19 747 THR A CA 1
ATOM 5903 C C . THR A 1 747 ? 19.261 -11.625 12.826 1.00 94.19 747 THR A C 1
ATOM 5905 O O . THR A 1 747 ? 18.525 -11.906 13.770 1.00 94.19 747 THR A O 1
ATOM 5908 N N . LEU A 1 748 ? 19.963 -10.492 12.756 1.00 92.31 748 LEU A N 1
ATOM 5909 C CA . LEU A 1 748 ? 19.852 -9.385 13.700 1.00 92.31 748 LEU A CA 1
ATOM 5910 C C . LEU A 1 748 ? 18.705 -8.454 13.297 1.00 92.31 748 LEU A C 1
ATOM 5912 O O . LEU A 1 748 ? 18.692 -7.901 12.200 1.00 92.31 748 LEU A O 1
ATOM 5916 N N . PHE A 1 749 ? 17.809 -8.206 14.242 1.00 93.19 749 PHE A N 1
ATOM 5917 C CA . PHE A 1 749 ? 16.735 -7.232 14.154 1.00 93.19 749 PHE A CA 1
ATOM 5918 C C . PHE A 1 749 ? 17.073 -6.001 15.001 1.00 93.19 749 PHE A C 1
ATOM 5920 O O . PHE A 1 749 ? 16.732 -5.915 16.184 1.00 93.19 749 PHE A O 1
ATOM 5927 N N . GLY A 1 750 ? 17.813 -5.071 14.394 1.00 88.75 750 GLY A N 1
ATOM 5928 C CA . GLY A 1 750 ? 18.267 -3.826 15.014 1.00 88.75 750 GLY A CA 1
ATOM 5929 C C . GLY A 1 750 ? 19.534 -3.269 14.358 1.00 88.75 750 GLY A C 1
ATOM 5930 O O . GLY A 1 750 ? 20.015 -3.806 13.361 1.00 88.75 750 GLY A O 1
ATOM 5931 N N . THR A 1 751 ? 20.082 -2.186 14.911 1.00 85.44 751 THR A N 1
ATOM 5932 C CA . THR A 1 751 ? 21.280 -1.518 14.375 1.00 85.44 751 THR A CA 1
ATOM 5933 C C . THR A 1 751 ? 22.506 -2.418 14.507 1.00 85.44 751 THR A C 1
ATOM 5935 O O . THR A 1 751 ? 22.808 -2.919 15.590 1.00 85.44 751 THR A O 1
ATOM 5938 N N . SER A 1 752 ? 23.252 -2.628 13.425 1.00 79.69 752 SER A N 1
ATOM 5939 C CA . SER A 1 752 ? 24.458 -3.455 13.413 1.00 79.69 752 SER A CA 1
ATOM 5940 C C . SER A 1 752 ? 25.567 -2.867 14.286 1.00 79.69 752 SER A C 1
ATOM 5942 O O . SER A 1 752 ? 26.204 -3.639 14.987 1.00 79.69 752 SER A O 1
ATOM 5944 N N . GLY A 1 753 ? 25.712 -1.535 14.354 1.00 68.06 753 GLY A N 1
ATOM 5945 C CA . GLY A 1 753 ? 26.556 -0.806 15.323 1.00 68.06 753 GLY A CA 1
ATOM 5946 C C . GLY A 1 753 ? 28.069 -1.129 15.321 1.00 68.06 753 GLY A C 1
ATOM 5947 O O . GLY A 1 753 ? 28.497 -2.157 14.801 1.00 68.06 753 GLY A O 1
ATOM 5948 N N . PRO A 1 754 ? 28.927 -0.278 15.919 1.00 62.00 754 PRO A N 1
ATOM 5949 C CA . PRO A 1 754 ? 30.343 -0.608 16.083 1.00 62.00 754 PRO A CA 1
ATOM 5950 C C . PRO A 1 754 ? 30.501 -1.898 16.912 1.00 62.00 754 PRO A C 1
ATOM 5952 O O . PRO A 1 754 ? 29.840 -2.013 17.952 1.00 62.00 754 PRO A O 1
ATOM 5955 N N . PRO A 1 755 ? 31.384 -2.844 16.520 1.00 56.59 755 PRO A N 1
ATOM 5956 C CA . PRO A 1 755 ? 31.635 -4.077 17.274 1.00 56.59 755 PRO A CA 1
ATOM 5957 C C . PRO A 1 755 ? 31.891 -3.837 18.767 1.00 56.59 755 PRO A C 1
ATOM 5959 O O . PRO A 1 755 ? 31.360 -4.549 19.610 1.00 56.59 755 PRO A O 1
ATOM 5962 N N . GLU A 1 756 ? 32.607 -2.757 19.080 1.00 57.16 756 GLU A N 1
ATOM 5963 C CA . GLU A 1 756 ? 32.961 -2.283 20.425 1.00 57.16 756 GLU A CA 1
ATOM 5964 C C . GLU A 1 756 ? 31.755 -1.949 21.327 1.00 57.16 756 GLU A C 1
ATOM 5966 O O . GLU A 1 756 ? 31.894 -1.930 22.546 1.00 57.16 756 GLU A O 1
ATOM 5971 N N . SER A 1 757 ? 30.567 -1.707 20.758 1.00 64.69 757 SER A N 1
ATOM 5972 C CA . SER A 1 757 ? 29.335 -1.477 21.533 1.00 64.69 757 SER A CA 1
ATOM 5973 C C . SER A 1 757 ? 28.622 -2.767 21.957 1.00 64.69 757 SER A C 1
ATOM 5975 O O . SER A 1 757 ? 27.711 -2.708 22.781 1.00 64.69 757 SER A O 1
ATOM 5977 N N . CYS A 1 758 ? 29.013 -3.928 21.416 1.00 73.00 758 CYS A N 1
ATOM 5978 C CA . CYS A 1 758 ? 28.366 -5.219 21.665 1.00 73.00 758 CYS A CA 1
ATOM 5979 C C . CYS A 1 758 ? 28.859 -5.822 22.983 1.00 73.00 758 CYS A C 1
ATOM 5981 O O . CYS A 1 758 ? 29.997 -6.278 23.061 1.00 73.00 758 CYS A O 1
ATOM 5983 N N . LEU A 1 759 ? 28.005 -5.863 24.007 1.00 76.38 759 LEU A N 1
ATOM 5984 C CA . LEU A 1 759 ? 28.406 -6.339 25.334 1.00 76.38 759 LEU A CA 1
ATOM 5985 C C . LEU A 1 759 ? 28.013 -7.798 25.582 1.00 76.38 759 LEU A C 1
ATOM 5987 O O . LEU A 1 759 ? 28.805 -8.558 26.133 1.00 76.38 759 LEU A O 1
ATOM 5991 N N . ALA A 1 760 ? 26.806 -8.197 25.171 1.00 86.06 760 ALA A N 1
ATOM 5992 C CA . ALA A 1 760 ? 26.310 -9.556 25.376 1.00 86.06 760 ALA A CA 1
ATOM 5993 C C . ALA A 1 760 ? 25.320 -9.994 24.288 1.00 86.06 760 ALA A C 1
ATOM 5995 O O . ALA A 1 760 ? 24.568 -9.178 23.743 1.00 86.06 760 ALA A O 1
ATOM 5996 N N . LEU A 1 761 ? 25.333 -11.295 23.992 1.00 90.12 761 LEU A N 1
ATOM 5997 C CA . LEU A 1 761 ? 24.302 -11.992 23.235 1.00 90.12 761 LEU A CA 1
ATOM 5998 C C . LEU A 1 761 ? 23.690 -13.034 24.170 1.00 90.12 761 LEU A C 1
ATOM 6000 O O . LEU A 1 761 ? 24.335 -14.029 24.483 1.00 90.12 761 LEU A O 1
ATOM 6004 N N . ASP A 1 762 ? 22.468 -12.800 24.627 1.00 91.88 762 ASP A N 1
ATOM 6005 C CA . ASP A 1 762 ? 21.828 -13.613 25.659 1.00 91.88 762 ASP A CA 1
ATOM 6006 C C . ASP A 1 762 ? 20.606 -14.316 25.077 1.00 91.88 762 ASP A C 1
ATOM 6008 O O . ASP A 1 762 ? 19.653 -13.659 24.656 1.00 91.88 762 ASP A O 1
ATOM 6012 N N . ARG A 1 763 ? 20.601 -15.647 25.049 1.00 92.94 763 ARG A N 1
ATOM 6013 C CA . ARG A 1 763 ? 19.429 -16.426 24.648 1.00 92.94 763 ARG A CA 1
ATOM 6014 C C . ARG A 1 763 ? 18.312 -16.210 25.660 1.00 92.94 763 ARG A C 1
ATOM 6016 O O . ARG A 1 763 ? 18.466 -16.574 26.823 1.00 92.94 763 ARG A O 1
ATOM 6023 N N . ILE A 1 764 ? 17.207 -15.625 25.200 1.00 91.19 764 ILE A N 1
ATOM 6024 C CA . ILE A 1 764 ? 16.033 -15.309 26.021 1.00 91.19 764 ILE A CA 1
ATOM 6025 C C . ILE A 1 764 ? 15.128 -16.538 26.117 1.00 91.19 764 ILE A C 1
ATOM 6027 O O . ILE A 1 764 ? 14.644 -16.881 27.190 1.00 91.19 764 ILE A O 1
ATOM 6031 N N . LEU A 1 765 ? 14.885 -17.187 24.976 1.00 90.88 765 LEU A N 1
ATOM 6032 C CA . LEU A 1 765 ? 13.934 -18.286 24.848 1.00 90.88 765 LEU A CA 1
ATOM 6033 C C . LEU A 1 765 ? 14.295 -19.203 23.667 1.00 90.88 765 LEU A C 1
ATOM 6035 O O . LEU A 1 765 ? 14.974 -18.799 22.718 1.00 90.88 765 LEU A O 1
ATOM 6039 N N . THR A 1 766 ? 13.796 -20.433 23.729 1.00 92.62 766 THR A N 1
ATOM 6040 C CA . THR A 1 766 ? 13.966 -21.491 22.724 1.00 92.62 766 THR A CA 1
ATOM 6041 C C . THR A 1 766 ? 12.566 -21.885 22.247 1.00 92.62 766 THR A C 1
ATOM 6043 O O . THR A 1 766 ? 11.873 -22.577 22.993 1.00 92.62 766 THR A O 1
ATOM 6046 N N . PRO A 1 767 ? 12.094 -21.411 21.076 1.00 93.88 767 PRO A N 1
ATOM 6047 C CA . PRO A 1 767 ? 10.772 -21.770 20.569 1.00 93.88 767 PRO A CA 1
ATOM 6048 C C . PRO A 1 767 ? 10.670 -23.271 20.272 1.00 93.88 767 PRO A C 1
ATOM 6050 O O . PRO A 1 767 ? 11.637 -23.894 19.828 1.00 93.88 767 PRO A O 1
ATOM 6053 N N . ALA A 1 768 ? 9.484 -23.842 20.457 1.00 93.31 768 ALA A N 1
ATOM 6054 C CA . ALA A 1 768 ? 9.184 -25.187 19.989 1.00 93.31 768 ALA A CA 1
ATOM 6055 C C . ALA A 1 768 ? 9.137 -25.229 18.441 1.00 93.31 768 ALA A C 1
ATOM 6057 O O . ALA A 1 768 ? 8.754 -24.233 17.813 1.00 93.31 768 ALA A O 1
ATOM 6058 N N . PRO A 1 769 ? 9.519 -26.348 17.793 1.00 92.44 769 PRO A N 1
ATOM 6059 C CA . PRO A 1 769 ? 9.526 -26.458 16.328 1.00 92.44 769 PRO A CA 1
ATOM 6060 C C . PRO A 1 769 ? 8.137 -26.424 15.671 1.00 92.44 769 PRO A C 1
ATOM 6062 O O . PRO A 1 769 ? 8.042 -26.167 14.476 1.00 92.44 769 PRO A O 1
ATOM 6065 N N . ASP A 1 770 ? 7.086 -26.726 16.434 1.00 89.81 770 ASP A N 1
ATOM 6066 C CA . ASP A 1 770 ? 5.688 -26.862 16.010 1.00 89.81 770 ASP A CA 1
ATOM 6067 C C . ASP A 1 770 ? 4.800 -25.661 16.385 1.00 89.81 770 ASP A C 1
ATOM 6069 O O . ASP A 1 770 ? 3.646 -25.584 15.956 1.00 89.81 770 ASP A O 1
ATOM 6073 N N . GLY A 1 771 ? 5.340 -24.707 17.148 1.00 92.56 771 GLY A N 1
ATOM 6074 C CA . GLY A 1 771 ? 4.666 -23.461 17.493 1.00 92.56 771 GLY A CA 1
ATOM 6075 C C . GLY A 1 771 ? 4.994 -22.966 18.901 1.00 92.56 771 GLY A C 1
ATOM 6076 O O . GLY A 1 771 ? 4.986 -23.712 19.876 1.00 92.56 771 GLY A O 1
ATOM 6077 N N . THR A 1 772 ? 5.246 -21.671 19.056 1.00 92.50 772 THR A N 1
ATOM 6078 C CA . THR A 1 772 ? 5.304 -21.010 20.366 1.00 92.50 772 THR A CA 1
ATOM 6079 C C . THR A 1 772 ? 4.724 -19.616 20.249 1.00 92.50 772 THR A C 1
ATOM 6081 O O . THR A 1 772 ? 5.207 -18.796 19.471 1.00 92.50 772 THR A O 1
ATOM 6084 N N . GLN A 1 773 ? 3.688 -19.339 21.033 1.00 92.25 773 GLN A N 1
ATOM 6085 C CA . GLN A 1 773 ? 3.106 -18.009 21.111 1.00 92.25 773 GLN A CA 1
ATOM 6086 C C . GLN A 1 773 ? 3.998 -17.119 21.978 1.00 92.25 773 GLN A C 1
ATOM 6088 O O . GLN A 1 773 ? 4.210 -17.398 23.158 1.00 92.25 773 GLN A O 1
ATOM 6093 N N . ILE A 1 774 ? 4.546 -16.064 21.379 1.00 92.81 774 ILE A N 1
ATOM 6094 C CA . ILE A 1 774 ? 5.478 -15.152 22.040 1.00 92.81 774 ILE A CA 1
ATOM 6095 C C . ILE A 1 774 ? 4.835 -13.781 22.134 1.00 92.81 774 ILE A C 1
ATOM 6097 O O . ILE A 1 774 ? 4.493 -13.173 21.118 1.00 92.81 774 ILE A O 1
ATOM 6101 N N . TRP A 1 775 ? 4.703 -13.293 23.363 1.00 93.00 775 TRP A N 1
ATOM 6102 C CA . TRP A 1 775 ? 4.089 -12.010 23.652 1.00 93.00 775 TRP A CA 1
ATOM 6103 C C . TRP A 1 775 ? 5.141 -10.929 23.833 1.00 93.00 775 TRP A C 1
ATOM 6105 O O . TRP A 1 775 ? 6.169 -11.155 24.470 1.00 93.00 775 TRP A O 1
ATOM 6115 N N . PHE A 1 776 ? 4.860 -9.741 23.311 1.00 91.88 776 PHE A N 1
ATOM 6116 C CA . PHE A 1 776 ? 5.735 -8.576 23.367 1.00 91.88 776 PHE A CA 1
ATOM 6117 C C . PHE A 1 776 ? 4.916 -7.293 23.502 1.00 91.88 776 PHE A C 1
ATOM 6119 O O . PHE A 1 776 ? 3.756 -7.239 23.091 1.00 91.88 776 PHE A O 1
ATOM 6126 N N . ASN A 1 777 ? 5.501 -6.239 24.071 1.00 89.94 777 ASN A N 1
ATOM 6127 C CA . ASN A 1 777 ? 4.750 -5.000 24.247 1.00 89.94 777 ASN A CA 1
ATOM 6128 C C . ASN A 1 777 ? 4.480 -4.255 22.930 1.00 89.94 777 ASN A C 1
ATOM 6130 O O . ASN A 1 777 ? 5.403 -3.960 22.174 1.00 89.94 777 ASN A O 1
ATOM 6134 N N . ASP A 1 778 ? 3.237 -3.829 22.732 1.00 82.38 778 ASP A N 1
ATOM 6135 C CA . ASP A 1 778 ? 2.822 -2.930 21.654 1.00 82.38 778 ASP A CA 1
ATOM 6136 C C . ASP A 1 778 ? 3.208 -1.479 21.998 1.00 82.38 778 ASP A C 1
ATOM 6138 O O . ASP A 1 778 ? 2.468 -0.743 22.663 1.00 82.38 778 ASP A O 1
ATOM 6142 N N . SER A 1 779 ? 4.430 -1.084 21.623 1.00 74.31 779 SER A N 1
ATOM 6143 C CA . SER A 1 779 ? 4.930 0.288 21.781 1.00 74.31 779 SER A CA 1
ATOM 6144 C C . SER A 1 779 ? 6.033 0.616 20.760 1.00 74.31 779 SER A C 1
ATOM 6146 O O . SER A 1 779 ? 6.332 -0.171 19.866 1.00 74.31 779 SER A O 1
ATOM 6148 N N . LYS A 1 780 ? 6.664 1.792 20.874 1.00 71.25 780 LYS A N 1
ATOM 6149 C CA . LYS A 1 780 ? 7.807 2.192 20.027 1.00 71.25 780 LYS A CA 1
ATOM 6150 C C . LYS A 1 780 ? 9.122 1.487 20.365 1.00 71.25 780 LYS A C 1
ATOM 6152 O O . LYS A 1 780 ? 10.056 1.556 19.570 1.00 71.25 780 LYS A O 1
ATOM 6157 N N . SER A 1 781 ? 9.197 0.816 21.514 1.00 82.19 781 SER A N 1
ATOM 6158 C CA . SER A 1 781 ? 10.371 0.060 21.949 1.00 82.19 781 SER A CA 1
ATOM 6159 C C . SER A 1 781 ? 9.942 -1.219 22.661 1.00 82.19 781 SER A C 1
ATOM 6161 O O . SER A 1 781 ? 9.278 -1.175 23.699 1.00 82.19 781 SER A O 1
ATOM 6163 N N . LEU A 1 782 ? 10.336 -2.365 22.118 1.00 87.62 782 LEU A N 1
ATOM 6164 C CA . LEU A 1 782 ? 10.194 -3.667 22.746 1.00 87.62 782 LEU A CA 1
ATOM 6165 C C . LEU A 1 782 ? 11.137 -3.716 23.951 1.00 87.62 782 LEU A C 1
ATOM 6167 O O . LEU A 1 782 ? 12.357 -3.611 23.839 1.00 87.62 782 LEU A O 1
ATOM 6171 N N . ARG A 1 783 ? 10.527 -3.850 25.122 1.00 87.94 783 ARG A N 1
ATOM 6172 C CA . ARG A 1 783 ? 11.170 -3.916 26.433 1.00 87.94 783 ARG A CA 1
ATOM 6173 C C . ARG A 1 783 ? 10.663 -5.100 27.249 1.00 87.94 783 ARG A C 1
ATOM 6175 O O . ARG A 1 783 ? 11.403 -5.619 28.072 1.00 87.94 783 ARG A O 1
ATOM 6182 N N . TYR A 1 784 ? 9.432 -5.533 27.019 1.00 90.12 784 TYR A N 1
ATOM 6183 C CA . TYR A 1 784 ? 8.769 -6.578 27.777 1.00 90.12 784 TYR A CA 1
ATOM 6184 C C . TYR A 1 784 ? 8.415 -7.754 26.874 1.00 90.12 784 TYR A C 1
ATOM 6186 O O . TYR A 1 784 ? 7.857 -7.560 25.791 1.00 90.12 784 TYR A O 1
ATOM 6194 N N . LEU A 1 785 ? 8.726 -8.963 27.342 1.00 91.75 785 LEU A N 1
ATOM 6195 C CA . LEU A 1 785 ? 8.319 -10.228 26.731 1.00 91.75 785 LEU A CA 1
ATOM 6196 C C . LEU A 1 785 ? 7.561 -11.084 27.748 1.00 91.75 785 LEU A C 1
ATOM 6198 O O . LEU A 1 785 ? 7.814 -10.986 28.949 1.00 91.75 785 LEU A O 1
ATOM 6202 N N . ALA A 1 786 ? 6.669 -11.946 27.268 1.00 90.69 786 ALA A N 1
ATOM 6203 C CA . ALA A 1 786 ? 6.031 -12.975 28.083 1.00 90.69 786 ALA A CA 1
ATOM 6204 C C . ALA A 1 786 ? 5.840 -14.272 27.279 1.00 90.69 786 ALA A C 1
ATOM 6206 O O . ALA A 1 786 ? 5.386 -14.250 26.134 1.00 90.69 786 ALA A O 1
ATOM 6207 N N . VAL A 1 787 ? 6.222 -15.398 27.881 1.00 88.31 787 VAL A N 1
ATOM 6208 C CA . VAL A 1 787 ? 6.072 -16.765 27.358 1.00 88.31 787 VAL A CA 1
ATOM 6209 C C . VAL A 1 787 ? 5.971 -17.695 28.567 1.00 88.31 787 VAL A C 1
ATOM 6211 O O . VAL A 1 787 ? 6.677 -17.489 29.558 1.00 88.31 787 VAL A O 1
ATOM 6214 N N . ASP A 1 788 ? 5.126 -18.719 28.501 1.00 81.31 788 ASP A N 1
ATOM 6215 C CA . ASP A 1 788 ? 5.058 -19.724 29.562 1.00 81.31 788 ASP A CA 1
ATOM 6216 C C . ASP A 1 788 ? 6.373 -20.513 29.673 1.00 81.31 788 ASP A C 1
ATOM 6218 O O . ASP A 1 788 ? 6.985 -20.896 28.676 1.00 81.31 788 ASP A O 1
ATOM 6222 N N . GLY A 1 789 ? 6.823 -20.765 30.906 1.00 72.31 789 GLY A N 1
ATOM 6223 C CA . GLY A 1 789 ? 8.013 -21.583 31.163 1.00 72.31 789 GLY A CA 1
ATOM 6224 C C . GLY A 1 789 ? 9.365 -20.926 30.844 1.00 72.31 789 GLY A C 1
ATOM 6225 O O . GLY A 1 789 ? 10.350 -21.648 30.694 1.00 72.31 789 GLY A O 1
ATOM 6226 N N . LEU A 1 790 ? 9.441 -19.589 30.761 1.00 75.88 790 LEU A N 1
ATOM 6227 C CA . LEU A 1 790 ? 10.700 -18.848 30.575 1.00 75.88 790 LEU A CA 1
ATOM 6228 C C . LEU A 1 790 ? 11.802 -19.297 31.555 1.00 75.88 790 LEU A C 1
ATOM 6230 O O . LEU A 1 790 ? 11.670 -19.172 32.776 1.00 75.88 790 LEU A O 1
ATOM 6234 N N . GLY A 1 791 ? 12.904 -19.798 30.993 1.00 71.75 791 GLY A N 1
ATOM 6235 C CA . GLY A 1 791 ? 14.122 -20.143 31.723 1.00 71.75 791 GLY A CA 1
ATOM 6236 C C . GLY A 1 791 ? 15.003 -18.928 32.025 1.00 71.75 791 GLY A C 1
ATOM 6237 O O . GLY A 1 791 ? 14.710 -17.803 31.624 1.00 71.75 791 GLY A O 1
ATOM 6238 N N . LEU A 1 792 ? 16.118 -19.160 32.722 1.00 77.81 792 LEU A N 1
ATOM 6239 C CA . LEU A 1 792 ? 17.142 -18.129 32.906 1.00 77.81 792 LEU A CA 1
ATOM 6240 C C . LEU A 1 792 ? 17.875 -17.849 31.580 1.00 77.81 792 LEU A C 1
ATOM 6242 O O . LEU A 1 792 ? 18.144 -18.795 30.832 1.00 77.81 792 LEU A O 1
ATOM 6246 N N . PRO A 1 793 ? 18.243 -16.583 31.306 1.00 82.69 793 PRO A N 1
ATOM 6247 C CA . PRO A 1 793 ? 18.993 -16.223 30.112 1.00 82.69 793 PRO A CA 1
ATOM 6248 C C . PRO A 1 793 ? 20.370 -16.896 30.113 1.00 82.69 793 PRO A C 1
ATOM 6250 O O . PRO A 1 793 ? 21.039 -16.982 31.145 1.00 82.69 793 PRO A O 1
ATOM 6253 N N . VAL A 1 794 ? 20.810 -17.355 28.942 1.00 86.69 794 VAL A N 1
ATOM 6254 C CA . VAL A 1 794 ? 22.131 -17.974 28.755 1.00 86.69 794 VAL A CA 1
ATOM 6255 C C . VAL A 1 794 ? 22.958 -17.088 27.838 1.00 86.69 794 VAL A C 1
ATOM 6257 O O . VAL A 1 794 ? 22.501 -16.747 26.753 1.00 86.69 794 VAL A O 1
ATOM 6260 N N . GLN A 1 795 ? 24.170 -16.718 28.247 1.00 87.44 795 GLN A N 1
ATOM 6261 C CA . GLN A 1 795 ? 25.070 -15.922 27.411 1.00 87.44 795 GLN A CA 1
ATOM 6262 C C . GLN A 1 795 ? 25.754 -16.810 26.357 1.00 87.44 795 GLN A C 1
ATOM 6264 O O . GLN A 1 795 ? 26.327 -17.850 26.683 1.00 87.44 795 GLN A O 1
ATOM 6269 N N . HIS A 1 796 ? 25.715 -16.381 25.097 1.00 83.38 796 HIS A N 1
ATOM 6270 C CA . HIS A 1 796 ? 26.360 -17.017 23.950 1.00 83.38 796 HIS A CA 1
ATOM 6271 C C . HIS A 1 796 ? 27.500 -16.141 23.404 1.00 83.38 796 HIS A C 1
ATOM 6273 O O . HIS A 1 796 ? 27.555 -14.928 23.619 1.00 83.38 796 HIS A O 1
ATOM 6279 N N . SER A 1 797 ? 28.416 -16.757 22.655 1.00 82.88 797 SER A N 1
ATOM 6280 C CA . SER A 1 797 ? 29.364 -16.031 21.810 1.00 82.88 797 SER A CA 1
ATOM 6281 C C . SER A 1 797 ? 28.652 -15.411 20.605 1.00 82.88 797 SER A C 1
ATOM 6283 O O . SER A 1 797 ? 27.721 -15.993 20.049 1.00 82.88 797 SER A O 1
ATOM 6285 N N . PHE A 1 798 ? 29.107 -14.237 20.165 1.00 80.44 798 PHE A N 1
ATOM 6286 C CA . PHE A 1 798 ? 28.589 -13.604 18.953 1.00 80.44 798 PHE A CA 1
ATOM 6287 C C . PHE A 1 798 ? 28.989 -14.402 17.696 1.00 80.44 798 PHE A C 1
ATOM 6289 O O . PHE A 1 798 ? 30.182 -14.647 17.496 1.00 80.44 798 PHE A O 1
ATOM 6296 N N . PRO A 1 799 ? 28.039 -14.767 16.812 1.00 81.00 799 PRO A N 1
ATOM 6297 C CA . PRO A 1 799 ? 28.358 -15.277 15.484 1.00 81.00 799 PRO A CA 1
ATOM 6298 C C . PRO A 1 799 ? 29.131 -14.224 14.668 1.00 81.00 799 PRO A C 1
ATOM 6300 O O . PRO A 1 799 ? 28.734 -13.055 14.680 1.00 81.00 79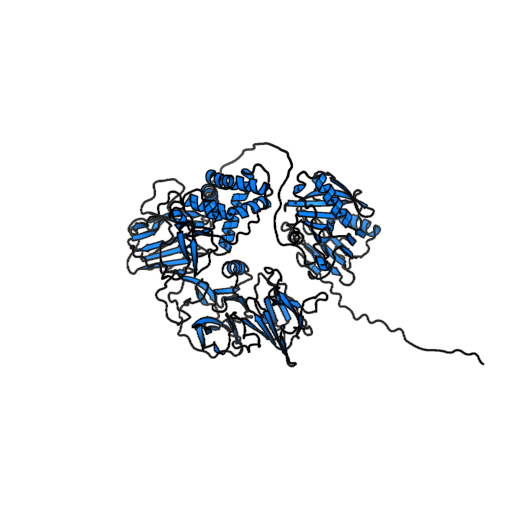9 PRO A O 1
ATOM 6303 N N . PRO A 1 800 ? 30.173 -14.601 13.899 1.00 78.06 800 PRO A N 1
ATOM 6304 C CA . PRO A 1 800 ? 30.926 -13.656 13.068 1.00 78.06 800 PRO A CA 1
ATOM 6305 C C . PRO A 1 800 ? 30.063 -12.880 12.061 1.00 78.06 800 PRO A C 1
ATOM 6307 O O . PRO A 1 800 ? 30.343 -11.718 11.781 1.00 78.06 800 PRO A O 1
ATOM 6310 N N . SER A 1 801 ? 28.976 -13.485 11.568 1.00 77.19 801 SER A N 1
ATOM 6311 C CA . SER A 1 801 ? 27.998 -12.844 10.675 1.00 77.19 801 SER A CA 1
ATOM 6312 C C . SER A 1 801 ? 27.278 -11.642 11.300 1.00 77.19 801 SER A C 1
ATOM 6314 O O . SER A 1 801 ? 26.823 -10.763 10.575 1.00 77.19 801 SER A O 1
ATOM 6316 N N . LEU A 1 802 ? 27.201 -11.564 12.634 1.00 78.88 802 LEU A N 1
ATOM 6317 C CA . LEU A 1 802 ? 26.587 -10.442 13.353 1.00 78.88 802 LEU A CA 1
ATOM 6318 C C . LEU A 1 802 ? 27.595 -9.341 13.727 1.00 78.88 802 LEU A C 1
ATOM 6320 O O . LEU A 1 802 ? 27.215 -8.360 14.366 1.00 78.88 802 LEU A O 1
ATOM 6324 N N . MET A 1 803 ? 28.865 -9.488 13.332 1.00 76.00 803 MET A N 1
ATOM 6325 C CA . MET A 1 803 ? 29.941 -8.523 13.583 1.00 76.00 803 MET A CA 1
ATOM 6326 C C . MET A 1 803 ? 30.567 -8.041 12.259 1.00 76.00 803 MET A C 1
ATOM 6328 O O . MET A 1 803 ? 31.738 -8.319 11.987 1.00 76.00 803 MET A O 1
ATOM 6332 N N . PRO A 1 804 ? 29.804 -7.345 11.394 1.00 72.50 804 PRO A N 1
ATOM 6333 C CA . PRO A 1 804 ? 30.266 -6.989 10.058 1.00 72.50 804 PRO A CA 1
ATOM 6334 C C . PRO A 1 804 ? 31.407 -5.964 10.102 1.00 72.50 804 PRO A C 1
ATOM 6336 O O . PRO A 1 804 ? 31.352 -4.958 10.813 1.00 72.50 804 PRO A O 1
ATOM 6339 N N . ASN A 1 805 ? 32.438 -6.184 9.281 1.00 75.00 805 ASN A N 1
ATOM 6340 C CA . ASN A 1 805 ? 33.576 -5.270 9.175 1.00 75.00 805 ASN A CA 1
ATOM 6341 C C . ASN A 1 805 ? 33.143 -3.938 8.550 1.00 75.00 805 ASN A C 1
ATOM 6343 O O . ASN A 1 805 ? 32.890 -3.868 7.342 1.00 75.00 805 ASN A O 1
ATOM 6347 N N . SER A 1 806 ? 33.089 -2.883 9.366 1.00 68.44 806 SER A N 1
ATOM 6348 C CA . SER A 1 806 ? 32.642 -1.558 8.939 1.00 68.44 806 SER A CA 1
ATOM 6349 C C . SER A 1 806 ? 33.470 -1.004 7.771 1.00 68.44 806 SER A C 1
ATOM 6351 O O . SER A 1 806 ? 34.688 -0.861 7.897 1.00 68.44 806 SER A O 1
ATOM 6353 N N . PRO A 1 807 ? 32.841 -0.583 6.664 1.00 66.50 807 PRO A N 1
ATOM 6354 C CA . PRO A 1 807 ? 33.465 0.322 5.703 1.00 66.50 807 PRO A CA 1
ATOM 6355 C C . PRO A 1 807 ? 33.748 1.707 6.328 1.00 66.50 807 PRO A C 1
ATOM 6357 O O . PRO A 1 807 ? 33.224 2.073 7.381 1.00 66.50 807 PRO A O 1
ATOM 6360 N N . TYR A 1 808 ? 34.600 2.499 5.670 1.00 60.19 808 TYR A N 1
ATOM 6361 C CA . TYR A 1 808 ? 35.246 3.692 6.246 1.00 60.19 808 TYR A CA 1
ATOM 6362 C C . TYR A 1 808 ? 34.296 4.845 6.654 1.00 60.19 808 TYR A C 1
ATOM 6364 O O . TYR A 1 808 ? 34.684 5.710 7.439 1.00 60.19 808 TYR A O 1
ATOM 6372 N N . PHE A 1 809 ? 33.059 4.874 6.147 1.00 62.47 809 PHE A N 1
ATOM 6373 C CA . PHE A 1 809 ? 32.125 6.003 6.289 1.00 62.47 809 PHE A CA 1
ATOM 6374 C C . PHE A 1 809 ? 31.400 6.111 7.643 1.00 62.47 809 PHE A C 1
ATOM 6376 O O . PHE A 1 809 ? 30.784 7.140 7.910 1.00 62.47 809 PHE A O 1
ATOM 6383 N N . TRP A 1 810 ? 31.489 5.108 8.523 1.00 57.09 810 TRP A N 1
ATOM 6384 C CA . TRP A 1 810 ? 30.801 5.100 9.829 1.00 57.09 810 TRP A CA 1
ATOM 6385 C C . TRP A 1 810 ? 31.219 6.206 10.816 1.00 57.09 810 TRP A C 1
ATOM 6387 O O . TRP A 1 810 ? 30.571 6.381 11.842 1.00 57.09 810 TRP A O 1
ATOM 6397 N N . ARG A 1 811 ? 32.270 6.986 10.537 1.00 49.50 811 ARG A N 1
ATOM 6398 C CA . ARG A 1 811 ? 32.838 7.951 11.500 1.00 49.50 811 ARG A CA 1
ATOM 6399 C C . ARG A 1 811 ? 32.097 9.294 11.619 1.00 49.50 811 ARG A C 1
ATOM 6401 O O . ARG A 1 811 ? 32.599 10.172 12.318 1.00 49.50 811 ARG A O 1
ATOM 6408 N N . HIS A 1 812 ? 30.978 9.501 10.915 1.00 44.94 812 HIS A N 1
ATOM 6409 C CA . HIS A 1 812 ? 30.428 10.853 10.713 1.00 44.94 812 HIS A CA 1
ATOM 6410 C C . HIS A 1 812 ? 28.954 11.084 11.096 1.00 44.94 812 HIS A C 1
ATOM 6412 O O . HIS A 1 812 ? 28.616 12.234 11.367 1.00 44.94 812 HIS A O 1
ATOM 6418 N N . ASN A 1 813 ? 28.098 10.055 11.191 1.00 51.66 813 ASN A N 1
ATOM 6419 C CA . ASN A 1 813 ? 26.660 10.238 11.464 1.00 51.66 813 ASN A CA 1
ATOM 6420 C C . ASN A 1 813 ? 26.183 9.419 12.677 1.00 51.66 813 ASN A C 1
ATOM 6422 O O . ASN A 1 813 ? 26.546 8.257 12.831 1.00 51.66 813 ASN A O 1
ATOM 6426 N N . MET A 1 814 ? 25.286 10.004 13.479 1.00 59.78 814 MET A N 1
ATOM 6427 C CA . MET A 1 814 ? 24.605 9.380 14.633 1.00 59.78 814 MET A CA 1
ATOM 6428 C C . MET A 1 814 ? 23.433 8.458 14.216 1.00 59.78 814 MET A C 1
ATOM 6430 O O . MET A 1 814 ? 22.430 8.363 14.919 1.00 59.78 814 MET A O 1
ATOM 6434 N N . GLU A 1 815 ? 23.502 7.844 13.034 1.00 73.44 815 GLU A N 1
ATOM 6435 C CA . GLU A 1 815 ? 22.394 7.076 12.446 1.00 73.44 815 GLU A CA 1
ATOM 6436 C C . GLU A 1 815 ? 22.453 5.586 12.801 1.00 73.44 815 GLU A C 1
ATOM 6438 O O . GLU A 1 815 ? 23.531 4.996 12.880 1.00 73.44 815 GLU A O 1
ATOM 6443 N N . SER A 1 816 ? 21.281 4.960 12.941 1.00 80.56 816 SER A N 1
ATOM 6444 C CA . SER A 1 816 ? 21.155 3.500 12.940 1.00 80.56 816 SER A CA 1
ATOM 6445 C C . SER A 1 816 ? 21.563 2.950 11.572 1.00 80.56 816 SER A C 1
ATOM 6447 O O . SER A 1 816 ? 21.036 3.393 10.549 1.00 80.56 816 SER A O 1
ATOM 6449 N N . TRP A 1 817 ? 22.474 1.976 11.560 1.00 85.19 817 TRP A N 1
ATOM 6450 C CA . TRP A 1 817 ? 22.927 1.289 10.350 1.00 85.19 817 TRP A CA 1
ATOM 6451 C C . TRP A 1 817 ? 22.537 -0.179 10.412 1.00 85.19 817 TRP A C 1
ATOM 6453 O O . TRP A 1 817 ? 22.825 -0.852 11.395 1.00 85.19 817 TRP A O 1
ATOM 6463 N N . PHE A 1 818 ? 21.934 -0.678 9.345 1.00 88.69 818 PHE A N 1
ATOM 6464 C CA . PHE A 1 818 ? 21.468 -2.046 9.192 1.00 88.69 818 PHE A CA 1
ATOM 6465 C C . PHE A 1 818 ? 22.306 -2.728 8.118 1.00 88.69 818 PHE A C 1
ATOM 6467 O O . PHE A 1 818 ? 22.502 -2.171 7.035 1.00 88.69 818 PHE A O 1
ATOM 6474 N N . VAL A 1 819 ? 22.818 -3.915 8.429 1.00 89.81 819 VAL A N 1
ATOM 6475 C CA . VAL A 1 819 ? 23.696 -4.678 7.542 1.00 89.81 819 VAL A CA 1
ATOM 6476 C C . VAL A 1 819 ? 23.089 -6.041 7.273 1.00 89.81 819 VAL A C 1
ATOM 6478 O O . VAL A 1 819 ? 22.635 -6.733 8.182 1.00 89.81 819 VAL A O 1
ATOM 6481 N N . SER A 1 820 ? 23.119 -6.415 6.004 1.00 92.44 820 SER A N 1
ATOM 6482 C CA . SER A 1 820 ? 22.723 -7.723 5.493 1.00 92.44 820 SER A CA 1
ATOM 6483 C C . SER A 1 820 ? 23.757 -8.157 4.458 1.00 92.44 820 SER A C 1
ATOM 6485 O O . SER A 1 820 ? 24.342 -7.311 3.778 1.00 92.44 820 SER A O 1
ATOM 6487 N N . SER A 1 821 ? 24.018 -9.455 4.357 1.00 92.75 821 SER A N 1
ATOM 6488 C CA . SER A 1 821 ? 24.987 -10.015 3.415 1.00 92.75 821 SER A CA 1
ATOM 6489 C C . SER A 1 821 ? 24.477 -11.332 2.860 1.00 92.75 821 SER A C 1
ATOM 6491 O O . SER A 1 821 ? 23.833 -12.077 3.592 1.00 92.75 821 SER A O 1
ATOM 6493 N N . CYS A 1 822 ? 24.788 -11.617 1.599 1.00 93.12 822 CYS A N 1
ATOM 6494 C CA . CYS A 1 822 ? 24.401 -12.856 0.932 1.00 93.12 822 CYS A CA 1
ATOM 6495 C C . CYS A 1 822 ? 25.552 -13.427 0.098 1.00 93.12 822 CYS A C 1
ATOM 6497 O O . CYS A 1 822 ? 26.454 -12.689 -0.328 1.00 93.12 822 CYS A O 1
ATOM 6499 N N . SER A 1 823 ? 25.503 -14.733 -0.160 1.00 93.12 823 SER A N 1
ATOM 6500 C CA . SER A 1 823 ? 26.320 -15.333 -1.220 1.00 93.12 823 SER A CA 1
ATOM 6501 C C . SER A 1 823 ? 25.738 -14.969 -2.584 1.00 93.12 823 SER A C 1
ATOM 6503 O O . SER A 1 823 ? 24.527 -15.046 -2.775 1.00 93.12 823 SER A O 1
ATOM 6505 N N . MET A 1 824 ? 26.583 -14.628 -3.554 1.00 93.06 824 MET A N 1
ATOM 6506 C CA . MET A 1 824 ? 26.144 -14.422 -4.938 1.00 93.06 824 MET A CA 1
ATOM 6507 C C . MET A 1 824 ? 26.042 -15.727 -5.741 1.00 93.06 824 MET A C 1
ATOM 6509 O O . MET A 1 824 ? 25.500 -15.725 -6.844 1.00 93.06 824 MET A O 1
ATOM 6513 N N . GLU A 1 825 ? 26.552 -16.834 -5.197 1.00 91.81 825 GLU A N 1
ATOM 6514 C CA . GLU A 1 825 ? 26.649 -18.126 -5.882 1.00 91.81 825 GLU A CA 1
ATOM 6515 C C . GLU A 1 825 ? 25.337 -18.915 -5.827 1.00 91.81 825 GLU A C 1
ATOM 6517 O O . GLU A 1 825 ? 24.742 -19.075 -4.763 1.00 91.81 825 GLU A O 1
ATOM 6522 N N . GLY A 1 826 ? 24.906 -19.454 -6.973 1.00 90.88 826 GLY A N 1
ATOM 6523 C CA . GLY A 1 826 ? 23.715 -20.306 -7.075 1.00 90.88 826 GLY A CA 1
ATOM 6524 C C . GLY A 1 826 ? 22.377 -19.564 -6.966 1.00 90.88 826 GLY A C 1
ATOM 6525 O O . GLY A 1 826 ? 21.352 -20.210 -6.747 1.00 90.88 826 GLY A O 1
ATOM 6526 N N . ILE A 1 827 ? 22.365 -18.230 -7.093 1.00 94.19 827 ILE A N 1
ATOM 6527 C CA . ILE A 1 827 ? 21.127 -17.440 -7.180 1.00 94.19 827 ILE A CA 1
ATOM 6528 C C . ILE A 1 827 ? 20.431 -17.741 -8.513 1.00 94.19 827 ILE A C 1
ATOM 6530 O O . ILE A 1 827 ? 21.043 -17.656 -9.578 1.00 94.19 827 ILE A O 1
ATOM 6534 N N . VAL A 1 828 ? 19.128 -18.016 -8.455 1.00 94.56 828 VAL A N 1
ATOM 6535 C CA . VAL A 1 828 ? 18.285 -18.270 -9.630 1.00 94.56 828 VAL A CA 1
ATOM 6536 C C . VAL A 1 828 ? 17.211 -17.220 -9.865 1.00 94.56 828 VAL A C 1
ATOM 6538 O O . VAL A 1 828 ? 16.847 -16.986 -11.014 1.00 94.56 828 VAL A O 1
ATOM 6541 N N . ASP A 1 829 ? 16.703 -16.581 -8.815 1.00 94.50 829 ASP A N 1
ATOM 6542 C CA . ASP A 1 829 ? 15.625 -15.600 -8.913 1.00 94.50 829 ASP A CA 1
ATOM 6543 C C . ASP A 1 829 ? 15.865 -14.423 -7.959 1.00 94.50 829 ASP A C 1
ATOM 6545 O O . ASP A 1 829 ? 16.366 -14.579 -6.844 1.00 94.50 829 ASP A O 1
ATOM 6549 N N . MET A 1 830 ? 15.480 -13.230 -8.410 1.00 94.44 830 MET A N 1
ATOM 6550 C CA . MET A 1 830 ? 15.681 -11.958 -7.724 1.00 94.44 830 MET A CA 1
ATOM 6551 C C . MET A 1 830 ? 14.372 -11.164 -7.691 1.00 94.44 830 MET A C 1
ATOM 6553 O O . MET A 1 830 ? 13.767 -10.906 -8.728 1.00 94.44 830 MET A O 1
ATOM 6557 N N . THR A 1 831 ? 13.943 -10.729 -6.508 1.00 95.88 831 THR A N 1
ATOM 6558 C CA . THR A 1 831 ? 12.746 -9.895 -6.315 1.00 95.88 831 THR A CA 1
ATOM 6559 C C . THR A 1 831 ? 13.153 -8.586 -5.645 1.00 95.88 831 THR A C 1
ATOM 6561 O O . THR A 1 831 ? 13.626 -8.584 -4.511 1.00 95.88 831 THR A O 1
ATOM 6564 N N . LEU A 1 832 ? 13.005 -7.463 -6.346 1.00 96.44 832 LEU A N 1
ATOM 6565 C CA . LEU A 1 832 ? 13.415 -6.139 -5.860 1.00 96.44 832 LEU A CA 1
ATOM 6566 C C . LEU A 1 832 ? 12.297 -5.487 -5.034 1.00 96.44 832 LEU A C 1
ATOM 6568 O O . LEU A 1 832 ? 11.133 -5.582 -5.411 1.00 96.44 832 LEU A O 1
ATOM 6572 N N . CYS A 1 833 ? 12.632 -4.759 -3.968 1.00 95.31 833 CYS A N 1
ATOM 6573 C CA . CYS A 1 833 ? 11.690 -3.889 -3.252 1.00 95.31 833 CYS A CA 1
ATOM 6574 C C . CYS A 1 833 ? 11.944 -2.426 -3.623 1.00 95.31 833 CYS A C 1
ATOM 6576 O O . CYS A 1 833 ? 13.070 -1.941 -3.479 1.00 95.31 833 CYS A O 1
ATOM 6578 N N . ARG A 1 834 ? 10.914 -1.718 -4.107 1.00 94.31 834 ARG A N 1
ATOM 6579 C CA . ARG A 1 834 ? 11.020 -0.330 -4.577 1.00 94.31 834 ARG A CA 1
ATOM 6580 C C . ARG A 1 834 ? 9.997 0.572 -3.901 1.00 94.31 834 ARG A C 1
ATOM 6582 O O . ARG A 1 834 ? 8.794 0.375 -4.041 1.00 94.31 834 ARG A O 1
ATOM 6589 N N . ASP A 1 835 ? 10.476 1.612 -3.225 1.00 89.25 835 ASP A N 1
ATOM 6590 C CA . ASP A 1 835 ? 9.595 2.518 -2.497 1.00 89.25 835 ASP A CA 1
ATOM 6591 C C . ASP A 1 835 ? 9.093 3.681 -3.360 1.00 89.25 835 ASP A C 1
ATOM 6593 O O . ASP A 1 835 ? 9.753 4.708 -3.526 1.00 89.25 835 ASP A O 1
ATOM 6597 N N . MET A 1 836 ? 7.877 3.521 -3.880 1.00 85.19 836 MET A N 1
ATOM 6598 C CA . MET A 1 836 ? 7.194 4.527 -4.697 1.00 85.19 836 MET A CA 1
ATOM 6599 C C . MET A 1 836 ? 6.636 5.716 -3.890 1.00 85.19 836 MET A C 1
ATOM 6601 O O . MET A 1 836 ? 6.176 6.681 -4.495 1.00 85.19 836 MET A O 1
ATOM 6605 N N . ALA A 1 837 ? 6.687 5.691 -2.550 1.00 79.88 837 ALA A N 1
ATOM 6606 C CA . ALA A 1 837 ? 6.270 6.830 -1.719 1.00 79.88 837 ALA A CA 1
ATOM 6607 C C . ALA A 1 837 ? 7.261 8.011 -1.777 1.00 79.88 837 ALA A C 1
ATOM 6609 O O . ALA A 1 837 ? 6.918 9.145 -1.434 1.00 79.88 837 ALA A O 1
ATOM 6610 N N . HIS A 1 838 ? 8.494 7.756 -2.220 1.00 76.75 838 HIS A N 1
ATOM 6611 C CA . HIS A 1 838 ? 9.540 8.756 -2.376 1.00 76.75 838 HIS A CA 1
ATOM 6612 C C . HIS A 1 838 ? 9.613 9.266 -3.821 1.00 76.75 838 HIS A C 1
ATOM 6614 O O . HIS A 1 838 ? 9.584 8.486 -4.765 1.00 76.75 838 HIS A O 1
ATOM 6620 N N . ALA A 1 839 ? 9.826 10.574 -4.004 1.00 76.06 839 ALA A N 1
ATOM 6621 C CA . ALA A 1 839 ? 9.935 11.200 -5.332 1.00 76.06 839 ALA A CA 1
ATOM 6622 C C . ALA A 1 839 ? 11.145 10.736 -6.180 1.00 76.06 839 ALA A C 1
ATOM 6624 O O . ALA A 1 839 ? 11.213 11.042 -7.364 1.00 76.06 839 ALA A O 1
ATOM 6625 N N . HIS A 1 840 ? 12.103 10.018 -5.584 1.00 81.69 840 HIS A N 1
ATOM 6626 C CA . HIS A 1 840 ? 13.318 9.499 -6.231 1.00 81.69 840 HIS A CA 1
ATOM 6627 C C . HIS A 1 840 ? 13.316 7.955 -6.332 1.00 81.69 840 HIS A C 1
ATOM 6629 O O . HIS A 1 840 ? 14.368 7.335 -6.195 1.00 81.69 840 HIS A O 1
ATOM 6635 N N . PRO A 1 841 ? 12.135 7.329 -6.495 1.00 88.31 841 PRO A N 1
ATOM 6636 C CA . PRO A 1 841 ? 11.730 6.046 -5.903 1.00 88.31 841 PRO A CA 1
ATOM 6637 C C . PRO A 1 841 ? 12.870 5.014 -5.785 1.00 88.31 841 PRO A C 1
ATOM 6639 O O . PRO A 1 841 ? 13.209 4.369 -6.790 1.00 88.31 841 PRO A O 1
ATOM 6642 N N . PRO A 1 842 ? 13.486 4.861 -4.594 1.00 93.06 842 PRO A N 1
ATOM 6643 C CA . PRO A 1 842 ? 14.680 4.045 -4.405 1.00 93.06 842 PRO A CA 1
ATOM 6644 C C . PRO A 1 842 ? 14.349 2.551 -4.363 1.00 93.06 842 PRO A C 1
ATOM 6646 O O . PRO A 1 842 ? 13.275 2.145 -3.913 1.00 93.06 842 PRO A O 1
ATOM 6649 N N . ILE A 1 843 ? 15.307 1.722 -4.775 1.00 95.62 843 ILE A N 1
ATOM 6650 C CA . ILE A 1 843 ? 15.318 0.295 -4.444 1.00 95.62 843 ILE A CA 1
ATOM 6651 C C . ILE A 1 843 ? 15.868 0.175 -3.023 1.00 95.62 843 ILE A C 1
ATOM 6653 O O . ILE A 1 843 ? 16.991 0.598 -2.747 1.00 95.62 843 ILE A O 1
ATOM 6657 N N . THR A 1 844 ? 15.058 -0.365 -2.117 1.00 94.44 844 THR A N 1
ATOM 6658 C CA . THR A 1 844 ? 15.369 -0.422 -0.682 1.00 94.44 844 THR A CA 1
ATOM 6659 C C . THR A 1 844 ? 15.998 -1.745 -0.262 1.00 94.44 844 THR A C 1
ATOM 6661 O O . THR A 1 844 ? 16.641 -1.792 0.785 1.00 94.44 844 THR A O 1
ATOM 6664 N N . GLY A 1 845 ? 15.822 -2.801 -1.059 1.00 96.06 845 GLY A N 1
ATOM 6665 C CA . GLY A 1 845 ? 16.314 -4.145 -0.776 1.00 96.06 845 GLY A CA 1
ATOM 6666 C C . GLY A 1 845 ? 15.959 -5.165 -1.861 1.00 96.06 845 GLY A C 1
ATOM 6667 O O . GLY A 1 845 ? 15.330 -4.829 -2.870 1.00 96.06 845 GLY A O 1
ATOM 6668 N N . ILE A 1 846 ? 16.380 -6.412 -1.645 1.00 96.38 846 ILE A N 1
ATOM 6669 C CA . ILE A 1 846 ? 16.234 -7.549 -2.562 1.00 96.38 846 ILE A CA 1
ATOM 6670 C C . ILE A 1 846 ? 15.914 -8.823 -1.768 1.00 96.38 846 ILE A C 1
ATOM 6672 O O . ILE A 1 846 ? 16.577 -9.100 -0.772 1.00 96.38 846 ILE A O 1
ATOM 6676 N N . LEU A 1 847 ? 14.975 -9.638 -2.249 1.00 96.75 847 LEU A N 1
ATOM 6677 C CA . LEU A 1 847 ? 14.830 -11.051 -1.883 1.00 96.75 847 LEU A CA 1
ATOM 6678 C C . LEU A 1 847 ? 15.444 -11.924 -2.986 1.00 96.75 847 LEU A C 1
ATOM 6680 O O . LEU A 1 847 ? 15.113 -11.760 -4.163 1.00 96.75 847 LEU A O 1
ATOM 6684 N N . LEU A 1 848 ? 16.321 -12.843 -2.597 1.00 96.19 848 LEU A N 1
ATOM 6685 C CA . LEU A 1 848 ? 17.043 -13.763 -3.470 1.00 96.19 848 LEU A CA 1
ATOM 6686 C C . LEU A 1 848 ? 16.593 -15.202 -3.202 1.00 96.19 848 LEU A C 1
ATOM 6688 O O . LEU A 1 848 ? 16.402 -15.599 -2.051 1.00 96.19 848 LEU A O 1
ATOM 6692 N N . GLU A 1 849 ? 16.448 -15.977 -4.270 1.00 96.12 849 GLU A N 1
ATOM 6693 C CA . GLU A 1 849 ? 16.148 -17.410 -4.252 1.00 96.12 849 GLU A CA 1
ATOM 6694 C C . GLU A 1 849 ? 17.274 -18.176 -4.955 1.00 96.12 849 GLU A C 1
ATOM 6696 O O . GLU A 1 849 ? 17.754 -17.754 -6.010 1.00 96.12 849 GLU A O 1
ATOM 6701 N N . TYR A 1 850 ? 17.681 -19.305 -4.373 1.00 95.44 850 TYR A N 1
ATOM 6702 C CA . TYR A 1 850 ? 18.817 -20.121 -4.812 1.00 95.44 850 TYR A CA 1
ATOM 6703 C C . TYR A 1 850 ? 18.365 -21.462 -5.417 1.00 95.44 850 TYR A C 1
ATOM 6705 O O . TYR A 1 850 ? 17.260 -21.935 -5.144 1.00 95.44 850 TYR A O 1
ATOM 6713 N N . GLU A 1 851 ? 19.227 -22.116 -6.207 1.00 93.25 851 GLU A N 1
ATOM 6714 C CA . GLU A 1 851 ? 18.950 -23.407 -6.876 1.00 93.25 851 GLU A CA 1
ATOM 6715 C C . GLU A 1 851 ? 18.423 -24.502 -5.930 1.00 93.25 851 GLU A C 1
ATOM 6717 O O . GLU A 1 851 ? 17.572 -25.308 -6.303 1.00 93.25 851 GLU A O 1
ATOM 6722 N N . ASN A 1 852 ? 18.915 -24.521 -4.690 1.00 91.31 852 ASN A N 1
ATOM 6723 C CA . ASN A 1 852 ? 18.545 -25.477 -3.644 1.00 91.31 852 ASN A CA 1
ATOM 6724 C C . ASN A 1 852 ? 17.241 -25.114 -2.895 1.00 91.31 852 ASN A C 1
ATOM 6726 O O . ASN A 1 852 ? 16.884 -25.793 -1.931 1.00 91.31 852 ASN A O 1
ATOM 6730 N N . GLY A 1 853 ? 16.547 -24.045 -3.300 1.00 91.31 853 GLY A N 1
ATOM 6731 C CA . GLY A 1 853 ? 15.358 -23.516 -2.628 1.00 91.31 853 GLY A CA 1
ATOM 6732 C C . GLY A 1 853 ? 15.645 -22.685 -1.372 1.00 91.31 853 GLY A C 1
ATOM 6733 O O . GLY A 1 853 ? 14.699 -22.321 -0.671 1.00 91.31 853 GLY A O 1
ATOM 6734 N N . HIS A 1 854 ? 16.917 -22.388 -1.078 1.00 95.00 854 HIS A N 1
ATOM 6735 C CA . HIS A 1 854 ? 17.297 -21.430 -0.041 1.00 95.00 854 HIS A CA 1
ATOM 6736 C C . HIS A 1 854 ? 16.848 -20.016 -0.421 1.00 95.00 854 HIS A C 1
ATOM 6738 O O . HIS A 1 854 ? 16.703 -19.692 -1.607 1.00 95.00 854 HIS A O 1
ATOM 6744 N N . ARG A 1 855 ? 16.627 -19.167 0.585 1.00 95.38 855 ARG A N 1
ATOM 6745 C CA . ARG A 1 855 ? 16.242 -17.762 0.409 1.00 95.38 855 ARG A CA 1
ATOM 6746 C C . ARG A 1 855 ? 17.052 -16.841 1.307 1.00 95.38 855 ARG A C 1
ATOM 6748 O O . ARG A 1 855 ? 17.177 -17.119 2.497 1.00 95.38 855 ARG A O 1
ATOM 6755 N N . GLU A 1 856 ? 17.510 -15.708 0.780 1.00 95.06 856 GLU A N 1
ATOM 6756 C CA . GLU A 1 856 ? 18.167 -14.639 1.553 1.00 95.06 856 GLU A CA 1
ATOM 6757 C C . GLU A 1 856 ? 17.590 -13.263 1.206 1.00 95.06 856 GLU A C 1
ATOM 6759 O O . GLU A 1 856 ? 17.046 -13.053 0.124 1.00 95.06 856 GLU A O 1
ATOM 6764 N N . CYS A 1 857 ? 17.684 -12.315 2.140 1.00 95.19 857 CYS A N 1
ATOM 6765 C CA . CYS A 1 857 ? 17.152 -10.965 1.986 1.00 95.19 857 CYS A CA 1
ATOM 6766 C C . CYS A 1 857 ? 18.237 -9.923 2.287 1.00 95.19 857 CYS A C 1
ATOM 6768 O O . CYS A 1 857 ? 18.907 -9.997 3.317 1.00 95.19 857 CYS A O 1
ATOM 6770 N N . LEU A 1 858 ? 18.373 -8.935 1.403 1.00 94.94 858 LEU A N 1
ATOM 6771 C CA . LEU A 1 858 ? 19.254 -7.779 1.546 1.00 94.94 858 LEU A CA 1
ATOM 6772 C C . LEU A 1 858 ? 18.445 -6.486 1.681 1.00 94.94 858 LEU A C 1
ATOM 6774 O O . LEU A 1 858 ? 17.448 -6.302 0.985 1.00 94.94 858 LEU A O 1
ATOM 6778 N N . GLY A 1 859 ? 18.912 -5.557 2.514 1.00 94.31 859 GLY A N 1
ATOM 6779 C CA . GLY A 1 859 ? 18.267 -4.258 2.725 1.00 94.31 859 GLY A CA 1
ATOM 6780 C C . GLY A 1 859 ? 16.864 -4.383 3.333 1.00 94.31 859 GLY A C 1
ATOM 6781 O O . GLY A 1 859 ? 16.614 -5.257 4.162 1.00 94.31 859 GLY A O 1
ATOM 6782 N N . GLN A 1 860 ? 15.947 -3.500 2.926 1.00 93.62 860 GLN A N 1
ATOM 6783 C CA . GLN A 1 860 ? 14.536 -3.554 3.320 1.00 93.62 860 GLN A CA 1
ATOM 6784 C C . GLN A 1 860 ? 13.684 -4.232 2.256 1.00 93.62 860 GLN A C 1
ATOM 6786 O O . GLN A 1 860 ? 13.595 -3.741 1.125 1.00 93.62 860 GLN A O 1
ATOM 6791 N N . LEU A 1 861 ? 12.981 -5.287 2.662 1.00 92.31 861 LEU A N 1
ATOM 6792 C CA . LEU A 1 861 ? 11.944 -5.938 1.873 1.00 92.31 861 LEU A CA 1
ATOM 6793 C C . LEU A 1 861 ? 10.580 -5.722 2.527 1.00 92.31 861 LEU A C 1
ATOM 6795 O O . LEU A 1 861 ? 10.391 -6.000 3.714 1.00 92.31 861 LEU A O 1
ATOM 6799 N N . ARG A 1 862 ? 9.614 -5.283 1.723 1.00 92.19 862 ARG A N 1
ATOM 6800 C CA . ARG A 1 862 ? 8.197 -5.280 2.077 1.00 92.19 862 ARG A CA 1
ATOM 6801 C C . ARG A 1 862 ? 7.387 -5.819 0.905 1.00 92.19 862 ARG A C 1
ATOM 6803 O O . ARG A 1 862 ? 7.634 -5.424 -0.233 1.00 92.19 862 ARG A O 1
ATOM 6810 N N . PHE A 1 863 ? 6.433 -6.711 1.165 1.00 91.00 863 PHE A N 1
ATOM 6811 C CA . PHE A 1 863 ? 5.658 -7.343 0.091 1.00 91.00 863 PHE A CA 1
ATOM 6812 C C . PHE A 1 863 ? 4.674 -6.385 -0.600 1.00 91.00 863 PHE A C 1
ATOM 6814 O O . PHE A 1 863 ? 4.371 -6.588 -1.770 1.00 91.00 863 PHE A O 1
ATOM 6821 N N . ASP A 1 864 ? 4.252 -5.301 0.061 1.00 90.25 864 ASP A N 1
ATOM 6822 C CA . ASP A 1 864 ? 3.456 -4.222 -0.550 1.00 90.25 864 ASP A CA 1
ATOM 6823 C C . ASP A 1 864 ? 4.246 -3.373 -1.570 1.00 90.25 864 ASP A C 1
ATOM 6825 O O . ASP A 1 864 ? 3.654 -2.687 -2.403 1.00 90.25 864 ASP A O 1
ATOM 6829 N N . LYS A 1 865 ? 5.585 -3.432 -1.517 1.00 91.81 865 LYS A N 1
ATOM 6830 C CA . LYS A 1 865 ? 6.530 -2.678 -2.364 1.00 91.81 865 LYS A CA 1
ATOM 6831 C C . LYS A 1 865 ? 7.438 -3.588 -3.206 1.00 91.81 865 LYS A C 1
ATOM 6833 O O . LYS A 1 865 ? 8.392 -3.113 -3.829 1.00 91.81 865 LYS A O 1
ATOM 6838 N N . ALA A 1 866 ? 7.161 -4.892 -3.233 1.00 91.25 866 ALA A N 1
ATOM 6839 C CA . ALA A 1 866 ? 7.896 -5.863 -4.034 1.00 91.25 866 ALA A CA 1
ATOM 6840 C C . ALA A 1 866 ? 7.510 -5.764 -5.522 1.00 91.25 866 ALA A C 1
ATOM 6842 O O . ALA A 1 866 ? 6.335 -5.684 -5.877 1.00 91.25 866 ALA A O 1
ATOM 6843 N N . LEU A 1 867 ? 8.515 -5.773 -6.396 1.00 91.31 867 LEU A N 1
ATOM 6844 C CA . LEU A 1 867 ? 8.354 -5.846 -7.848 1.00 91.31 867 LEU A CA 1
ATOM 6845 C C . LEU A 1 867 ? 8.187 -7.305 -8.308 1.00 91.31 867 LEU A C 1
ATOM 6847 O O . LEU A 1 867 ? 8.310 -8.240 -7.519 1.00 91.31 867 LEU A O 1
ATOM 6851 N N . GLU A 1 868 ? 7.922 -7.513 -9.599 1.00 86.62 868 GLU A N 1
ATOM 6852 C CA . GLU A 1 868 ? 7.892 -8.864 -10.170 1.00 86.62 868 GLU A CA 1
ATOM 6853 C C . GLU A 1 868 ? 9.253 -9.570 -10.031 1.00 86.62 868 GLU A C 1
ATOM 6855 O O . GLU A 1 868 ? 10.317 -8.957 -10.157 1.00 86.62 868 GLU A O 1
ATOM 6860 N N . LYS A 1 869 ? 9.203 -10.885 -9.794 1.00 90.19 869 LYS A N 1
ATOM 6861 C CA . LYS A 1 869 ? 10.375 -11.762 -9.717 1.00 90.19 869 LYS A CA 1
ATOM 6862 C C . LYS A 1 869 ? 11.086 -11.843 -11.074 1.00 90.19 869 LYS A C 1
ATOM 6864 O O . LYS A 1 869 ? 10.459 -12.094 -12.103 1.00 90.19 869 LYS A O 1
ATOM 6869 N N . VAL A 1 870 ? 12.405 -11.677 -11.054 1.00 89.62 870 VAL A N 1
ATOM 6870 C CA . VAL A 1 870 ? 13.298 -11.733 -12.215 1.00 89.62 870 VAL A CA 1
ATOM 6871 C C . VAL A 1 870 ? 14.155 -12.992 -12.133 1.00 89.62 870 VAL A C 1
ATOM 6873 O O . VAL A 1 870 ? 14.935 -13.147 -11.195 1.00 89.62 870 VAL A O 1
ATOM 6876 N N . ARG A 1 871 ? 14.045 -13.862 -13.140 1.00 90.00 871 ARG A N 1
ATOM 6877 C CA . ARG A 1 871 ? 14.905 -15.041 -13.294 1.00 90.00 871 ARG A CA 1
ATOM 6878 C C . ARG A 1 871 ? 16.301 -14.617 -13.754 1.00 90.00 871 ARG A C 1
ATOM 6880 O O . ARG A 1 871 ? 16.422 -13.816 -14.680 1.00 90.00 871 ARG A O 1
ATOM 6887 N N . LEU A 1 872 ? 17.334 -15.181 -13.139 1.00 87.31 872 LEU A N 1
ATOM 6888 C CA . LEU A 1 872 ? 18.737 -14.988 -13.500 1.00 87.31 872 LEU A CA 1
ATOM 6889 C C . LEU A 1 872 ? 19.267 -16.223 -14.247 1.00 87.31 872 LEU A C 1
ATOM 6891 O O . LEU A 1 872 ? 18.885 -17.358 -13.951 1.00 87.31 872 LEU A O 1
ATOM 6895 N N . GLU A 1 873 ? 20.139 -16.005 -15.233 1.00 81.00 873 GLU A N 1
ATOM 6896 C CA . GLU A 1 873 ? 20.869 -17.076 -15.917 1.00 81.00 873 GLU A CA 1
ATOM 6897 C C . GLU A 1 873 ? 22.296 -17.159 -15.352 1.00 81.00 873 GLU A C 1
ATOM 6899 O O . GLU A 1 873 ? 22.890 -16.146 -14.991 1.00 81.00 873 GLU A O 1
ATOM 6904 N N . HIS A 1 874 ? 22.884 -18.360 -15.300 1.00 67.62 874 HIS A N 1
ATOM 6905 C CA . HIS A 1 874 ? 24.165 -18.622 -14.616 1.00 67.62 874 HIS A CA 1
ATOM 6906 C C . HIS A 1 874 ? 25.371 -17.785 -15.104 1.00 67.62 874 HIS A C 1
ATOM 6908 O O . HIS A 1 874 ? 26.403 -17.764 -14.443 1.00 67.62 874 HIS A O 1
ATOM 6914 N N . ALA A 1 875 ? 25.272 -17.125 -16.264 1.00 67.38 875 ALA A N 1
ATOM 6915 C CA . ALA A 1 875 ? 26.322 -16.286 -16.852 1.00 67.38 875 ALA A CA 1
ATOM 6916 C C . ALA A 1 875 ? 25.985 -14.778 -16.843 1.00 67.38 875 ALA A C 1
ATOM 6918 O O . ALA A 1 875 ? 26.654 -13.991 -17.514 1.00 67.38 875 ALA A O 1
ATOM 6919 N N . THR A 1 876 ? 24.927 -14.367 -16.139 1.00 79.88 876 THR A N 1
ATOM 6920 C CA . THR A 1 876 ? 24.429 -12.987 -16.131 1.00 79.88 876 THR A CA 1
ATOM 6921 C C . THR A 1 876 ? 25.106 -12.142 -15.053 1.00 79.88 876 THR A C 1
ATOM 6923 O O . THR A 1 876 ? 24.971 -12.423 -13.868 1.00 79.88 876 THR A O 1
ATOM 6926 N N . ASP A 1 877 ? 25.768 -11.052 -15.443 1.00 85.94 877 ASP A N 1
ATOM 6927 C CA . ASP A 1 877 ? 26.187 -10.023 -14.486 1.00 85.94 877 ASP A CA 1
ATOM 6928 C C . ASP A 1 877 ? 25.000 -9.168 -14.022 1.00 85.94 877 ASP A C 1
ATOM 6930 O O . ASP A 1 877 ? 24.071 -8.885 -14.782 1.00 85.94 877 ASP A O 1
ATOM 6934 N N . ILE A 1 878 ? 25.076 -8.685 -12.784 1.00 91.31 878 ILE A N 1
ATOM 6935 C CA . ILE A 1 878 ? 24.119 -7.736 -12.216 1.00 91.31 878 ILE A CA 1
ATOM 6936 C C . ILE A 1 878 ? 24.741 -6.335 -12.226 1.00 91.31 878 ILE A C 1
ATOM 6938 O O . ILE A 1 878 ? 25.891 -6.122 -11.833 1.00 91.31 878 ILE A O 1
ATOM 6942 N N . TYR A 1 879 ? 23.953 -5.359 -12.661 1.00 90.94 879 TYR A N 1
ATOM 6943 C CA . TYR A 1 879 ? 24.305 -3.948 -12.721 1.00 90.94 879 TYR A CA 1
ATOM 6944 C C . TYR A 1 879 ? 23.497 -3.174 -11.681 1.00 90.94 879 TYR A C 1
ATOM 6946 O O . TYR A 1 879 ? 22.270 -3.108 -11.759 1.00 90.94 879 TYR A O 1
ATOM 6954 N N . ILE A 1 880 ? 24.190 -2.569 -10.717 1.00 92.69 880 ILE A N 1
ATOM 6955 C CA . ILE A 1 880 ? 23.608 -1.741 -9.657 1.00 92.69 880 ILE A CA 1
ATOM 6956 C C . ILE A 1 880 ? 23.882 -0.273 -9.993 1.00 92.69 880 ILE A C 1
ATOM 6958 O O . ILE A 1 880 ? 25.023 0.189 -9.940 1.00 92.69 880 ILE A O 1
ATOM 6962 N N . GLY A 1 881 ? 22.830 0.460 -10.350 1.00 92.00 881 GLY A N 1
ATOM 6963 C CA . GLY A 1 881 ? 22.857 1.894 -10.627 1.00 92.00 881 GLY A CA 1
ATOM 6964 C C . GLY A 1 881 ? 22.497 2.681 -9.372 1.00 92.00 881 GLY A C 1
ATOM 6965 O O . GLY A 1 881 ? 21.399 2.537 -8.837 1.00 92.00 881 GLY A O 1
ATOM 6966 N N . SER A 1 882 ? 23.414 3.515 -8.887 1.00 92.00 882 SER A N 1
ATOM 6967 C CA . SER A 1 882 ? 23.224 4.352 -7.694 1.00 92.00 882 SER A CA 1
ATOM 6968 C C . SER A 1 882 ? 23.161 5.835 -8.055 1.00 92.00 882 SER A C 1
ATOM 6970 O O . SER A 1 882 ? 23.776 6.262 -9.029 1.00 92.00 882 SER A O 1
ATOM 6972 N N . SER A 1 883 ? 22.445 6.630 -7.261 1.00 90.31 883 SER A N 1
ATOM 6973 C CA . SER A 1 883 ? 22.361 8.085 -7.436 1.00 90.31 883 SER A CA 1
ATOM 6974 C C . SER A 1 883 ? 22.247 8.805 -6.088 1.00 90.31 883 SER A C 1
ATOM 6976 O O . SER A 1 883 ? 22.241 8.176 -5.027 1.00 90.31 883 SER A O 1
ATOM 6978 N N . ARG A 1 884 ? 22.204 10.140 -6.103 1.00 88.19 884 ARG A N 1
ATOM 6979 C CA . ARG A 1 884 ? 22.068 10.971 -4.899 1.00 88.19 884 ARG A CA 1
ATOM 6980 C C . ARG A 1 884 ? 20.841 11.863 -4.971 1.00 88.19 884 ARG A C 1
ATOM 6982 O O . ARG A 1 884 ? 20.508 12.414 -6.011 1.00 88.19 884 ARG A O 1
ATOM 6989 N N . THR A 1 885 ? 20.170 12.011 -3.835 1.00 85.62 885 THR A N 1
ATOM 6990 C CA . THR A 1 885 ? 19.097 13.000 -3.669 1.00 85.62 885 THR A CA 1
ATOM 6991 C C . THR A 1 885 ? 19.669 14.423 -3.683 1.00 85.62 885 THR A C 1
ATOM 6993 O O . THR A 1 885 ? 20.868 14.614 -3.482 1.00 85.62 885 THR A O 1
ATOM 6996 N N . ALA A 1 886 ? 18.817 15.448 -3.802 1.00 81.31 886 ALA A N 1
ATOM 6997 C CA . ALA A 1 886 ? 19.235 16.855 -3.697 1.00 81.31 886 ALA A CA 1
ATOM 6998 C C . ALA A 1 886 ? 19.941 17.210 -2.363 1.00 81.31 886 ALA A C 1
ATOM 7000 O O . ALA A 1 886 ? 20.670 18.193 -2.287 1.00 81.31 886 ALA A O 1
ATOM 7001 N N . ARG A 1 887 ? 19.764 16.396 -1.308 1.00 79.31 887 ARG A N 1
ATOM 7002 C CA . ARG A 1 887 ? 20.489 16.507 -0.024 1.00 79.31 887 ARG A CA 1
ATOM 7003 C C . ARG A 1 887 ? 21.776 15.670 0.027 1.00 79.31 887 ARG A C 1
ATOM 7005 O O . ARG A 1 887 ? 22.359 15.496 1.089 1.00 79.31 887 ARG A O 1
ATOM 7012 N N . SER A 1 888 ? 22.228 15.146 -1.111 1.00 83.88 888 SER A N 1
ATOM 7013 C CA . SER A 1 888 ? 23.404 14.282 -1.268 1.00 83.88 888 SER A CA 1
ATOM 7014 C C . SER A 1 888 ? 23.322 12.904 -0.584 1.00 83.88 888 SER A C 1
ATOM 7016 O O . SER A 1 888 ? 24.317 12.175 -0.549 1.00 83.88 888 SER A O 1
ATOM 7018 N N . HIS A 1 889 ? 22.148 12.484 -0.093 1.00 86.38 889 HIS A N 1
ATOM 7019 C CA . HIS A 1 889 ? 21.961 11.113 0.398 1.00 86.38 889 HIS A CA 1
ATOM 7020 C C . HIS A 1 889 ? 22.038 10.115 -0.765 1.00 86.38 889 HIS A C 1
ATOM 7022 O O . HIS A 1 889 ? 21.382 10.325 -1.787 1.00 86.38 889 HIS A O 1
ATOM 7028 N N . LEU A 1 890 ? 22.851 9.068 -0.610 1.00 89.50 890 LEU A N 1
ATOM 7029 C CA . LEU A 1 890 ? 23.128 8.040 -1.623 1.00 89.50 890 LEU A CA 1
ATOM 7030 C C . LEU A 1 890 ? 22.087 6.922 -1.543 1.00 89.50 890 LEU A C 1
ATOM 7032 O O . LEU A 1 890 ? 21.863 6.388 -0.459 1.00 89.50 890 LEU A O 1
ATOM 7036 N N . TYR A 1 891 ? 21.511 6.541 -2.678 1.00 91.94 891 TYR A N 1
ATOM 7037 C CA . TYR A 1 891 ? 20.527 5.466 -2.779 1.00 91.94 891 TYR A CA 1
ATOM 7038 C C . TYR A 1 891 ? 20.767 4.608 -4.028 1.00 91.94 891 TYR A C 1
ATOM 7040 O O . TYR A 1 891 ? 21.416 5.042 -4.985 1.00 91.94 891 TYR A O 1
ATOM 7048 N N . VAL A 1 892 ? 20.220 3.391 -4.027 1.00 94.00 892 VAL A N 1
ATOM 7049 C CA . VAL A 1 892 ? 20.201 2.526 -5.211 1.00 94.00 892 VAL A CA 1
ATOM 7050 C C . VAL A 1 892 ? 18.974 2.879 -6.051 1.00 94.00 892 VAL A C 1
ATOM 7052 O O . VAL A 1 892 ? 17.840 2.775 -5.588 1.00 94.00 892 VAL A O 1
ATOM 7055 N N . ALA A 1 893 ? 19.199 3.332 -7.282 1.00 91.25 893 ALA A N 1
ATOM 7056 C CA . ALA A 1 893 ? 18.158 3.776 -8.208 1.00 91.25 893 ALA A CA 1
ATOM 7057 C C . ALA A 1 893 ? 17.697 2.656 -9.158 1.00 91.25 893 ALA A C 1
ATOM 7059 O O . ALA A 1 893 ? 16.538 2.640 -9.584 1.00 91.25 893 ALA A O 1
ATOM 7060 N N . HIS A 1 894 ? 18.598 1.725 -9.490 1.00 91.00 894 HIS A N 1
ATOM 7061 C CA . HIS A 1 894 ? 18.332 0.603 -10.385 1.00 91.00 894 HIS A CA 1
ATOM 7062 C C . HIS A 1 894 ? 19.159 -0.638 -10.022 1.00 91.00 894 HIS A C 1
ATOM 7064 O O . HIS A 1 894 ? 20.307 -0.516 -9.598 1.00 91.00 894 HIS A O 1
ATOM 7070 N N . ILE A 1 895 ? 18.589 -1.824 -10.242 1.00 92.19 895 ILE A N 1
ATOM 7071 C CA . ILE A 1 895 ? 19.285 -3.114 -10.255 1.00 92.19 895 ILE A CA 1
ATOM 7072 C C . ILE A 1 895 ? 18.711 -3.925 -11.415 1.00 92.19 895 ILE A C 1
ATOM 7074 O O . ILE A 1 895 ? 17.491 -4.059 -11.512 1.00 92.19 895 ILE A O 1
ATOM 7078 N N . GLY A 1 896 ? 19.571 -4.463 -12.276 1.00 90.06 896 GLY A N 1
ATOM 7079 C CA . GLY A 1 896 ? 19.147 -5.224 -13.451 1.00 90.06 896 GLY A CA 1
ATOM 7080 C C . GLY A 1 896 ? 20.263 -6.071 -14.055 1.00 90.06 896 GLY A C 1
ATOM 7081 O O . GLY A 1 896 ? 21.420 -5.975 -13.660 1.00 90.06 896 GLY A O 1
ATOM 7082 N N . THR A 1 897 ? 19.908 -6.904 -15.028 1.00 87.38 897 THR A N 1
ATOM 7083 C CA . THR A 1 897 ? 20.809 -7.838 -15.735 1.00 87.38 897 THR A CA 1
ATOM 7084 C C . THR A 1 897 ? 21.511 -7.216 -16.950 1.00 87.38 897 THR A C 1
ATOM 7086 O O . THR A 1 897 ? 22.240 -7.884 -17.678 1.00 87.38 897 THR A O 1
ATOM 7089 N N . SER A 1 898 ? 21.270 -5.929 -17.199 1.00 80.56 898 SER A N 1
ATOM 7090 C CA . SER A 1 898 ? 21.854 -5.137 -18.279 1.00 80.56 898 SER A CA 1
ATOM 7091 C C . SER A 1 898 ? 21.966 -3.675 -17.849 1.00 80.56 898 SER A C 1
ATOM 7093 O O . SER A 1 898 ? 21.150 -3.197 -17.061 1.00 80.56 898 SER A O 1
ATOM 7095 N N . LEU A 1 899 ? 22.933 -2.941 -18.403 1.00 72.25 899 LEU A N 1
ATOM 7096 C CA . LEU A 1 899 ? 22.979 -1.480 -18.283 1.00 72.25 899 LEU A CA 1
ATOM 7097 C C . LEU A 1 899 ? 21.736 -0.855 -18.940 1.00 72.25 899 LEU A C 1
ATOM 7099 O O . LEU A 1 899 ? 21.351 -1.277 -20.033 1.00 72.25 899 LEU A O 1
ATOM 7103 N N . LEU A 1 900 ? 21.145 0.174 -18.320 1.00 70.38 900 LEU A N 1
ATOM 7104 C CA . LEU A 1 900 ? 20.219 1.054 -19.043 1.00 70.38 900 LEU A CA 1
ATOM 7105 C C . LEU A 1 900 ? 21.001 1.883 -20.063 1.00 70.38 900 LEU A C 1
ATOM 7107 O O . LEU A 1 900 ? 22.085 2.376 -19.754 1.00 70.38 900 LEU A O 1
ATOM 7111 N N . GLN A 1 901 ? 20.436 2.048 -21.260 1.00 47.47 901 GLN A N 1
ATOM 7112 C CA . GLN A 1 901 ? 21.052 2.846 -22.324 1.00 47.47 901 GLN A CA 1
ATOM 7113 C C . GLN A 1 901 ? 20.910 4.359 -22.079 1.00 47.47 901 GLN A C 1
ATOM 7115 O O . GLN A 1 901 ? 21.842 5.093 -22.390 1.00 47.47 901 GLN A O 1
ATOM 7120 N N . ASP A 1 902 ? 19.834 4.794 -21.413 1.00 50.69 902 ASP A N 1
ATOM 7121 C CA . ASP A 1 902 ? 19.621 6.182 -20.981 1.00 50.69 902 ASP A CA 1
ATOM 7122 C C . ASP A 1 902 ? 19.762 6.298 -19.455 1.00 50.69 902 ASP A C 1
ATOM 7124 O O . ASP A 1 902 ? 18.837 6.003 -18.691 1.00 50.69 902 ASP A O 1
ATOM 7128 N N . SER A 1 903 ? 20.956 6.678 -18.986 1.00 56.00 903 SER A N 1
ATOM 7129 C CA . SER A 1 903 ? 21.279 6.729 -17.551 1.00 56.00 903 SER A CA 1
ATOM 7130 C C . SER A 1 903 ? 22.180 7.907 -17.150 1.00 56.00 903 SER A C 1
ATOM 7132 O O . SER A 1 903 ? 23.143 7.730 -16.395 1.00 56.00 903 SER A O 1
ATOM 7134 N N . GLU A 1 904 ? 21.907 9.110 -17.654 1.00 55.91 904 GLU A N 1
ATOM 7135 C CA . GLU A 1 904 ? 22.586 10.310 -17.152 1.00 55.91 904 GLU A CA 1
ATOM 7136 C C . GLU A 1 904 ? 22.369 10.455 -15.632 1.00 55.91 904 GLU A C 1
ATOM 7138 O O . GLU A 1 904 ? 21.265 10.284 -15.117 1.00 55.91 904 GLU A O 1
ATOM 7143 N N . GLY A 1 905 ? 23.448 10.712 -14.885 1.00 70.75 905 GLY A N 1
ATOM 7144 C CA . GLY A 1 905 ? 23.398 10.872 -13.425 1.00 70.75 905 GLY A CA 1
ATOM 7145 C C . GLY A 1 905 ? 23.353 9.583 -12.581 1.00 70.75 905 GLY A C 1
ATOM 7146 O O . GLY A 1 905 ? 23.226 9.685 -11.355 1.00 70.75 905 GLY A O 1
ATOM 7147 N N . LEU A 1 906 ? 23.485 8.388 -13.178 1.00 83.00 906 LEU A N 1
ATOM 7148 C CA . LEU A 1 906 ? 23.670 7.129 -12.434 1.00 83.00 906 LEU A CA 1
ATOM 7149 C C . LEU A 1 906 ? 25.141 6.681 -12.400 1.00 83.00 906 LEU A C 1
ATOM 7151 O O . LEU A 1 906 ? 25.822 6.630 -13.425 1.00 83.00 906 LEU A O 1
ATOM 7155 N N . TRP A 1 907 ? 25.617 6.273 -11.221 1.00 86.94 907 TRP A N 1
ATOM 7156 C CA . TRP A 1 907 ? 26.897 5.577 -11.060 1.00 86.94 907 TRP A CA 1
ATOM 7157 C C . TRP A 1 907 ? 26.670 4.069 -11.060 1.00 86.94 907 TRP A C 1
ATOM 7159 O O . TRP A 1 907 ? 25.952 3.542 -10.208 1.00 86.94 907 TRP A O 1
ATOM 7169 N N . TRP A 1 908 ? 27.292 3.380 -12.013 1.00 88.31 908 TRP A N 1
ATOM 7170 C CA . TRP A 1 908 ? 27.113 1.948 -12.219 1.00 88.31 908 TRP A CA 1
ATOM 7171 C C . TRP A 1 908 ? 28.198 1.111 -11.550 1.00 88.31 908 TRP A C 1
ATOM 7173 O O . TRP A 1 908 ? 29.393 1.340 -11.734 1.00 88.31 908 TRP A O 1
ATOM 7183 N N . MET A 1 909 ? 27.751 0.079 -10.845 1.00 89.81 909 MET A N 1
ATOM 7184 C CA . MET A 1 909 ? 28.555 -1.025 -10.346 1.00 89.81 909 MET A CA 1
ATOM 7185 C C . MET A 1 909 ? 28.163 -2.296 -11.111 1.00 89.81 909 MET A C 1
ATOM 7187 O O . MET A 1 909 ? 26.979 -2.608 -11.197 1.00 89.81 909 MET A O 1
ATOM 7191 N N . ARG A 1 910 ? 29.140 -3.035 -11.649 1.00 90.00 910 ARG A N 1
ATOM 7192 C CA . ARG A 1 910 ? 28.946 -4.376 -12.233 1.00 90.00 910 ARG A CA 1
ATOM 7193 C C . ARG A 1 910 ? 29.431 -5.415 -11.226 1.00 90.00 910 ARG A C 1
ATOM 7195 O O . ARG A 1 910 ? 30.560 -5.300 -10.751 1.00 90.00 910 ARG A O 1
ATOM 7202 N N . ILE A 1 911 ? 28.600 -6.405 -10.921 1.00 91.12 911 ILE A N 1
ATOM 7203 C CA . ILE A 1 911 ? 28.917 -7.528 -10.031 1.00 91.12 911 ILE A CA 1
ATOM 7204 C C . ILE A 1 911 ? 28.568 -8.848 -10.728 1.00 91.12 911 ILE A C 1
ATOM 7206 O O . ILE A 1 911 ? 27.647 -8.887 -11.542 1.00 91.12 911 ILE A O 1
ATOM 7210 N N . SER A 1 912 ? 29.289 -9.919 -10.403 1.00 89.25 912 SER A N 1
ATOM 7211 C CA . SER A 1 912 ? 29.024 -11.261 -10.943 1.00 89.25 912 SER A CA 1
ATOM 7212 C C . SER A 1 912 ? 28.253 -12.127 -9.941 1.00 89.25 912 SER A C 1
ATOM 7214 O O . SER A 1 912 ? 28.210 -11.803 -8.751 1.00 89.25 912 SER A O 1
ATOM 7216 N N . LEU A 1 913 ? 27.710 -13.263 -10.393 1.00 88.81 913 LEU A N 1
ATOM 7217 C CA . LEU A 1 913 ? 27.067 -14.295 -9.555 1.00 88.81 913 LEU A CA 1
ATOM 7218 C C . LEU A 1 913 ? 28.080 -15.152 -8.757 1.00 88.81 913 LEU A C 1
ATOM 7220 O O . LEU A 1 913 ? 27.898 -16.348 -8.552 1.00 88.81 913 LEU A O 1
ATOM 7224 N N . HIS A 1 914 ? 29.176 -14.532 -8.318 1.00 88.88 914 HIS A N 1
ATOM 7225 C CA . HIS A 1 914 ? 30.223 -15.130 -7.493 1.00 88.88 914 HIS A CA 1
ATOM 7226 C C . HIS A 1 914 ? 30.675 -14.142 -6.416 1.00 88.88 914 HIS A C 1
ATOM 7228 O O . HIS A 1 914 ? 30.648 -12.927 -6.633 1.00 88.88 914 HIS A O 1
ATOM 7234 N N . GLY A 1 915 ? 31.135 -14.642 -5.269 1.00 91.56 915 GLY A N 1
ATOM 7235 C CA . GLY A 1 915 ? 31.530 -13.802 -4.133 1.00 91.56 915 GLY A CA 1
ATOM 7236 C C . GLY A 1 915 ? 30.356 -13.387 -3.239 1.00 91.56 915 GLY A C 1
ATOM 7237 O O . GLY A 1 915 ? 29.361 -14.098 -3.136 1.00 91.56 915 GLY A O 1
ATOM 7238 N N . ILE A 1 916 ? 30.497 -12.253 -2.548 1.00 93.44 916 ILE A N 1
ATOM 7239 C CA . ILE A 1 916 ? 29.589 -11.812 -1.476 1.00 93.44 916 ILE A CA 1
ATOM 7240 C C . ILE A 1 916 ? 29.095 -10.394 -1.765 1.00 93.44 916 ILE A C 1
ATOM 7242 O O . ILE A 1 916 ? 29.896 -9.498 -2.055 1.00 93.44 916 ILE A O 1
ATOM 7246 N N . LEU A 1 917 ? 27.786 -10.183 -1.629 1.00 94.12 917 LEU A N 1
ATOM 7247 C CA . LEU A 1 917 ? 27.153 -8.867 -1.693 1.00 94.12 917 LEU A CA 1
ATOM 7248 C C . LEU A 1 917 ? 26.644 -8.469 -0.308 1.00 94.12 917 LEU A C 1
ATOM 7250 O O . LEU A 1 917 ? 25.927 -9.227 0.341 1.00 94.12 917 LEU A O 1
ATOM 7254 N N . GLU A 1 918 ? 27.007 -7.268 0.131 1.00 93.38 918 GLU A N 1
ATOM 7255 C CA . GLU A 1 918 ? 26.627 -6.701 1.420 1.00 93.38 918 GLU A CA 1
ATOM 7256 C C . GLU A 1 918 ? 25.867 -5.390 1.211 1.00 93.38 918 GLU A C 1
ATOM 7258 O O . GLU A 1 918 ? 26.334 -4.482 0.515 1.00 93.38 918 GLU A O 1
ATOM 7263 N N . TRP A 1 919 ? 24.713 -5.267 1.860 1.00 93.50 919 TRP A N 1
ATOM 7264 C CA . TRP A 1 919 ? 23.859 -4.088 1.802 1.00 93.50 919 TRP A CA 1
ATOM 7265 C C . TRP A 1 919 ? 23.837 -3.391 3.162 1.00 93.50 919 TRP A C 1
ATOM 7267 O O . TRP A 1 919 ? 23.426 -3.970 4.170 1.00 93.50 919 TRP A O 1
ATOM 7277 N N . TRP A 1 920 ? 24.290 -2.139 3.161 1.00 90.75 920 TRP A N 1
ATOM 7278 C CA . TRP A 1 920 ? 24.435 -1.255 4.312 1.00 90.75 920 TRP A CA 1
ATOM 7279 C C . TRP A 1 920 ? 23.426 -0.118 4.181 1.00 90.75 920 TRP A C 1
ATOM 7281 O O . TRP A 1 920 ? 23.607 0.795 3.372 1.00 90.75 920 TRP A O 1
ATOM 7291 N N . SER A 1 921 ? 22.367 -0.152 4.979 1.00 89.75 921 SER A N 1
ATOM 7292 C CA . SER A 1 921 ? 21.322 0.870 4.951 1.00 89.75 921 SER A CA 1
ATOM 7293 C C . SER A 1 921 ? 21.295 1.697 6.228 1.00 89.75 921 SER A C 1
ATOM 7295 O O . SER A 1 921 ? 21.483 1.172 7.319 1.00 89.75 921 SER A O 1
ATOM 7297 N N . SER A 1 922 ? 20.985 2.979 6.093 1.00 85.50 922 SER A N 1
ATOM 7298 C CA . SER A 1 922 ? 20.459 3.814 7.172 1.00 85.50 922 SER A CA 1
ATOM 7299 C C . SER A 1 922 ? 19.068 4.322 6.782 1.00 85.50 922 SER A C 1
ATOM 7301 O O . SER A 1 922 ? 18.542 3.962 5.727 1.00 85.50 922 SER A O 1
ATOM 7303 N N . PHE A 1 923 ? 18.469 5.188 7.601 1.00 80.75 923 PHE A N 1
ATOM 7304 C CA . PHE A 1 923 ? 17.219 5.864 7.239 1.00 80.75 923 PHE A CA 1
ATOM 7305 C C . PHE A 1 923 ? 17.353 6.758 5.985 1.00 80.75 923 PHE A C 1
ATOM 7307 O O . PHE A 1 923 ? 16.373 6.975 5.277 1.00 80.75 923 PHE A O 1
ATOM 7314 N N . TRP A 1 924 ? 18.557 7.260 5.684 1.00 80.94 924 TRP A N 1
ATOM 7315 C CA . TRP A 1 924 ? 18.801 8.142 4.533 1.00 80.94 924 TRP A CA 1
ATOM 7316 C C . TRP A 1 924 ? 19.651 7.510 3.427 1.00 80.94 924 TRP A C 1
ATOM 7318 O O . TRP A 1 924 ? 19.555 7.934 2.276 1.00 80.94 924 TRP A O 1
ATOM 7328 N N . HIS A 1 925 ? 20.506 6.541 3.758 1.00 86.62 925 HIS A N 1
ATOM 7329 C CA . HIS A 1 925 ? 21.527 6.016 2.854 1.00 86.62 925 HIS A CA 1
ATOM 7330 C C . HIS A 1 925 ? 21.302 4.539 2.509 1.00 86.62 925 HIS A C 1
ATOM 7332 O O . HIS A 1 925 ? 20.903 3.745 3.353 1.00 86.62 925 HIS A O 1
ATOM 7338 N N . SER A 1 926 ? 21.630 4.143 1.279 1.00 90.69 926 SER A N 1
ATOM 7339 C CA . SER A 1 926 ? 21.842 2.740 0.902 1.00 90.69 926 SER A CA 1
ATOM 7340 C C . SER A 1 926 ? 23.170 2.594 0.171 1.00 90.69 926 SER A C 1
ATOM 7342 O O . SER A 1 926 ? 23.379 3.137 -0.917 1.00 90.69 926 SER A O 1
ATOM 7344 N N . ILE A 1 927 ? 24.083 1.878 0.818 1.00 90.19 927 ILE A N 1
ATOM 7345 C CA . ILE A 1 927 ? 25.441 1.624 0.362 1.00 90.19 927 ILE A CA 1
ATOM 7346 C C . ILE A 1 927 ? 25.581 0.128 0.120 1.00 90.19 927 ILE A C 1
ATOM 7348 O O . ILE A 1 927 ? 25.243 -0.689 0.971 1.00 90.19 927 ILE A O 1
ATOM 7352 N N . VAL A 1 928 ? 26.101 -0.225 -1.045 1.00 92.88 928 VAL A N 1
ATOM 7353 C CA . VAL A 1 928 ? 26.319 -1.612 -1.442 1.00 92.88 928 VAL A CA 1
ATOM 7354 C C . VAL A 1 928 ? 27.819 -1.847 -1.538 1.00 92.88 928 VAL A C 1
ATOM 7356 O O . VAL A 1 928 ? 28.541 -1.033 -2.123 1.00 92.88 928 VAL A O 1
ATOM 7359 N N . ARG A 1 929 ? 28.285 -2.947 -0.944 1.00 91.62 929 ARG A N 1
ATOM 7360 C CA . ARG A 1 929 ? 29.668 -3.424 -1.005 1.00 91.62 929 ARG A CA 1
ATOM 7361 C C . ARG A 1 929 ? 29.675 -4.813 -1.621 1.00 91.62 929 ARG A C 1
ATOM 7363 O O . ARG A 1 929 ? 28.948 -5.690 -1.170 1.00 91.62 929 ARG A O 1
ATOM 7370 N N . TYR A 1 930 ? 30.504 -5.008 -2.633 1.00 93.00 930 TYR A N 1
ATOM 7371 C CA . TYR A 1 930 ? 30.692 -6.304 -3.273 1.00 93.00 930 TYR A CA 1
ATOM 7372 C C . TYR A 1 930 ? 32.131 -6.765 -3.065 1.00 93.00 930 TYR A C 1
ATOM 7374 O O . TYR A 1 930 ? 33.070 -5.978 -3.222 1.00 93.00 930 TYR A O 1
ATOM 7382 N N . THR A 1 931 ? 32.290 -8.031 -2.683 1.00 91.56 931 THR A N 1
ATOM 7383 C CA . THR A 1 931 ? 33.576 -8.659 -2.373 1.00 91.56 931 THR A CA 1
ATOM 7384 C C . THR A 1 931 ? 33.746 -9.911 -3.225 1.00 91.56 931 THR A C 1
ATOM 7386 O O . THR A 1 931 ? 32.918 -10.818 -3.194 1.00 91.56 931 THR A O 1
ATOM 7389 N N . SER A 1 932 ? 34.845 -9.969 -3.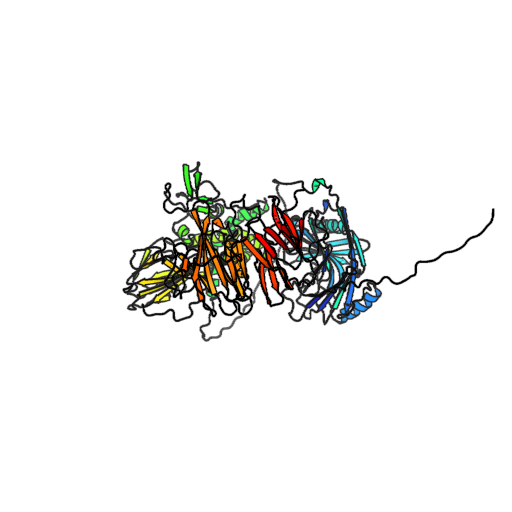971 1.00 90.25 932 SER A N 1
ATOM 7390 C CA . SER A 1 932 ? 35.176 -11.031 -4.925 1.00 90.25 932 SER A CA 1
ATOM 7391 C C . SER A 1 932 ? 36.640 -11.452 -4.775 1.00 90.25 932 SER A C 1
ATOM 7393 O O . SER A 1 932 ? 37.437 -10.735 -4.168 1.00 90.25 932 SER A O 1
ATOM 7395 N N . ALA A 1 933 ? 37.037 -12.561 -5.407 1.00 85.19 933 ALA A N 1
ATOM 7396 C CA . ALA A 1 933 ? 38.447 -12.958 -5.490 1.00 85.19 933 ALA A CA 1
ATOM 7397 C C . ALA A 1 933 ? 39.341 -11.893 -6.168 1.00 85.19 933 ALA A C 1
ATOM 7399 O O . ALA A 1 933 ? 40.540 -11.835 -5.908 1.00 85.19 933 ALA A O 1
ATOM 7400 N N . THR A 1 934 ? 38.762 -11.031 -7.012 1.00 80.38 934 THR A N 1
ATOM 7401 C CA . THR A 1 934 ? 39.460 -9.924 -7.689 1.00 80.38 934 THR A CA 1
ATOM 7402 C C . THR A 1 934 ? 39.550 -8.633 -6.869 1.00 80.38 934 THR A C 1
ATOM 7404 O O . THR A 1 934 ? 40.241 -7.707 -7.286 1.00 80.38 934 THR A O 1
ATOM 7407 N N . GLY A 1 935 ? 38.875 -8.548 -5.717 1.00 84.81 935 GLY A N 1
ATOM 7408 C CA . GLY A 1 935 ? 38.888 -7.372 -4.843 1.00 84.81 935 GLY A CA 1
ATOM 7409 C C . GLY A 1 935 ? 37.514 -6.994 -4.286 1.00 84.81 935 GLY A C 1
ATOM 7410 O O . GLY A 1 935 ? 36.514 -7.683 -4.504 1.00 84.81 935 GLY A O 1
ATOM 7411 N N . GLN A 1 936 ? 37.482 -5.872 -3.565 1.00 88.31 936 GLN A N 1
ATOM 7412 C CA . GLN A 1 936 ? 36.297 -5.315 -2.913 1.00 88.31 936 GLN A CA 1
ATOM 7413 C C . GLN A 1 936 ? 36.071 -3.869 -3.370 1.00 88.31 936 GLN A C 1
ATOM 7415 O O . GLN A 1 936 ? 37.020 -3.088 -3.415 1.00 88.31 936 GLN A O 1
ATOM 7420 N N . PHE A 1 937 ? 34.824 -3.503 -3.671 1.00 87.12 937 PHE A N 1
ATOM 7421 C CA . PHE A 1 937 ? 34.440 -2.136 -4.050 1.00 87.12 937 PHE A CA 1
ATOM 7422 C C . PHE A 1 937 ? 33.034 -1.772 -3.548 1.00 87.12 937 PHE A C 1
ATOM 7424 O O . PHE A 1 937 ? 32.271 -2.629 -3.099 1.00 87.12 937 PHE A O 1
ATOM 7431 N N . THR A 1 938 ? 32.705 -0.475 -3.572 1.00 88.75 938 THR A N 1
ATOM 7432 C CA . THR A 1 938 ? 31.439 0.070 -3.047 1.00 88.75 938 THR A CA 1
ATOM 7433 C C . THR A 1 938 ? 30.815 1.084 -4.001 1.00 88.75 938 THR A C 1
ATOM 7435 O O . THR A 1 938 ? 31.519 1.709 -4.792 1.00 88.75 938 THR A O 1
ATOM 7438 N N . ASN A 1 939 ? 29.505 1.322 -3.895 1.00 86.69 939 ASN A N 1
ATOM 7439 C CA . ASN A 1 939 ? 28.795 2.331 -4.700 1.00 86.69 939 ASN A CA 1
ATOM 7440 C C . ASN A 1 939 ? 29.055 3.791 -4.251 1.00 86.69 939 ASN A C 1
ATOM 7442 O O . ASN A 1 939 ? 28.311 4.701 -4.616 1.00 86.69 939 ASN A O 1
ATOM 7446 N N . LEU A 1 940 ? 30.103 4.028 -3.454 1.00 79.31 940 LEU A N 1
ATOM 7447 C CA . LEU A 1 940 ? 30.526 5.355 -3.000 1.00 79.31 940 LEU A CA 1
ATOM 7448 C C . LEU A 1 940 ? 31.471 6.057 -3.988 1.00 79.31 940 LEU A C 1
ATOM 7450 O O . LEU A 1 940 ? 31.602 7.282 -3.935 1.00 79.31 940 LEU A O 1
ATOM 7454 N N . GLU A 1 941 ? 32.140 5.308 -4.869 1.00 62.94 941 GLU A N 1
ATOM 7455 C CA . GLU A 1 941 ? 33.199 5.838 -5.730 1.00 62.94 941 GLU A CA 1
ATOM 7456 C C . GLU A 1 941 ? 32.673 6.517 -7.002 1.00 62.94 941 GLU A C 1
ATOM 7458 O O . GLU A 1 941 ? 32.511 5.890 -8.046 1.00 62.94 941 GLU A O 1
ATOM 7463 N N . LYS A 1 942 ? 32.479 7.840 -6.910 1.00 47.31 942 LYS A N 1
ATOM 7464 C CA . LYS A 1 942 ? 33.030 8.837 -7.855 1.00 47.31 942 LYS A CA 1
ATOM 7465 C C . LYS A 1 942 ? 32.695 10.263 -7.402 1.00 47.31 942 LYS A C 1
ATOM 7467 O O . LYS A 1 942 ? 31.613 10.784 -7.656 1.00 47.31 942 LYS A O 1
ATOM 7472 N N . ARG A 1 943 ? 33.671 10.926 -6.772 1.00 40.16 943 ARG A N 1
ATOM 7473 C CA . ARG A 1 943 ? 33.881 12.367 -6.971 1.00 40.16 943 ARG A CA 1
ATOM 7474 C C . ARG A 1 943 ? 34.959 12.498 -8.042 1.00 40.16 943 ARG A C 1
ATOM 7476 O O . ARG A 1 943 ? 36.123 12.231 -7.754 1.00 40.16 943 ARG A O 1
ATOM 7483 N N . SER A 1 944 ? 34.545 12.873 -9.244 1.00 27.73 944 SER A N 1
ATOM 7484 C CA . SER A 1 944 ? 35.395 13.356 -10.334 1.00 27.73 944 SER A CA 1
ATOM 7485 C C . SER A 1 944 ? 34.794 14.664 -10.813 1.00 27.73 944 SER A C 1
ATOM 7487 O O . SER A 1 944 ? 33.625 14.573 -11.250 1.00 27.73 944 SER A O 1
#

Organism: Fusarium austroamericanum (NCBI:txid282268)

Sequence (944 aa):
MRLIALIGSALTLLPYLVSGQTVQKRTVCGNQRFGNLNDSLSYYPNAWNKKSPKSGFVCLKVDNSTPAFDATWNWDKNIQDVHSFPYVRFNHPDLPIRLKDLESIRLSTDWIYTPGNPSQPPRDFSRSKWAENKAQLNSKGVQANAAWDFFLDDDRNRTLYPQVAAVEIMVWLGSVGDPWWLGRANNSIISTVTLGKTDFSLFYGRNSGGTHVFTAVTKDNTDILSFDENFYPLFKFVLQQAHKHIDAPNDLPKDPWLGIIEFGTETWLSNGNATFTAANFVMDLKSNVTENDRDSAGSGNGGNKTSDGDRDKGDDANKGNGGDKGSGNDNGDNSTSKGDEEDDARRLMNNSVLGYVVTAALPWIHLMKRHTFAWQTQGVDSANIGDRRCSMAFNLRMTDTIHDSWEQINLHTCARPRCMMDGCRVPFFHRDCYRFRLYDISDALVAAVNYTFDPPGHEENRRSHRIKRFLVPKLRDHLQIRLPDNILVFIAGHLVRKCAAITTEEQSLGTDISETTVSLTQDVYISYTVADGVRYVKSFDNAVPKLCEQDRPTLLSKQGEPIRKICIAEDYRGIRFVKLCSADASFAGTTPIAKSWWRAISVPCDIENITIKSDASTIYPNGNGTGNYVGWSNPEHPNDVIDITTFDRVNSFHERLRMSFFNCNANGTTGYTVVTSGASVSMIHAHENGDIGFYEDMDYAYPRDFFIYMPLDNGEFVTEICRRYALAGGNLILACLVFITNKGRSTLFGTSGPPESCLALDRILTPAPDGTQIWFNDSKSLRYLAVDGLGLPVQHSFPPSLMPNSPYFWRHNMESWFVSSCSMEGIVDMTLCRDMAHAHPPITGILLEYENGHRECLGQLRFDKALEKVRLEHATDIYIGSSRTARSHLYVAHIGTSLLQDSEGLWWMRISLHGILEWWSSFWHSIVRYTSATGQFTNLEKRS